Protein 4JNG (pdb70)

Nearest PDB structures (foldseek):
  4jng-assembly1_B  TM=1.005E+00  e=9.860E-37  Schmallenberg virus
  3zl9-assembly1_A  TM=9.408E-01  e=4.896E-31  Schmallenberg virus
  3zl9-assembly1_C  TM=9.437E-01  e=8.188E-31  Schmallenberg virus
  3zl9-assembly1_D  TM=9.439E-01  e=1.059E-30  Schmallenberg virus
  3zl9-assembly1_B  TM=9.379E-01  e=9.555E-31  Schmallenberg virus

InterPro domains:
  IPR001784 Bunyavirus nucleocapsid (N) protein [PF00952] (7-233)
  IPR001784 Bunyavirus nucleocapsid (N) protein [PIRSF003947] (3-233)
  IPR043011 Bunyavirus nucleocapsid (N) , C-terminal domain [G3DSA:1.10.472.180] (131-233)
  IPR043012 Bunyavirus nucleocapsid (N) , N-terminal domain [G3DSA:1.20.142.20] (1-130)

Sequence (887 aa):
QFIFEDVPQRNAATFNPEVGYVAFIGKYGQQLNFGVARVFFLNQKKAKMVLHKTAQPSVDLTFGGVKFTVVNNHFPQYVSNPVPDNAITLHRMSGYLARWIADTCKASVLKLAEASAQIVMPLAEVKGCTWADGYTMYLGFAPGAEMFLDAFDFYPLVIEMHRVLKDNMDVNFMKKVLRQRYGTMTAEEWMTQKITEIKAAFNSVGQLAWAKSGFSPAARTFLQQFNAATFNPEVGYVAFIGKYGQQLNFGVARVFFLNQKKAKMVLHKTAQPSVDLTFGGVKFTVVNNHFPQYVSNPVPDNAITLHRMSGYLARWIADTCKASVLKLAEASAQIVMPLAEVKGCTWADGYTMYLGFAPGAEMFLDAFDFYPLVIEMHRVLKDNMDVNFMKKVLRQRYGTMTAEEWMTQKITEIKAAFNSVGQLAWAKGFSPAARTFLQQFIFEDVPQRNAATFNPEVGYVAFIGKYGQQLNFGVARVFFLNQKKAKMVLHKTAQPSVDLTFGGVKFTVVNNHFPQYVSNPVPDNAITLHRMSGYLARWIADTCKASVLKLAEASAQIVMPLAEVKGCTWADGYTMYLGFAPGAEMFLDAFDFYPLVIEMHRVLKDNMDVNFMKKVLRQRYGTMTAEEWMTQKITEIKAAFNSVGQLAWAKGFSPAARTFLQQFSSQFIFEDVPQRNAATFNPEVGYVAFIGKYGQQLNFGVARVFFLNQKKAKMVLHKTAQPSVDLTFGGVKFTVVNNHFPQYVSNPVPDNAITLHRMSGYLARWIADTCKASVLKLAEASAQIVMPLAEVKGCTWADGYTMYLGFAPGAEMFLDAFDFYPLVIEMHRVLKDNMDVNFMKKVLRQRYGTMTAEEWMTQKITEIKAAFNSVGQLAWAKSAARTFLQQ

Structure (mmCIF, N/CA/C/O backbone):
data_4JNG
#
_entry.id   4JNG
#
_cell.length_a   76.350
_cell.length_b   85.960
_cell.length_c   77.330
_cell.angle_alpha   90.00
_cell.angle_beta   102.02
_cell.angle_gamma   90.00
#
_symmetry.space_group_name_H-M   'P 1 21 1'
#
loop_
_entity.id
_entity.type
_entity.pdbx_description
1 polymer 'RNA (42-MER)'
2 polymer 'Nucleocapsid protein'
3 water water
#
loop_
_atom_site.group_PDB
_atom_site.id
_atom_site.type_symbol
_atom_site.label_atom_id
_atom_site.label_alt_id
_atom_site.label_comp_id
_atom_site.label_asym_id
_atom_site.label_entity_id
_atom_site.label_seq_id
_atom_site.pdbx_PDB_ins_code
_atom_site.Cartn_x
_atom_site.Cartn_y
_atom_site.Cartn_z
_atom_site.occupancy
_atom_site.B_iso_or_equiv
_atom_site.auth_seq_id
_atom_site.auth_comp_id
_atom_site.auth_asym_id
_atom_site.auth_atom_id
_atom_site.pdbx_PDB_model_num
ATOM 841 N N . GLN B 2 4 ? -1.489 -34.745 14.975 1.00 9.41 4 GLN A N 1
ATOM 842 C CA . GLN B 2 4 ? -0.595 -35.947 14.933 1.00 7.82 4 GLN A CA 1
ATOM 843 C C . GLN B 2 4 ? 0.088 -36.188 16.281 1.00 6.45 4 GLN A C 1
ATOM 844 O O . GLN B 2 4 ? 0.355 -35.263 17.054 1.00 6.17 4 GLN A O 1
ATOM 850 N N . PHE B 2 5 ? 0.385 -37.457 16.516 1.00 5.80 5 PHE A N 1
ATOM 851 C CA . PHE B 2 5 ? 0.615 -37.994 17.857 1.00 5.45 5 PHE A CA 1
ATOM 852 C C . PHE B 2 5 ? 2.085 -38.247 18.153 1.00 5.23 5 PHE A C 1
ATOM 853 O O . PHE B 2 5 ? 2.422 -38.800 19.188 1.00 5.05 5 PHE A O 1
ATOM 861 N N . ILE B 2 6 ? 2.959 -37.841 17.235 1.00 5.12 6 ILE A N 1
ATOM 862 C CA . ILE B 2 6 ? 4.381 -38.100 17.365 1.00 5.14 6 ILE A CA 1
ATOM 863 C C . ILE B 2 6 ? 5.100 -36.784 17.599 1.00 4.99 6 ILE A C 1
ATOM 864 O O . ILE B 2 6 ? 4.931 -35.830 16.853 1.00 4.75 6 ILE A O 1
ATOM 869 N N . PHE B 2 7 ? 5.889 -36.730 18.665 1.00 5.04 7 PHE A N 1
ATOM 870 C CA . PHE B 2 7 ? 6.557 -35.494 19.031 1.00 5.21 7 PHE A CA 1
ATOM 871 C C . PHE B 2 7 ? 8.058 -35.719 19.104 1.00 5.98 7 PHE A C 1
ATOM 872 O O . PHE B 2 7 ? 8.522 -36.665 19.746 1.00 5.85 7 PHE A O 1
ATOM 880 N N . GLU B 2 8 ? 8.822 -34.869 18.423 1.00 7.55 8 GLU A N 1
ATOM 881 C CA . GLU B 2 8 ? 10.269 -35.045 18.412 1.00 10.19 8 GLU A CA 1
ATOM 882 C C . GLU B 2 8 ? 11.070 -33.797 18.732 1.00 11.58 8 GLU A C 1
ATOM 883 O O . GLU B 2 8 ? 10.566 -32.679 18.682 1.00 12.45 8 GLU A O 1
ATOM 889 N N . ASP B 2 9 ? 12.324 -34.045 19.104 1.00 14.42 9 ASP A N 1
ATOM 890 C CA . ASP B 2 9 ? 13.351 -33.027 19.273 1.00 20.23 9 ASP A CA 1
ATOM 891 C C . ASP B 2 9 ? 13.867 -32.747 17.857 1.00 21.53 9 ASP A C 1
ATOM 892 O O . ASP B 2 9 ? 13.852 -33.677 17.046 1.00 18.55 9 ASP A O 1
ATOM 897 N N . VAL B 2 10 ? 14.300 -31.544 17.465 1.00 25.90 10 VAL A N 1
ATOM 898 C CA . VAL B 2 10 ? 14.285 -30.213 18.141 1.00 29.76 10 VAL A CA 1
ATOM 899 C C . VAL B 2 10 ? 15.404 -29.897 19.152 1.00 30.75 10 VAL A C 1
ATOM 900 O O . VAL B 2 10 ? 15.145 -29.401 20.254 1.00 29.88 10 VAL A O 1
ATOM 904 N N . PRO B 2 11 ? 16.665 -30.148 18.745 1.00 33.52 11 PRO A N 1
ATOM 905 C CA . PRO B 2 11 ? 17.759 -29.583 19.507 1.00 34.18 11 PRO A CA 1
ATOM 906 C C . PRO B 2 11 ? 17.808 -28.111 19.173 1.00 35.84 11 PRO A C 1
ATOM 907 O O . PRO B 2 11 ? 17.577 -27.747 18.017 1.00 41.24 11 PRO A O 1
ATOM 911 N N . GLN B 2 12 ? 18.071 -27.261 20.154 1.00 36.62 12 GLN A N 1
ATOM 912 C CA . GLN B 2 12 ? 18.268 -25.857 19.837 1.00 37.34 12 GLN A CA 1
ATOM 913 C C . GLN B 2 12 ? 19.067 -25.113 20.890 1.00 36.88 12 GLN A C 1
ATOM 914 O O . GLN B 2 12 ? 18.980 -25.396 22.086 1.00 36.77 12 GLN A O 1
ATOM 920 N N . ARG B 2 13 ? 19.849 -24.161 20.391 1.00 34.20 13 ARG A N 1
ATOM 921 C CA . ARG B 2 13 ? 20.785 -23.373 21.160 1.00 35.19 13 ARG A CA 1
ATOM 922 C C . ARG B 2 13 ? 20.362 -21.905 21.163 1.00 32.70 13 ARG A C 1
ATOM 923 O O . ARG B 2 13 ? 19.243 -21.560 20.787 1.00 30.52 13 ARG A O 1
ATOM 931 N N . ASN B 2 14 ? 21.265 -21.057 21.634 1.00 37.46 14 ASN A N 1
ATOM 932 C CA . ASN B 2 14 ? 21.185 -19.624 21.422 1.00 41.09 14 ASN A CA 1
ATOM 933 C C . ASN B 2 14 ? 22.127 -19.308 20.268 1.00 38.03 14 ASN A C 1
ATOM 934 O O . ASN B 2 14 ? 22.905 -20.164 19.852 1.00 44.10 14 ASN A O 1
ATOM 939 N N . ALA B 2 15 ? 22.052 -18.086 19.758 1.00 34.40 15 ALA A N 1
ATOM 940 C CA . ALA B 2 15 ? 22.679 -17.707 18.485 1.00 29.10 15 ALA A CA 1
ATOM 941 C C . ALA B 2 15 ? 22.069 -18.409 17.263 1.00 25.19 15 ALA A C 1
ATOM 942 O O . ALA B 2 15 ? 22.089 -19.638 17.156 1.00 26.71 15 ALA A O 1
ATOM 944 N N . ALA B 2 16 ? 21.533 -17.613 16.343 1.00 18.95 16 ALA A N 1
ATOM 945 C CA . ALA B 2 16 ? 21.051 -18.121 15.070 1.00 17.01 16 ALA A CA 1
ATOM 946 C C . ALA B 2 16 ? 22.243 -18.351 14.151 1.00 15.37 16 ALA A C 1
ATOM 947 O O . ALA B 2 16 ? 23.165 -17.542 14.109 1.00 14.82 16 ALA A O 1
ATOM 949 N N . THR B 2 17 ? 22.231 -19.472 13.442 1.00 14.96 17 THR A N 1
ATOM 950 C CA . THR B 2 17 ? 23.206 -19.730 12.383 1.00 15.16 17 THR A CA 1
ATOM 951 C C . THR B 2 17 ? 22.758 -19.075 11.065 1.00 10.57 17 THR A C 1
ATOM 952 O O . THR B 2 17 ? 23.541 -18.945 10.116 1.00 12.06 17 THR A O 1
ATOM 956 N N . PHE B 2 18 ? 21.503 -18.642 11.014 1.00 7.30 18 PHE A N 1
ATOM 957 C CA . PHE B 2 18 ? 20.931 -18.087 9.791 1.00 5.32 18 PHE A CA 1
ATOM 958 C C . PHE B 2 18 ? 21.464 -16.681 9.504 1.00 5.15 18 PHE A C 1
ATOM 959 O O . PHE B 2 18 ? 21.255 -15.756 10.284 1.00 5.35 18 PHE A O 1
ATOM 967 N N . ASN B 2 19 ? 22.170 -16.543 8.379 1.00 5.05 19 ASN A N 1
ATOM 968 C CA . ASN B 2 19 ? 22.635 -15.260 7.890 1.00 4.97 19 ASN A CA 1
ATOM 969 C C . ASN B 2 19 ? 21.925 -14.988 6.561 1.00 4.99 19 ASN A C 1
ATOM 970 O O . ASN B 2 19 ? 22.255 -15.613 5.550 1.00 5.07 19 ASN A O 1
ATOM 975 N N . PRO B 2 20 ? 20.955 -14.052 6.561 1.00 4.94 20 PRO A N 1
ATOM 976 C CA . PRO B 2 20 ? 20.113 -13.768 5.401 1.00 4.92 20 PRO A CA 1
ATOM 977 C C . PRO B 2 20 ? 20.897 -13.441 4.124 1.00 5.00 20 PRO A C 1
ATOM 978 O O . PRO B 2 20 ? 20.434 -13.756 3.023 1.00 5.09 20 PRO A O 1
ATOM 982 N N . GLU B 2 21 ? 22.066 -12.822 4.283 1.00 5.03 21 GLU A N 1
ATOM 983 C CA . GLU B 2 21 ? 22.930 -12.476 3.153 1.00 5.13 21 GLU A CA 1
ATOM 984 C C . GLU B 2 21 ? 23.431 -13.731 2.447 1.00 5.13 21 GLU A C 1
ATOM 985 O O . GLU B 2 21 ? 23.461 -13.781 1.215 1.00 5.45 21 GLU A O 1
ATOM 991 N N . VAL B 2 22 ? 23.807 -14.749 3.217 1.00 4.94 22 VAL A N 1
ATOM 992 C CA . VAL B 2 22 ? 24.241 -16.023 2.646 1.00 4.95 22 VAL A CA 1
ATOM 993 C C . VAL B 2 22 ? 23.054 -16.808 2.092 1.00 5.00 22 VAL A C 1
ATOM 994 O O . VAL B 2 22 ? 23.171 -17.447 1.044 1.00 5.42 22 VAL A O 1
ATOM 998 N N . GLY B 2 23 ? 21.918 -16.755 2.781 1.00 4.88 23 GLY A N 1
ATOM 999 C CA . GLY B 2 23 ? 20.694 -17.373 2.280 1.00 4.89 23 GLY A CA 1
ATOM 1000 C C . GLY B 2 23 ? 20.269 -16.768 0.941 1.00 4.77 23 GLY A C 1
ATOM 1001 O O . GLY B 2 23 ? 19.872 -17.483 0.015 1.00 4.40 23 GLY A O 1
ATOM 1002 N N . TYR B 2 24 ? 20.353 -15.447 0.851 1.00 4.74 24 TYR A N 1
ATOM 1003 C CA . TYR B 2 24 ? 19.991 -14.723 -0.362 1.00 4.88 24 TYR A CA 1
ATOM 1004 C C . TYR B 2 24 ? 20.835 -15.168 -1.547 1.00 4.80 24 TYR A C 1
ATOM 1005 O O . TYR B 2 24 ? 20.314 -15.459 -2.622 1.00 4.62 24 TYR A O 1
ATOM 1014 N N . VAL B 2 25 ? 22.140 -15.233 -1.334 1.00 4.84 25 VAL A N 1
ATOM 1015 C CA . VAL B 2 25 ? 23.065 -15.597 -2.388 1.00 4.89 25 VAL A CA 1
ATOM 1016 C C . VAL B 2 25 ? 22.841 -17.044 -2.814 1.00 4.94 25 VAL A C 1
ATOM 1017 O O . VAL B 2 25 ? 22.918 -17.345 -4.000 1.00 4.91 25 VAL A O 1
ATOM 1021 N N . ALA B 2 26 ? 22.520 -17.925 -1.863 1.00 4.96 26 ALA A N 1
ATOM 1022 C CA . ALA B 2 26 ? 22.188 -19.318 -2.199 1.00 4.95 26 ALA A CA 1
ATOM 1023 C C . ALA B 2 26 ? 20.902 -19.414 -3.019 1.00 4.93 26 ALA A C 1
ATOM 1024 O O . ALA B 2 26 ? 20.769 -20.280 -3.884 1.00 5.21 26 ALA A O 1
ATOM 1026 N N . PHE B 2 27 ? 19.957 -18.527 -2.729 1.00 4.86 27 PHE A N 1
ATOM 1027 C CA . PHE B 2 27 ? 18.698 -18.461 -3.458 1.00 4.88 27 PHE A CA 1
ATOM 1028 C C . PHE B 2 27 ? 18.933 -17.975 -4.891 1.00 4.87 27 PHE A C 1
ATOM 1029 O O . PHE B 2 27 ? 18.327 -18.495 -5.838 1.00 4.69 27 PHE A O 1
ATOM 1037 N N . ILE B 2 28 ? 19.804 -16.983 -5.042 1.00 4.85 28 ILE A N 1
ATOM 1038 C CA . ILE B 2 28 ? 20.172 -16.494 -6.365 1.00 4.99 28 ILE A CA 1
ATOM 1039 C C . ILE B 2 28 ? 20.943 -17.577 -7.108 1.00 5.18 28 ILE A C 1
ATOM 1040 O O . ILE B 2 28 ? 20.736 -17.777 -8.290 1.00 5.63 28 ILE A O 1
ATOM 1045 N N . GLY B 2 29 ? 21.814 -18.282 -6.401 1.00 5.56 29 GLY A N 1
ATOM 1046 C CA . GLY B 2 29 ? 22.490 -19.453 -6.954 1.00 6.03 29 GLY A CA 1
ATOM 1047 C C . GLY B 2 29 ? 21.544 -20.493 -7.534 1.00 6.82 29 GLY A C 1
ATOM 1048 O O . GLY B 2 29 ? 21.770 -20.995 -8.641 1.00 7.78 29 GLY A O 1
ATOM 1049 N N . LYS B 2 30 ? 20.473 -20.807 -6.807 1.00 6.08 30 LYS A N 1
ATOM 1050 C CA . LYS B 2 30 ? 19.536 -21.843 -7.248 1.00 5.70 30 LYS A CA 1
ATOM 1051 C C . LYS B 2 30 ? 18.546 -21.377 -8.309 1.00 5.34 30 LYS A C 1
ATOM 1052 O O . LYS B 2 30 ? 18.251 -22.129 -9.226 1.00 5.53 30 LYS A O 1
ATOM 1058 N N . TYR B 2 31 ? 17.992 -20.174 -8.148 1.00 5.09 31 TYR A N 1
ATOM 1059 C CA . TYR B 2 31 ? 16.868 -19.719 -8.975 1.00 4.94 31 TYR A CA 1
ATOM 1060 C C . TYR B 2 31 ? 17.156 -18.494 -9.827 1.00 4.82 31 TYR A C 1
ATOM 1061 O O . TYR B 2 31 ? 16.323 -18.112 -10.646 1.00 4.43 31 TYR A O 1
ATOM 1070 N N . GLY B 2 32 ? 18.313 -17.873 -9.625 1.00 4.90 32 GLY A N 1
ATOM 1071 C CA . GLY B 2 32 ? 18.597 -16.556 -10.195 1.00 5.00 32 GLY A CA 1
ATOM 1072 C C . GLY B 2 32 ? 18.438 -16.460 -11.699 1.00 5.37 32 GLY A C 1
ATOM 1073 O O . GLY B 2 32 ? 17.919 -15.465 -12.202 1.00 5.52 32 GLY A O 1
ATOM 1074 N N . GLN B 2 33 ? 18.866 -17.493 -12.420 1.00 6.07 33 GLN A N 1
ATOM 1075 C CA . GLN B 2 33 ? 18.776 -17.480 -13.883 1.00 7.19 33 GLN A CA 1
ATOM 1076 C C . GLN B 2 33 ? 17.333 -17.567 -14.358 1.00 6.90 33 GLN A C 1
ATOM 1077 O O . GLN B 2 33 ? 17.056 -17.265 -15.512 1.00 8.52 33 GLN A O 1
ATOM 1083 N N . GLN B 2 34 ? 16.419 -17.974 -13.477 1.00 5.42 34 GLN A N 1
ATOM 1084 C CA . GLN B 2 34 ? 15.016 -18.125 -13.852 1.00 5.08 34 GLN A CA 1
ATOM 1085 C C . GLN B 2 34 ? 14.142 -16.929 -13.495 1.00 4.96 34 GLN A C 1
ATOM 1086 O O . GLN B 2 34 ? 12.967 -16.890 -13.865 1.00 4.71 34 GLN A O 1
ATOM 1092 N N . LEU B 2 35 ? 14.684 -15.959 -12.762 1.00 5.07 35 LEU A N 1
ATOM 1093 C CA . LEU B 2 35 ? 13.858 -14.857 -12.276 1.00 5.00 35 LEU A CA 1
ATOM 1094 C C . LEU B 2 35 ? 13.662 -13.767 -13.322 1.00 5.00 35 LEU A C 1
ATOM 1095 O O . LEU B 2 35 ? 14.564 -13.455 -14.092 1.00 5.11 35 LEU A O 1
ATOM 1100 N N . ASN B 2 36 ? 12.460 -13.209 -13.336 1.00 5.00 36 ASN A N 1
ATOM 1101 C CA . ASN B 2 36 ? 12.167 -11.982 -14.062 1.00 5.01 36 ASN A CA 1
ATOM 1102 C C . ASN B 2 36 ? 11.045 -11.275 -13.318 1.00 4.89 36 ASN A C 1
ATOM 1103 O O . ASN B 2 36 ? 10.466 -11.847 -12.404 1.00 4.64 36 ASN A O 1
ATOM 1108 N N . PHE B 2 37 ? 10.723 -10.054 -13.726 1.00 4.95 37 PHE A N 1
ATOM 1109 C CA . PHE B 2 37 ? 9.724 -9.253 -13.028 1.00 4.96 37 PHE A CA 1
ATOM 1110 C C . PHE B 2 37 ? 8.305 -9.813 -13.106 1.00 5.08 37 PHE A C 1
ATOM 1111 O O . PHE B 2 37 ? 7.480 -9.504 -12.251 1.00 5.61 37 PHE A O 1
ATOM 1119 N N . GLY B 2 38 ? 8.011 -10.615 -14.126 1.00 5.12 38 GLY A N 1
ATOM 1120 C CA . GLY B 2 38 ? 6.713 -11.294 -14.217 1.00 5.00 38 GLY A CA 1
ATOM 1121 C C . GLY B 2 38 ? 6.577 -12.343 -13.127 1.00 4.96 38 GLY A C 1
ATOM 1122 O O . GLY B 2 38 ? 5.507 -12.519 -12.536 1.00 4.79 38 GLY A O 1
ATOM 1123 N N . VAL B 2 39 ? 7.667 -13.055 -12.872 1.00 5.00 39 VAL A N 1
ATOM 1124 C CA . VAL B 2 39 ? 7.675 -14.084 -11.844 1.00 5.20 39 VAL A CA 1
ATOM 1125 C C . VAL B 2 39 ? 7.481 -13.439 -10.471 1.00 5.07 39 VAL A C 1
ATOM 1126 O O . VAL B 2 39 ? 6.698 -13.940 -9.658 1.00 5.58 39 VAL A O 1
ATOM 1130 N N . ALA B 2 40 ? 8.168 -12.326 -10.218 1.00 5.04 40 ALA A N 1
ATOM 1131 C CA . ALA B 2 40 ? 8.009 -11.620 -8.941 1.00 5.11 40 ALA A CA 1
ATOM 1132 C C . ALA B 2 40 ? 6.634 -10.962 -8.860 1.00 5.46 40 ALA A C 1
ATOM 1133 O O . ALA B 2 40 ? 6.049 -10.882 -7.784 1.00 5.83 40 ALA A O 1
ATOM 1135 N N . ARG B 2 41 ? 6.119 -10.500 -9.996 1.00 5.42 41 ARG A N 1
ATOM 1136 C CA . ARG B 2 41 ? 4.784 -9.908 -10.032 1.00 5.26 41 ARG A CA 1
ATOM 1137 C C . ARG B 2 41 ? 3.731 -10.893 -9.536 1.00 5.02 41 ARG A C 1
ATOM 1138 O O . ARG B 2 41 ? 2.814 -10.527 -8.806 1.00 5.05 41 ARG A O 1
ATOM 1146 N N . VAL B 2 42 ? 3.844 -12.132 -9.997 1.00 5.15 42 VAL A N 1
ATOM 1147 C CA . VAL B 2 42 ? 2.899 -13.171 -9.631 1.00 5.21 42 VAL A CA 1
ATOM 1148 C C . VAL B 2 42 ? 3.089 -13.553 -8.157 1.00 5.06 42 VAL A C 1
ATOM 1149 O O . VAL B 2 42 ? 2.113 -13.678 -7.418 1.00 4.88 42 VAL A O 1
ATOM 1153 N N . PHE B 2 43 ? 4.336 -13.721 -7.730 1.00 4.88 43 PHE A N 1
ATOM 1154 C CA . PHE B 2 43 ? 4.580 -14.032 -6.325 1.00 4.92 43 PHE A CA 1
ATOM 1155 C C . PHE B 2 43 ? 3.843 -13.068 -5.404 1.00 4.89 43 PHE A C 1
ATOM 1156 O O . PHE B 2 43 ? 3.054 -13.503 -4.565 1.00 4.80 43 PHE A O 1
ATOM 1164 N N . PHE B 2 44 ? 4.088 -11.769 -5.571 1.00 4.96 44 PHE A N 1
ATOM 1165 C CA . PHE B 2 44 ? 3.612 -10.782 -4.587 1.00 4.98 44 PHE A CA 1
ATOM 1166 C C . PHE B 2 44 ? 2.106 -10.539 -4.602 1.00 5.40 44 PHE A C 1
ATOM 1167 O O . PHE B 2 44 ? 1.559 -10.083 -3.606 1.00 5.85 44 PHE A O 1
ATOM 1175 N N . LEU B 2 45 ? 1.427 -10.836 -5.706 1.00 5.96 45 LEU A N 1
ATOM 1176 C CA . LEU B 2 45 ? -0.037 -10.772 -5.692 1.00 6.47 45 LEU A CA 1
ATOM 1177 C C . LEU B 2 45 ? -0.690 -12.051 -5.145 1.00 7.61 45 LEU A C 1
ATOM 1178 O O . LEU B 2 45 ? -1.830 -12.009 -4.683 1.00 8.14 45 LEU A O 1
ATOM 1183 N N . ASN B 2 46 ? 0.030 -13.174 -5.183 1.00 8.15 46 ASN A N 1
ATOM 1184 C CA . ASN B 2 46 ? -0.510 -14.462 -4.748 1.00 8.31 46 ASN A CA 1
ATOM 1185 C C . ASN B 2 46 ? 0.103 -14.972 -3.447 1.00 8.15 46 ASN A C 1
ATOM 1186 O O . ASN B 2 46 ? -0.004 -16.155 -3.120 1.00 8.98 46 ASN A O 1
ATOM 1191 N N . GLN B 2 47 ? 0.723 -14.069 -2.696 1.00 7.11 47 GLN A N 1
ATOM 1192 C CA . GLN B 2 47 ? 1.505 -14.455 -1.544 1.00 6.63 47 GLN A CA 1
ATOM 1193 C C . GLN B 2 47 ? 0.599 -14.794 -0.358 1.00 6.53 47 GLN A C 1
ATOM 1194 O O . GLN B 2 47 ? 0.859 -15.751 0.362 1.00 6.86 47 GLN A O 1
ATOM 1200 N N . LYS B 2 48 ? -0.449 -14.001 -0.161 1.00 6.93 48 LYS A N 1
ATOM 1201 C CA . LYS B 2 48 ? -1.471 -14.300 0.834 1.00 8.25 48 LYS A CA 1
ATOM 1202 C C . LYS B 2 48 ? -2.181 -15.615 0.519 1.00 9.05 48 LYS A C 1
ATOM 1203 O O . LYS B 2 48 ? -2.428 -16.430 1.419 1.00 10.74 48 LYS A O 1
ATOM 1209 N N . LYS B 2 49 ? -2.503 -15.820 -0.755 1.00 8.70 49 LYS A N 1
ATOM 1210 C CA . LYS B 2 49 ? -3.158 -17.043 -1.207 1.00 9.57 49 LYS A CA 1
ATOM 1211 C C . LYS B 2 49 ? -2.299 -18.293 -0.995 1.00 9.87 49 LYS A C 1
ATOM 1212 O O . LYS B 2 49 ? -2.808 -19.344 -0.607 1.00 10.46 49 LYS A O 1
ATOM 1218 N N . ALA B 2 50 ? -1.002 -18.188 -1.273 1.00 9.40 50 ALA A N 1
ATOM 1219 C CA . ALA B 2 50 ? -0.095 -19.331 -1.158 1.00 8.89 50 ALA A CA 1
ATOM 1220 C C . ALA B 2 50 ? 0.057 -19.739 0.310 1.00 9.03 50 ALA A C 1
ATOM 1221 O O . ALA B 2 50 ? 0.230 -20.908 0.644 1.00 7.44 50 ALA A O 1
ATOM 1223 N N . LYS B 2 51 ? -0.018 -18.734 1.164 1.00 9.58 51 LYS A N 1
ATOM 1224 C CA . LYS B 2 51 ? 0.109 -18.874 2.596 1.00 9.80 51 LYS A CA 1
ATOM 1225 C C . LYS B 2 51 ? -1.114 -19.611 3.158 1.00 11.65 51 LYS A C 1
ATOM 1226 O O . LYS B 2 51 ? -0.985 -20.476 4.018 1.00 12.23 51 LYS A O 1
ATOM 1232 N N . MET B 2 52 ? -2.293 -19.285 2.635 1.00 14.67 52 MET A N 1
ATOM 1233 C CA . MET B 2 52 ? -3.525 -20.005 2.967 1.00 17.55 52 MET A CA 1
ATOM 1234 C C . MET B 2 52 ? -3.467 -21.451 2.499 1.00 17.08 52 MET A C 1
ATOM 1235 O O . MET B 2 52 ? -3.905 -22.358 3.209 1.00 22.12 52 MET A O 1
ATOM 1240 N N . VAL B 2 53 ? -2.947 -21.661 1.295 1.00 14.14 53 VAL A N 1
ATOM 1241 C CA . VAL B 2 53 ? -2.736 -23.008 0.782 1.00 13.52 53 VAL A CA 1
ATOM 1242 C C . VAL B 2 53 ? -1.869 -23.761 1.795 1.00 14.58 53 VAL A C 1
ATOM 1243 O O . VAL B 2 53 ? -2.316 -24.749 2.399 1.00 16.21 53 VAL A O 1
ATOM 1247 N N . LEU B 2 54 ? -0.662 -23.251 2.028 1.00 12.05 54 LEU A N 1
ATOM 1248 C CA . LEU B 2 54 ? 0.295 -23.870 2.964 1.00 10.07 54 LEU A CA 1
ATOM 1249 C C . LEU B 2 54 ? -0.274 -24.088 4.376 1.00 8.82 54 LEU A C 1
ATOM 1250 O O . LEU B 2 54 ? 0.026 -25.090 5.023 1.00 7.73 54 LEU A O 1
ATOM 1255 N N . HIS B 2 55 ? -1.095 -23.149 4.838 1.00 8.91 55 HIS A N 1
ATOM 1256 C CA . HIS B 2 55 ? -1.723 -23.240 6.150 1.00 9.64 55 HIS A CA 1
ATOM 1257 C C . HIS B 2 55 ? -2.655 -24.448 6.276 1.00 10.65 55 HIS A C 1
ATOM 1258 O O . HIS B 2 55 ? -2.829 -24.985 7.374 1.00 12.12 55 HIS A O 1
ATOM 1265 N N . LYS B 2 56 ? -3.246 -24.869 5.159 1.00 11.10 56 LYS A N 1
ATOM 1266 C CA . LYS B 2 56 ? -4.145 -26.019 5.132 1.00 11.41 56 LYS A CA 1
ATOM 1267 C C . LYS B 2 56 ? -3.513 -27.274 4.506 1.00 10.39 56 LYS A C 1
ATOM 1268 O O . LYS B 2 56 ? -4.182 -28.307 4.366 1.00 10.50 56 LYS A O 1
ATOM 1274 N N . THR B 2 57 ? -2.227 -27.203 4.164 1.00 8.69 57 THR A N 1
ATOM 1275 C CA . THR B 2 57 ? -1.565 -28.305 3.469 1.00 8.22 57 THR A CA 1
ATOM 1276 C C . THR B 2 57 ? -0.613 -29.057 4.389 1.00 9.17 57 THR A C 1
ATOM 1277 O O . THR B 2 57 ? 0.262 -28.458 5.011 1.00 9.86 57 THR A O 1
ATOM 1281 N N . ALA B 2 58 ? -0.778 -30.378 4.442 1.00 10.85 58 ALA A N 1
ATOM 1282 C CA . ALA B 2 58 ? -0.080 -31.214 5.414 1.00 13.35 58 ALA A CA 1
ATOM 1283 C C . ALA B 2 58 ? 1.080 -31.984 4.796 1.00 14.62 58 ALA A C 1
ATOM 1284 O O . ALA B 2 58 ? 1.162 -33.206 4.920 1.00 13.71 58 ALA A O 1
ATOM 1286 N N . GLN B 2 59 ? 1.969 -31.264 4.119 1.00 14.93 59 GLN A N 1
ATOM 1287 C CA . GLN B 2 59 ? 3.317 -31.771 3.869 1.00 14.28 59 GLN A CA 1
ATOM 1288 C C . GLN B 2 59 ? 4.309 -30.717 4.322 1.00 9.48 59 GLN A C 1
ATOM 1289 O O . GLN B 2 59 ? 4.109 -29.530 4.075 1.00 10.11 59 GLN A O 1
ATOM 1295 N N . PRO B 2 60 ? 5.377 -31.147 5.009 1.00 6.28 60 PRO A N 1
ATOM 1296 C CA . PRO B 2 60 ? 6.334 -30.201 5.564 1.00 5.64 60 PRO A CA 1
ATOM 1297 C C . PRO B 2 60 ? 7.125 -29.421 4.512 1.00 5.95 60 PRO A C 1
ATOM 1298 O O . PRO B 2 60 ? 7.803 -28.462 4.873 1.00 5.18 60 PRO A O 1
ATOM 1302 N N . SER B 2 61 ? 7.060 -29.833 3.239 1.00 6.48 61 SER A N 1
ATOM 1303 C CA . SER B 2 61 ? 7.618 -29.027 2.157 1.00 6.66 61 SER A CA 1
ATOM 1304 C C . SER B 2 61 ? 6.813 -29.186 0.857 1.00 7.19 61 SER A C 1
ATOM 1305 O O . SER B 2 61 ? 6.268 -30.262 0.575 1.00 9.27 61 SER A O 1
ATOM 1308 N N . VAL B 2 62 ? 6.722 -28.101 0.093 1.00 6.08 62 VAL A N 1
ATOM 1309 C CA . VAL B 2 62 ? 5.812 -28.029 -1.042 1.00 6.27 62 VAL A CA 1
ATOM 1310 C C . VAL B 2 62 ? 6.447 -27.295 -2.214 1.00 6.37 62 VAL A C 1
ATOM 1311 O O . VAL B 2 62 ? 7.074 -26.245 -2.048 1.00 6.57 62 VAL A O 1
ATOM 1315 N N . ASP B 2 63 ? 6.246 -27.849 -3.399 1.00 6.35 63 ASP A N 1
ATOM 1316 C CA . ASP B 2 63 ? 6.683 -27.231 -4.644 1.00 5.96 63 ASP A CA 1
ATOM 1317 C C . ASP B 2 63 ? 5.640 -26.225 -5.127 1.00 5.42 63 ASP A C 1
ATOM 1318 O O . ASP B 2 63 ? 4.557 -26.610 -5.556 1.00 5.58 63 ASP A O 1
ATOM 1323 N N . LEU B 2 64 ? 5.955 -24.934 -5.046 1.00 5.13 64 LEU A N 1
ATOM 1324 C CA . LEU B 2 64 ? 5.038 -23.896 -5.516 1.00 5.10 64 LEU A CA 1
ATOM 1325 C C . LEU B 2 64 ? 5.553 -23.265 -6.794 1.00 5.37 64 LEU A C 1
ATOM 1326 O O . LEU B 2 64 ? 6.743 -22.997 -6.918 1.00 5.30 64 LEU A O 1
ATOM 1331 N N . THR B 2 65 ? 4.653 -23.027 -7.742 1.00 5.65 65 THR A N 1
ATOM 1332 C CA . THR B 2 65 ? 5.031 -22.458 -9.044 1.00 5.74 65 THR A CA 1
ATOM 1333 C C . THR B 2 65 ? 4.434 -21.070 -9.185 1.00 5.63 65 THR A C 1
ATOM 1334 O O . THR B 2 65 ? 3.216 -20.912 -9.113 1.00 5.69 65 THR A O 1
ATOM 1338 N N . PHE B 2 66 ? 5.298 -20.069 -9.360 1.00 5.41 66 PHE A N 1
ATOM 1339 C CA . PHE B 2 66 ? 4.877 -18.686 -9.600 1.00 5.33 66 PHE A CA 1
ATOM 1340 C C . PHE B 2 66 ? 5.359 -18.214 -10.977 1.00 6.04 66 PHE A C 1
ATOM 1341 O O . PHE B 2 66 ? 6.556 -18.164 -11.225 1.00 6.30 66 PHE A O 1
ATOM 1349 N N . GLY B 2 67 ? 4.425 -17.853 -11.852 1.00 7.14 67 GLY A N 1
ATOM 1350 C CA . GLY B 2 67 ? 4.746 -17.422 -13.222 1.00 8.13 67 GLY A CA 1
ATOM 1351 C C . GLY B 2 67 ? 5.686 -18.384 -13.923 1.00 9.05 67 GLY A C 1
ATOM 1352 O O . GLY B 2 67 ? 6.676 -17.974 -14.526 1.00 11.01 67 GLY A O 1
ATOM 1353 N N . GLY B 2 68 ? 5.396 -19.676 -13.806 1.00 10.00 68 GLY A N 1
ATOM 1354 C CA . GLY B 2 68 ? 6.149 -20.701 -14.521 1.00 10.10 68 GLY A CA 1
ATOM 1355 C C . GLY B 2 68 ? 7.404 -21.216 -13.844 1.00 8.86 68 GLY A C 1
ATOM 1356 O O . GLY B 2 68 ? 7.943 -22.237 -14.268 1.00 10.30 68 GLY A O 1
ATOM 1357 N N . VAL B 2 69 ? 7.879 -20.532 -12.800 1.00 6.67 69 VAL A N 1
ATOM 1358 C CA . VAL B 2 69 ? 9.090 -20.959 -12.096 1.00 5.48 69 VAL A CA 1
ATOM 1359 C C . VAL B 2 69 ? 8.701 -21.710 -10.817 1.00 5.19 69 VAL A C 1
ATOM 1360 O O . VAL B 2 69 ? 7.946 -21.178 -10.003 1.00 5.07 69 VAL A O 1
ATOM 1364 N N . LYS B 2 70 ? 9.238 -22.923 -10.653 1.00 5.10 70 LYS A N 1
ATOM 1365 C CA . LYS B 2 70 ? 8.920 -23.803 -9.518 1.00 5.08 70 LYS A CA 1
ATOM 1366 C C . LYS B 2 70 ? 9.916 -23.684 -8.363 1.00 5.18 70 LYS A C 1
ATOM 1367 O O . LYS B 2 70 ? 11.108 -23.897 -8.555 1.00 5.86 70 LYS A O 1
ATOM 1373 N N . PHE B 2 71 ? 9.401 -23.412 -7.166 1.00 5.15 71 PHE A N 1
ATOM 1374 C CA . PHE B 2 71 ? 10.209 -23.242 -5.956 1.00 4.98 71 PHE A CA 1
ATOM 1375 C C . PHE B 2 71 ? 9.875 -24.312 -4.925 1.00 4.90 71 PHE A C 1
ATOM 1376 O O . PHE B 2 71 ? 8.705 -24.599 -4.691 1.00 4.80 71 PHE A O 1
ATOM 1384 N N . THR B 2 72 ? 10.900 -24.884 -4.299 1.00 4.92 72 THR A N 1
ATOM 1385 C CA . THR B 2 72 ? 10.699 -25.784 -3.172 1.00 4.99 72 THR A CA 1
ATOM 1386 C C . THR B 2 72 ? 10.654 -24.952 -1.898 1.00 5.07 72 THR A C 1
ATOM 1387 O O . THR B 2 72 ? 11.632 -24.293 -1.540 1.00 5.57 72 THR A O 1
ATOM 1391 N N . VAL B 2 73 ? 9.507 -24.996 -1.228 1.00 4.97 73 VAL A N 1
ATOM 1392 C CA . VAL B 2 73 ? 9.224 -24.147 -0.079 1.00 4.91 73 VAL A CA 1
ATOM 1393 C C . VAL B 2 73 ? 9.051 -25.021 1.180 1.00 4.96 73 VAL A C 1
ATOM 1394 O O . VAL B 2 73 ? 8.364 -26.040 1.147 1.00 4.87 73 VAL A O 1
ATOM 1398 N N . VAL B 2 74 ? 9.683 -24.618 2.279 1.00 4.92 74 VAL A N 1
ATOM 1399 C CA . VAL B 2 74 ? 9.446 -25.231 3.590 1.00 4.91 74 VAL A CA 1
ATOM 1400 C C . VAL B 2 74 ? 8.143 -24.677 4.173 1.00 4.73 74 VAL A C 1
ATOM 1401 O O . VAL B 2 74 ? 7.965 -23.466 4.281 1.00 4.30 74 VAL A O 1
ATOM 1405 N N . ASN B 2 75 ? 7.235 -25.586 4.515 1.00 4.71 75 ASN A N 1
ATOM 1406 C CA . ASN B 2 75 ? 5.908 -25.237 4.988 1.00 4.89 75 ASN A CA 1
ATOM 1407 C C . ASN B 2 75 ? 5.842 -25.348 6.514 1.00 4.98 75 ASN A C 1
ATOM 1408 O O . ASN B 2 75 ? 5.661 -26.444 7.046 1.00 4.97 75 ASN A O 1
ATOM 1413 N N . ASN B 2 76 ? 6.015 -24.211 7.189 1.00 4.94 76 ASN A N 1
ATOM 1414 C CA . ASN B 2 76 ? 5.851 -24.095 8.647 1.00 5.01 76 ASN A CA 1
ATOM 1415 C C . ASN B 2 76 ? 4.557 -23.357 9.011 1.00 5.44 76 ASN A C 1
ATOM 1416 O O . ASN B 2 76 ? 4.368 -22.938 10.153 1.00 5.56 76 ASN A O 1
ATOM 1421 N N . HIS B 2 77 ? 3.655 -23.229 8.042 1.00 5.84 77 HIS A N 1
ATOM 1422 C CA . HIS B 2 77 ? 2.377 -22.551 8.256 1.00 6.05 77 HIS A CA 1
ATOM 1423 C C . HIS B 2 77 ? 1.305 -23.479 8.823 1.00 7.25 77 HIS A C 1
ATOM 1424 O O . HIS B 2 77 ? 0.508 -23.069 9.668 1.00 7.26 77 HIS A O 1
ATOM 1431 N N . PHE B 2 78 ? 1.264 -24.709 8.314 1.00 8.77 78 PHE A N 1
ATOM 1432 C CA . PHE B 2 78 ? 0.374 -25.731 8.845 1.00 10.63 78 PHE A CA 1
ATOM 1433 C C . PHE B 2 78 ? 0.670 -25.856 10.350 1.00 10.96 78 PHE A C 1
ATOM 1434 O O . PHE B 2 78 ? 1.826 -26.055 10.734 1.00 8.69 78 PHE A O 1
ATOM 1442 N N . PRO B 2 79 ? -0.363 -25.694 11.204 1.00 11.46 79 PRO A N 1
ATOM 1443 C CA . PRO B 2 79 ? -0.171 -25.571 12.663 1.00 10.45 79 PRO A CA 1
ATOM 1444 C C . PRO B 2 79 ? 0.868 -26.527 13.242 1.00 5.82 79 PRO A C 1
ATOM 1445 O O . PRO B 2 79 ? 1.779 -26.104 13.953 1.00 8.52 79 PRO A O 1
ATOM 1449 N N . GLN B 2 80 ? 0.738 -27.803 12.905 1.00 7.59 80 GLN A N 1
ATOM 1450 C CA . GLN B 2 80 ? 1.639 -28.852 13.391 1.00 8.56 80 GLN A CA 1
ATOM 1451 C C . GLN B 2 80 ? 3.122 -28.562 13.105 1.00 8.55 80 GLN A C 1
ATOM 1452 O O . GLN B 2 80 ? 3.994 -28.935 13.897 1.00 10.06 80 GLN A O 1
ATOM 1458 N N . TYR B 2 81 ? 3.395 -27.895 11.983 1.00 5.64 81 TYR A N 1
ATOM 1459 C CA . TYR B 2 81 ? 4.762 -27.666 11.523 1.00 5.25 81 TYR A CA 1
ATOM 1460 C C . TYR B 2 81 ? 5.390 -26.366 12.036 1.00 5.01 81 TYR A C 1
ATOM 1461 O O . TYR B 2 81 ? 6.576 -26.116 11.799 1.00 4.50 81 TYR A O 1
ATOM 1470 N N . VAL B 2 82 ? 4.624 -25.546 12.754 1.00 5.10 82 VAL A N 1
ATOM 1471 C CA . VAL B 2 82 ? 5.102 -24.216 13.158 1.00 5.27 82 VAL A CA 1
ATOM 1472 C C . VAL B 2 82 ? 6.462 -24.242 13.878 1.00 5.25 82 VAL A C 1
ATOM 1473 O O . VAL B 2 82 ? 7.208 -23.267 13.801 1.00 5.14 82 VAL A O 1
ATOM 1477 N N . SER B 2 83 ? 6.806 -25.340 14.556 1.00 5.35 83 SER A N 1
ATOM 1478 C CA . SER B 2 83 ? 8.122 -25.423 15.197 1.00 5.95 83 SER A CA 1
ATOM 1479 C C . SER B 2 83 ? 9.145 -26.351 14.508 1.00 5.83 83 SER A C 1
ATOM 1480 O O . SER B 2 83 ? 10.215 -26.595 15.058 1.00 6.67 83 SER A O 1
ATOM 1483 N N . ASN B 2 84 ? 8.847 -26.839 13.305 1.00 5.84 84 ASN A N 1
ATOM 1484 C CA . ASN B 2 84 ? 9.857 -27.570 12.510 1.00 5.23 84 ASN A CA 1
ATOM 1485 C C . ASN B 2 84 ? 11.087 -26.702 12.237 1.00 4.85 84 ASN A C 1
ATOM 1486 O O . ASN B 2 84 ? 10.945 -25.506 11.987 1.00 4.70 84 ASN A O 1
ATOM 1491 N N . PRO B 2 85 ? 12.299 -27.290 12.304 1.00 4.85 85 PRO A N 1
ATOM 1492 C CA . PRO B 2 85 ? 13.517 -26.547 11.959 1.00 4.95 85 PRO A CA 1
ATOM 1493 C C . PRO B 2 85 ? 13.617 -26.292 10.463 1.00 4.99 85 PRO A C 1
ATOM 1494 O O . PRO B 2 85 ? 13.276 -27.172 9.687 1.00 5.38 85 PRO A O 1
ATOM 1498 N N . VAL B 2 86 ? 14.086 -25.107 10.077 1.00 4.98 86 VAL A N 1
ATOM 1499 C CA . VAL B 2 86 ? 14.251 -24.730 8.665 1.00 4.96 86 VAL A CA 1
ATOM 1500 C C . VAL B 2 86 ? 15.747 -24.670 8.338 1.00 4.94 86 VAL A C 1
ATOM 1501 O O . VAL B 2 86 ? 16.495 -24.001 9.036 1.00 4.91 86 VAL A O 1
ATOM 1505 N N . PRO B 2 87 ? 16.202 -25.377 7.282 1.00 4.89 87 PRO A N 1
ATOM 1506 C CA . PRO B 2 87 ? 17.631 -25.259 6.972 1.00 4.85 87 PRO A CA 1
ATOM 1507 C C . PRO B 2 87 ? 18.020 -23.813 6.638 1.00 4.78 87 PRO A C 1
ATOM 1508 O O . PRO B 2 87 ? 17.162 -23.011 6.264 1.00 4.59 87 PRO A O 1
ATOM 1512 N N . ASP B 2 88 ? 19.295 -23.477 6.794 1.00 4.80 88 ASP A N 1
ATOM 1513 C CA . ASP B 2 88 ? 19.746 -22.099 6.615 1.00 4.93 88 ASP A CA 1
ATOM 1514 C C . ASP B 2 88 ? 19.657 -21.642 5.154 1.00 5.06 88 ASP A C 1
ATOM 1515 O O . ASP B 2 88 ? 19.487 -20.456 4.894 1.00 5.16 88 ASP A O 1
ATOM 1520 N N . ASN B 2 89 ? 19.757 -22.584 4.219 1.00 5.29 89 ASN A N 1
ATOM 1521 C CA . ASN B 2 89 ? 19.635 -22.290 2.792 1.00 5.50 89 ASN A CA 1
ATOM 1522 C C . ASN B 2 89 ? 18.281 -22.667 2.221 1.00 5.13 89 ASN A C 1
ATOM 1523 O O . ASN B 2 89 ? 18.118 -22.710 1.004 1.00 5.02 89 ASN A O 1
ATOM 1528 N N . ALA B 2 90 ? 17.307 -22.928 3.096 1.00 4.93 90 ALA A N 1
ATOM 1529 C CA . ALA B 2 90 ? 15.954 -23.220 2.648 1.00 4.90 90 ALA A CA 1
ATOM 1530 C C . ALA B 2 90 ? 15.138 -21.944 2.634 1.00 4.82 90 ALA A C 1
ATOM 1531 O O . ALA B 2 90 ? 15.449 -20.982 3.356 1.00 4.74 90 ALA A O 1
ATOM 1533 N N . ILE B 2 91 ? 14.083 -21.949 1.822 1.00 4.74 91 ILE A N 1
ATOM 1534 C CA . ILE B 2 91 ? 13.173 -20.820 1.732 1.00 4.85 91 ILE A CA 1
ATOM 1535 C C . ILE B 2 91 ? 11.804 -21.215 2.259 1.00 4.75 91 ILE A C 1
ATOM 1536 O O . ILE B 2 91 ? 11.250 -22.253 1.919 1.00 4.30 91 ILE A O 1
ATOM 1541 N N . THR B 2 92 ? 11.303 -20.374 3.148 1.00 4.83 92 THR A N 1
ATOM 1542 C CA . THR B 2 92 ? 9.904 -20.342 3.494 1.00 4.82 92 THR A CA 1
ATOM 1543 C C . THR B 2 92 ? 9.296 -19.283 2.605 1.00 4.68 92 THR A C 1
ATOM 1544 O O . THR B 2 92 ? 10.008 -18.584 1.891 1.00 4.51 92 THR A O 1
ATOM 1548 N N . LEU B 2 93 ? 7.983 -19.159 2.664 1.00 4.58 93 LEU A N 1
ATOM 1549 C CA . LEU B 2 93 ? 7.270 -18.117 1.963 1.00 4.83 93 LEU A CA 1
ATOM 1550 C C . LEU B 2 93 ? 7.784 -16.747 2.376 1.00 4.77 93 LEU A C 1
ATOM 1551 O O . LEU B 2 93 ? 7.982 -15.850 1.530 1.00 4.40 93 LEU A O 1
ATOM 1556 N N . HIS B 2 94 ? 8.027 -16.603 3.679 1.00 4.66 94 HIS A N 1
ATOM 1557 C CA . HIS B 2 94 ? 8.504 -15.365 4.233 1.00 4.81 94 HIS A CA 1
ATOM 1558 C C . HIS B 2 94 ? 9.901 -15.025 3.728 1.00 4.64 94 HIS A C 1
ATOM 1559 O O . HIS B 2 94 ? 10.156 -13.890 3.337 1.00 4.50 94 HIS A O 1
ATOM 1566 N N . ARG B 2 95 ? 10.800 -16.002 3.744 1.00 4.50 95 ARG A N 1
ATOM 1567 C CA . ARG B 2 95 ? 12.172 -15.768 3.307 1.00 4.82 95 ARG A CA 1
ATOM 1568 C C . ARG B 2 95 ? 12.211 -15.420 1.813 1.00 4.78 95 ARG A C 1
ATOM 1569 O O . ARG B 2 95 ? 12.894 -14.488 1.401 1.00 4.07 95 ARG A O 1
ATOM 1577 N N . MET B 2 96 ? 11.442 -16.179 1.040 1.00 4.85 96 MET A N 1
ATOM 1578 C CA . MET B 2 96 ? 11.355 -16.047 -0.413 1.00 4.87 96 MET A CA 1
ATOM 1579 C C . MET B 2 96 ? 10.932 -14.632 -0.802 1.00 4.75 96 MET A C 1
ATOM 1580 O O . MET B 2 96 ? 11.523 -14.011 -1.683 1.00 4.42 96 MET A O 1
ATOM 1585 N N . SER B 2 97 ? 9.921 -14.121 -0.101 1.00 4.72 97 SER A N 1
ATOM 1586 C CA . SER B 2 97 ? 9.442 -12.759 -0.273 1.00 4.82 97 SER A CA 1
ATOM 1587 C C . SER B 2 97 ? 10.533 -11.712 -0.055 1.00 4.71 97 SER A C 1
ATOM 1588 O O . SER B 2 97 ? 10.638 -10.754 -0.817 1.00 4.41 97 SER A O 1
ATOM 1591 N N . GLY B 2 98 ? 11.330 -11.887 0.997 1.00 4.77 98 GLY A N 1
ATOM 1592 C CA . GLY B 2 98 ? 12.446 -10.985 1.271 1.00 4.82 98 GLY A CA 1
ATOM 1593 C C . GLY B 2 98 ? 13.541 -11.090 0.215 1.00 4.72 98 GLY A C 1
ATOM 1594 O O . GLY B 2 98 ? 14.057 -10.075 -0.270 1.00 3.98 98 GLY A O 1
ATOM 1595 N N . TYR B 2 99 ? 13.894 -12.315 -0.154 1.00 4.68 99 TYR A N 1
ATOM 1596 C CA . TYR B 2 99 ? 14.909 -12.504 -1.187 1.00 4.82 99 TYR A CA 1
ATOM 1597 C C . TYR B 2 99 ? 14.477 -11.848 -2.505 1.00 4.69 99 TYR A C 1
ATOM 1598 O O . TYR B 2 99 ? 15.252 -11.101 -3.081 1.00 4.21 99 TYR A O 1
ATOM 1607 N N . LEU B 2 100 ? 13.235 -12.085 -2.929 1.00 4.69 100 LEU A N 1
ATOM 1608 C CA . LEU B 2 100 ? 12.720 -11.544 -4.204 1.00 4.87 100 LEU A CA 1
ATOM 1609 C C . LEU B 2 100 ? 12.666 -10.021 -4.204 1.00 4.87 100 LEU A C 1
ATOM 1610 O O . LEU B 2 100 ? 13.020 -9.388 -5.197 1.00 4.96 100 LEU A O 1
ATOM 1615 N N . ALA B 2 101 ? 12.224 -9.437 -3.096 1.00 4.92 101 ALA A N 1
ATOM 1616 C CA . ALA B 2 101 ? 12.261 -7.980 -2.921 1.00 4.89 101 ALA A CA 1
ATOM 1617 C C . ALA B 2 101 ? 13.687 -7.444 -3.056 1.00 4.78 101 ALA A C 1
ATOM 1618 O O . ALA B 2 101 ? 13.920 -6.446 -3.734 1.00 4.56 101 ALA A O 1
ATOM 1620 N N . ARG B 2 102 ? 14.627 -8.122 -2.411 1.00 4.66 102 ARG A N 1
ATOM 1621 C CA . ARG B 2 102 ? 16.030 -7.766 -2.476 1.00 4.87 102 ARG A CA 1
ATOM 1622 C C . ARG B 2 102 ? 16.581 -7.921 -3.898 1.00 4.85 102 ARG A C 1
ATOM 1623 O O . ARG B 2 102 ? 17.395 -7.115 -4.339 1.00 4.61 102 ARG A O 1
ATOM 1631 N N . TRP B 2 103 ? 16.150 -8.966 -4.597 1.00 4.88 103 TRP A N 1
ATOM 1632 C CA . TRP B 2 103 ? 16.563 -9.176 -5.981 1.00 4.87 103 TRP A CA 1
ATOM 1633 C C . TRP B 2 103 ? 16.083 -8.022 -6.865 1.00 4.86 103 TRP A C 1
ATOM 1634 O O . TRP B 2 103 ? 16.855 -7.501 -7.662 1.00 4.76 103 TRP A O 1
ATOM 1645 N N . ILE B 2 104 ? 14.827 -7.612 -6.690 1.00 4.88 104 ILE A N 1
ATOM 1646 C CA . ILE B 2 104 ? 14.263 -6.509 -7.467 1.00 4.91 104 ILE A CA 1
ATOM 1647 C C . ILE B 2 104 ? 15.070 -5.240 -7.228 1.00 4.96 104 ILE A C 1
ATOM 1648 O O . ILE B 2 104 ? 15.436 -4.538 -8.181 1.00 5.12 104 ILE A O 1
ATOM 1653 N N . ALA B 2 105 ? 15.342 -4.953 -5.956 1.00 4.93 105 ALA A N 1
ATOM 1654 C CA . ALA B 2 105 ? 16.090 -3.767 -5.578 1.00 4.93 105 ALA A CA 1
ATOM 1655 C C . ALA B 2 105 ? 17.512 -3.797 -6.135 1.00 5.03 105 ALA A C 1
ATOM 1656 O O . ALA B 2 105 ? 18.003 -2.776 -6.637 1.00 5.48 105 ALA A O 1
ATOM 1658 N N . ASP B 2 106 ? 18.163 -4.960 -6.078 1.00 4.97 106 ASP A N 1
ATOM 1659 C CA . ASP B 2 106 ? 19.492 -5.118 -6.679 1.00 5.27 106 ASP A CA 1
ATOM 1660 C C . ASP B 2 106 ? 19.482 -4.894 -8.195 1.00 5.41 106 ASP A C 1
ATOM 1661 O O . ASP B 2 106 ? 20.442 -4.364 -8.754 1.00 5.79 106 ASP A O 1
ATOM 1666 N N . THR B 2 107 ? 18.402 -5.300 -8.850 1.00 5.45 107 THR A N 1
ATOM 1667 C CA . THR B 2 107 ? 18.243 -5.074 -10.281 1.00 5.75 107 THR A CA 1
ATOM 1668 C C . THR B 2 107 ? 17.878 -3.615 -10.590 1.00 6.17 107 THR A C 1
ATOM 1669 O O . THR B 2 107 ? 18.237 -3.104 -11.641 1.00 6.85 107 THR A O 1
ATOM 1673 N N . CYS B 2 108 ? 17.175 -2.955 -9.670 1.00 6.19 108 CYS A N 1
ATOM 1674 C CA . CYS B 2 108 ? 16.675 -1.591 -9.888 1.00 6.67 108 CYS A CA 1
ATOM 1675 C C . CYS B 2 108 ? 17.709 -0.527 -9.558 1.00 7.76 108 CYS A C 1
ATOM 1676 O O . CYS B 2 108 ? 17.719 0.549 -10.164 1.00 8.60 108 CYS A O 1
ATOM 1679 N N . LYS B 2 109 ? 18.559 -0.829 -8.582 1.00 8.64 109 LYS A N 1
ATOM 1680 C CA . LYS B 2 109 ? 19.643 0.052 -8.186 1.00 10.51 109 LYS A CA 1
ATOM 1681 C C . LYS B 2 109 ? 20.597 0.318 -9.350 1.00 12.74 109 LYS A C 1
ATOM 1682 O O . LYS B 2 109 ? 21.149 1.406 -9.463 1.00 13.49 109 LYS A O 1
ATOM 1688 N N . ALA B 2 110 ? 20.787 -0.687 -10.201 1.00 17.16 110 ALA A N 1
ATOM 1689 C CA . ALA B 2 110 ? 21.779 -0.619 -11.266 1.00 24.12 110 ALA A CA 1
ATOM 1690 C C . ALA B 2 110 ? 21.370 0.312 -12.406 1.00 27.43 110 ALA A C 1
ATOM 1691 O O . ALA B 2 110 ? 22.179 1.122 -12.855 1.00 30.83 110 ALA A O 1
ATOM 1693 N N . SER B 2 111 ? 20.118 0.212 -12.855 1.00 28.48 111 SER A N 1
ATOM 1694 C CA . SER B 2 111 ? 19.713 0.850 -14.107 1.00 21.88 111 SER A CA 1
ATOM 1695 C C . SER B 2 111 ? 18.312 1.461 -14.114 1.00 13.82 111 SER A C 1
ATOM 1696 O O . SER B 2 111 ? 17.327 0.823 -13.723 1.00 14.81 111 SER A O 1
ATOM 1699 N N . VAL B 2 112 ? 18.246 2.697 -14.600 1.00 11.20 112 VAL A N 1
ATOM 1700 C CA . VAL B 2 112 ? 16.995 3.425 -14.784 1.00 11.26 112 VAL A CA 1
ATOM 1701 C C . VAL B 2 112 ? 15.982 2.606 -15.606 1.00 9.45 112 VAL A C 1
ATOM 1702 O O . VAL B 2 112 ? 14.786 2.618 -15.312 1.00 8.44 112 VAL A O 1
ATOM 1706 N N . LEU B 2 113 ? 16.469 1.884 -16.615 1.00 8.62 113 LEU A N 1
ATOM 1707 C CA . LEU B 2 113 ? 15.612 1.034 -17.447 1.00 8.80 113 LEU A CA 1
ATOM 1708 C C . LEU B 2 113 ? 14.940 -0.076 -16.627 1.00 7.98 113 LEU A C 1
ATOM 1709 O O . LEU B 2 113 ? 13.731 -0.268 -16.731 1.00 7.62 113 LEU A O 1
ATOM 1714 N N . LYS B 2 114 ? 15.711 -0.789 -15.805 1.00 6.74 114 LYS A N 1
ATOM 1715 C CA . LYS B 2 114 ? 15.148 -1.852 -14.955 1.00 6.18 114 LYS A CA 1
ATOM 1716 C C . LYS B 2 114 ? 14.144 -1.304 -13.944 1.00 5.85 114 LYS A C 1
ATOM 1717 O O . LYS B 2 114 ? 13.097 -1.912 -13.712 1.00 6.43 114 LYS A O 1
ATOM 1723 N N . LEU B 2 115 ? 14.459 -0.160 -13.341 1.00 5.36 115 LEU A N 1
ATOM 1724 C CA . LEU B 2 115 ? 13.518 0.501 -12.452 1.00 5.10 115 LEU A CA 1
ATOM 1725 C C . LEU B 2 115 ? 12.190 0.776 -13.161 1.00 5.34 115 LEU A C 1
ATOM 1726 O O . LEU B 2 115 ? 11.128 0.439 -12.640 1.00 5.03 115 LEU A O 1
ATOM 1731 N N . ALA B 2 116 ? 12.257 1.360 -14.361 1.00 5.70 116 ALA A N 1
ATOM 1732 C CA . ALA B 2 116 ? 11.056 1.708 -15.121 1.00 5.70 116 ALA A CA 1
ATOM 1733 C C . ALA B 2 116 ? 10.163 0.495 -15.400 1.00 6.03 116 ALA A C 1
ATOM 1734 O O . ALA B 2 116 ? 8.940 0.581 -15.263 1.00 5.71 116 ALA A O 1
ATOM 1736 N N . GLU B 2 117 ? 10.757 -0.635 -15.774 1.00 6.72 117 GLU A N 1
ATOM 1737 C CA . GLU B 2 117 ? 9.949 -1.844 -16.018 1.00 7.97 117 GLU A CA 1
ATOM 1738 C C . GLU B 2 117 ? 9.425 -2.478 -14.719 1.00 7.82 117 GLU A C 1
ATOM 1739 O O . GLU B 2 117 ? 8.258 -2.881 -14.658 1.00 7.59 117 GLU A O 1
ATOM 1745 N N . ALA B 2 118 ? 10.255 -2.552 -13.680 1.00 7.38 118 ALA A N 1
ATOM 1746 C CA . ALA B 2 118 ? 9.771 -3.056 -12.387 1.00 6.02 118 ALA A CA 1
ATOM 1747 C C . ALA B 2 118 ? 8.557 -2.246 -11.966 1.00 5.82 118 ALA A C 1
ATOM 1748 O O . ALA B 2 118 ? 7.538 -2.804 -11.586 1.00 5.84 118 ALA A O 1
ATOM 1750 N N . SER B 2 119 ? 8.661 -0.926 -12.094 1.00 6.16 119 SER A N 1
ATOM 1751 C CA . SER B 2 119 ? 7.588 -0.013 -11.691 1.00 6.57 119 SER A CA 1
ATOM 1752 C C . SER B 2 119 ? 6.281 -0.224 -12.462 1.00 7.68 119 SER A C 1
ATOM 1753 O O . SER B 2 119 ? 5.202 0.041 -11.930 1.00 9.29 119 SER A O 1
ATOM 1756 N N . ALA B 2 120 ? 6.374 -0.718 -13.696 1.00 7.95 120 ALA A N 1
ATOM 1757 C CA . ALA B 2 120 ? 5.190 -0.951 -14.522 1.00 9.08 120 ALA A CA 1
ATOM 1758 C C . ALA B 2 120 ? 4.587 -2.347 -14.358 1.00 8.95 120 ALA A C 1
ATOM 1759 O O . ALA B 2 120 ? 3.404 -2.533 -14.629 1.00 8.67 120 ALA A O 1
ATOM 1761 N N . GLN B 2 121 ? 5.381 -3.314 -13.896 1.00 8.67 121 GLN A N 1
ATOM 1762 C CA . GLN B 2 121 ? 4.917 -4.700 -13.742 1.00 8.23 121 GLN A CA 1
ATOM 1763 C C . GLN B 2 121 ? 4.587 -5.123 -12.304 1.00 7.56 121 GLN A C 1
ATOM 1764 O O . GLN B 2 121 ? 3.613 -5.842 -12.084 1.00 7.09 121 GLN A O 1
ATOM 1770 N N . ILE B 2 122 ? 5.391 -4.685 -11.338 1.00 6.71 122 ILE A N 1
ATOM 1771 C CA . ILE B 2 122 ? 5.320 -5.225 -9.965 1.00 5.75 122 ILE A CA 1
ATOM 1772 C C . ILE B 2 122 ? 4.469 -4.399 -8.999 1.00 5.89 122 ILE A C 1
ATOM 1773 O O . ILE B 2 122 ? 4.631 -3.179 -8.877 1.00 5.92 122 ILE A O 1
ATOM 1778 N N . VAL B 2 123 ? 3.585 -5.101 -8.290 1.00 6.03 123 VAL A N 1
ATOM 1779 C CA . VAL B 2 123 ? 2.638 -4.500 -7.373 1.00 6.17 123 VAL A CA 1
ATOM 1780 C C . VAL B 2 123 ? 2.901 -5.012 -5.957 1.00 6.29 123 VAL A C 1
ATOM 1781 O O . VAL B 2 123 ? 2.987 -6.211 -5.735 1.00 6.48 123 VAL A O 1
ATOM 1785 N N . MET B 2 124 ? 3.041 -4.096 -5.008 1.00 6.90 124 MET A N 1
ATOM 1786 C CA . MET B 2 124 ? 3.219 -4.453 -3.595 1.00 8.38 124 MET A CA 1
ATOM 1787 C C . MET B 2 124 ? 1.946 -4.055 -2.856 1.00 9.50 124 MET A C 1
ATOM 1788 O O . MET B 2 124 ? 1.825 -2.922 -2.387 1.00 10.81 124 MET A O 1
ATOM 1793 N N . PRO B 2 125 ? 0.977 -4.981 -2.769 1.00 10.35 125 PRO A N 1
ATOM 1794 C CA . PRO B 2 125 ? -0.214 -4.704 -1.981 1.00 12.01 125 PRO A CA 1
ATOM 1795 C C . PRO B 2 125 ? 0.104 -4.815 -0.502 1.00 13.12 125 PRO A C 1
ATOM 1796 O O . PRO B 2 125 ? 0.056 -5.898 0.064 1.00 17.12 125 PRO A O 1
ATOM 1800 N N . LEU B 2 126 ? 0.436 -3.683 0.098 1.00 11.98 126 LEU A N 1
ATOM 1801 C CA . LEU B 2 126 ? 0.907 -3.598 1.484 1.00 11.25 126 LEU A CA 1
ATOM 1802 C C . LEU B 2 126 ? 1.510 -2.210 1.616 1.00 10.65 126 LEU A C 1
ATOM 1803 O O . LEU B 2 126 ? 1.283 -1.504 2.599 1.00 12.84 126 LEU A O 1
ATOM 1808 N N . ALA B 2 127 ? 2.303 -1.853 0.609 1.00 7.94 127 ALA A N 1
ATOM 1809 C CA . ALA B 2 127 ? 2.795 -0.502 0.429 1.00 7.16 127 ALA A CA 1
ATOM 1810 C C . ALA B 2 127 ? 1.659 0.410 0.006 1.00 8.25 127 ALA A C 1
ATOM 1811 O O . ALA B 2 127 ? 1.512 1.507 0.543 1.00 8.69 127 ALA A O 1
ATOM 1813 N N . GLU B 2 128 ? 0.865 -0.054 -0.960 1.00 9.95 128 GLU A N 1
ATOM 1814 C CA . GLU B 2 128 ? -0.176 0.764 -1.576 1.00 11.83 128 GLU A CA 1
ATOM 1815 C C . GLU B 2 128 ? -1.184 1.274 -0.569 1.00 11.87 128 GLU A C 1
ATOM 1816 O O . GLU B 2 128 ? -1.452 2.477 -0.499 1.00 12.30 128 GLU A O 1
ATOM 1822 N N . VAL B 2 129 ? -1.720 0.360 0.231 1.00 11.40 129 VAL A N 1
ATOM 1823 C CA . VAL B 2 129 ? -2.814 0.701 1.134 1.00 11.44 129 VAL A CA 1
ATOM 1824 C C . VAL B 2 129 ? -2.372 1.726 2.189 1.00 12.14 129 VAL A C 1
ATOM 1825 O O . VAL B 2 129 ? -3.210 2.353 2.840 1.00 13.59 129 VAL A O 1
ATOM 1829 N N . LYS B 2 130 ? -1.059 1.917 2.320 1.00 12.78 130 LYS A N 1
ATOM 1830 C CA . LYS B 2 130 ? -0.492 3.007 3.116 1.00 15.40 130 LYS A CA 1
ATOM 1831 C C . LYS B 2 130 ? -0.128 4.253 2.287 1.00 15.92 130 LYS A C 1
ATOM 1832 O O . LYS B 2 130 ? 0.535 5.162 2.792 1.00 19.16 130 LYS A O 1
ATOM 1838 N N . GLY B 2 131 ? -0.571 4.298 1.032 1.00 16.63 131 GLY A N 1
ATOM 1839 C CA . GLY B 2 131 ? -0.286 5.413 0.125 1.00 18.14 131 GLY A CA 1
ATOM 1840 C C . GLY B 2 131 ? 1.140 5.511 -0.408 1.00 21.01 131 GLY A C 1
ATOM 1841 O O . GLY B 2 131 ? 1.650 6.619 -0.587 1.00 19.38 131 GLY A O 1
ATOM 1842 N N . CYS B 2 132 ? 1.784 4.377 -0.699 1.00 23.46 132 CYS A N 1
ATOM 1843 C CA . CYS B 2 132 ? 3.214 4.401 -1.058 1.00 22.01 132 CYS A CA 1
ATOM 1844 C C . CYS B 2 132 ? 3.494 4.667 -2.552 1.00 21.85 132 CYS A C 1
ATOM 1845 O O . CYS B 2 132 ? 3.904 5.767 -2.905 1.00 26.32 132 CYS A O 1
ATOM 1848 N N . THR B 2 133 ? 3.265 3.682 -3.417 1.00 18.33 133 THR A N 1
ATOM 1849 C CA . THR B 2 133 ? 3.642 3.748 -4.852 1.00 12.56 133 THR A CA 1
ATOM 1850 C C . THR B 2 133 ? 5.150 3.802 -5.132 1.00 9.70 133 THR A C 1
ATOM 1851 O O . THR B 2 133 ? 5.951 4.245 -4.306 1.00 10.19 133 THR A O 1
ATOM 1855 N N . TRP B 2 134 ? 5.515 3.363 -6.334 1.00 8.47 134 TRP A N 1
ATOM 1856 C CA . TRP B 2 134 ? 6.906 3.385 -6.796 1.00 7.67 134 TRP A CA 1
ATOM 1857 C C . TRP B 2 134 ? 7.477 4.798 -6.803 1.00 8.70 134 TRP A C 1
ATOM 1858 O O . TRP B 2 134 ? 8.695 4.976 -6.805 1.00 9.08 134 TRP A O 1
ATOM 1869 N N . ALA B 2 135 ? 6.585 5.788 -6.815 1.00 10.32 135 ALA A N 1
ATOM 1870 C CA . ALA B 2 135 ? 6.947 7.202 -6.754 1.00 12.97 135 ALA A CA 1
ATOM 1871 C C . ALA B 2 135 ? 7.822 7.547 -5.562 1.00 13.50 135 ALA A C 1
ATOM 1872 O O . ALA B 2 135 ? 8.719 8.381 -5.671 1.00 16.40 135 ALA A O 1
ATOM 1874 N N . ASP B 2 136 ? 7.566 6.899 -4.428 1.00 13.54 136 ASP A N 1
ATOM 1875 C CA . ASP B 2 136 ? 8.328 7.152 -3.203 1.00 12.80 136 ASP A CA 1
ATOM 1876 C C . ASP B 2 136 ? 9.712 6.501 -3.209 1.00 12.64 136 ASP A C 1
ATOM 1877 O O . ASP B 2 136 ? 10.431 6.566 -2.209 1.00 14.36 136 ASP A O 1
ATOM 1882 N N . GLY B 2 137 ? 10.092 5.884 -4.328 1.00 11.04 137 GLY A N 1
ATOM 1883 C CA . GLY B 2 137 ? 11.397 5.248 -4.445 1.00 10.38 137 GLY A CA 1
ATOM 1884 C C . GLY B 2 137 ? 11.318 3.760 -4.172 1.00 10.68 137 GLY A C 1
ATOM 1885 O O . GLY B 2 137 ? 10.489 3.299 -3.379 1.00 11.50 137 GLY A O 1
ATOM 1886 N N . TYR B 2 138 ? 12.191 3.009 -4.834 1.00 10.68 138 TYR A N 1
ATOM 1887 C CA . TYR B 2 138 ? 12.179 1.546 -4.757 1.00 9.27 138 TYR A CA 1
ATOM 1888 C C . TYR B 2 138 ? 12.427 1.003 -3.343 1.00 7.72 138 TYR A C 1
ATOM 1889 O O . TYR B 2 138 ? 11.846 -0.012 -2.976 1.00 7.28 138 TYR A O 1
ATOM 1898 N N . THR B 2 139 ? 13.253 1.683 -2.547 1.00 7.06 139 THR A N 1
ATOM 1899 C CA . THR B 2 139 ? 13.616 1.170 -1.222 1.00 7.25 139 THR A CA 1
ATOM 1900 C C . THR B 2 139 ? 12.446 1.231 -0.238 1.00 6.77 139 THR A C 1
ATOM 1901 O O . THR B 2 139 ? 12.273 0.325 0.565 1.00 6.87 139 THR A O 1
ATOM 1905 N N . MET B 2 140 ? 11.638 2.285 -0.312 1.00 7.11 140 MET A N 1
ATOM 1906 C CA . MET B 2 140 ? 10.482 2.413 0.579 1.00 7.38 140 MET A CA 1
ATOM 1907 C C . MET B 2 140 ? 9.366 1.459 0.172 1.00 6.70 140 MET A C 1
ATOM 1908 O O . MET B 2 140 ? 8.800 0.753 1.020 1.00 7.49 140 MET A O 1
ATOM 1913 N N . TYR B 2 141 ? 9.066 1.448 -1.126 1.00 5.65 141 TYR A N 1
ATOM 1914 C CA . TYR B 2 141 ? 7.994 0.640 -1.699 1.00 5.12 141 TYR A CA 1
ATOM 1915 C C . TYR B 2 141 ? 8.238 -0.856 -1.527 1.00 4.92 141 TYR A C 1
ATOM 1916 O O . TYR B 2 141 ? 7.336 -1.598 -1.156 1.00 4.71 141 TYR A O 1
ATOM 1925 N N . LEU B 2 142 ? 9.454 -1.298 -1.821 1.00 4.93 142 LEU A N 1
ATOM 1926 C CA . LEU B 2 142 ? 9.792 -2.706 -1.681 1.00 4.95 142 LEU A CA 1
ATOM 1927 C C . LEU B 2 142 ? 10.060 -3.048 -0.225 1.00 5.06 142 LEU A C 1
ATOM 1928 O O . LEU B 2 142 ? 9.922 -4.201 0.171 1.00 5.13 142 LEU A O 1
ATOM 1933 N N . GLY B 2 143 ? 10.433 -2.043 0.562 1.00 5.26 143 GLY A N 1
ATOM 1934 C CA . GLY B 2 143 ? 10.605 -2.202 2.010 1.00 5.50 143 GLY A CA 1
ATOM 1935 C C . GLY B 2 143 ? 9.365 -2.691 2.739 1.00 5.58 143 GLY A C 1
ATOM 1936 O O . GLY B 2 143 ? 9.461 -3.176 3.870 1.00 6.82 143 GLY A O 1
ATOM 1937 N N . PHE B 2 144 ? 8.206 -2.562 2.101 1.00 5.31 144 PHE A N 1
ATOM 1938 C CA . PHE B 2 144 ? 6.946 -3.072 2.643 1.00 5.11 144 PHE A CA 1
ATOM 1939 C C . PHE B 2 144 ? 6.791 -4.591 2.506 1.00 5.08 144 PHE A C 1
ATOM 1940 O O . PHE B 2 144 ? 5.892 -5.174 3.117 1.00 5.46 144 PHE A O 1
ATOM 1948 N N . ALA B 2 145 ? 7.639 -5.237 1.707 1.00 4.94 145 ALA A N 1
ATOM 1949 C CA . ALA B 2 145 ? 7.516 -6.679 1.496 1.00 4.91 145 ALA A CA 1
ATOM 1950 C C . ALA B 2 145 ? 7.774 -7.466 2.785 1.00 4.89 145 ALA A C 1
ATOM 1951 O O . ALA B 2 145 ? 8.656 -7.108 3.565 1.00 4.95 145 ALA A O 1
ATOM 1953 N N . PRO B 2 146 ? 7.010 -8.547 3.013 1.00 4.89 146 PRO A N 1
ATOM 1954 C CA . PRO B 2 146 ? 7.408 -9.420 4.123 1.00 4.89 146 PRO A CA 1
ATOM 1955 C C . PRO B 2 146 ? 8.799 -9.972 3.837 1.00 4.95 146 PRO A C 1
ATOM 1956 O O . PRO B 2 146 ? 9.118 -10.266 2.669 1.00 4.89 146 PRO A O 1
ATOM 1960 N N . GLY B 2 147 ? 9.629 -10.063 4.874 1.00 4.89 147 GLY A N 1
ATOM 1961 C CA . GLY B 2 147 ? 11.001 -10.529 4.734 1.00 4.83 147 GLY A CA 1
ATOM 1962 C C . GLY B 2 147 ? 12.022 -9.469 4.360 1.00 4.55 147 GLY A C 1
ATOM 1963 O O . GLY B 2 147 ? 13.214 -9.743 4.392 1.00 4.06 147 GLY A O 1
ATOM 1964 N N . ALA B 2 148 ? 11.578 -8.263 4.008 1.00 4.63 148 ALA A N 1
ATOM 1965 C CA . ALA B 2 148 ? 12.502 -7.163 3.720 1.00 4.87 148 ALA A CA 1
ATOM 1966 C C . ALA B 2 148 ? 13.299 -6.729 4.957 1.00 4.87 148 ALA A C 1
ATOM 1967 O O . ALA B 2 148 ? 14.395 -6.184 4.827 1.00 4.54 148 ALA A O 1
ATOM 1969 N N . GLU B 2 149 ? 12.751 -6.980 6.145 1.00 4.91 149 GLU A N 1
ATOM 1970 C CA . GLU B 2 149 ? 13.446 -6.663 7.409 1.00 5.03 149 GLU A CA 1
ATOM 1971 C C . GLU B 2 149 ? 14.763 -7.440 7.624 1.00 4.96 149 GLU A C 1
ATOM 1972 O O . GLU B 2 149 ? 15.592 -7.058 8.451 1.00 5.11 149 GLU A O 1
ATOM 1978 N N . MET B 2 150 ? 14.955 -8.522 6.873 1.00 4.81 150 MET A N 1
ATOM 1979 C CA . MET B 2 150 ? 16.239 -9.218 6.825 1.00 4.92 150 MET A CA 1
ATOM 1980 C C . MET B 2 150 ? 17.361 -8.395 6.157 1.00 4.94 150 MET A C 1
ATOM 1981 O O . MET B 2 150 ? 18.533 -8.772 6.245 1.00 5.07 150 MET A O 1
ATOM 1986 N N . PHE B 2 151 ? 17.012 -7.304 5.472 1.00 4.84 151 PHE A N 1
ATOM 1987 C CA . PHE B 2 151 ? 17.992 -6.492 4.755 1.00 5.02 151 PHE A CA 1
ATOM 1988 C C . PHE B 2 151 ? 17.798 -5.005 5.040 1.00 5.57 151 PHE A C 1
ATOM 1989 O O . PHE B 2 151 ? 17.516 -4.215 4.139 1.00 5.77 151 PHE A O 1
ATOM 1997 N N . LEU B 2 152 ? 17.956 -4.616 6.301 1.00 6.39 152 LEU A N 1
ATOM 1998 C CA . LEU B 2 152 ? 17.865 -3.201 6.675 1.00 7.63 152 LEU A CA 1
ATOM 1999 C C . LEU B 2 152 ? 18.844 -2.315 5.870 1.00 8.21 152 LEU A C 1
ATOM 2000 O O . LEU B 2 152 ? 18.500 -1.196 5.499 1.00 9.78 152 LEU A O 1
ATOM 2005 N N . ASP B 2 153 ? 20.035 -2.828 5.565 1.00 8.89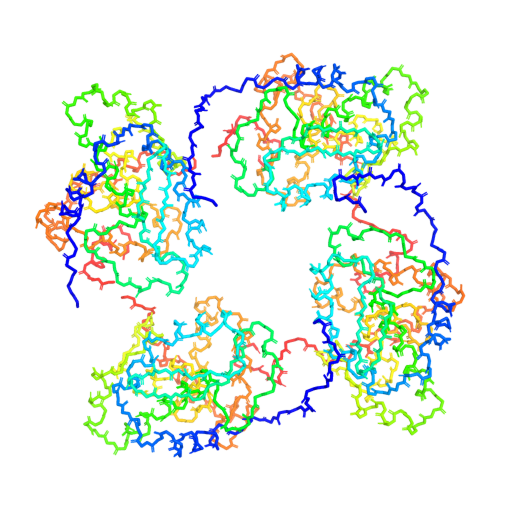 153 ASP A N 1
ATOM 2006 C CA . ASP B 2 153 ? 21.024 -2.088 4.767 1.00 11.23 153 ASP A CA 1
ATOM 2007 C C . ASP B 2 153 ? 20.526 -1.776 3.348 1.00 10.11 153 ASP A C 1
ATOM 2008 O O . ASP B 2 153 ? 20.628 -0.635 2.882 1.00 10.53 153 ASP A O 1
ATOM 2013 N N . ALA B 2 154 ? 19.994 -2.796 2.679 1.00 8.19 154 ALA A N 1
ATOM 2014 C CA . ALA B 2 154 ? 19.537 -2.686 1.299 1.00 6.61 154 ALA A CA 1
ATOM 2015 C C . ALA B 2 154 ? 18.273 -1.841 1.152 1.00 6.54 154 ALA A C 1
ATOM 2016 O O . ALA B 2 154 ? 18.064 -1.214 0.101 1.00 6.93 154 ALA A O 1
ATOM 2018 N N . PHE B 2 155 ? 17.428 -1.836 2.181 1.00 6.05 155 PHE A N 1
ATOM 2019 C CA . PHE B 2 155 ? 16.177 -1.081 2.141 1.00 6.07 155 PHE A CA 1
ATOM 2020 C C . PHE B 2 155 ? 16.221 0.165 3.025 1.00 6.51 155 PHE A C 1
ATOM 2021 O O . PHE B 2 155 ? 15.179 0.681 3.428 1.00 6.67 155 PHE A O 1
ATOM 2029 N N . ASP B 2 156 ? 17.433 0.641 3.312 1.00 7.99 156 ASP A N 1
ATOM 2030 C CA . ASP B 2 156 ? 17.636 1.914 4.000 1.00 9.63 156 ASP A CA 1
ATOM 2031 C C . ASP B 2 156 ? 16.699 2.055 5.196 1.00 9.77 156 ASP A C 1
ATOM 2032 O O . ASP B 2 156 ? 15.944 3.022 5.294 1.00 10.07 156 ASP A O 1
ATOM 2037 N N . PHE B 2 157 ? 16.734 1.048 6.069 1.00 10.23 157 PHE A N 1
ATOM 2038 C CA . PHE B 2 157 ? 15.987 1.025 7.337 1.00 10.98 157 PHE A CA 1
ATOM 2039 C C . PHE B 2 157 ? 14.457 1.076 7.240 1.00 11.23 157 PHE A C 1
ATOM 2040 O O . PHE B 2 157 ? 13.787 1.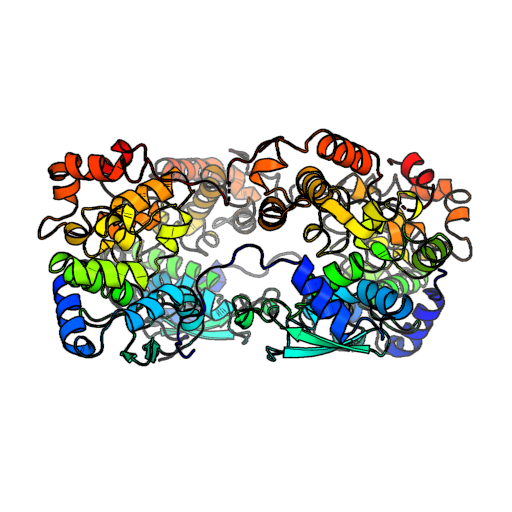091 8.267 1.00 12.30 157 PHE A O 1
ATOM 2048 N N . TYR B 2 158 ? 13.887 1.079 6.039 1.00 11.95 158 TYR A N 1
ATOM 2049 C CA . TYR B 2 158 ? 12.438 1.278 5.913 1.00 12.20 158 TYR A CA 1
ATOM 2050 C C . TYR B 2 158 ? 11.576 0.215 6.611 1.00 9.76 158 TYR A C 1
ATOM 2051 O O . TYR B 2 158 ? 10.587 0.563 7.249 1.00 10.61 158 TYR A O 1
ATOM 2060 N N . PRO B 2 159 ? 11.940 -1.077 6.492 1.00 5.97 159 PRO A N 1
ATOM 2061 C CA . PRO B 2 159 ? 11.114 -2.105 7.129 1.00 5.43 159 PRO A CA 1
ATOM 2062 C C . PRO B 2 159 ? 11.039 -1.957 8.655 1.00 5.99 159 PRO A C 1
ATOM 2063 O O . PRO B 2 159 ? 10.004 -2.241 9.243 1.00 5.81 159 PRO A O 1
ATOM 2067 N N . LEU B 2 160 ? 12.132 -1.510 9.267 1.00 7.04 160 LEU A N 1
ATOM 2068 C CA . LEU B 2 160 ? 12.174 -1.232 10.702 1.00 8.72 160 LEU A CA 1
ATOM 2069 C C . LEU B 2 160 ? 11.184 -0.155 11.113 1.00 10.17 160 LEU A C 1
ATOM 2070 O O . LEU B 2 160 ? 10.395 -0.358 12.034 1.00 11.09 160 LEU A O 1
ATOM 2075 N N . VAL B 2 161 ? 11.240 0.989 10.435 1.00 12.62 161 VAL A N 1
ATOM 2076 C CA . VAL B 2 161 ? 10.400 2.132 10.800 1.00 13.58 161 VAL A CA 1
ATOM 2077 C C . VAL B 2 161 ? 8.956 1.946 10.326 1.00 13.61 161 VAL A C 1
ATOM 2078 O O . VAL B 2 161 ? 8.028 2.410 10.986 1.00 14.66 161 VAL A O 1
ATOM 2082 N N . ILE B 2 162 ? 8.764 1.260 9.198 1.00 12.64 162 ILE A N 1
ATOM 2083 C CA . ILE B 2 162 ? 7.416 0.867 8.752 1.00 11.05 162 ILE A CA 1
ATOM 2084 C C . ILE B 2 162 ? 6.689 0.060 9.836 1.00 12.08 162 ILE A C 1
ATOM 2085 O O . ILE B 2 162 ? 5.469 0.160 9.986 1.00 11.93 162 ILE A O 1
ATOM 2090 N N . GLU B 2 163 ? 7.441 -0.751 10.573 1.00 12.97 163 GLU A N 1
ATOM 2091 C CA . GLU B 2 163 ? 6.862 -1.572 11.628 1.00 13.98 163 GLU A CA 1
ATOM 2092 C C . GLU B 2 163 ? 6.588 -0.738 12.876 1.00 12.98 163 GLU A C 1
ATOM 2093 O O . GLU B 2 163 ? 5.550 -0.905 13.518 1.00 13.24 163 GLU A O 1
ATOM 2099 N N . MET B 2 164 ? 7.515 0.160 13.211 1.00 13.87 164 MET A N 1
ATOM 2100 C CA . MET B 2 164 ? 7.299 1.105 14.304 1.00 15.93 164 MET A CA 1
ATOM 2101 C C . MET B 2 164 ? 5.988 1.845 14.073 1.00 14.47 164 MET A C 1
ATOM 2102 O O . MET B 2 164 ? 5.105 1.828 14.930 1.00 16.94 164 MET A O 1
ATOM 2107 N N . HIS B 2 165 ? 5.858 2.463 12.899 1.00 11.66 165 HIS A N 1
ATOM 2108 C CA . HIS B 2 165 ? 4.632 3.167 12.523 1.00 11.01 165 HIS A CA 1
ATOM 2109 C C . HIS B 2 165 ? 3.389 2.277 12.592 1.00 10.78 165 HIS A C 1
ATOM 2110 O O . HIS B 2 165 ? 2.302 2.766 12.892 1.00 11.16 165 HIS A O 1
ATOM 2117 N N . ARG B 2 166 ? 3.536 0.985 12.305 1.00 11.07 166 ARG A N 1
ATOM 2118 C CA . ARG B 2 166 ? 2.398 0.067 12.398 1.00 13.45 166 ARG A CA 1
ATOM 2119 C C . ARG B 2 166 ? 1.931 -0.119 13.846 1.00 16.80 166 ARG A C 1
ATOM 2120 O O . ARG B 2 166 ? 0.741 -0.278 14.089 1.00 20.27 166 ARG A O 1
ATOM 2128 N N . VAL B 2 167 ? 2.863 -0.100 14.796 1.00 19.93 167 VAL A N 1
ATOM 2129 C CA . VAL B 2 167 ? 2.516 -0.177 16.217 1.00 24.20 167 VAL A CA 1
ATOM 2130 C C . VAL B 2 167 ? 1.857 1.130 16.673 1.00 21.77 167 VAL A C 1
ATOM 2131 O O . VAL B 2 167 ? 0.916 1.121 17.472 1.00 20.69 167 VAL A O 1
ATOM 2135 N N . LEU B 2 168 ? 2.353 2.247 16.149 1.00 19.46 168 LEU A N 1
ATOM 2136 C CA . LEU B 2 168 ? 1.911 3.569 16.582 1.00 19.16 168 LEU A CA 1
ATOM 2137 C C . LEU B 2 168 ? 0.578 4.011 15.989 1.00 11.98 168 LEU A C 1
ATOM 2138 O O . LEU B 2 168 ? -0.286 4.498 16.714 1.00 20.58 168 LEU A O 1
ATOM 2143 N N . LYS B 2 169 ? 0.413 3.867 14.679 1.00 19.28 169 LYS A N 1
ATOM 2144 C CA . LYS B 2 169 ? -0.771 4.404 13.999 1.00 19.26 169 LYS A CA 1
ATOM 2145 C C . LYS B 2 169 ? -1.859 3.354 13.849 1.00 21.18 169 LYS A C 1
ATOM 2146 O O . LYS B 2 169 ? -3.028 3.620 14.127 1.00 19.91 169 LYS A O 1
ATOM 2152 N N . ASP B 2 170 ? -1.466 2.163 13.418 1.00 23.04 170 ASP A N 1
ATOM 2153 C CA . ASP B 2 170 ? -2.327 0.995 13.511 1.00 25.49 170 ASP A CA 1
ATOM 2154 C C . ASP B 2 170 ? -2.127 0.484 14.934 1.00 27.69 170 ASP A C 1
ATOM 2155 O O . ASP B 2 170 ? -1.255 0.978 15.657 1.00 26.50 170 ASP A O 1
ATOM 2160 N N . ASN B 2 171 ? -2.929 -0.486 15.352 1.00 33.93 171 ASN A N 1
ATOM 2161 C CA . ASN B 2 171 ? -2.748 -1.088 16.670 1.00 41.98 171 ASN A CA 1
ATOM 2162 C C . ASN B 2 171 ? -2.202 -2.501 16.524 1.00 41.77 171 ASN A C 1
ATOM 2163 O O . ASN B 2 171 ? -2.782 -3.473 17.017 1.00 43.81 171 ASN A O 1
ATOM 2168 N N . MET B 2 172 ? -1.074 -2.586 15.820 1.00 36.22 172 MET A N 1
ATOM 2169 C CA . MET B 2 172 ? -0.351 -3.832 15.623 1.00 26.80 172 MET A CA 1
ATOM 2170 C C . MET B 2 172 ? 0.161 -4.334 16.959 1.00 13.92 172 MET A C 1
ATOM 2171 O O . MET B 2 172 ? 0.874 -3.616 17.652 1.00 11.93 172 MET A O 1
ATOM 2176 N N . ASP B 2 173 ? -0.192 -5.570 17.300 1.00 19.59 173 ASP A N 1
ATOM 2177 C CA . ASP B 2 173 ? 0.402 -6.249 18.440 1.00 22.81 173 ASP A CA 1
ATOM 2178 C C . ASP B 2 173 ? 1.886 -5.886 18.479 1.00 26.21 173 ASP A C 1
ATOM 2179 O O . ASP B 2 173 ? 2.584 -6.007 17.474 1.00 25.59 173 ASP A O 1
ATOM 2184 N N . VAL B 2 174 ? 2.357 -5.431 19.636 1.00 30.62 174 VAL A N 1
ATOM 2185 C CA . VAL B 2 174 ? 3.714 -4.878 19.753 1.00 35.05 174 VAL A CA 1
ATOM 2186 C C . VAL B 2 174 ? 4.782 -5.936 19.456 1.00 32.81 174 VAL A C 1
ATOM 2187 O O . VAL B 2 174 ? 5.936 -5.601 19.183 1.00 30.90 174 VAL A O 1
ATOM 2191 N N . ASN B 2 175 ? 4.400 -7.210 19.516 1.00 32.32 175 ASN A N 1
ATOM 2192 C CA . ASN B 2 175 ? 5.208 -8.270 18.922 1.00 39.37 175 ASN A CA 1
ATOM 2193 C C . ASN B 2 175 ? 5.238 -8.028 17.409 1.00 36.18 175 ASN A C 1
ATOM 2194 O O . ASN B 2 175 ? 4.936 -6.922 16.967 1.00 40.47 175 ASN A O 1
ATOM 2199 N N . PHE B 2 176 ? 5.623 -9.015 16.607 1.00 33.94 176 PHE A N 1
ATOM 2200 C CA . PHE B 2 176 ? 5.872 -8.782 15.174 1.00 25.73 176 PHE A CA 1
ATOM 2201 C C . PHE B 2 176 ? 7.150 -7.953 14.972 1.00 19.85 176 PHE A C 1
ATOM 2202 O O . PHE B 2 176 ? 7.915 -8.198 14.023 1.00 19.04 176 PHE A O 1
ATOM 2210 N N . MET B 2 177 ? 7.372 -6.967 15.849 1.00 14.75 177 MET A N 1
ATOM 2211 C CA . MET B 2 177 ? 8.611 -6.194 15.862 1.00 13.30 177 MET A CA 1
ATOM 2212 C C . MET B 2 177 ? 9.758 -6.997 16.463 1.00 10.42 177 MET A C 1
ATOM 2213 O O . MET B 2 177 ? 10.924 -6.631 16.328 1.00 11.14 177 MET A O 1
ATOM 2218 N N . LYS B 2 178 ? 9.422 -8.092 17.130 1.00 9.42 178 LYS A N 1
ATOM 2219 C CA . LYS B 2 178 ? 10.409 -8.984 17.705 1.00 10.36 178 LYS A CA 1
ATOM 2220 C C . LYS B 2 178 ? 11.540 -9.288 16.728 1.00 10.16 178 LYS A C 1
ATOM 2221 O O . LYS B 2 178 ? 12.716 -9.135 17.074 1.00 11.40 178 LYS A O 1
ATOM 2227 N N . LYS B 2 179 ? 11.184 -9.704 15.510 1.00 8.51 179 LYS A N 1
ATOM 2228 C CA . LYS B 2 179 ? 12.187 -10.132 14.541 1.00 7.23 179 LYS A CA 1
ATOM 2229 C C . LYS B 2 179 ? 13.101 -9.001 14.106 1.00 7.71 179 LYS A C 1
ATOM 2230 O O . LYS B 2 179 ? 14.330 -9.135 14.144 1.00 7.63 179 LYS A O 1
ATOM 2236 N N . VAL B 2 180 ? 12.504 -7.897 13.677 1.00 8.13 180 VAL A N 1
ATOM 2237 C CA . VAL B 2 180 ? 13.270 -6.796 13.107 1.00 9.30 180 VAL A CA 1
ATOM 2238 C C . VAL B 2 180 ? 14.257 -6.222 14.118 1.00 10.44 180 VAL A C 1
ATOM 2239 O O . VAL B 2 180 ? 15.388 -5.877 13.769 1.00 9.99 180 VAL A O 1
ATOM 2243 N N . LEU B 2 181 ? 13.852 -6.173 15.383 1.00 11.45 181 LEU A N 1
ATOM 2244 C CA . LEU B 2 181 ? 14.689 -5.578 16.411 1.00 12.02 181 LEU A CA 1
ATOM 2245 C C . LEU B 2 181 ? 15.966 -6.368 16.687 1.00 11.59 181 LEU A C 1
ATOM 2246 O O . LEU B 2 181 ? 16.910 -5.814 17.258 1.00 12.50 181 LEU A O 1
ATOM 2251 N N . ARG B 2 182 ? 16.021 -7.634 16.263 1.00 10.68 182 ARG A N 1
ATOM 2252 C CA . ARG B 2 182 ? 17.273 -8.393 16.360 1.00 11.27 182 ARG A CA 1
ATOM 2253 C C . ARG B 2 182 ? 17.974 -8.674 15.028 1.00 11.82 182 ARG A C 1
ATOM 2254 O O . ARG B 2 182 ? 18.963 -9.405 14.992 1.00 11.54 182 ARG A O 1
ATOM 2262 N N . GLN B 2 183 ? 17.496 -8.063 13.947 1.00 12.18 183 GLN A N 1
ATOM 2263 C CA . GLN B 2 183 ? 18.224 -8.100 12.685 1.00 12.36 183 GLN A CA 1
ATOM 2264 C C . GLN B 2 183 ? 19.415 -7.166 12.779 1.00 14.82 183 GLN A C 1
ATOM 2265 O O . GLN B 2 183 ? 19.403 -6.220 13.573 1.00 17.22 183 GLN A O 1
ATOM 2271 N N . ARG B 2 184 ? 20.449 -7.438 11.988 1.00 16.77 184 ARG A N 1
ATOM 2272 C CA . ARG B 2 184 ? 21.607 -6.553 11.940 1.00 21.82 184 ARG A CA 1
ATOM 2273 C C . ARG B 2 184 ? 21.620 -5.683 10.686 1.00 26.35 184 ARG A C 1
ATOM 2274 O O . ARG B 2 184 ? 20.849 -5.901 9.746 1.00 28.27 184 ARG A O 1
ATOM 2282 N N . TYR B 2 185 ? 22.488 -4.677 10.707 1.00 29.91 185 TYR A N 1
ATOM 2283 C CA . TYR B 2 185 ? 22.583 -3.696 9.641 1.00 29.98 185 TYR A CA 1
ATOM 2284 C C . TYR B 2 185 ? 23.966 -3.780 9.014 1.00 32.81 185 TYR A C 1
ATOM 2285 O O . TYR B 2 185 ? 24.951 -3.362 9.619 1.00 35.82 185 TYR A O 1
ATOM 2294 N N . GLY B 2 186 ? 24.027 -4.353 7.813 1.00 39.22 186 GLY A N 1
ATOM 2295 C CA . GLY B 2 186 ? 25.258 -4.429 7.023 1.00 43.42 186 GLY A CA 1
ATOM 2296 C C . GLY B 2 186 ? 26.470 -4.880 7.813 1.00 46.00 186 GLY A C 1
ATOM 2297 O O . GLY B 2 186 ? 26.800 -6.066 7.845 1.00 47.58 186 GLY A O 1
ATOM 2298 N N . THR B 2 187 ? 27.129 -3.917 8.449 1.00 47.52 187 THR A N 1
ATOM 2299 C CA . THR B 2 187 ? 28.299 -4.199 9.282 1.00 43.76 187 THR A CA 1
ATOM 2300 C C . THR B 2 187 ? 27.916 -4.880 10.608 1.00 39.58 187 THR A C 1
ATOM 2301 O O . THR B 2 187 ? 28.180 -6.070 10.784 1.00 30.11 187 THR A O 1
ATOM 2305 N N . MET B 2 188 ? 27.268 -4.151 11.516 1.00 39.65 188 MET A N 1
ATOM 2306 C CA . MET B 2 188 ? 27.187 -4.591 12.917 1.00 41.01 188 MET A CA 1
ATOM 2307 C C . MET B 2 188 ? 25.795 -4.927 13.472 1.00 38.40 188 MET A C 1
ATOM 2308 O O . MET B 2 188 ? 24.775 -4.732 12.812 1.00 35.36 188 MET A O 1
ATOM 2313 N N . THR B 2 189 ? 25.798 -5.444 14.705 1.00 36.87 189 THR A N 1
ATOM 2314 C CA . THR B 2 189 ? 24.603 -5.951 15.394 1.00 32.93 189 THR A CA 1
ATOM 2315 C C . THR B 2 189 ? 23.598 -4.851 15.730 1.00 27.94 189 THR A C 1
ATOM 2316 O O . THR B 2 189 ? 23.849 -3.674 15.476 1.00 29.40 189 THR A O 1
ATOM 2320 N N . ALA B 2 190 ? 22.469 -5.249 16.318 1.00 23.85 190 ALA A N 1
ATOM 2321 C CA . ALA B 2 190 ? 21.372 -4.330 16.611 1.00 23.73 190 ALA A CA 1
ATOM 2322 C C . ALA B 2 190 ? 21.782 -3.239 17.588 1.00 29.12 190 ALA A C 1
ATOM 2323 O O . ALA B 2 190 ? 21.706 -2.056 17.261 1.00 29.61 190 ALA A O 1
ATOM 2325 N N . GLU B 2 191 ? 22.233 -3.638 18.776 1.00 34.40 191 GLU A N 1
ATOM 2326 C CA . GLU B 2 191 ? 22.724 -2.687 19.784 1.00 37.37 191 GLU A CA 1
ATOM 2327 C C . GLU B 2 191 ? 23.658 -1.640 19.173 1.00 39.02 191 GLU A C 1
ATOM 2328 O O . GLU B 2 191 ? 23.691 -0.494 19.621 1.00 43.98 191 GLU A O 1
ATOM 2334 N N . GLU B 2 192 ? 24.395 -2.040 18.139 1.00 38.84 192 GLU A N 1
ATOM 2335 C CA . GLU B 2 192 ? 25.340 -1.160 17.456 1.00 38.03 192 GLU A CA 1
ATOM 2336 C C . GLU B 2 192 ? 24.617 -0.142 16.568 1.00 37.08 192 GLU A C 1
ATOM 2337 O O . GLU B 2 192 ? 24.846 1.055 16.703 1.00 36.22 192 GLU A O 1
ATOM 2343 N N . TRP B 2 193 ? 23.748 -0.605 15.666 1.00 35.05 193 TRP A N 1
ATOM 2344 C CA . TRP B 2 193 ? 23.005 0.321 14.794 1.00 28.90 193 TRP A CA 1
ATOM 2345 C C . TRP B 2 193 ? 21.870 1.054 15.510 1.00 28.90 193 TRP A C 1
ATOM 2346 O O . TRP B 2 193 ? 21.432 2.116 15.057 1.00 29.39 193 TRP A O 1
ATOM 2357 N N . MET B 2 194 ? 21.398 0.488 16.616 1.00 30.28 194 MET A N 1
ATOM 2358 C CA . MET B 2 194 ? 20.323 1.096 17.402 1.00 34.80 194 MET A CA 1
ATOM 2359 C C . MET B 2 194 ? 20.633 2.531 17.844 1.00 36.00 194 MET A C 1
ATOM 2360 O O . MET B 2 194 ? 19.720 3.342 17.977 1.00 42.87 194 MET A O 1
ATOM 2365 N N . THR B 2 195 ? 21.910 2.845 18.062 1.00 33.46 195 THR A N 1
ATOM 2366 C CA . THR B 2 195 ? 22.308 4.210 18.438 1.00 37.69 195 THR A CA 1
ATOM 2367 C C . THR B 2 195 ? 23.429 4.823 17.580 1.00 39.72 195 THR A C 1
ATOM 2368 O O . THR B 2 195 ? 23.536 6.048 17.502 1.00 41.96 195 THR A O 1
ATOM 2372 N N . GLN B 2 196 ? 24.251 3.991 16.942 1.00 38.42 196 GLN A N 1
ATOM 2373 C CA . GLN B 2 196 ? 25.299 4.486 16.045 1.00 40.03 196 GLN A CA 1
ATOM 2374 C C . GLN B 2 196 ? 24.740 4.910 14.678 1.00 42.41 196 GLN A C 1
ATOM 2375 O O . GLN B 2 196 ? 25.377 5.691 13.969 1.00 42.49 196 GLN A O 1
ATOM 2381 N N . LYS B 2 197 ? 23.565 4.390 14.312 1.00 42.56 197 LYS A N 1
ATOM 2382 C CA . LYS B 2 197 ? 22.875 4.785 13.074 1.00 39.75 197 LYS A CA 1
ATOM 2383 C C . LYS B 2 197 ? 21.528 5.462 13.361 1.00 37.61 197 LYS A C 1
ATOM 2384 O O . LYS B 2 197 ? 20.666 5.534 12.485 1.00 39.16 197 LYS A O 1
ATOM 2390 N N . ILE B 2 198 ? 21.371 5.976 14.580 1.00 36.13 198 ILE A N 1
ATOM 2391 C CA . ILE B 2 198 ? 20.132 6.632 15.026 1.00 37.04 198 ILE A CA 1
ATOM 2392 C C . ILE B 2 198 ? 19.699 7.802 14.117 1.00 38.49 198 ILE A C 1
ATOM 2393 O O . ILE B 2 198 ? 18.503 8.038 13.937 1.00 38.17 198 ILE A O 1
ATOM 2398 N N . THR B 2 199 ? 20.671 8.517 13.548 1.00 36.66 199 THR A N 1
ATOM 2399 C CA . THR B 2 199 ? 20.403 9.668 12.673 1.00 35.11 199 THR A CA 1
ATOM 2400 C C . THR B 2 199 ? 19.753 9.231 11.357 1.00 35.32 199 THR A C 1
ATOM 2401 O O . THR B 2 199 ? 18.770 9.832 10.913 1.00 35.48 199 THR A O 1
ATOM 2405 N N . GLU B 2 200 ? 20.320 8.198 10.737 1.00 36.75 200 GLU A N 1
ATOM 2406 C CA . GLU B 2 200 ? 19.725 7.580 9.547 1.00 36.04 200 GLU A CA 1
ATOM 2407 C C . GLU B 2 200 ? 18.323 7.056 9.840 1.00 34.99 200 GLU A C 1
ATOM 2408 O O . GLU B 2 200 ? 17.408 7.238 9.038 1.00 32.88 200 GLU A O 1
ATOM 2414 N N . ILE B 2 201 ? 18.164 6.407 10.992 1.00 36.56 201 ILE A N 1
ATOM 2415 C CA . ILE B 2 201 ? 16.898 5.766 11.345 1.00 35.31 201 ILE A CA 1
ATOM 2416 C C . ILE B 2 201 ? 15.823 6.818 11.577 1.00 35.69 201 ILE A C 1
ATOM 2417 O O . ILE B 2 201 ? 14.714 6.698 11.053 1.00 31.12 201 ILE A O 1
ATOM 2422 N N . LYS B 2 202 ? 16.162 7.850 12.348 1.00 37.52 202 LYS A N 1
ATOM 2423 C CA . LYS B 2 202 ? 15.235 8.952 12.606 1.00 35.41 202 LYS A CA 1
ATOM 2424 C C . LYS B 2 202 ? 14.861 9.641 11.291 1.00 28.62 202 LYS A C 1
ATOM 2425 O O . LYS B 2 202 ? 13.710 10.035 11.096 1.00 25.69 202 LYS A O 1
ATOM 2431 N N . ALA B 2 203 ? 15.835 9.771 10.391 1.00 25.22 203 ALA A N 1
ATOM 2432 C CA . ALA B 2 203 ? 15.583 10.327 9.063 1.00 24.94 203 ALA A CA 1
ATOM 2433 C C . ALA B 2 203 ? 14.553 9.486 8.308 1.00 21.24 203 ALA A C 1
ATOM 2434 O O . ALA B 2 203 ? 13.527 10.004 7.883 1.00 21.37 203 ALA A O 1
ATOM 2436 N N . ALA B 2 204 ? 14.820 8.188 8.168 1.00 20.35 204 ALA A N 1
ATOM 2437 C CA . ALA B 2 204 ? 13.902 7.273 7.471 1.00 18.33 204 ALA A CA 1
ATOM 2438 C C . ALA B 2 204 ? 12.538 7.147 8.171 1.00 17.27 204 ALA A C 1
ATOM 2439 O O . ALA B 2 204 ? 11.504 7.011 7.506 1.00 16.51 204 ALA A O 1
ATOM 2441 N N . PHE B 2 205 ? 12.542 7.182 9.504 1.00 15.22 205 PHE A N 1
ATOM 2442 C CA . PHE B 2 205 ? 11.304 7.231 10.286 1.00 16.54 205 PHE A CA 1
ATOM 2443 C C . PHE B 2 205 ? 10.463 8.440 9.865 1.00 17.85 205 PHE A C 1
ATOM 2444 O O . PHE B 2 205 ? 9.242 8.336 9.705 1.00 17.97 205 PHE A O 1
ATOM 2452 N N . ASN B 2 206 ? 11.142 9.576 9.690 1.00 18.40 206 ASN A N 1
ATOM 2453 C CA . ASN B 2 206 ? 10.538 10.818 9.209 1.00 16.61 206 ASN A CA 1
ATOM 2454 C C . ASN B 2 206 ? 10.002 10.681 7.779 1.00 16.97 206 ASN A C 1
ATOM 2455 O O . ASN B 2 206 ? 8.885 11.116 7.486 1.00 16.38 206 ASN A O 1
ATOM 2460 N N . SER B 2 207 ? 10.795 10.069 6.900 1.00 16.86 207 SER A N 1
ATOM 2461 C CA . SER B 2 207 ? 10.382 9.831 5.506 1.00 16.35 207 SER A CA 1
ATOM 2462 C C . SER B 2 207 ? 9.059 9.070 5.422 1.00 14.56 207 SER A C 1
ATOM 2463 O O . SER B 2 207 ? 8.134 9.502 4.734 1.00 11.79 207 SER A O 1
ATOM 2466 N N . VAL B 2 208 ? 8.974 7.951 6.140 1.00 15.81 208 VAL A N 1
ATOM 2467 C CA . VAL B 2 208 ? 7.738 7.162 6.209 1.00 15.50 208 VAL A CA 1
ATOM 2468 C C . VAL B 2 208 ? 6.678 7.914 6.997 1.00 14.98 208 VAL A C 1
ATOM 2469 O O . VAL B 2 208 ? 5.486 7.762 6.740 1.00 16.12 208 VAL A O 1
ATOM 2473 N N . GLY B 2 209 ? 7.120 8.718 7.960 1.00 16.24 209 GLY A N 1
ATOM 2474 C CA . GLY B 2 209 ? 6.215 9.525 8.773 1.00 16.35 209 GLY A CA 1
ATOM 2475 C C . GLY B 2 209 ? 5.467 10.599 7.999 1.00 16.90 209 GLY A C 1
ATOM 2476 O O . GLY B 2 209 ? 4.450 11.113 8.474 1.00 19.08 209 GLY A O 1
ATOM 2477 N N . GLN B 2 210 ? 5.973 10.963 6.822 1.00 15.89 210 GLN A N 1
ATOM 2478 C CA . GLN B 2 210 ? 5.304 11.950 5.965 1.00 17.90 210 GLN A CA 1
ATOM 2479 C C . GLN B 2 210 ? 4.547 11.296 4.801 1.00 18.51 210 GLN A C 1
ATOM 2480 O O . GLN B 2 210 ? 4.070 11.981 3.894 1.00 17.82 210 GLN A O 1
ATOM 2486 N N . LEU B 2 211 ? 4.435 9.971 4.845 1.00 19.30 211 LEU A N 1
ATOM 2487 C CA . LEU B 2 211 ? 3.586 9.218 3.929 1.00 18.32 211 LEU A CA 1
ATOM 2488 C C . LEU B 2 211 ? 2.120 9.425 4.314 1.00 19.39 211 LEU A C 1
ATOM 2489 O O . LEU B 2 211 ? 1.821 9.888 5.421 1.00 19.38 211 LEU A O 1
ATOM 2494 N N . ALA B 2 212 ? 1.213 9.084 3.404 1.00 20.75 212 ALA A N 1
ATOM 2495 C CA . ALA B 2 212 ? -0.219 9.181 3.667 1.00 22.61 212 ALA A CA 1
ATOM 2496 C C . ALA B 2 212 ? -0.741 8.056 4.561 1.00 26.47 212 ALA A C 1
ATOM 2497 O O . ALA B 2 212 ? -0.420 6.892 4.365 1.00 32.68 212 ALA A O 1
ATOM 2499 N N . TRP B 2 213 ? -1.508 8.446 5.571 1.00 29.04 213 TRP A N 1
ATOM 2500 C CA . TRP B 2 213 ? -2.424 7.572 6.332 1.00 31.85 213 TRP A CA 1
ATOM 2501 C C . TRP B 2 213 ? -2.412 6.042 6.023 1.00 32.96 213 TRP A C 1
ATOM 2502 O O . TRP B 2 213 ? -1.946 5.293 6.881 1.00 34.78 213 TRP A O 1
ATOM 2513 N N . ALA B 2 214 ? -2.898 5.529 4.882 1.00 33.55 214 ALA A N 1
ATOM 2514 C CA . ALA B 2 214 ? -3.684 6.230 3.866 1.00 36.54 214 ALA A CA 1
ATOM 2515 C C . ALA B 2 214 ? -5.020 5.512 3.650 1.00 45.44 214 ALA A C 1
ATOM 2516 O O . ALA B 2 214 ? -5.243 4.876 2.617 1.00 50.12 214 ALA A O 1
ATOM 2518 N N . LYS B 2 215 ? -5.902 5.626 4.638 1.00 51.62 215 LYS A N 1
ATOM 2519 C CA . LYS B 2 215 ? -7.207 4.974 4.617 1.00 48.07 215 LYS A CA 1
ATOM 2520 C C . LYS B 2 215 ? -8.159 5.782 3.735 1.00 47.69 215 LYS A C 1
ATOM 2521 O O . LYS B 2 215 ? -8.569 6.882 4.116 1.00 43.23 215 LYS A O 1
ATOM 2527 N N . SER B 2 216 ? -8.505 5.242 2.563 1.00 44.60 216 SER A N 1
ATOM 2528 C CA . SER B 2 216 ? -9.171 6.045 1.528 1.00 40.03 216 SER A CA 1
ATOM 2529 C C . SER B 2 216 ? -9.663 5.284 0.291 1.00 38.11 216 SER A C 1
ATOM 2530 O O . SER B 2 216 ? -9.244 4.156 0.016 1.00 42.34 216 SER A O 1
ATOM 2533 N N . GLY B 2 217 ? -10.551 5.943 -0.453 1.00 30.48 217 GLY A N 1
ATOM 2534 C CA . GLY B 2 217 ? -11.003 5.469 -1.756 1.00 22.17 217 GLY A CA 1
ATOM 2535 C C . GLY B 2 217 ? -11.801 6.515 -2.524 1.00 15.15 217 GLY A C 1
ATOM 2536 O O . GLY B 2 217 ? -13.018 6.387 -2.659 1.00 16.04 217 GLY A O 1
ATOM 2537 N N . PHE B 2 218 ? -11.122 7.570 -2.987 1.00 12.16 218 PHE A N 1
ATOM 2538 C CA . PHE B 2 218 ? -11.626 8.438 -4.072 1.00 12.39 218 PHE A CA 1
ATOM 2539 C C . PHE B 2 218 ? -12.645 9.520 -3.664 1.00 12.06 218 PHE A C 1
ATOM 2540 O O . PHE B 2 218 ? -13.457 9.309 -2.769 1.00 12.61 218 PHE A O 1
ATOM 2548 N N . SER B 2 219 ? -12.591 10.672 -4.334 1.00 13.42 219 SER A N 1
ATOM 2549 C CA . SER B 2 219 ? -13.492 11.796 -4.037 1.00 15.33 219 SER A CA 1
ATOM 2550 C C . SER B 2 219 ? -14.563 11.961 -5.107 1.00 14.90 219 SER A C 1
ATOM 2551 O O . SER B 2 219 ? -14.237 12.079 -6.287 1.00 17.65 219 SER A O 1
ATOM 2554 N N . PRO B 2 220 ? -15.850 11.960 -4.716 1.00 12.91 220 PRO A N 1
ATOM 2555 C CA . PRO B 2 220 ? -16.483 11.724 -3.405 1.00 10.71 220 PRO A CA 1
ATOM 2556 C C . PRO B 2 220 ? -16.396 10.257 -2.980 1.00 10.70 220 PRO A C 1
ATOM 2557 O O . PRO B 2 220 ? -16.569 9.440 -3.872 1.00 11.64 220 PRO A O 1
ATOM 2561 N N . ALA B 2 221 ? -16.161 9.839 -1.714 1.00 9.20 221 ALA A N 1
ATOM 2562 C CA . ALA B 2 221 ? -15.796 10.562 -0.443 1.00 7.21 221 ALA A CA 1
ATOM 2563 C C . ALA B 2 221 ? -16.482 11.840 0.048 1.00 7.31 221 ALA A C 1
ATOM 2564 O O . ALA B 2 221 ? -16.974 11.867 1.178 1.00 7.32 221 ALA A O 1
ATOM 2566 N N . ALA B 2 222 ? -16.442 12.915 -0.732 1.00 7.22 222 ALA A N 1
ATOM 2567 C CA . ALA B 2 222 ? -17.290 14.085 -0.498 1.00 7.15 222 ALA A CA 1
ATOM 2568 C C . ALA B 2 222 ? -18.763 13.714 -0.271 1.00 7.25 222 ALA A C 1
ATOM 2569 O O . ALA B 2 222 ? -19.505 14.455 0.387 1.00 7.38 222 ALA A O 1
ATOM 2571 N N . ARG B 2 223 ? -19.169 12.553 -0.781 1.00 7.42 223 ARG A N 1
ATOM 2572 C CA . ARG B 2 223 ? -20.560 12.121 -0.743 1.00 7.62 223 ARG A CA 1
ATOM 2573 C C . ARG B 2 223 ? -20.901 11.562 0.636 1.00 6.18 223 ARG A C 1
ATOM 2574 O O . ARG B 2 223 ? -21.853 12.001 1.271 1.00 6.01 223 ARG A O 1
ATOM 2582 N N . THR B 2 224 ? -20.130 10.583 1.095 1.00 6.18 224 THR A N 1
ATOM 2583 C CA . THR B 2 224 ? -20.468 9.916 2.358 1.00 6.90 224 THR A CA 1
ATOM 2584 C C . THR B 2 224 ? -20.223 10.790 3.598 1.00 7.73 224 THR A C 1
ATOM 2585 O O . THR B 2 224 ? -20.893 10.609 4.614 1.00 8.53 224 THR A O 1
ATOM 2589 N N . PHE B 2 225 ? -19.293 11.744 3.503 1.00 8.62 225 PHE A N 1
ATOM 2590 C CA . PHE B 2 225 ? -19.081 12.752 4.562 1.00 9.62 225 PHE A CA 1
ATOM 2591 C C . PHE B 2 225 ? -20.366 13.531 4.810 1.00 10.18 225 PHE A C 1
ATOM 2592 O O . PHE B 2 225 ? -20.682 13.901 5.943 1.00 11.09 225 PHE A O 1
ATOM 2600 N N . LEU B 2 226 ? -21.086 13.783 3.720 1.00 10.46 226 LEU A N 1
ATOM 2601 C CA . LEU B 2 226 ? -22.371 14.482 3.722 1.00 11.69 226 LEU A CA 1
ATOM 2602 C C . LEU B 2 226 ? -23.434 13.762 4.561 1.00 11.44 226 LEU A C 1
ATOM 2603 O O . LEU B 2 226 ? -24.429 14.368 4.959 1.00 12.93 226 LEU A O 1
ATOM 2608 N N . GLN B 2 227 ? -23.216 12.473 4.819 1.00 11.21 227 GLN A N 1
ATOM 2609 C CA . GLN B 2 227 ? -24.158 11.631 5.544 1.00 11.69 227 GLN A CA 1
ATOM 2610 C C . GLN B 2 227 ? -23.598 11.233 6.922 1.00 14.49 227 GLN A C 1
ATOM 2611 O O . GLN B 2 227 ? -24.075 10.282 7.540 1.00 14.92 227 GLN A O 1
ATOM 2617 N N . GLN B 2 228 ? -22.588 11.969 7.389 1.00 16.98 228 GLN A N 1
ATOM 2618 C CA . GLN B 2 228 ? -21.878 11.682 8.642 1.00 21.30 228 GLN A CA 1
ATOM 2619 C C . GLN B 2 228 ? -20.901 10.497 8.516 1.00 20.77 228 GLN A C 1
ATOM 2620 O O . GLN B 2 228 ? -20.606 9.821 9.501 1.00 19.69 228 GLN A O 1
ATOM 2626 N N . PHE B 2 229 ? -20.410 10.258 7.296 1.00 19.43 229 PHE A N 1
ATOM 2627 C CA . PHE B 2 229 ? -19.246 9.399 7.050 1.00 17.62 229 PHE A CA 1
ATOM 2628 C C . PHE B 2 229 ? -19.556 7.924 7.276 1.00 18.22 229 PHE A C 1
ATOM 2629 O O . PHE B 2 229 ? -19.618 7.142 6.322 1.00 19.50 229 PHE A O 1
ATOM 2637 N N . ASN C 2 14 ? -17.542 -36.943 49.045 1.00 20.45 14 ASN B N 1
ATOM 2638 C CA . ASN C 2 14 ? -16.591 -37.835 48.305 1.00 21.93 14 ASN B CA 1
ATOM 2639 C C . ASN C 2 14 ? -15.215 -37.899 48.963 1.00 20.84 14 ASN B C 1
ATOM 2640 O O . ASN C 2 14 ? -14.833 -37.008 49.724 1.00 20.41 14 ASN B O 1
ATOM 2645 N N . ALA C 2 15 ? -14.490 -38.974 48.666 1.00 22.69 15 ALA B N 1
ATOM 2646 C CA . ALA C 2 15 ? -13.094 -39.132 49.067 1.00 24.42 15 ALA B CA 1
ATOM 2647 C C . ALA C 2 15 ? -12.315 -39.704 47.885 1.00 23.92 15 ALA B C 1
ATOM 2648 O O . ALA C 2 15 ? -12.765 -40.660 47.253 1.00 22.83 15 ALA B O 1
ATOM 2650 N N . ALA C 2 16 ? -11.153 -39.128 47.590 1.00 22.52 16 ALA B N 1
ATOM 2651 C CA . ALA C 2 16 ? -10.377 -39.534 46.418 1.00 20.89 16 ALA B CA 1
ATOM 2652 C C . ALA C 2 16 ? -9.557 -40.791 46.686 1.00 23.02 16 ALA B C 1
ATOM 2653 O O . ALA C 2 16 ? -8.813 -40.863 47.661 1.00 22.08 16 ALA B O 1
ATOM 2655 N N . THR C 2 17 ? -9.687 -41.765 45.788 1.00 27.88 17 THR B N 1
ATOM 2656 C CA . THR C 2 17 ? -8.979 -43.048 45.885 1.00 31.07 17 THR B CA 1
ATOM 2657 C C . THR C 2 17 ? -7.532 -42.966 45.379 1.00 30.12 17 THR B C 1
ATOM 2658 O O . THR C 2 17 ? -6.713 -43.839 45.667 1.00 50.59 17 THR B O 1
ATOM 2662 N N . PHE C 2 18 ? -7.230 -41.904 44.641 1.00 14.00 18 PHE B N 1
ATOM 2663 C CA . PHE C 2 18 ? -5.977 -41.776 43.911 1.00 6.74 18 PHE B CA 1
ATOM 2664 C C . PHE C 2 18 ? -4.815 -41.312 44.774 1.00 6.09 18 PHE B C 1
ATOM 2665 O O . PHE C 2 18 ? -4.843 -40.227 45.353 1.00 5.92 18 PHE B O 1
ATOM 2673 N N . ASN C 2 19 ? -3.788 -42.153 44.836 1.00 6.55 19 ASN B N 1
ATOM 2674 C CA . ASN C 2 19 ? -2.561 -41.862 45.563 1.00 6.78 19 ASN B CA 1
ATOM 2675 C C . ASN C 2 19 ? -1.457 -41.688 44.543 1.00 6.85 19 ASN B C 1
ATOM 2676 O O . ASN C 2 19 ? -1.032 -42.676 43.941 1.00 7.08 19 ASN B O 1
ATOM 2681 N N . PRO C 2 20 ? -0.978 -40.445 44.351 1.00 6.67 20 PRO B N 1
ATOM 2682 C CA . PRO C 2 20 ? 0.035 -40.175 43.314 1.00 6.85 20 PRO B CA 1
ATOM 2683 C C . PRO C 2 20 ? 1.306 -41.022 43.464 1.00 7.76 20 PRO B C 1
ATOM 2684 O O . PRO C 2 20 ? 1.975 -41.291 42.469 1.00 7.32 20 PRO B O 1
ATOM 2688 N N . GLU C 2 21 ? 1.615 -41.429 44.703 1.00 9.39 21 GLU B N 1
ATOM 2689 C CA . GLU C 2 21 ? 2.790 -42.258 45.007 1.00 11.47 21 GLU B CA 1
ATOM 2690 C C . GLU C 2 21 ? 2.651 -43.658 44.425 1.00 8.88 21 GLU B C 1
ATOM 2691 O O . GLU C 2 21 ? 3.636 -44.259 44.012 1.00 7.94 21 GLU B O 1
ATOM 2697 N N . VAL C 2 22 ? 1.429 -44.185 44.443 1.00 7.89 22 VAL B N 1
ATOM 2698 C CA . VAL C 2 22 ? 1.136 -45.509 43.900 1.00 7.72 22 VAL B CA 1
ATOM 2699 C C . VAL C 2 22 ? 1.061 -45.430 42.356 1.00 6.84 22 VAL B C 1
ATOM 2700 O O . VAL C 2 22 ? 1.533 -46.322 41.655 1.00 6.16 22 VAL B O 1
ATOM 2704 N N . GLY C 2 23 ? 0.485 -44.350 41.843 1.00 5.95 23 GLY B N 1
ATOM 2705 C CA . GLY C 2 23 ? 0.495 -44.080 40.408 1.00 5.22 23 GLY B CA 1
ATOM 2706 C C . GLY C 2 23 ? 1.915 -43.923 39.892 1.00 5.05 23 GLY B C 1
ATOM 2707 O O . GLY C 2 23 ? 2.278 -44.519 38.892 1.00 5.15 23 GLY B O 1
ATOM 2708 N N . TYR C 2 24 ? 2.731 -43.153 40.611 1.00 5.07 24 TYR B N 1
ATOM 2709 C CA . TYR C 2 24 ? 4.104 -42.891 40.197 1.00 5.19 24 TYR B CA 1
ATOM 2710 C C . TYR C 2 24 ? 4.934 -44.164 40.062 1.00 5.67 24 TYR B C 1
ATOM 2711 O O . TYR C 2 24 ? 5.629 -44.343 39.058 1.00 6.32 24 TYR B O 1
ATOM 2720 N N . VAL C 2 25 ? 4.884 -45.043 41.064 1.00 6.14 25 VAL B N 1
ATOM 2721 C CA . VAL C 2 25 ? 5.673 -46.283 40.986 1.00 6.64 25 VAL B CA 1
ATOM 2722 C C . VAL C 2 25 ? 5.217 -47.175 39.809 1.00 6.28 25 VAL B C 1
ATOM 2723 O O . VAL C 2 25 ? 6.033 -47.800 39.132 1.00 5.99 25 VAL B O 1
ATOM 2727 N N . ALA C 2 26 ? 3.912 -47.207 39.567 1.00 6.81 26 ALA B N 1
ATOM 2728 C CA . ALA C 2 26 ? 3.340 -48.002 38.495 1.00 7.85 26 ALA B CA 1
ATOM 2729 C C . ALA C 2 26 ? 3.744 -47.439 37.115 1.00 6.91 26 ALA B C 1
ATOM 2730 O O . ALA C 2 26 ? 4.057 -48.193 36.199 1.00 7.92 26 ALA B O 1
ATOM 2732 N N . PHE C 2 27 ? 3.761 -46.114 37.002 1.00 5.96 27 PHE B N 1
ATOM 2733 C CA . PHE C 2 27 ? 4.244 -45.419 35.814 1.00 5.40 27 PHE B CA 1
ATOM 2734 C C . PHE C 2 27 ? 5.691 -45.800 35.471 1.00 6.02 27 PHE B C 1
ATOM 2735 O O . PHE C 2 27 ? 6.013 -46.035 34.305 1.00 5.97 27 PHE B O 1
ATOM 2743 N N . ILE C 2 28 ? 6.544 -45.868 36.492 1.00 6.96 28 ILE B N 1
ATOM 2744 C CA . ILE C 2 28 ? 7.942 -46.258 36.312 1.00 7.98 28 ILE B CA 1
ATOM 2745 C C . ILE C 2 28 ? 8.055 -47.741 35.985 1.00 9.06 28 ILE B C 1
ATOM 2746 O O . ILE C 2 28 ? 8.919 -48.148 35.196 1.00 10.73 28 ILE B O 1
ATOM 2751 N N . GLY C 2 29 ? 7.190 -48.543 36.599 1.00 10.05 29 GLY B N 1
ATOM 2752 C CA . GLY C 2 29 ? 7.135 -49.972 36.320 1.00 11.58 29 GLY B CA 1
ATOM 2753 C C . GLY C 2 29 ? 6.880 -50.287 34.852 1.00 13.21 29 GLY B C 1
ATOM 2754 O O . GLY C 2 29 ? 7.375 -51.293 34.337 1.00 13.53 29 GLY B O 1
ATOM 2755 N N . LYS C 2 30 ? 6.113 -49.423 34.185 1.00 12.99 30 LYS B N 1
ATOM 2756 C CA . LYS C 2 30 ? 5.695 -49.638 32.806 1.00 13.09 30 LYS B CA 1
ATOM 2757 C C . LYS C 2 30 ? 6.656 -48.982 31.816 1.00 11.18 30 LYS B C 1
ATOM 2758 O O . LYS C 2 30 ? 7.031 -49.595 30.818 1.00 11.62 30 LYS B O 1
ATOM 2764 N N . TYR C 2 31 ? 7.056 -47.745 32.107 1.00 9.34 31 TYR B N 1
ATOM 2765 C CA . TYR C 2 31 ? 7.802 -46.924 31.151 1.00 7.83 31 TYR B CA 1
ATOM 2766 C C . TYR C 2 31 ? 9.258 -46.673 31.505 1.00 8.50 31 TYR B C 1
ATOM 2767 O O . TYR C 2 31 ? 10.038 -46.309 30.625 1.00 8.82 31 TYR B O 1
ATOM 2776 N N . GLY C 2 32 ? 9.619 -46.892 32.772 1.00 8.97 32 GLY B N 1
ATOM 2777 C CA . GLY C 2 32 ? 10.912 -46.478 33.315 1.00 8.78 32 GLY B CA 1
ATOM 2778 C C . GLY C 2 32 ? 12.121 -46.962 32.548 1.00 9.35 32 GLY B C 1
ATOM 2779 O O . GLY C 2 32 ? 13.099 -46.226 32.384 1.00 10.09 32 GLY B O 1
ATOM 2780 N N . GLN C 2 33 ? 12.063 -48.199 32.071 1.00 10.63 33 GLN B N 1
ATOM 2781 C CA . GLN C 2 33 ? 13.169 -48.765 31.295 1.00 11.83 33 GLN B CA 1
ATOM 2782 C C . GLN C 2 33 ? 13.436 -48.016 29.977 1.00 10.89 33 GLN B C 1
ATOM 2783 O O . GLN C 2 33 ? 14.508 -48.172 29.412 1.00 10.28 33 GLN B O 1
ATOM 2789 N N . GLN C 2 34 ? 12.473 -47.221 29.498 1.00 9.94 34 GLN B N 1
ATOM 2790 C CA . GLN C 2 34 ? 12.642 -46.419 28.266 1.00 8.38 34 GLN B CA 1
ATOM 2791 C C . GLN C 2 34 ? 12.920 -44.931 28.509 1.00 8.18 34 GLN B C 1
ATOM 2792 O O . GLN C 2 34 ? 13.120 -44.182 27.557 1.00 8.58 34 GLN B O 1
ATOM 2798 N N . LEU C 2 35 ? 12.915 -44.485 29.760 1.00 7.91 35 LEU B N 1
ATOM 2799 C CA . LEU C 2 35 ? 12.989 -43.048 30.036 1.00 7.18 35 LEU B CA 1
ATOM 2800 C C . LEU C 2 35 ? 14.414 -42.522 30.025 1.00 6.98 35 LEU B C 1
ATOM 2801 O O . LEU C 2 35 ? 15.349 -43.230 30.378 1.00 8.28 35 LEU B O 1
ATOM 2806 N N . ASN C 2 36 ? 14.551 -41.259 29.635 1.00 8.32 36 ASN B N 1
ATOM 2807 C CA . ASN C 2 36 ? 15.815 -40.525 29.707 1.00 9.92 36 ASN B CA 1
ATOM 2808 C C . ASN C 2 36 ? 15.523 -39.035 29.538 1.00 10.56 36 ASN B C 1
ATOM 2809 O O . ASN C 2 36 ? 14.386 -38.657 29.262 1.00 10.40 36 ASN B O 1
ATOM 2814 N N . PHE C 2 37 ? 16.544 -38.198 29.690 1.00 11.90 37 PHE B N 1
ATOM 2815 C CA . PHE C 2 37 ? 16.348 -36.742 29.738 1.00 13.55 37 PHE B CA 1
ATOM 2816 C C . PHE C 2 37 ? 15.993 -36.096 28.396 1.00 13.11 37 PHE B C 1
ATOM 2817 O O . PHE C 2 37 ? 15.533 -34.946 28.360 1.00 12.12 37 PHE B O 1
ATOM 2825 N N . GLY C 2 38 ? 16.204 -36.824 27.304 1.00 12.73 38 GLY B N 1
ATOM 2826 C CA . GLY C 2 38 ? 15.770 -36.372 25.988 1.00 12.94 38 GLY B CA 1
ATOM 2827 C C . GLY C 2 38 ? 14.275 -36.579 25.824 1.00 13.24 38 GLY B C 1
ATOM 2828 O O . GLY C 2 38 ? 13.581 -35.741 25.254 1.00 13.71 38 GLY B O 1
ATOM 2829 N N . VAL C 2 39 ? 13.779 -37.704 26.336 1.00 12.93 39 VAL B N 1
ATOM 2830 C CA . VAL C 2 39 ? 12.352 -38.023 26.266 1.00 11.13 39 VAL B CA 1
ATOM 2831 C C . VAL C 2 39 ? 11.567 -37.007 27.090 1.00 11.39 39 VAL B C 1
ATOM 2832 O O . VAL C 2 39 ? 10.507 -36.539 26.671 1.00 12.75 39 VAL B O 1
ATOM 2836 N N . ALA C 2 40 ? 12.106 -36.666 28.254 1.00 10.09 40 ALA B N 1
ATOM 2837 C CA . ALA C 2 40 ? 11.509 -35.655 29.107 1.00 8.04 40 ALA B CA 1
ATOM 2838 C C . ALA C 2 40 ? 11.627 -34.288 28.460 1.00 5.55 40 ALA B C 1
ATOM 2839 O O . ALA C 2 40 ? 10.673 -33.526 28.466 1.00 5.17 40 ALA B O 1
ATOM 2841 N N . ARG C 2 41 ? 12.799 -33.975 27.919 1.00 5.10 41 ARG B N 1
ATOM 2842 C CA . ARG C 2 41 ? 12.985 -32.707 27.203 1.00 5.49 41 ARG B CA 1
ATOM 2843 C C . ARG C 2 41 ? 11.863 -32.495 26.195 1.00 5.29 41 ARG B C 1
ATOM 2844 O O . ARG C 2 41 ? 11.287 -31.407 26.107 1.00 5.53 41 ARG B O 1
ATOM 2852 N N . VAL C 2 42 ? 11.552 -33.548 25.449 1.00 4.99 42 VAL B N 1
ATOM 2853 C CA . VAL C 2 42 ? 10.571 -33.458 24.373 1.00 4.93 42 VAL B CA 1
ATOM 2854 C C . VAL C 2 42 ? 9.164 -33.302 24.941 1.00 4.88 42 VAL B C 1
ATOM 2855 O O . VAL C 2 42 ? 8.409 -32.441 24.484 1.00 4.54 42 VAL B O 1
ATOM 2859 N N . PHE C 2 43 ? 8.823 -34.090 25.961 1.00 4.84 43 PHE B N 1
ATOM 2860 C CA . PHE C 2 43 ? 7.503 -33.973 26.566 1.00 4.90 43 PHE B CA 1
ATOM 2861 C C . PHE C 2 43 ? 7.198 -32.532 26.974 1.00 4.82 43 PHE B C 1
ATOM 2862 O O . PHE C 2 43 ? 6.120 -32.021 26.697 1.00 4.71 43 PHE B O 1
ATOM 2870 N N . PHE C 2 44 ? 8.146 -31.874 27.631 1.00 4.88 44 PHE B N 1
ATOM 2871 C CA . PHE C 2 44 ? 7.858 -30.578 28.261 1.00 4.95 44 PHE B CA 1
ATOM 2872 C C . PHE C 2 44 ? 7.843 -29.435 27.241 1.00 5.10 44 PHE B C 1
ATOM 2873 O O . PHE C 2 44 ? 7.178 -28.418 27.434 1.00 4.47 44 PHE B O 1
ATOM 2881 N N . LEU C 2 45 ? 8.543 -29.629 26.130 1.00 5.56 45 LEU B N 1
ATOM 2882 C CA . LEU C 2 45 ? 8.473 -28.695 25.005 1.00 6.15 45 LEU B CA 1
ATOM 2883 C C . LEU C 2 45 ? 7.139 -28.772 24.274 1.00 6.21 45 LEU B C 1
ATOM 2884 O O . LEU C 2 45 ? 6.655 -27.765 23.749 1.00 7.52 45 LEU B O 1
ATOM 2889 N N . ASN C 2 46 ? 6.554 -29.966 24.220 1.00 6.04 46 ASN B N 1
ATOM 2890 C CA . ASN C 2 46 ? 5.361 -30.210 23.417 1.00 5.75 46 ASN B CA 1
ATOM 2891 C C . ASN C 2 46 ? 4.094 -30.455 24.215 1.00 6.33 46 ASN B C 1
ATOM 2892 O O . ASN C 2 46 ? 3.059 -30.791 23.647 1.00 6.26 46 ASN B O 1
ATOM 2897 N N . GLN C 2 47 ? 4.168 -30.264 25.530 1.00 6.56 47 GLN B N 1
ATOM 2898 C CA . GLN C 2 47 ? 3.040 -30.540 26.406 1.00 6.23 47 GLN B CA 1
ATOM 2899 C C . GLN C 2 47 ? 1.799 -29.767 25.995 1.00 5.48 47 GLN B C 1
ATOM 2900 O O . GLN C 2 47 ? 0.703 -30.322 25.963 1.00 4.95 47 GLN B O 1
ATOM 2906 N N . LYS C 2 48 ? 1.979 -28.494 25.649 1.00 5.44 48 LYS B N 1
ATOM 2907 C CA . LYS C 2 48 ? 0.870 -27.660 25.187 1.00 5.51 48 LYS B CA 1
ATOM 2908 C C . LYS C 2 48 ? 0.271 -28.179 23.890 1.00 5.47 48 LYS B C 1
ATOM 2909 O O . LYS C 2 48 ? -0.949 -28.312 23.760 1.00 5.08 48 LYS B O 1
ATOM 2915 N N . LYS C 2 49 ? 1.146 -28.456 22.928 1.00 5.68 49 LYS B N 1
ATOM 2916 C CA . LYS C 2 49 ? 0.755 -28.987 21.636 1.00 5.25 49 LYS B CA 1
ATOM 2917 C C . LYS C 2 49 ? -0.085 -30.253 21.808 1.00 5.00 49 LYS B C 1
ATOM 2918 O O . LYS C 2 49 ? -1.171 -30.361 21.247 1.00 4.82 49 LYS B O 1
ATOM 2924 N N . ALA C 2 50 ? 0.406 -31.191 22.613 1.00 4.95 50 ALA B N 1
ATOM 2925 C CA . ALA C 2 50 ? -0.256 -32.494 22.765 1.00 4.91 50 ALA B CA 1
ATOM 2926 C C . ALA C 2 50 ? -1.635 -32.377 23.408 1.00 4.85 50 ALA B C 1
ATOM 2927 O O . ALA C 2 50 ? -2.539 -33.131 23.085 1.00 4.73 50 ALA B O 1
ATOM 2929 N N . LYS C 2 51 ? -1.786 -31.405 24.299 1.00 4.95 51 LYS B N 1
ATOM 2930 C CA . LYS C 2 51 ? -3.061 -31.089 24.938 1.00 4.98 51 LYS B CA 1
ATOM 2931 C C . LYS C 2 51 ? -4.100 -30.636 23.895 1.00 4.89 51 LYS B C 1
ATOM 2932 O O . LYS C 2 51 ? -5.263 -31.059 23.924 1.00 4.45 51 LYS B O 1
ATOM 2938 N N . MET C 2 52 ? -3.657 -29.797 22.962 1.00 4.94 52 MET B N 1
ATOM 2939 C CA . MET C 2 52 ? -4.505 -29.292 21.892 1.00 5.14 52 MET B CA 1
ATOM 2940 C C . MET C 2 52 ? -4.877 -30.416 20.915 1.00 4.96 52 MET B C 1
ATOM 2941 O O . MET C 2 52 ? -6.002 -30.465 20.408 1.00 4.73 52 MET B O 1
ATOM 2946 N N . VAL C 2 53 ? -3.929 -31.318 20.665 1.00 4.82 53 VAL B N 1
ATOM 2947 C CA . VAL C 2 53 ? -4.186 -32.513 19.867 1.00 4.90 53 VAL B CA 1
ATOM 2948 C C . VAL C 2 53 ? -5.277 -33.382 20.508 1.00 4.95 53 VAL B C 1
ATOM 2949 O O . VAL C 2 53 ? -6.233 -33.795 19.829 1.00 4.63 53 VAL B O 1
ATOM 2953 N N . LEU C 2 54 ? -5.126 -33.659 21.809 1.00 4.85 54 LEU B N 1
ATOM 2954 C CA . LEU C 2 54 ? -6.088 -34.489 22.538 1.00 4.89 54 LEU B CA 1
ATOM 2955 C C . LEU C 2 54 ? -7.467 -33.846 22.576 1.00 4.76 54 LEU B C 1
ATOM 2956 O O . LEU C 2 54 ? -8.490 -34.527 22.482 1.00 4.39 54 LEU B O 1
ATOM 2961 N N . HIS C 2 55 ? -7.489 -32.527 22.711 1.00 4.95 55 HIS B N 1
ATOM 2962 C CA . HIS C 2 55 ? -8.740 -31.790 22.782 1.00 5.42 55 HIS B CA 1
ATOM 2963 C C . HIS C 2 55 ? -9.585 -31.945 21.516 1.00 5.96 55 HIS B C 1
ATOM 2964 O O . HIS C 2 55 ? -10.807 -31.805 21.560 1.00 6.02 55 HIS B O 1
ATOM 2971 N N . LYS C 2 56 ? -8.929 -32.226 20.395 1.00 6.38 56 LYS B N 1
ATOM 2972 C CA . LYS C 2 56 ? -9.623 -32.383 19.120 1.00 7.74 56 LYS B CA 1
ATOM 2973 C C . LYS C 2 56 ? -9.932 -33.840 18.752 1.00 7.89 56 LYS B C 1
ATOM 2974 O O . LYS C 2 56 ? -10.724 -34.073 17.839 1.00 8.95 56 LYS B O 1
ATOM 2980 N N . THR C 2 57 ? -9.325 -34.816 19.430 1.00 7.26 57 THR B N 1
ATOM 2981 C CA . THR C 2 57 ? -9.478 -36.215 19.004 1.00 7.15 57 THR B CA 1
ATOM 2982 C C . THR C 2 57 ? -10.503 -36.999 19.829 1.00 7.53 57 THR B C 1
ATOM 2983 O O . THR C 2 57 ? -10.432 -37.048 21.059 1.00 7.70 57 THR B O 1
ATOM 2987 N N . ALA C 2 58 ? -11.444 -37.633 19.131 1.00 7.43 58 ALA B N 1
ATOM 2988 C CA . ALA C 2 58 ? -12.535 -38.355 19.780 1.00 7.50 58 ALA B CA 1
ATOM 2989 C C . ALA C 2 58 ? -12.215 -39.812 20.119 1.00 8.37 58 ALA B C 1
ATOM 2990 O O . ALA C 2 58 ? -13.098 -40.660 20.036 1.00 9.19 58 ALA B O 1
ATOM 2992 N N . GLN C 2 59 ? -10.974 -40.110 20.504 1.00 9.10 59 GLN B N 1
ATOM 2993 C CA . GLN C 2 59 ? -10.662 -41.407 21.117 1.00 9.02 59 GLN B CA 1
ATOM 2994 C C . GLN C 2 59 ? -10.537 -41.172 22.615 1.00 8.13 59 GLN B C 1
ATOM 2995 O O . GLN C 2 59 ? -9.878 -40.213 23.023 1.00 8.50 59 GLN B O 1
ATOM 3001 N N . PRO C 2 60 ? -11.153 -42.044 23.440 1.00 7.24 60 PRO B N 1
ATOM 3002 C CA . PRO C 2 60 ? -11.036 -41.911 24.890 1.00 7.11 60 PRO B CA 1
ATOM 3003 C C . PRO C 2 60 ? -9.634 -42.225 25.411 1.00 7.74 60 PRO B C 1
ATOM 3004 O O . PRO C 2 60 ? -9.296 -41.834 26.525 1.00 7.83 60 PRO B O 1
ATOM 3008 N N . SER C 2 61 ? -8.834 -42.922 24.605 1.00 8.79 61 SER B N 1
ATOM 3009 C CA . SER C 2 61 ? -7.443 -43.217 24.934 1.00 9.50 61 SER B CA 1
ATOM 3010 C C . SER C 2 61 ? -6.593 -43.073 23.673 1.00 9.02 61 SER B C 1
ATOM 3011 O O . SER C 2 61 ? -6.971 -43.572 22.614 1.00 9.30 61 SER B O 1
ATOM 3014 N N . VAL C 2 62 ? -5.454 -42.391 23.776 1.00 8.04 62 VAL B N 1
ATOM 3015 C CA . VAL C 2 62 ? -4.573 -42.246 22.622 1.00 6.93 62 VAL B CA 1
ATOM 3016 C C . VAL C 2 62 ? -3.132 -42.609 22.964 1.00 6.95 62 VAL B C 1
ATOM 3017 O O . VAL C 2 62 ? -2.664 -42.373 24.078 1.00 6.83 62 VAL B O 1
ATOM 3021 N N . ASP C 2 63 ? -2.440 -43.179 21.981 1.00 6.78 63 ASP B N 1
ATOM 3022 C CA . ASP C 2 63 ? -1.010 -43.424 22.084 1.00 6.30 63 ASP B CA 1
ATOM 3023 C C . ASP C 2 63 ? -0.278 -42.188 21.578 1.00 5.54 63 ASP B C 1
ATOM 3024 O O . ASP C 2 63 ? -0.451 -41.780 20.420 1.00 5.81 63 ASP B O 1
ATOM 3029 N N . LEU C 2 64 ? 0.523 -41.589 22.455 1.00 5.08 64 LEU B N 1
ATOM 3030 C CA . LEU C 2 64 ? 1.331 -40.423 22.129 1.00 4.95 64 LEU B CA 1
ATOM 3031 C C . LEU C 2 64 ? 2.801 -40.810 22.173 1.00 4.92 64 LEU B C 1
ATOM 3032 O O . LEU C 2 64 ? 3.241 -41.479 23.102 1.00 4.72 64 LEU B O 1
ATOM 3037 N N . THR C 2 65 ? 3.573 -40.391 21.171 1.00 4.85 65 THR B N 1
ATOM 3038 C CA . THR C 2 65 ? 4.997 -40.703 21.172 1.00 4.89 65 THR B CA 1
ATOM 3039 C C . THR C 2 65 ? 5.807 -39.434 21.426 1.00 4.94 65 THR B C 1
ATOM 3040 O O . THR C 2 65 ? 5.677 -38.474 20.682 1.00 5.24 65 THR B O 1
ATOM 3044 N N . PHE C 2 66 ? 6.598 -39.419 22.507 1.00 4.91 66 PHE B N 1
ATOM 3045 C CA . PHE C 2 66 ? 7.544 -38.324 22.781 1.00 4.94 66 PHE B CA 1
ATOM 3046 C C . PHE C 2 66 ? 8.964 -38.877 22.784 1.00 5.06 66 PHE B C 1
ATOM 3047 O O . PHE C 2 66 ? 9.245 -39.870 23.454 1.00 5.43 66 PHE B O 1
ATOM 3055 N N . GLY C 2 67 ? 9.865 -38.234 22.051 1.00 5.14 67 GLY B N 1
ATOM 3056 C CA . GLY C 2 67 ? 11.261 -38.684 21.971 1.00 5.60 67 GLY B CA 1
ATOM 3057 C C . GLY C 2 67 ? 11.448 -40.155 21.596 1.00 5.33 67 GLY B C 1
ATOM 3058 O O . GLY C 2 67 ? 12.397 -40.794 22.050 1.00 8.26 67 GLY B O 1
ATOM 3059 N N . GLY C 2 68 ? 10.540 -40.691 20.782 1.00 7.02 68 GLY B N 1
ATOM 3060 C CA . GLY C 2 68 ? 10.603 -42.094 20.326 1.00 7.71 68 GLY B CA 1
ATOM 3061 C C . GLY C 2 68 ? 9.913 -43.087 21.257 1.00 8.05 68 GLY B C 1
ATOM 3062 O O . GLY C 2 68 ? 9.791 -44.276 20.930 1.00 9.87 68 GLY B O 1
ATOM 3063 N N . VAL C 2 69 ? 9.444 -42.597 22.400 1.00 5.84 69 VAL B N 1
ATOM 3064 C CA . VAL C 2 69 ? 8.817 -43.437 23.433 1.00 5.17 69 VAL B CA 1
ATOM 3065 C C . VAL C 2 69 ? 7.299 -43.258 23.423 1.00 5.04 69 VAL B C 1
ATOM 3066 O O . VAL C 2 69 ? 6.798 -42.142 23.567 1.00 4.90 69 VAL B O 1
ATOM 3070 N N . LYS C 2 70 ? 6.582 -44.367 23.247 1.00 5.12 70 LYS B N 1
ATOM 3071 C CA . LYS C 2 70 ? 5.121 -44.362 23.147 1.00 5.57 70 LYS B CA 1
ATOM 3072 C C . LYS C 2 70 ? 4.432 -44.524 24.515 1.00 5.40 70 LYS B C 1
ATOM 3073 O O . LYS C 2 70 ? 4.716 -45.474 25.250 1.00 5.62 70 LYS B O 1
ATOM 3079 N N . PHE C 2 71 ? 3.545 -43.583 24.852 1.00 5.33 71 PHE B N 1
ATOM 3080 C CA . PHE C 2 71 ? 2.739 -43.640 26.078 1.00 5.10 71 PHE B CA 1
ATOM 3081 C C . PHE C 2 71 ? 1.258 -43.734 25.721 1.00 4.98 71 PHE B C 1
ATOM 3082 O O . PHE C 2 71 ? 0.783 -42.988 24.853 1.00 5.03 71 PHE B O 1
ATOM 3090 N N . THR C 2 72 ? 0.531 -44.627 26.394 1.00 4.91 72 THR B N 1
ATOM 3091 C CA . THR C 2 72 ? -0.916 -44.729 26.233 1.00 5.17 72 THR B CA 1
ATOM 3092 C C . THR C 2 72 ? -1.566 -43.797 27.241 1.00 5.48 72 THR B C 1
ATOM 3093 O O . THR C 2 72 ? -1.478 -44.020 28.445 1.00 5.59 72 THR B O 1
ATOM 3097 N N . VAL C 2 73 ? -2.231 -42.765 26.737 1.00 5.52 73 VAL B N 1
ATOM 3098 C CA . VAL C 2 73 ? -2.695 -41.667 27.561 1.00 5.60 73 VAL B CA 1
ATOM 3099 C C . VAL C 2 73 ? -4.211 -41.590 27.496 1.00 5.99 73 VAL B C 1
ATOM 3100 O O . VAL C 2 73 ? -4.795 -41.598 26.422 1.00 6.23 73 VAL B O 1
ATOM 3104 N N . VAL C 2 74 ? -4.847 -41.559 28.656 1.00 6.36 74 VAL B N 1
ATOM 3105 C CA . VAL C 2 74 ? -6.290 -41.359 28.742 1.00 6.33 74 VAL B CA 1
ATOM 3106 C C . VAL C 2 74 ? -6.597 -39.932 28.294 1.00 5.72 74 VAL B C 1
ATOM 3107 O O . VAL C 2 74 ? -5.925 -38.990 28.718 1.00 6.24 74 VAL B O 1
ATOM 3111 N N . ASN C 2 75 ? -7.586 -39.783 27.413 1.00 5.25 75 ASN B N 1
ATOM 3112 C CA . ASN C 2 75 ? -7.979 -38.478 26.892 1.00 5.10 75 ASN B CA 1
ATOM 3113 C C . ASN C 2 75 ? -9.287 -37.979 27.511 1.00 5.08 75 ASN B C 1
ATOM 3114 O O . ASN C 2 75 ? -10.375 -38.331 27.049 1.00 5.18 75 ASN B O 1
ATOM 3119 N N . ASN C 2 76 ? -9.159 -37.158 28.553 1.00 5.03 76 ASN B N 1
ATOM 3120 C CA . ASN C 2 76 ? -10.277 -36.417 29.121 1.00 5.11 76 ASN B CA 1
ATOM 3121 C C . ASN C 2 76 ? -10.254 -34.952 28.673 1.00 5.04 76 ASN B C 1
ATOM 3122 O O . ASN C 2 76 ? -10.944 -34.121 29.261 1.00 5.21 76 ASN B O 1
ATOM 3127 N N . HIS C 2 77 ? -9.470 -34.635 27.637 1.00 4.94 77 HIS B N 1
ATOM 3128 C CA . HIS C 2 77 ? -9.420 -33.271 27.076 1.00 5.01 77 HIS B CA 1
ATOM 3129 C C . HIS C 2 77 ? -10.500 -33.001 26.035 1.00 5.20 77 HIS B C 1
ATOM 3130 O O . HIS C 2 77 ? -10.994 -31.877 25.926 1.00 5.60 77 HIS B O 1
ATOM 3137 N N . PHE C 2 78 ? -10.830 -34.016 25.239 1.00 5.25 78 PHE B N 1
ATOM 3138 C CA . PHE C 2 78 ? -11.988 -33.951 24.355 1.00 5.44 78 PHE B CA 1
ATOM 3139 C C . PHE C 2 78 ? -13.226 -33.662 25.224 1.00 6.03 78 PHE B C 1
ATOM 3140 O O . PHE C 2 78 ? -13.499 -34.422 26.149 1.00 5.90 78 PHE B O 1
ATOM 3148 N N . PRO C 2 79 ? -13.961 -32.560 24.935 1.00 7.04 79 PRO B N 1
ATOM 3149 C CA . PRO C 2 79 ? -15.005 -32.038 25.836 1.00 7.73 79 PRO B CA 1
ATOM 3150 C C . PRO C 2 79 ? -15.976 -33.083 26.376 1.00 8.55 79 PRO B C 1
ATOM 3151 O O . PRO C 2 79 ? -16.300 -33.064 27.561 1.00 9.41 79 PRO B O 1
ATOM 3155 N N . GLN C 2 80 ? -16.423 -33.989 25.514 1.00 9.25 80 GLN B N 1
ATOM 3156 C CA . GLN C 2 80 ? -17.338 -35.060 25.916 1.00 10.85 80 GLN B CA 1
ATOM 3157 C C . GLN C 2 80 ? -16.784 -35.943 27.044 1.00 9.98 80 GLN B C 1
ATOM 3158 O O . GLN C 2 80 ? -17.553 -36.454 27.864 1.00 14.89 80 GLN B O 1
ATOM 3164 N N . TYR C 2 81 ? -15.462 -36.107 27.092 1.00 6.70 81 TYR B N 1
ATOM 3165 C CA . TYR C 2 81 ? -14.819 -37.046 28.018 1.00 6.33 81 TYR B CA 1
ATOM 3166 C C . TYR C 2 81 ? -14.343 -36.393 29.314 1.00 6.25 81 TYR B C 1
ATOM 3167 O O . TYR C 2 81 ? -13.687 -37.037 30.129 1.00 6.32 81 TYR B O 1
ATOM 3176 N N . VAL C 2 82 ? -14.702 -35.126 29.505 1.00 6.73 82 VAL B N 1
ATOM 3177 C CA . VAL C 2 82 ? -14.278 -34.335 30.658 1.00 7.61 82 VAL B CA 1
ATOM 3178 C C . VAL C 2 82 ? -14.503 -35.048 31.998 1.00 8.42 82 VAL B C 1
ATOM 3179 O O . VAL C 2 82 ? -13.672 -34.955 32.897 1.00 8.71 82 VAL B O 1
ATOM 3183 N N . SER C 2 83 ? -15.609 -35.771 32.125 1.00 9.69 83 SER B N 1
ATOM 3184 C CA . SER C 2 83 ? -15.909 -36.486 33.357 1.00 12.21 83 SER B CA 1
ATOM 3185 C C . SER C 2 83 ? -16.090 -37.985 33.125 1.00 14.10 83 SER B C 1
ATOM 3186 O O . SER C 2 83 ? -17.023 -38.599 33.648 1.00 16.75 83 SER B O 1
ATOM 3189 N N . ASN C 2 84 ? -15.194 -38.566 32.334 1.00 14.79 84 ASN B N 1
ATOM 3190 C CA . ASN C 2 84 ? -15.005 -40.013 32.330 1.00 16.27 84 ASN B CA 1
ATOM 3191 C C . ASN C 2 84 ? -14.058 -40.371 33.465 1.00 18.02 84 ASN B C 1
ATOM 3192 O O . ASN C 2 84 ? -13.065 -39.674 33.672 1.00 18.20 84 ASN B O 1
ATOM 3197 N N . PRO C 2 85 ? -14.355 -41.457 34.203 1.00 20.18 85 PRO B N 1
ATOM 3198 C CA . PRO C 2 85 ? -13.502 -41.847 35.326 1.00 19.26 85 PRO B CA 1
ATOM 3199 C C . PRO C 2 85 ? -12.138 -42.358 34.869 1.00 15.82 85 PRO B C 1
ATOM 3200 O O . PRO C 2 85 ? -12.058 -43.149 33.927 1.00 17.53 85 PRO B O 1
ATOM 3204 N N . VAL C 2 86 ? -11.082 -41.892 35.531 1.00 11.75 86 VAL B N 1
ATOM 3205 C CA . VAL C 2 86 ? -9.715 -42.274 35.200 1.00 8.41 86 VAL B CA 1
ATOM 3206 C C . VAL C 2 86 ? -9.232 -43.340 36.187 1.00 8.11 86 VAL B C 1
ATOM 3207 O O . VAL C 2 86 ? -9.218 -43.097 37.404 1.00 8.37 86 VAL B O 1
ATOM 3211 N N . PRO C 2 87 ? -8.840 -44.529 35.681 1.00 7.45 87 PRO B N 1
ATOM 3212 C CA . PRO C 2 87 ? -8.268 -45.521 36.602 1.00 7.41 87 PRO B CA 1
ATOM 3213 C C . PRO C 2 87 ? -7.091 -44.965 37.420 1.00 8.48 87 PRO B C 1
ATOM 3214 O O . PRO C 2 87 ? -6.408 -44.040 36.980 1.00 7.61 87 PRO B O 1
ATOM 3218 N N . ASP C 2 88 ? -6.857 -45.513 38.609 1.00 9.91 88 ASP B N 1
ATOM 3219 C CA . ASP C 2 88 ? -5.823 -44.956 39.480 1.00 11.65 88 ASP B CA 1
ATOM 3220 C C . ASP C 2 88 ? -4.395 -45.231 39.010 1.00 10.92 88 ASP B C 1
ATOM 3221 O O . ASP C 2 88 ? -3.487 -44.471 39.326 1.00 10.01 88 ASP B O 1
ATOM 3226 N N . ASN C 2 89 ? -4.203 -46.293 38.235 1.00 12.13 89 ASN B N 1
ATOM 3227 C CA . ASN C 2 89 ? -2.911 -46.560 37.596 1.00 12.84 89 ASN B CA 1
ATOM 3228 C C . ASN C 2 89 ? -2.827 -45.981 36.184 1.00 12.87 89 ASN B C 1
ATOM 3229 O O . ASN C 2 89 ? -1.848 -46.213 35.475 1.00 12.90 89 ASN B O 1
ATOM 3234 N N . ALA C 2 90 ? -3.844 -45.220 35.784 1.00 12.69 90 ALA B N 1
ATOM 3235 C CA . ALA C 2 90 ? -3.881 -44.625 34.455 1.00 10.99 90 ALA B CA 1
ATOM 3236 C C . ALA C 2 90 ? -3.093 -43.331 34.392 1.00 10.67 90 ALA B C 1
ATOM 3237 O O . ALA C 2 90 ? -2.749 -42.717 35.408 1.00 10.70 90 ALA B O 1
ATOM 3239 N N . ILE C 2 91 ? -2.843 -42.918 33.159 1.00 8.88 91 ILE B N 1
ATOM 3240 C CA . ILE C 2 91 ? -1.926 -41.855 32.850 1.00 7.72 91 ILE B CA 1
ATOM 3241 C C . ILE C 2 91 ? -2.687 -40.880 31.966 1.00 6.87 91 ILE B C 1
ATOM 3242 O O . ILE C 2 91 ? -3.144 -41.232 30.876 1.00 7.26 91 ILE B O 1
ATOM 3247 N N . THR C 2 92 ? -2.887 -39.677 32.485 1.00 5.71 92 THR B N 1
ATOM 3248 C CA . THR C 2 92 ? -3.329 -38.548 31.697 1.00 5.30 92 THR B CA 1
ATOM 3249 C C . THR C 2 92 ? -2.078 -37.718 31.417 1.00 5.01 92 THR B C 1
ATOM 3250 O O . THR C 2 92 ? -0.986 -38.015 31.924 1.00 4.96 92 THR B O 1
ATOM 3254 N N . LEU C 2 93 ? -2.233 -36.683 30.611 1.00 4.94 93 LEU B N 1
ATOM 3255 C CA . LEU C 2 93 ? -1.113 -35.818 30.260 1.00 4.96 93 LEU B CA 1
ATOM 3256 C C . LEU C 2 93 ? -0.618 -35.102 31.512 1.00 4.82 93 LEU B C 1
ATOM 3257 O O . LEU C 2 93 ? 0.584 -34.956 31.746 1.00 4.38 93 LEU B O 1
ATOM 3262 N N . HIS C 2 94 ? -1.573 -34.610 32.276 1.00 4.80 94 HIS B N 1
ATOM 3263 C CA . HIS C 2 94 ? -1.276 -33.943 33.534 1.00 4.95 94 HIS B CA 1
ATOM 3264 C C . HIS C 2 94 ? -0.504 -34.840 34.497 1.00 4.80 94 HIS B C 1
ATOM 3265 O O . HIS C 2 94 ? 0.482 -34.413 35.080 1.00 5.02 94 HIS B O 1
ATOM 3272 N N . ARG C 2 95 ? -0.934 -36.084 34.639 1.00 4.66 95 ARG B N 1
ATOM 3273 C CA . ARG C 2 95 ? -0.321 -37.002 35.602 1.00 4.87 95 ARG B CA 1
ATOM 3274 C C . ARG C 2 95 ? 1.098 -37.335 35.182 1.00 5.04 95 ARG B C 1
ATOM 3275 O O . ARG C 2 95 ? 2.023 -37.329 35.992 1.00 4.93 95 ARG B O 1
ATOM 3283 N N . MET C 2 96 ? 1.244 -37.603 33.886 1.00 5.14 96 MET B N 1
ATOM 3284 C CA . MET C 2 96 ? 2.512 -37.935 33.276 1.00 5.31 96 MET B CA 1
ATOM 3285 C C . MET C 2 96 ? 3.525 -36.792 33.400 1.00 4.99 96 MET B C 1
ATOM 3286 O O . MET C 2 96 ? 4.706 -37.024 33.629 1.00 5.10 96 MET B O 1
ATOM 3291 N N . SER C 2 97 ? 3.061 -35.561 33.249 1.00 4.70 97 SER B N 1
ATOM 3292 C CA . SER C 2 97 ? 3.891 -34.394 33.526 1.00 4.88 97 SER B CA 1
ATOM 3293 C C . SER C 2 97 ? 4.395 -34.398 34.991 1.00 4.92 97 SER B C 1
ATOM 3294 O O . SER C 2 97 ? 5.569 -34.103 35.262 1.00 4.66 97 SER B O 1
ATOM 3297 N N . GLY C 2 98 ? 3.508 -34.735 35.921 1.00 4.94 98 GLY B N 1
ATOM 3298 C CA . GLY C 2 98 ? 3.871 -34.790 37.346 1.00 4.98 98 GLY B CA 1
ATOM 3299 C C . GLY C 2 98 ? 4.901 -35.874 37.600 1.00 4.89 98 GLY B C 1
ATOM 3300 O O . GLY C 2 98 ? 5.944 -35.617 38.191 1.00 5.20 98 GLY B O 1
ATOM 3301 N N . TYR C 2 99 ? 4.607 -37.077 37.115 1.00 4.78 99 TYR B N 1
ATOM 3302 C CA . TYR C 2 99 ? 5.504 -38.224 37.239 1.00 4.94 99 TYR B CA 1
ATOM 3303 C C . TYR C 2 99 ? 6.888 -37.999 36.622 1.00 5.24 99 TYR B C 1
ATOM 3304 O O . TYR C 2 99 ? 7.896 -38.306 37.252 1.00 5.07 99 TYR B O 1
ATOM 3313 N N . LEU C 2 100 ? 6.943 -37.482 35.391 1.00 5.75 100 LEU B N 1
ATOM 3314 C CA . LEU C 2 100 ? 8.236 -37.176 34.750 1.00 6.41 100 LEU B CA 1
ATOM 3315 C C . LEU C 2 100 ? 9.019 -36.141 35.569 1.00 6.57 100 LEU B C 1
ATOM 3316 O O . LEU C 2 100 ? 10.233 -36.267 35.758 1.00 6.37 100 LEU B O 1
ATOM 3321 N N . ALA C 2 101 ? 8.328 -35.110 36.038 1.00 6.90 101 ALA B N 1
ATOM 3322 C CA . ALA C 2 101 ? 8.985 -34.095 36.850 1.00 8.18 101 ALA B CA 1
ATOM 3323 C C . ALA C 2 101 ? 9.556 -34.736 38.132 1.00 8.35 101 ALA B C 1
ATOM 3324 O O . ALA C 2 101 ? 10.719 -34.510 38.481 1.00 9.05 101 ALA B O 1
ATOM 3326 N N . ARG C 2 102 ? 8.745 -35.559 38.795 1.00 8.94 102 ARG B N 1
ATOM 3327 C CA . ARG C 2 102 ? 9.155 -36.289 40.017 1.00 8.55 102 ARG B CA 1
ATOM 3328 C C . ARG C 2 102 ? 10.386 -37.158 39.772 1.00 9.32 102 ARG B C 1
ATOM 3329 O O . ARG C 2 102 ? 11.281 -37.251 40.620 1.00 9.90 102 ARG B O 1
ATOM 3337 N N . TRP C 2 103 ? 10.395 -37.814 38.615 1.00 9.16 103 TRP B N 1
ATOM 3338 C CA . TRP C 2 103 ? 11.475 -38.702 38.214 1.00 9.47 103 TRP B CA 1
ATOM 3339 C C . TRP C 2 103 ? 12.770 -37.927 37.978 1.00 9.56 103 TRP B C 1
ATOM 3340 O O . TRP C 2 103 ? 13.835 -38.340 38.436 1.00 9.45 103 TRP B O 1
ATOM 3351 N N . ILE C 2 104 ? 12.679 -36.796 37.282 1.00 9.35 104 ILE B N 1
ATOM 3352 C CA . ILE C 2 104 ? 13.855 -35.951 37.073 1.00 9.48 104 ILE B CA 1
ATOM 3353 C C . ILE C 2 104 ? 14.433 -35.568 38.433 1.00 9.97 104 ILE B C 1
ATOM 3354 O O . ILE C 2 104 ? 15.619 -35.770 38.692 1.00 9.87 104 ILE B O 1
ATOM 3359 N N . ALA C 2 105 ? 13.576 -35.041 39.302 1.00 9.90 105 ALA B N 1
ATOM 3360 C CA . ALA C 2 105 ? 13.987 -34.613 40.639 1.00 9.47 105 ALA B CA 1
ATOM 3361 C C . ALA C 2 105 ? 14.700 -35.731 41.407 1.00 10.49 105 ALA B C 1
ATOM 3362 O O . ALA C 2 105 ? 15.811 -35.541 41.903 1.00 11.87 105 ALA B O 1
ATOM 3364 N N . ASP C 2 106 ? 14.078 -36.903 41.476 1.00 11.74 106 ASP B N 1
ATOM 3365 C CA . ASP C 2 106 ? 14.688 -38.050 42.160 1.00 14.09 106 ASP B CA 1
ATOM 3366 C C . ASP C 2 106 ? 16.033 -38.467 41.547 1.00 13.70 106 ASP B C 1
ATOM 3367 O O . ASP C 2 106 ? 16.935 -38.896 42.276 1.00 15.45 106 ASP B O 1
ATOM 3372 N N . THR C 2 107 ? 16.167 -38.351 40.225 1.00 12.54 107 THR B N 1
ATOM 3373 C CA . THR C 2 107 ? 17.444 -38.631 39.559 1.00 12.47 107 THR B CA 1
ATOM 3374 C C . THR C 2 107 ? 18.500 -37.592 39.936 1.00 13.98 107 THR B C 1
ATOM 3375 O O . THR C 2 107 ? 19.675 -37.925 40.063 1.00 13.83 107 THR B O 1
ATOM 3379 N N . CYS C 2 108 ? 18.078 -36.340 40.115 1.00 16.89 108 CYS B N 1
ATOM 3380 C CA . CYS C 2 108 ? 18.997 -35.248 40.456 1.00 19.42 108 CYS B CA 1
ATOM 3381 C C . CYS C 2 108 ? 19.492 -35.323 41.904 1.00 20.58 108 CYS B C 1
ATOM 3382 O O . CYS C 2 108 ? 20.633 -34.966 42.190 1.00 22.36 108 CYS B O 1
ATOM 3385 N N . LYS C 2 109 ? 18.631 -35.773 42.814 1.00 22.62 109 LYS B N 1
ATOM 3386 C CA . LYS C 2 109 ? 19.038 -36.028 44.202 1.00 23.39 109 LYS B CA 1
ATOM 3387 C C . LYS C 2 109 ? 20.195 -37.018 44.277 1.00 24.15 109 LYS B C 1
ATOM 3388 O O . LYS C 2 109 ? 21.129 -36.835 45.060 1.00 22.44 109 LYS B O 1
ATOM 3394 N N . ALA C 2 110 ? 20.118 -38.068 43.461 1.00 26.40 110 ALA B N 1
ATOM 3395 C CA . ALA C 2 110 ? 21.087 -39.165 43.496 1.00 28.43 110 ALA B CA 1
ATOM 3396 C C . ALA C 2 110 ? 22.525 -38.680 43.302 1.00 28.55 110 ALA B C 1
ATOM 3397 O O . ALA C 2 110 ? 23.432 -39.117 44.017 1.00 25.84 110 ALA B O 1
ATOM 3399 N N . SER C 2 111 ? 22.720 -37.774 42.345 1.00 28.98 111 SER B N 1
ATOM 3400 C CA . SER C 2 111 ? 24.037 -37.191 42.087 1.00 31.06 111 SER B CA 1
ATOM 3401 C C . SER C 2 111 ? 23.930 -35.796 41.468 1.00 30.60 111 SER B C 1
ATOM 3402 O O . SER C 2 111 ? 23.007 -35.515 40.699 1.00 25.76 111 SER B O 1
ATOM 3405 N N . VAL C 2 112 ? 24.877 -34.927 41.816 1.00 33.10 112 VAL B N 1
ATOM 3406 C CA . VAL C 2 112 ? 24.983 -33.589 41.208 1.00 37.09 112 VAL B CA 1
ATOM 3407 C C . VAL C 2 112 ? 25.411 -33.675 39.739 1.00 34.27 112 VAL B C 1
ATOM 3408 O O . VAL C 2 112 ? 25.274 -32.714 38.976 1.00 31.47 112 VAL B O 1
ATOM 3412 N N . LEU C 2 113 ? 25.948 -34.831 39.366 1.00 29.36 113 LEU B N 1
ATOM 3413 C CA . LEU C 2 113 ? 26.011 -35.248 37.977 1.00 25.17 113 LEU B CA 1
ATOM 3414 C C . LEU C 2 113 ? 24.702 -35.980 37.755 1.00 26.74 113 LEU B C 1
ATOM 3415 O O . LEU C 2 113 ? 24.122 -36.466 38.711 1.00 29.41 113 LEU B O 1
ATOM 3420 N N . LYS C 2 114 ? 24.239 -36.070 36.511 1.00 26.40 114 LYS B N 1
ATOM 3421 C CA . LYS C 2 114 ? 22.818 -36.338 36.228 1.00 24.98 114 LYS B CA 1
ATOM 3422 C C . LYS C 2 114 ? 22.059 -35.020 36.357 1.00 20.50 114 LYS B C 1
ATOM 3423 O O . LYS C 2 114 ? 21.318 -34.636 35.456 1.00 18.25 114 LYS B O 1
ATOM 3429 N N . LEU C 2 115 ? 22.235 -34.333 37.486 1.00 20.11 115 LEU B N 1
ATOM 3430 C CA . LEU C 2 115 ? 21.716 -32.972 37.632 1.00 19.33 115 LEU B CA 1
ATOM 3431 C C . LEU C 2 115 ? 22.342 -32.031 36.600 1.00 11.69 115 LEU B C 1
ATOM 3432 O O . LEU C 2 115 ? 21.643 -31.213 36.012 1.00 12.82 115 LEU B O 1
ATOM 3437 N N . ALA C 2 116 ? 23.652 -32.145 36.389 1.00 15.41 116 ALA B N 1
ATOM 3438 C CA . ALA C 2 116 ? 24.331 -31.382 35.334 1.00 15.56 116 ALA B CA 1
ATOM 3439 C C . ALA C 2 116 ? 23.675 -31.684 33.993 1.00 15.39 116 ALA B C 1
ATOM 3440 O O . ALA C 2 116 ? 23.354 -30.776 33.230 1.00 18.19 116 ALA B O 1
ATOM 3442 N N . GLU C 2 117 ? 23.449 -32.972 33.745 1.00 16.15 117 GLU B N 1
ATOM 3443 C CA . GLU C 2 117 ? 22.839 -33.461 32.506 1.00 16.92 117 GLU B CA 1
ATOM 3444 C C . GLU C 2 117 ? 21.426 -32.919 32.328 1.00 17.26 117 GLU B C 1
ATOM 3445 O O . GLU C 2 117 ? 21.079 -32.404 31.262 1.00 16.85 117 GLU B O 1
ATOM 3451 N N . ALA C 2 118 ? 20.617 -33.041 33.379 1.00 16.86 118 ALA B N 1
ATOM 3452 C CA . ALA C 2 118 ? 19.258 -32.521 33.372 1.00 17.51 118 ALA B CA 1
ATOM 3453 C C . ALA C 2 118 ? 19.268 -31.043 33.001 1.00 18.17 118 ALA B C 1
ATOM 3454 O O . ALA C 2 118 ? 18.523 -30.612 32.116 1.00 17.39 118 ALA B O 1
ATOM 3456 N N . SER C 2 119 ? 20.139 -30.284 33.664 1.00 19.21 119 SER B N 1
ATOM 3457 C CA . SER C 2 119 ? 20.212 -28.828 33.488 1.00 21.13 119 SER B CA 1
ATOM 3458 C C . SER C 2 119 ? 20.465 -28.369 32.049 1.00 22.87 119 SER B C 1
ATOM 3459 O O . SER C 2 119 ? 20.021 -27.288 31.652 1.00 24.52 119 SER B O 1
ATOM 3462 N N . ALA C 2 120 ? 21.179 -29.179 31.274 1.00 24.09 120 ALA B N 1
ATOM 3463 C CA . ALA C 2 120 ? 21.508 -28.817 29.899 1.00 23.73 120 ALA B CA 1
ATOM 3464 C C . ALA C 2 120 ? 20.409 -29.191 28.901 1.00 20.30 120 ALA B C 1
ATOM 3465 O O . ALA C 2 120 ? 20.257 -28.520 27.882 1.00 20.76 120 ALA B O 1
ATOM 3467 N N . GLN C 2 121 ? 19.645 -30.244 29.201 1.00 15.05 121 GLN B N 1
ATOM 3468 C CA . GLN C 2 121 ? 18.684 -30.803 28.248 1.00 11.99 121 GLN B CA 1
ATOM 3469 C C . GLN C 2 121 ? 17.233 -30.427 28.520 1.00 10.98 121 GLN B C 1
ATOM 3470 O O . GLN C 2 121 ? 16.497 -30.161 27.580 1.00 10.24 121 GLN B O 1
ATOM 3476 N N . ILE C 2 122 ? 16.801 -30.411 29.784 1.00 10.25 122 ILE B N 1
ATOM 3477 C CA . ILE C 2 122 ? 15.385 -30.141 30.064 1.00 7.82 122 ILE B CA 1
ATOM 3478 C C . ILE C 2 122 ? 15.076 -28.644 30.147 1.00 7.31 122 ILE B C 1
ATOM 3479 O O . ILE C 2 122 ? 15.798 -27.873 30.779 1.00 7.31 122 ILE B O 1
ATOM 3484 N N . VAL C 2 123 ? 13.985 -28.252 29.490 1.00 6.86 123 VAL B N 1
ATOM 3485 C CA . VAL C 2 123 ? 13.494 -26.886 29.550 1.00 6.83 123 VAL B CA 1
ATOM 3486 C C . VAL C 2 123 ? 12.053 -26.873 30.057 1.00 6.66 123 VAL B C 1
ATOM 3487 O O . VAL C 2 123 ? 11.210 -27.652 29.615 1.00 6.58 123 VAL B O 1
ATOM 3491 N N . MET C 2 124 ? 11.796 -25.986 31.012 1.00 6.66 124 MET B N 1
ATOM 3492 C CA . MET C 2 124 ? 10.479 -25.797 31.581 1.00 6.57 124 MET B CA 1
ATOM 3493 C C . MET C 2 124 ? 10.015 -24.414 31.133 1.00 6.61 124 MET B C 1
ATOM 3494 O O . MET C 2 124 ? 10.414 -23.410 31.708 1.00 7.22 124 MET B O 1
ATOM 3499 N N . PRO C 2 125 ? 9.213 -24.349 30.057 1.00 7.95 125 PRO B N 1
ATOM 3500 C CA . PRO C 2 125 ? 8.830 -23.030 29.529 1.00 8.73 125 PRO B CA 1
ATOM 3501 C C . PRO C 2 125 ? 7.955 -22.211 30.473 1.00 9.43 125 PRO B C 1
ATOM 3502 O O . PRO C 2 125 ? 8.025 -20.979 30.461 1.00 11.57 125 PRO B O 1
ATOM 3506 N N . LEU C 2 126 ? 7.129 -22.882 31.267 1.00 9.20 126 LEU B N 1
ATOM 3507 C CA . LEU C 2 126 ? 6.352 -22.193 32.295 1.00 9.54 126 LEU B CA 1
ATOM 3508 C C . LEU C 2 126 ? 7.270 -21.550 33.341 1.00 9.43 126 LEU B C 1
ATOM 3509 O O . LEU C 2 126 ? 6.980 -20.463 33.822 1.00 11.15 126 LEU B O 1
ATOM 3514 N N . ALA C 2 127 ? 8.382 -22.211 33.664 1.00 9.47 127 ALA B N 1
ATOM 3515 C CA . ALA C 2 127 ? 9.372 -21.676 34.607 1.00 9.40 127 ALA B CA 1
ATOM 3516 C C . ALA C 2 127 ? 10.098 -20.492 33.996 1.00 11.08 127 ALA B C 1
ATOM 3517 O O . ALA C 2 127 ? 10.180 -19.425 34.604 1.00 13.24 127 ALA B O 1
ATOM 3519 N N . GLU C 2 128 ? 10.639 -20.690 32.798 1.00 11.99 128 GLU B N 1
ATOM 3520 C CA . GLU C 2 128 ? 11.076 -19.566 31.982 1.00 14.70 128 GLU B CA 1
ATOM 3521 C C . GLU C 2 128 ? 9.839 -18.678 31.864 1.00 17.12 128 GLU B C 1
ATOM 3522 O O . GLU C 2 128 ? 8.760 -19.077 32.282 1.00 18.87 128 GLU B O 1
ATOM 3528 N N . VAL C 2 129 ? 9.975 -17.476 31.322 1.00 18.22 129 VAL B N 1
ATOM 3529 C CA . VAL C 2 129 ? 8.843 -16.540 31.216 1.00 19.39 129 VAL B CA 1
ATOM 3530 C C . VAL C 2 129 ? 8.677 -15.814 32.534 1.00 20.87 129 VAL B C 1
ATOM 3531 O O . VAL C 2 129 ? 8.478 -14.609 32.548 1.00 21.01 129 VAL B O 1
ATOM 3535 N N . LYS C 2 130 ? 8.710 -16.570 33.629 1.00 22.53 130 LYS B N 1
ATOM 3536 C CA . LYS C 2 130 ? 9.123 -16.040 34.913 1.00 23.94 130 LYS B CA 1
ATOM 3537 C C . LYS C 2 130 ? 10.634 -16.226 34.894 1.00 25.92 130 LYS B C 1
ATOM 3538 O O . LYS C 2 130 ? 11.137 -17.061 34.152 1.00 28.12 130 LYS B O 1
ATOM 3544 N N . GLY C 2 131 ? 11.371 -15.473 35.699 1.00 30.88 131 GLY B N 1
ATOM 3545 C CA . GLY C 2 131 ? 12.835 -15.542 35.649 1.00 28.97 131 GLY B CA 1
ATOM 3546 C C . GLY C 2 131 ? 13.474 -16.805 36.216 1.00 26.08 131 GLY B C 1
ATOM 3547 O O . GLY C 2 131 ? 14.676 -16.819 36.479 1.00 27.57 131 GLY B O 1
ATOM 3548 N N . CYS C 2 132 ? 12.695 -17.871 36.394 1.00 21.68 132 CYS B N 1
ATOM 3549 C CA . CYS C 2 132 ? 13.208 -19.097 37.014 1.00 20.49 132 CYS B CA 1
ATOM 3550 C C . CYS C 2 132 ? 14.093 -19.859 36.034 1.00 21.60 132 CYS B C 1
ATOM 3551 O O . CYS C 2 132 ? 13.817 -19.905 34.834 1.00 22.52 132 CYS B O 1
ATOM 3554 N N . THR C 2 133 ? 15.167 -20.436 36.561 1.00 20.06 133 THR B N 1
ATOM 3555 C CA . THR C 2 133 ? 16.120 -21.200 35.768 1.00 19.95 133 THR B CA 1
ATOM 3556 C C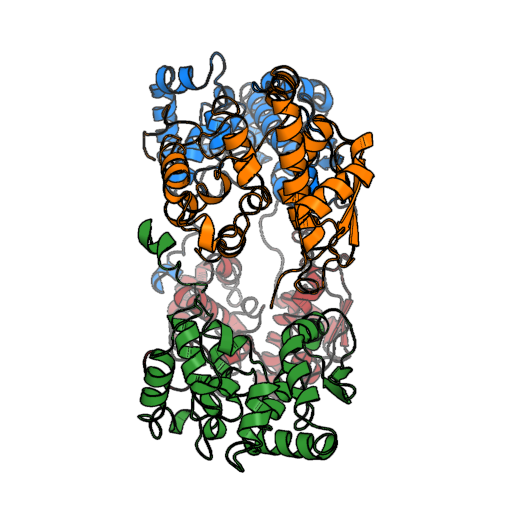 . THR C 2 133 ? 16.679 -22.334 36.618 1.00 19.45 133 THR B C 1
ATOM 3557 O O . THR C 2 133 ? 16.407 -22.412 37.825 1.00 20.47 133 THR B O 1
ATOM 3561 N N . TRP C 2 134 ? 17.465 -23.210 36.000 1.00 18.34 134 TRP B N 1
ATOM 3562 C CA . TRP C 2 134 ? 18.077 -24.318 36.738 1.00 20.26 134 TRP B CA 1
ATOM 3563 C C . TRP C 2 134 ? 18.963 -23.815 37.877 1.00 21.97 134 TRP B C 1
ATOM 3564 O O . TRP C 2 134 ? 19.073 -24.463 38.920 1.00 21.03 134 TRP B O 1
ATOM 3575 N N . ALA C 2 135 ? 19.576 -22.652 37.665 1.00 24.08 135 ALA B N 1
ATOM 3576 C CA . ALA C 2 135 ? 20.431 -22.012 38.661 1.00 24.76 135 ALA B CA 1
ATOM 3577 C C . ALA C 2 135 ? 19.704 -21.676 39.971 1.00 24.99 135 ALA B C 1
ATOM 3578 O O . ALA C 2 135 ? 20.343 -21.583 41.022 1.00 26.33 135 ALA B O 1
ATOM 3580 N N . ASP C 2 136 ? 18.380 -21.509 39.914 1.00 23.03 136 ASP B N 1
ATOM 3581 C CA . ASP C 2 136 ? 17.570 -21.279 41.123 1.00 20.58 136 ASP B CA 1
ATOM 3582 C C . ASP C 2 136 ? 17.214 -22.573 41.864 1.00 20.44 136 ASP B C 1
ATOM 3583 O O . ASP C 2 136 ? 16.425 -22.553 42.812 1.00 20.35 136 ASP B O 1
ATOM 3588 N N . GLY C 2 137 ? 17.788 -23.695 41.437 1.00 19.27 137 GLY B N 1
ATOM 3589 C CA . GLY C 2 137 ? 17.628 -24.957 42.153 1.00 16.43 137 GLY B CA 1
ATOM 3590 C C . GLY C 2 137 ? 16.523 -25.805 41.560 1.00 15.08 137 GLY B C 1
ATOM 3591 O O . GLY C 2 137 ? 15.415 -25.323 41.331 1.00 14.96 137 GLY B O 1
ATOM 3592 N N . TYR C 2 138 ? 16.837 -27.079 41.343 1.00 15.52 138 TYR B N 1
ATOM 3593 C CA . TYR C 2 138 ? 15.981 -28.013 40.604 1.00 16.26 138 TYR B CA 1
ATOM 3594 C C . TYR C 2 138 ? 14.566 -28.178 41.163 1.00 14.48 138 TYR B C 1
ATOM 3595 O O . TYR C 2 138 ? 13.643 -28.477 40.410 1.00 12.67 138 TYR B O 1
ATOM 3604 N N . THR C 2 139 ? 14.397 -28.001 42.474 1.00 14.56 139 THR B N 1
ATOM 3605 C CA . THR C 2 139 ? 13.076 -28.127 43.092 1.00 13.98 139 THR B CA 1
ATOM 3606 C C . THR C 2 139 ? 12.152 -26.976 42.683 1.00 13.42 139 THR B C 1
ATOM 3607 O O . THR C 2 139 ? 10.953 -27.183 42.463 1.00 15.26 139 THR B O 1
ATOM 3611 N N . MET C 2 140 ? 12.711 -25.774 42.559 1.00 11.36 140 MET B N 1
ATOM 3612 C CA . MET C 2 140 ? 11.919 -24.607 42.182 1.00 11.90 140 MET B CA 1
ATOM 3613 C C . MET C 2 140 ? 11.633 -24.571 40.685 1.00 11.46 140 MET B C 1
ATOM 3614 O O . MET C 2 140 ? 10.545 -24.175 40.263 1.00 9.69 140 MET B O 1
ATOM 3619 N N . TYR C 2 141 ? 12.630 -24.955 39.896 1.00 11.04 141 TYR B N 1
ATOM 3620 C CA . TYR C 2 141 ? 12.494 -25.003 38.450 1.00 10.86 141 TYR B CA 1
ATOM 3621 C C . TYR C 2 141 ? 11.455 -26.037 38.030 1.00 11.63 141 TYR B C 1
ATOM 3622 O O . TYR C 2 141 ? 10.574 -25.736 37.227 1.00 14.05 141 TYR B O 1
ATOM 3631 N N . LEU C 2 142 ? 11.555 -27.247 38.580 1.00 11.51 142 LEU B N 1
ATOM 3632 C CA . LEU C 2 142 ? 10.670 -28.346 38.184 1.00 11.39 142 LEU B CA 1
ATOM 3633 C C . LEU C 2 142 ? 9.280 -28.252 38.815 1.00 11.39 142 LEU B C 1
ATOM 3634 O O . LEU C 2 142 ? 8.314 -28.804 38.272 1.00 10.87 142 LEU B O 1
ATOM 3639 N N . GLY C 2 143 ? 9.182 -27.560 39.954 1.00 10.79 143 GLY B N 1
ATOM 3640 C CA . GLY C 2 143 ? 7.897 -27.227 40.566 1.00 10.05 143 GLY B CA 1
ATOM 3641 C C . GLY C 2 143 ? 6.909 -26.473 39.684 1.00 9.99 143 GLY B C 1
ATOM 3642 O O . GLY C 2 143 ? 5.710 -26.448 39.977 1.00 10.12 143 GLY B O 1
ATOM 3643 N N . PHE C 2 144 ? 7.406 -25.849 38.614 1.00 9.24 144 PHE B N 1
ATOM 3644 C CA . PHE C 2 144 ? 6.553 -25.181 37.628 1.00 9.46 144 PHE B CA 1
ATOM 3645 C C . PHE C 2 144 ? 5.859 -26.153 36.666 1.00 9.63 144 PHE B C 1
ATOM 3646 O O . PHE C 2 144 ? 4.958 -25.755 35.941 1.00 11.27 144 PHE B O 1
ATOM 3654 N N . ALA C 2 145 ? 6.290 -27.412 36.636 1.00 9.29 145 ALA B N 1
ATOM 3655 C CA . ALA C 2 145 ? 5.688 -28.409 35.749 1.00 8.22 145 ALA B CA 1
ATOM 3656 C C . ALA C 2 145 ? 4.268 -28.747 36.206 1.00 7.40 145 ALA B C 1
ATOM 3657 O O . ALA C 2 145 ? 4.046 -28.985 37.401 1.00 6.96 145 ALA B O 1
ATOM 3659 N N . PRO C 2 146 ? 3.310 -28.804 35.257 1.00 5.60 146 PRO B N 1
ATOM 3660 C CA . PRO C 2 146 ? 1.965 -29.265 35.609 1.00 5.05 146 PRO B CA 1
ATOM 3661 C C . PRO C 2 146 ? 2.043 -30.638 36.267 1.00 4.95 146 PRO B C 1
ATOM 3662 O O . PRO C 2 146 ? 2.793 -31.486 35.801 1.00 4.48 146 PRO B O 1
ATOM 3666 N N . GLY C 2 147 ? 1.328 -30.838 37.373 1.00 5.01 147 GLY B N 1
ATOM 3667 C CA . GLY C 2 147 ? 1.340 -32.134 38.068 1.00 4.92 147 GLY B CA 1
ATOM 3668 C C . GLY C 2 147 ? 2.313 -32.242 39.224 1.00 4.97 147 GLY B C 1
ATOM 3669 O O . GLY C 2 147 ? 2.175 -33.131 40.079 1.00 4.98 147 GLY B O 1
ATOM 3670 N N . ALA C 2 148 ? 3.290 -31.346 39.282 1.00 5.07 148 ALA B N 1
ATOM 3671 C CA . ALA C 2 148 ? 4.236 -31.331 40.396 1.00 5.45 148 ALA B CA 1
ATOM 3672 C C . ALA C 2 148 ? 3.512 -31.154 41.742 1.00 5.76 148 ALA B C 1
ATOM 3673 O O . ALA C 2 148 ? 3.957 -31.689 42.762 1.00 6.42 148 ALA B O 1
ATOM 3675 N N . GLU C 2 149 ? 2.385 -30.437 41.735 1.00 6.14 149 GLU B N 1
ATOM 3676 C CA . GLU C 2 149 ? 1.582 -30.245 42.963 1.00 6.52 149 GLU B CA 1
ATOM 3677 C C . GLU C 2 149 ? 1.170 -31.571 43.632 1.00 6.83 149 GLU B C 1
ATOM 3678 O O . GLU C 2 149 ? 0.847 -31.601 44.828 1.00 7.12 149 GLU B O 1
ATOM 3684 N N . MET C 2 150 ? 1.202 -32.660 42.862 1.00 6.68 150 MET B N 1
ATOM 3685 C CA . MET C 2 150 ? 0.993 -34.009 43.387 1.00 6.78 150 MET B CA 1
ATOM 3686 C C . MET C 2 150 ? 2.073 -34.479 44.360 1.00 5.85 150 MET B C 1
ATOM 3687 O O . MET C 2 150 ? 1.880 -35.488 45.014 1.00 5.29 150 MET B O 1
ATOM 3692 N N . PHE C 2 151 ? 3.215 -33.786 44.391 1.00 5.50 151 PHE B N 1
ATOM 3693 C CA . PHE C 2 151 ? 4.371 -34.167 45.199 1.00 5.38 151 PHE B CA 1
ATOM 3694 C C . PHE C 2 151 ? 4.980 -32.944 45.892 1.00 5.62 151 PHE B C 1
ATOM 3695 O O . PHE C 2 151 ? 6.169 -32.659 45.751 1.00 5.78 151 PHE B O 1
ATOM 3703 N N . LEU C 2 152 ? 4.173 -32.242 46.676 1.00 6.28 152 LEU B N 1
ATOM 3704 C CA . LEU C 2 152 ? 4.652 -31.075 47.429 1.00 6.45 152 LEU B CA 1
ATOM 3705 C C . LEU C 2 152 ? 5.907 -31.389 48.263 1.00 7.47 152 LEU B C 1
ATOM 3706 O O . LEU C 2 152 ? 6.784 -30.539 48.416 1.00 7.58 152 LEU B O 1
ATOM 3711 N N . ASP C 2 153 ? 5.995 -32.621 48.758 1.00 9.14 153 ASP B N 1
ATOM 3712 C CA . ASP C 2 153 ? 7.151 -33.088 49.517 1.00 12.24 153 ASP B CA 1
ATOM 3713 C C . ASP C 2 153 ? 8.424 -33.037 48.674 1.00 13.05 153 ASP B C 1
ATOM 3714 O O . ASP C 2 153 ? 9.423 -32.435 49.068 1.00 11.43 153 ASP B O 1
ATOM 3719 N N . ALA C 2 154 ? 8.369 -33.642 47.491 1.00 13.52 154 ALA B N 1
ATOM 3720 C CA . ALA C 2 154 ? 9.509 -33.663 46.583 1.00 11.94 154 ALA B CA 1
ATOM 3721 C C . ALA C 2 154 ? 9.949 -32.269 46.124 1.00 11.26 154 ALA B C 1
ATOM 3722 O O . ALA C 2 154 ? 11.130 -32.053 45.851 1.00 11.49 154 ALA B O 1
ATOM 3724 N N . PHE C 2 155 ? 9.013 -31.326 46.037 1.00 10.68 155 PHE B N 1
ATOM 3725 C CA . PHE C 2 155 ? 9.304 -30.033 45.402 1.00 11.06 155 PHE B CA 1
ATOM 3726 C C . PHE C 2 155 ? 9.343 -28.858 46.362 1.00 13.39 155 PHE B C 1
ATOM 3727 O O . PHE C 2 155 ? 9.260 -27.703 45.931 1.00 13.43 155 PHE B O 1
ATOM 3735 N N . ASP C 2 156 ? 9.471 -29.160 47.653 1.00 15.55 156 ASP B N 1
ATOM 3736 C CA . ASP C 2 156 ? 9.635 -28.149 48.699 1.00 17.08 156 ASP B CA 1
ATOM 3737 C C . ASP C 2 156 ? 8.522 -27.097 48.681 1.00 14.53 156 ASP B C 1
ATOM 3738 O O . ASP C 2 156 ? 8.776 -25.916 48.891 1.00 12.15 156 ASP B O 1
ATOM 3743 N N . PHE C 2 157 ? 7.293 -27.545 48.426 1.00 15.16 157 PHE B N 1
ATOM 3744 C CA . PHE C 2 157 ? 6.100 -26.680 48.357 1.00 14.63 157 PHE B CA 1
ATOM 3745 C C . PHE C 2 157 ? 6.051 -25.675 47.190 1.00 13.23 157 PHE B C 1
ATOM 3746 O O . PHE C 2 157 ? 5.083 -24.925 47.074 1.00 11.20 157 PHE B O 1
ATOM 3754 N N . TYR C 2 158 ? 7.061 -25.649 46.326 1.00 13.11 158 TYR B N 1
ATOM 3755 C CA . TYR C 2 158 ? 7.093 -24.637 45.253 1.00 13.12 158 TYR B CA 1
ATOM 3756 C C . TYR C 2 158 ? 5.812 -24.579 44.401 1.00 9.76 158 TYR B C 1
ATOM 3757 O O . TYR C 2 158 ? 5.271 -23.494 44.223 1.00 9.64 158 TYR B O 1
ATOM 3766 N N . PRO C 2 159 ? 5.297 -25.734 43.922 1.00 7.77 159 PRO B N 1
ATOM 3767 C CA . PRO C 2 159 ? 4.086 -25.706 43.069 1.00 7.54 159 PRO B CA 1
ATOM 3768 C C . PRO C 2 159 ? 2.899 -24.988 43.712 1.00 6.86 159 PRO B C 1
ATOM 3769 O O . PRO C 2 159 ? 2.117 -24.331 43.022 1.00 10.67 159 PRO B O 1
ATOM 3773 N N . LEU C 2 160 ? 2.759 -25.150 45.021 1.00 9.55 160 LEU B N 1
ATOM 3774 C CA . LEU C 2 160 ? 1.754 -24.423 45.792 1.00 10.16 160 LEU B CA 1
ATOM 3775 C C . LEU C 2 160 ? 1.996 -22.919 45.737 1.00 9.56 160 LEU B C 1
ATOM 3776 O O . LEU C 2 160 ? 1.093 -22.139 45.442 1.00 8.59 160 LEU B O 1
ATOM 3781 N N . VAL C 2 161 ? 3.232 -22.530 46.012 1.00 9.92 161 VAL B N 1
ATOM 3782 C CA . VAL C 2 161 ? 3.584 -21.133 46.196 1.00 12.58 161 VAL B CA 1
ATOM 3783 C C . VAL C 2 161 ? 3.603 -20.352 44.877 1.00 14.50 161 VAL B C 1
ATOM 3784 O O . VAL C 2 161 ? 3.064 -19.244 44.803 1.00 15.07 161 VAL B O 1
ATOM 3788 N N . ILE C 2 162 ? 4.234 -20.907 43.845 1.00 15.42 162 ILE B N 1
ATOM 3789 C CA . ILE C 2 162 ? 3.932 -20.443 42.499 1.00 16.04 162 ILE B CA 1
ATOM 3790 C C . ILE C 2 162 ? 2.490 -20.873 42.321 1.00 14.96 162 ILE B C 1
ATOM 3791 O O . ILE C 2 162 ? 2.133 -21.985 42.684 1.00 14.58 162 ILE B O 1
ATOM 3796 N N . GLU C 2 163 ? 1.648 -19.973 41.842 1.00 13.30 163 GLU B N 1
ATOM 3797 C CA . GLU C 2 163 ? 0.206 -20.212 41.788 1.00 14.44 163 GLU B CA 1
ATOM 3798 C C . GLU C 2 163 ? -0.492 -19.239 42.706 1.00 15.62 163 GLU B C 1
ATOM 3799 O O . GLU C 2 163 ? -1.462 -18.612 42.295 1.00 13.13 163 GLU B O 1
ATOM 3805 N N . MET C 2 164 ? -0.019 -19.153 43.957 1.00 16.80 164 MET B N 1
ATOM 3806 C CA . MET C 2 164 ? -0.371 -18.039 44.847 1.00 16.02 164 MET B CA 1
ATOM 3807 C C . MET C 2 164 ? 0.115 -16.761 44.182 1.00 15.57 164 MET B C 1
ATOM 3808 O O . MET C 2 164 ? -0.593 -15.758 44.145 1.00 14.21 164 MET B O 1
ATOM 3813 N N . HIS C 2 165 ? 1.349 -16.819 43.686 1.00 16.53 165 HIS B N 1
ATOM 3814 C CA . HIS C 2 165 ? 1.968 -15.718 42.966 1.00 18.94 165 HIS B CA 1
ATOM 3815 C C . HIS C 2 165 ? 1.298 -15.499 41.618 1.00 19.14 165 HIS B C 1
ATOM 3816 O O . HIS C 2 165 ? 1.265 -14.381 41.125 1.00 17.90 165 HIS B O 1
ATOM 3823 N N . ARG C 2 166 ? 0.774 -16.570 41.027 1.00 20.05 166 ARG B N 1
ATOM 3824 C CA . ARG C 2 166 ? 0.005 -16.464 39.793 1.00 19.35 166 ARG B CA 1
ATOM 3825 C C . ARG C 2 166 ? -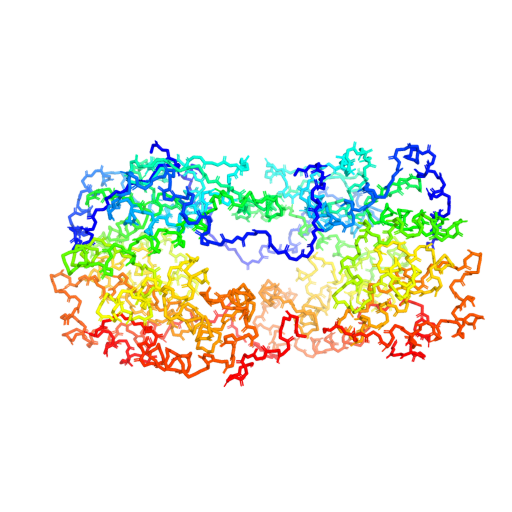1.421 -15.962 40.038 1.00 19.92 166 ARG B C 1
ATOM 3826 O O . ARG C 2 166 ? -2.011 -15.327 39.166 1.00 20.99 166 ARG B O 1
ATOM 3834 N N . VAL C 2 167 ? -1.978 -16.221 41.217 1.00 19.42 167 VAL B N 1
ATOM 3835 C CA . VAL C 2 167 ? -3.290 -15.659 41.544 1.00 18.98 167 VAL B CA 1
ATOM 3836 C C . VAL C 2 167 ? -3.223 -14.129 41.622 1.00 19.12 167 VAL B C 1
ATOM 3837 O O . VAL C 2 167 ? -4.122 -13.447 41.111 1.00 16.19 167 VAL B O 1
ATOM 3841 N N . LEU C 2 168 ? -2.157 -13.584 42.211 1.00 20.78 168 LEU B N 1
ATOM 3842 C CA . LEU C 2 168 ? -2.057 -12.126 42.356 1.00 25.93 168 LEU B CA 1
ATOM 3843 C C . LEU C 2 168 ? -1.162 -11.419 41.333 1.00 29.63 168 LEU B C 1
ATOM 3844 O O . LEU C 2 168 ? -1.524 -10.343 40.856 1.00 34.97 168 LEU B O 1
ATOM 3849 N N . LYS C 2 169 ? -0.012 -11.996 40.995 1.00 28.48 169 LYS B N 1
ATOM 3850 C CA . LYS C 2 169 ? 0.708 -11.562 39.797 1.00 31.22 169 LYS B CA 1
ATOM 3851 C C . LYS C 2 169 ? 0.197 -12.417 38.653 1.00 33.13 169 LYS B C 1
ATOM 3852 O O . LYS C 2 169 ? 0.270 -13.634 38.724 1.00 34.92 169 LYS B O 1
ATOM 3858 N N . ASP C 2 170 ? -0.296 -11.780 37.593 1.00 30.82 170 ASP B N 1
ATOM 3859 C CA . ASP C 2 170 ? -1.208 -12.425 36.639 1.00 26.21 170 ASP B CA 1
ATOM 3860 C C . ASP C 2 170 ? -2.521 -12.585 37.395 1.00 27.78 170 ASP B C 1
ATOM 3861 O O . ASP C 2 170 ? -2.522 -12.689 38.619 1.00 31.37 170 ASP B O 1
ATOM 3866 N N . ASN C 2 171 ? -3.644 -12.592 36.692 1.00 28.97 171 ASN B N 1
ATOM 3867 C CA . ASN C 2 171 ? -4.936 -12.615 37.380 1.00 30.00 171 ASN B CA 1
ATOM 3868 C C . ASN C 2 171 ? -5.589 -13.991 37.321 1.00 27.64 171 ASN B C 1
ATOM 3869 O O . ASN C 2 171 ? -6.766 -14.121 36.972 1.00 28.09 171 ASN B O 1
ATOM 3874 N N . MET C 2 172 ? -4.824 -15.018 37.681 1.00 20.93 172 MET B N 1
ATOM 3875 C CA . MET C 2 172 ? -5.315 -16.389 37.604 1.00 16.44 172 MET B CA 1
ATOM 3876 C C . MET C 2 172 ? -6.581 -16.507 38.428 1.00 15.67 172 MET B C 1
ATOM 3877 O O . MET C 2 172 ? -6.670 -15.959 39.534 1.00 16.95 172 MET B O 1
ATOM 3882 N N . ASP C 2 173 ? -7.556 -17.229 37.890 1.00 15.92 173 ASP B N 1
ATOM 3883 C CA . ASP C 2 173 ? -8.936 -17.196 38.388 1.00 18.92 173 ASP B CA 1
ATOM 3884 C C . ASP C 2 173 ? -9.156 -17.497 39.880 1.00 21.17 173 ASP B C 1
ATOM 3885 O O . ASP C 2 173 ? -10.297 -17.468 40.333 1.00 24.46 173 ASP B O 1
ATOM 3890 N N . VAL C 2 174 ? -8.097 -17.750 40.653 1.00 22.76 174 VAL B N 1
ATOM 3891 C CA . VAL C 2 174 ? -8.243 -18.494 41.906 1.00 21.90 174 VAL B CA 1
ATOM 3892 C C . VAL C 2 174 ? -8.881 -19.803 41.397 1.00 23.96 174 VAL B C 1
ATOM 3893 O O . VAL C 2 174 ? -8.818 -20.068 40.176 1.00 28.11 174 VAL B O 1
ATOM 3897 N N . ASN C 2 175 ? -9.426 -20.647 42.265 1.00 21.50 175 ASN B N 1
ATOM 3898 C CA . ASN C 2 175 ? -10.214 -21.821 41.825 1.00 23.22 175 ASN B CA 1
ATOM 3899 C C . ASN C 2 175 ? -9.463 -22.909 41.023 1.00 22.97 175 ASN B C 1
ATOM 3900 O O . ASN C 2 175 ? -9.766 -24.094 41.168 1.00 24.28 175 ASN B O 1
ATOM 3905 N N . PHE C 2 176 ? -8.520 -22.517 40.166 1.00 20.17 176 PHE B N 1
ATOM 3906 C CA . PHE C 2 176 ? -7.496 -23.449 39.679 1.00 17.62 176 PHE B CA 1
ATOM 3907 C C . PHE C 2 176 ? -6.662 -23.957 40.867 1.00 17.10 176 PHE B C 1
ATOM 3908 O O . PHE C 2 176 ? -6.047 -25.021 40.812 1.00 12.85 176 PHE B O 1
ATOM 3916 N N . MET C 2 177 ? -6.661 -23.178 41.947 1.00 16.06 177 MET B N 1
ATOM 3917 C CA . MET C 2 177 ? -5.926 -23.503 43.167 1.00 14.63 177 MET B CA 1
ATOM 3918 C C . MET C 2 177 ? -6.571 -24.641 43.954 1.00 12.89 177 MET B C 1
ATOM 3919 O O . MET C 2 177 ? -6.058 -25.061 45.000 1.00 13.14 177 MET B O 1
ATOM 3924 N N . LYS C 2 178 ? -7.699 -25.139 43.461 1.00 10.43 178 LYS B N 1
ATOM 3925 C CA . LYS C 2 178 ? -8.441 -26.184 44.139 1.00 9.59 178 LYS B CA 1
ATOM 3926 C C . LYS C 2 178 ? -7.624 -27.459 44.361 1.00 10.00 178 LYS B C 1
ATOM 3927 O O . LYS C 2 178 ? -7.591 -27.987 45.483 1.00 10.24 178 LYS B O 1
ATOM 3933 N N . LYS C 2 179 ? -6.957 -27.948 43.316 1.00 8.43 179 LYS B N 1
ATOM 3934 C CA . LYS C 2 179 ? -6.241 -29.229 43.409 1.00 7.64 179 LYS B CA 1
ATOM 3935 C C . LYS C 2 179 ? -5.122 -29.201 44.451 1.00 6.62 179 LYS B C 1
ATOM 3936 O O . LYS C 2 179 ? -5.032 -30.101 45.297 1.00 6.70 179 LYS B O 1
ATOM 3942 N N . VAL C 2 180 ? -4.284 -28.168 44.401 1.00 6.05 180 VAL B N 1
ATOM 3943 C CA . VAL C 2 180 ? -3.118 -28.089 45.278 1.00 6.66 180 VAL B CA 1
ATOM 3944 C C . VAL C 2 180 ? -3.478 -27.931 46.775 1.00 7.70 180 VAL B C 1
ATOM 3945 O O . VAL C 2 180 ? -2.757 -28.427 47.639 1.00 6.97 180 VAL B O 1
ATOM 3949 N N . LEU C 2 181 ? -4.591 -27.260 47.062 1.00 9.20 181 LEU B N 1
ATOM 3950 C CA . LEU C 2 181 ? -5.034 -27.062 48.451 1.00 11.02 181 LEU B CA 1
ATOM 3951 C C . LEU C 2 181 ? -5.628 -28.312 49.081 1.00 12.69 181 LEU B C 1
ATOM 3952 O O . LEU C 2 181 ? -5.963 -28.302 50.262 1.00 13.23 181 LEU B O 1
ATOM 3957 N N . ARG C 2 182 ? -5.767 -29.384 48.306 1.00 13.58 182 ARG B N 1
ATOM 3958 C CA . ARG C 2 182 ? -6.206 -30.659 48.866 1.00 13.67 182 ARG B CA 1
ATOM 3959 C C . ARG C 2 182 ? -5.177 -31.777 48.684 1.00 11.64 182 ARG B C 1
ATOM 3960 O O . ARG C 2 182 ? -5.416 -32.915 49.095 1.00 11.37 182 ARG B O 1
ATOM 3968 N N . GLN C 2 183 ? -4.012 -31.443 48.135 1.00 9.74 183 GLN B N 1
ATOM 3969 C CA . GLN C 2 183 ? -2.913 -32.396 48.052 1.00 8.90 183 GLN B CA 1
ATOM 3970 C C . GLN C 2 183 ? -2.278 -32.644 49.422 1.00 10.52 183 GLN B C 1
ATOM 3971 O O . GLN C 2 183 ? -2.406 -31.834 50.349 1.00 11.41 183 GLN B O 1
ATOM 3977 N N . ARG C 2 184 ? -1.607 -33.786 49.525 1.00 10.97 184 ARG B N 1
ATOM 3978 C CA . ARG C 2 184 ? -0.907 -34.205 50.727 1.00 10.64 184 ARG B CA 1
ATOM 3979 C C . ARG C 2 184 ? 0.504 -33.641 50.744 1.00 11.68 184 ARG B C 1
ATOM 3980 O O . ARG C 2 184 ? 1.005 -33.124 49.738 1.00 12.69 184 ARG B O 1
ATOM 3988 N N . TYR C 2 185 ? 1.141 -33.748 51.902 1.00 12.80 185 TYR B N 1
ATOM 3989 C CA . TYR C 2 185 ? 2.559 -33.451 52.040 1.00 14.00 185 TYR B CA 1
ATOM 3990 C C . TYR C 2 185 ? 3.184 -34.627 52.780 1.00 14.18 185 TYR B C 1
ATOM 3991 O O . TYR C 2 185 ? 3.206 -34.673 54.032 1.00 14.37 185 TYR B O 1
ATOM 4000 N N . GLY C 2 186 ? 3.672 -35.585 51.997 1.00 12.74 186 GLY B N 1
ATOM 4001 C CA . GLY C 2 186 ? 4.038 -36.895 52.508 1.00 13.79 186 GLY B CA 1
ATOM 4002 C C . GLY C 2 186 ? 2.785 -37.629 52.953 1.00 16.72 186 GLY B C 1
ATOM 4003 O O . GLY C 2 186 ? 1.911 -37.922 52.139 1.00 18.37 186 GLY B O 1
ATOM 4004 N N . THR C 2 187 ? 2.692 -37.913 54.251 1.00 19.60 187 THR B N 1
ATOM 4005 C CA . THR C 2 187 ? 1.487 -38.515 54.832 1.00 24.20 187 THR B CA 1
ATOM 4006 C C . THR C 2 187 ? 0.621 -37.471 55.559 1.00 25.17 187 THR B C 1
ATOM 4007 O O . THR C 2 187 ? -0.512 -37.754 55.946 1.00 30.84 187 THR B O 1
ATOM 4011 N N . MET C 2 188 ? 1.162 -36.267 55.725 1.00 23.01 188 MET B N 1
ATOM 4012 C CA . MET C 2 188 ? 0.461 -35.144 56.343 1.00 22.37 188 MET B CA 1
ATOM 4013 C C . MET C 2 188 ? -0.601 -34.614 55.375 1.00 21.52 188 MET B C 1
ATOM 4014 O O . MET C 2 188 ? -0.275 -34.275 54.235 1.00 20.80 188 MET B O 1
ATOM 4019 N N . THR C 2 189 ? -1.860 -34.548 55.817 1.00 19.35 189 THR B N 1
ATOM 4020 C CA . THR C 2 189 ? -2.955 -34.031 54.971 1.00 14.47 189 THR B CA 1
ATOM 4021 C C . THR C 2 189 ? -2.944 -32.507 54.933 1.00 9.49 189 THR B C 1
ATOM 4022 O O . THR C 2 189 ? -2.283 -31.865 55.754 1.00 10.53 189 THR B O 1
ATOM 4026 N N . ALA C 2 190 ? -3.684 -31.934 53.981 1.00 14.64 190 ALA B N 1
ATOM 4027 C CA . ALA C 2 190 ? -3.729 -30.480 53.797 1.00 16.13 190 ALA B CA 1
ATOM 4028 C C . ALA C 2 190 ? -4.072 -29.761 55.104 1.00 14.90 190 ALA B C 1
ATOM 4029 O O . ALA C 2 190 ? -3.260 -28.990 55.622 1.00 12.51 190 ALA B O 1
ATOM 4031 N N . GLU C 2 191 ? -5.258 -30.027 55.643 1.00 15.24 191 GLU B N 1
ATOM 4032 C CA . GLU C 2 191 ? -5.629 -29.512 56.973 1.00 15.18 191 GLU B CA 1
ATOM 4033 C C . GLU C 2 191 ? -4.401 -29.386 57.869 1.00 13.16 191 GLU B C 1
ATOM 4034 O O . GLU C 2 191 ? -4.164 -28.346 58.470 1.00 11.62 191 GLU B O 1
ATOM 4040 N N . GLU C 2 192 ? -3.609 -30.452 57.911 1.00 12.98 192 GLU B N 1
ATOM 4041 C CA . GLU C 2 192 ? -2.461 -30.542 58.799 1.00 13.77 192 GLU B CA 1
ATOM 4042 C C . GLU C 2 192 ? -1.257 -29.720 58.340 1.00 13.01 192 GLU B C 1
ATOM 4043 O O . GLU C 2 192 ? -0.700 -28.975 59.142 1.00 14.51 192 GLU B O 1
ATOM 4049 N N . TRP C 2 193 ? -0.844 -29.832 57.075 1.00 11.72 193 TRP B N 1
ATOM 4050 C CA . TRP C 2 193 ? 0.343 -29.076 56.639 1.00 11.35 193 TRP B CA 1
ATOM 4051 C C . TRP C 2 193 ? 0.089 -27.579 56.507 1.00 11.44 193 TRP B C 1
ATOM 4052 O O . TRP C 2 193 ? 1.004 -26.780 56.689 1.00 10.70 193 TRP B O 1
ATOM 4063 N N . MET C 2 194 ? -1.148 -27.186 56.234 1.00 13.00 194 MET B N 1
ATOM 4064 C CA . MET C 2 194 ? -1.448 -25.763 56.109 1.00 18.37 194 MET B CA 1
ATOM 4065 C C . MET C 2 194 ? -1.680 -25.175 57.507 1.00 20.34 194 MET B C 1
ATOM 4066 O O . MET C 2 194 ? -2.591 -24.386 57.745 1.00 20.25 194 MET B O 1
ATOM 4071 N N . THR C 2 195 ? -0.772 -25.562 58.402 1.00 22.19 195 THR B N 1
ATOM 4072 C CA . THR C 2 195 ? -0.843 -25.318 59.839 1.00 24.01 195 THR B CA 1
ATOM 4073 C C . THR C 2 195 ? 0.534 -25.676 60.387 1.00 20.67 195 THR B C 1
ATOM 4074 O O . THR C 2 195 ? 1.268 -24.822 60.873 1.00 24.62 195 THR B O 1
ATOM 4078 N N . GLN C 2 196 ? 0.880 -26.955 60.262 1.00 21.95 196 GLN B N 1
ATOM 4079 C CA . GLN C 2 196 ? 2.085 -27.511 60.865 1.00 23.54 196 GLN B CA 1
ATOM 4080 C C . GLN C 2 196 ? 3.328 -27.152 60.053 1.00 24.41 196 GLN B C 1
ATOM 4081 O O . GLN C 2 196 ? 4.421 -27.070 60.606 1.00 18.71 196 GLN B O 1
ATOM 4087 N N . LYS C 2 197 ? 3.152 -26.950 58.745 1.00 26.84 197 LYS B N 1
ATOM 4088 C CA . LYS C 2 197 ? 4.236 -26.527 57.848 1.00 28.74 197 LYS B CA 1
ATOM 4089 C C . LYS C 2 197 ? 4.017 -25.100 57.308 1.00 29.34 197 LYS B C 1
ATOM 4090 O O . LYS C 2 197 ? 4.653 -24.690 56.336 1.00 31.14 197 LYS B O 1
ATOM 4096 N N . ILE C 2 198 ? 3.126 -24.352 57.959 1.00 29.16 198 ILE B N 1
ATOM 4097 C CA . ILE C 2 198 ? 2.855 -22.932 57.664 1.00 27.01 198 ILE B CA 1
ATOM 4098 C C . ILE C 2 198 ? 4.117 -22.076 57.464 1.00 23.88 198 ILE B C 1
ATOM 4099 O O . ILE C 2 198 ? 4.082 -21.074 56.756 1.00 23.41 198 ILE B O 1
ATOM 4104 N N . THR C 2 199 ? 5.220 -22.470 58.095 1.00 24.59 199 THR B N 1
ATOM 4105 C CA . THR C 2 199 ? 6.455 -21.690 58.086 1.00 26.10 199 THR B CA 1
ATOM 4106 C C . THR C 2 199 ? 7.235 -21.891 56.795 1.00 26.16 199 THR B C 1
ATOM 4107 O O . THR C 2 199 ? 7.525 -20.933 56.079 1.00 25.04 199 THR B O 1
ATOM 4111 N N . GLU C 2 200 ? 7.571 -23.148 56.517 1.00 28.30 200 GLU B N 1
ATOM 4112 C CA . GLU C 2 200 ? 8.351 -23.528 55.324 1.00 28.73 200 GLU B CA 1
ATOM 4113 C C . GLU C 2 200 ? 7.654 -23.143 54.017 1.00 25.06 200 GLU B C 1
ATOM 4114 O O . GLU C 2 200 ? 8.313 -22.910 53.000 1.00 25.42 200 GLU B O 1
ATOM 4120 N N . ILE C 2 201 ? 6.326 -23.096 54.054 1.00 22.36 201 ILE B N 1
ATOM 4121 C CA . ILE C 2 201 ? 5.528 -22.644 52.926 1.00 22.26 201 ILE B CA 1
ATOM 4122 C C . ILE C 2 201 ? 5.719 -21.149 52.706 1.00 24.97 201 ILE B C 1
ATOM 4123 O O . ILE C 2 201 ? 6.046 -20.715 51.596 1.00 25.04 201 ILE B O 1
ATOM 4128 N N . LYS C 2 202 ? 5.508 -20.364 53.760 1.00 26.01 202 LYS B N 1
ATOM 4129 C CA . LYS C 2 202 ? 5.743 -18.926 53.693 1.00 28.49 202 LYS B CA 1
ATOM 4130 C C . LYS C 2 202 ? 7.165 -18.639 53.211 1.00 24.83 202 LYS B C 1
ATOM 4131 O O . LYS C 2 202 ? 7.371 -17.747 52.387 1.00 24.89 202 LYS B O 1
ATOM 4137 N N . ALA C 2 203 ? 8.135 -19.413 53.701 1.00 20.52 203 ALA B N 1
ATOM 4138 C CA . ALA C 2 203 ? 9.525 -19.290 53.247 1.00 22.98 203 ALA B CA 1
ATOM 4139 C C . ALA C 2 203 ? 9.655 -19.496 51.735 1.00 25.23 203 ALA B C 1
ATOM 4140 O O . ALA C 2 203 ? 10.317 -18.714 51.053 1.00 29.35 203 ALA B O 1
ATOM 4142 N N . ALA C 2 204 ? 9.028 -20.550 51.219 1.00 26.22 204 ALA B N 1
ATOM 4143 C CA . ALA C 2 204 ? 9.010 -20.799 49.770 1.00 25.91 204 ALA B CA 1
ATOM 4144 C C . ALA C 2 204 ? 8.378 -19.628 49.010 1.00 24.97 204 ALA B C 1
ATOM 4145 O O . ALA C 2 204 ? 8.836 -19.275 47.924 1.00 24.67 204 ALA B O 1
ATOM 4147 N N . PHE C 2 205 ? 7.337 -19.033 49.594 1.00 26.07 205 PHE B N 1
ATOM 4148 C CA . PHE C 2 205 ? 6.646 -17.866 49.026 1.00 28.04 205 PHE B CA 1
ATOM 4149 C C . PHE C 2 205 ? 7.604 -16.721 48.708 1.00 30.33 205 PHE B C 1
ATOM 4150 O O . PHE C 2 205 ? 7.695 -16.280 47.561 1.00 29.05 205 PHE B O 1
ATOM 4158 N N . ASN C 2 206 ? 8.307 -16.234 49.727 1.00 34.72 206 ASN B N 1
ATOM 4159 C CA . ASN C 2 206 ? 9.281 -15.158 49.535 1.00 41.44 206 ASN B CA 1
ATOM 4160 C C . ASN C 2 206 ? 10.654 -15.767 49.272 1.00 43.87 206 ASN B C 1
ATOM 4161 O O . ASN C 2 206 ? 11.437 -16.027 50.187 1.00 41.11 206 ASN B O 1
ATOM 4166 N N . SER C 2 207 ? 10.922 -15.950 47.984 1.00 41.64 207 SER B N 1
ATOM 4167 C CA . SER C 2 207 ? 11.982 -16.807 47.455 1.00 40.94 207 SER B CA 1
ATOM 4168 C C . SER C 2 207 ? 11.671 -16.959 45.964 1.00 39.44 207 SER B C 1
ATOM 4169 O O . SER C 2 207 ? 12.531 -16.726 45.117 1.00 37.44 207 SER B O 1
ATOM 4172 N N . VAL C 2 208 ? 10.428 -17.342 45.661 1.00 41.35 208 VAL B N 1
ATOM 4173 C CA . VAL C 2 208 ? 9.863 -17.155 44.320 1.00 41.65 208 VAL B CA 1
ATOM 4174 C C . VAL C 2 208 ? 9.521 -15.676 44.125 1.00 42.47 208 VAL B C 1
ATOM 4175 O O . VAL C 2 208 ? 9.572 -15.160 43.006 1.00 40.45 208 VAL B O 1
ATOM 4179 N N . GLY C 2 209 ? 9.179 -14.999 45.221 1.00 40.41 209 GLY B N 1
ATOM 4180 C CA . GLY C 2 209 ? 9.021 -13.547 45.221 1.00 37.90 209 GLY B CA 1
ATOM 4181 C C . GLY C 2 209 ? 10.235 -12.790 44.700 1.00 30.92 209 GLY B C 1
ATOM 4182 O O . GLY C 2 209 ? 10.125 -11.624 44.324 1.00 31.29 209 GLY B O 1
ATOM 4183 N N . GLN C 2 210 ? 11.387 -13.460 44.656 1.00 26.99 210 GLN B N 1
ATOM 4184 C CA . GLN C 2 210 ? 12.647 -12.837 44.254 1.00 29.23 210 GLN B CA 1
ATOM 4185 C C . GLN C 2 210 ? 12.933 -12.970 42.756 1.00 27.54 210 GLN B C 1
ATOM 4186 O O . GLN C 2 210 ? 13.888 -12.367 42.262 1.00 30.84 210 GLN B O 1
ATOM 4192 N N . LEU C 2 211 ? 12.135 -13.764 42.038 1.00 24.15 211 LEU B N 1
ATOM 4193 C CA . LEU C 2 211 ? 12.297 -13.907 40.584 1.00 23.18 211 LEU B CA 1
ATOM 4194 C C . LEU C 2 211 ? 11.941 -12.609 39.884 1.00 25.17 211 LEU B C 1
ATOM 4195 O O . LEU C 2 211 ? 11.385 -11.702 40.498 1.00 27.04 211 LEU B O 1
ATOM 4200 N N . ALA C 2 212 ? 12.241 -12.524 38.591 1.00 26.35 212 ALA B N 1
ATOM 4201 C CA . ALA C 2 212 ? 11.540 -11.572 37.749 1.00 27.40 212 ALA B CA 1
ATOM 4202 C C . ALA C 2 212 ? 10.075 -11.892 38.004 1.00 32.75 212 ALA B C 1
ATOM 4203 O O . ALA C 2 212 ? 9.571 -12.936 37.574 1.00 32.34 212 ALA B O 1
ATOM 4205 N N . TRP C 2 213 ? 9.411 -10.992 38.724 1.00 38.99 213 TRP B N 1
ATOM 4206 C CA . TRP C 2 213 ? 8.086 -11.244 39.299 1.00 44.00 213 TRP B CA 1
ATOM 4207 C C . TRP C 2 213 ? 7.162 -11.835 38.225 1.00 44.00 213 TRP B C 1
ATOM 4208 O O . TRP C 2 213 ? 6.256 -12.620 38.524 1.00 40.19 213 TRP B O 1
ATOM 4219 N N . ALA C 2 214 ? 7.412 -11.441 36.976 1.00 42.73 214 ALA B N 1
ATOM 4220 C CA . ALA C 2 214 ? 6.884 -12.130 35.810 1.00 40.58 214 ALA B CA 1
ATOM 4221 C C . ALA C 2 214 ? 7.719 -11.774 34.586 1.00 47.61 214 ALA B C 1
ATOM 4222 O O . ALA C 2 214 ? 8.576 -12.549 34.160 1.00 50.92 214 ALA B O 1
ATOM 4224 N N . LYS C 2 215 ? 7.491 -10.576 34.058 1.00 52.94 215 LYS B N 1
ATOM 4225 C CA . LYS C 2 215 ? 8.002 -10.183 32.754 1.00 56.19 215 LYS B CA 1
ATOM 4226 C C . LYS C 2 215 ? 9.429 -9.660 32.843 1.00 62.73 215 LYS B C 1
ATOM 4227 O O . LYS C 2 215 ? 10.374 -10.436 32.982 1.00 71.12 215 LYS B O 1
ATOM 4233 N N . GLY C 2 217 ? 9.903 -7.133 29.847 1.00 43.47 217 GLY B N 1
ATOM 4234 C CA . GLY C 2 217 ? 9.822 -6.654 28.467 1.00 45.02 217 GLY B CA 1
ATOM 4235 C C . GLY C 2 217 ? 10.827 -7.372 27.590 1.00 40.13 217 GLY B C 1
ATOM 4236 O O . GLY C 2 217 ? 11.911 -6.855 27.326 1.00 39.44 217 GLY B O 1
ATOM 4237 N N . PHE C 2 218 ? 10.454 -8.560 27.123 1.00 38.37 218 PHE B N 1
ATOM 4238 C CA . PHE C 2 218 ? 11.432 -9.509 26.589 1.00 37.93 218 PHE B CA 1
ATOM 4239 C C . PHE C 2 218 ? 11.945 -9.180 25.188 1.00 36.29 218 PHE B C 1
ATOM 4240 O O . PHE C 2 218 ? 11.387 -9.621 24.186 1.00 37.03 218 PHE B O 1
ATOM 4248 N N . SER C 2 219 ? 13.015 -8.388 25.165 1.00 35.00 219 SER B N 1
ATOM 4249 C CA . SER C 2 219 ? 13.861 -8.141 23.989 1.00 40.04 219 SER B CA 1
ATOM 4250 C C . SER C 2 219 ? 14.671 -6.863 24.237 1.00 48.02 219 SER B C 1
ATOM 4251 O O . SER C 2 219 ? 15.904 -6.900 24.192 1.00 47.90 219 SER B O 1
ATOM 4254 N N . PRO C 2 220 ? 13.987 -5.733 24.519 1.00 56.24 220 PRO B N 1
ATOM 4255 C CA . PRO C 2 220 ? 14.692 -4.547 24.985 1.00 61.94 220 PRO B CA 1
ATOM 4256 C C . PRO C 2 220 ? 14.830 -4.614 26.537 1.00 64.75 220 PRO B C 1
ATOM 4257 O O . PRO C 2 220 ? 15.008 -5.726 27.039 1.00 66.28 220 PRO B O 1
ATOM 4261 N N . ALA C 2 221 ? 14.778 -3.524 27.318 1.00 68.09 221 ALA B N 1
ATOM 4262 C CA . ALA C 2 221 ? 14.557 -2.137 26.891 1.00 65.99 221 ALA B CA 1
ATOM 4263 C C . ALA C 2 221 ? 15.792 -1.480 26.260 1.00 65.61 221 ALA B C 1
ATOM 4264 O O . ALA C 2 221 ? 16.010 -0.274 26.408 1.00 68.88 221 ALA B O 1
ATOM 4266 N N . ALA C 2 222 ? 16.595 -2.278 25.561 1.00 63.80 222 ALA B N 1
ATOM 4267 C CA . ALA C 2 222 ? 17.689 -1.787 24.734 1.00 55.24 222 ALA B CA 1
ATOM 4268 C C . ALA C 2 222 ? 17.145 -1.035 23.518 1.00 53.51 222 ALA B C 1
ATOM 4269 O O . ALA C 2 222 ? 17.204 -1.527 22.388 1.00 50.03 222 ALA B O 1
ATOM 4271 N N . ARG C 2 223 ? 16.617 0.161 23.773 1.00 50.00 223 ARG B N 1
ATOM 4272 C CA . ARG C 2 223 ? 16.084 1.049 22.737 1.00 39.33 223 ARG B CA 1
ATOM 4273 C C . ARG C 2 223 ? 14.803 0.532 22.050 1.00 31.13 223 ARG B C 1
ATOM 4274 O O . ARG C 2 223 ? 14.471 -0.655 22.115 1.00 27.21 223 ARG B O 1
ATOM 4282 N N . THR C 2 224 ? 14.118 1.464 21.384 1.00 24.43 224 THR B N 1
ATOM 4283 C CA . THR C 2 224 ? 12.733 1.343 20.908 1.00 22.58 224 THR B CA 1
ATOM 4284 C C . THR C 2 224 ? 12.103 2.706 21.129 1.00 24.23 224 THR B C 1
ATOM 4285 O O . THR C 2 224 ? 11.256 3.164 20.362 1.00 24.53 224 THR B O 1
ATOM 4289 N N . PHE C 2 225 ? 12.584 3.370 22.173 1.00 27.74 225 PHE B N 1
ATOM 4290 C CA . PHE C 2 225 ? 11.749 4.219 22.995 1.00 29.99 225 PHE B CA 1
ATOM 4291 C C . PHE C 2 225 ? 11.759 5.676 22.550 1.00 29.83 225 PHE B C 1
ATOM 4292 O O . PHE C 2 225 ? 11.583 6.602 23.338 1.00 29.94 225 PHE B O 1
ATOM 4300 N N . LEU C 2 226 ? 11.962 5.838 21.249 1.00 30.64 226 LEU B N 1
ATOM 4301 C CA . LEU C 2 226 ? 11.461 6.972 20.494 1.00 30.24 226 LEU B CA 1
ATOM 4302 C C . LEU C 2 226 ? 9.954 7.120 20.747 1.00 32.56 226 LEU B C 1
ATOM 4303 O O . LEU C 2 226 ? 9.432 8.235 20.747 1.00 30.26 226 LEU B O 1
ATOM 4308 N N . GLN C 2 227 ? 9.264 5.993 20.950 1.00 35.79 227 GLN B N 1
ATOM 4309 C CA . GLN C 2 227 ? 7.844 5.989 21.330 1.00 36.34 227 GLN B CA 1
ATOM 4310 C C . GLN C 2 227 ? 7.522 4.975 22.444 1.00 36.42 227 GLN B C 1
ATOM 4311 O O . GLN C 2 227 ? 7.711 5.288 23.624 1.00 39.59 227 GLN B O 1
ATOM 4317 N N . GLN C 2 228 ? 7.040 3.778 22.089 1.00 30.22 228 GLN B N 1
ATOM 4318 C CA . GLN C 2 228 ? 6.649 2.772 23.098 1.00 28.65 228 GLN B CA 1
ATOM 4319 C C . GLN C 2 228 ? 7.855 2.041 23.658 1.00 27.05 228 GLN B C 1
ATOM 4320 O O . GLN C 2 228 ? 8.955 2.570 23.642 1.00 23.56 228 GLN B O 1
ATOM 4326 N N . PHE D 2 5 ? -26.482 -28.797 0.496 1.00 35.00 5 PHE C N 1
ATOM 4327 C CA . PHE D 2 5 ? -26.011 -29.302 -0.835 1.00 33.40 5 PHE C CA 1
ATOM 4328 C C . PHE D 2 5 ? -27.111 -29.225 -1.903 1.00 29.92 5 PHE C C 1
ATOM 4329 O O . PHE D 2 5 ? -26.909 -28.632 -2.962 1.00 31.27 5 PHE C O 1
ATOM 4337 N N . ILE D 2 6 ? -28.270 -29.811 -1.607 1.00 27.97 6 ILE C N 1
ATOM 4338 C CA . ILE D 2 6 ? -29.446 -29.748 -2.477 1.00 23.32 6 ILE C CA 1
ATOM 4339 C C . ILE D 2 6 ? -30.382 -28.702 -1.883 1.00 23.73 6 ILE C C 1
ATOM 4340 O O . ILE D 2 6 ? -30.451 -28.567 -0.663 1.00 22.54 6 ILE C O 1
ATOM 4345 N N . PHE D 2 7 ? -31.081 -27.952 -2.735 1.00 24.02 7 PHE C N 1
ATOM 4346 C CA . PHE D 2 7 ? -32.056 -26.975 -2.250 1.00 21.12 7 PHE C CA 1
ATOM 4347 C C . PHE D 2 7 ? -33.384 -27.020 -3.006 1.00 21.25 7 PHE C C 1
ATOM 4348 O O . PHE D 2 7 ? -33.392 -27.187 -4.226 1.00 23.44 7 PHE C O 1
ATOM 4356 N N . GLU D 2 8 ? -34.514 -26.942 -2.304 1.00 19.38 8 GLU C N 1
ATOM 4357 C CA . GLU D 2 8 ? -34.661 -27.370 -0.908 1.00 18.74 8 GLU C CA 1
ATOM 4358 C C . GLU D 2 8 ? -36.150 -27.388 -0.586 1.00 21.68 8 GLU C C 1
ATOM 4359 O O . GLU D 2 8 ? -36.757 -28.455 -0.539 1.00 23.79 8 GLU C O 1
ATOM 4365 N N . ASP D 2 9 ? -36.716 -26.192 -0.417 1.00 24.12 9 ASP C N 1
ATOM 4366 C CA . ASP D 2 9 ? -38.104 -25.950 -0.008 1.00 26.00 9 ASP C CA 1
ATOM 4367 C C . ASP D 2 9 ? -38.130 -25.100 1.246 1.00 24.27 9 ASP C C 1
ATOM 4368 O O . ASP D 2 9 ? -37.111 -24.900 1.910 1.00 25.93 9 ASP C O 1
ATOM 4373 N N . VAL D 2 10 ? -39.327 -24.633 1.566 1.00 21.85 10 VAL C N 1
ATOM 4374 C CA . VAL D 2 10 ? -39.560 -23.681 2.646 1.00 20.67 10 VAL C CA 1
ATOM 4375 C C . VAL D 2 10 ? -39.544 -24.470 3.964 1.00 21.03 10 VAL C C 1
ATOM 4376 O O . VAL D 2 10 ? -39.283 -25.675 3.948 1.00 24.71 10 VAL C O 1
ATOM 4380 N N . PRO D 2 11 ? -39.743 -23.797 5.110 1.00 20.32 11 PRO C N 1
ATOM 4381 C CA . PRO D 2 11 ? -40.072 -24.565 6.309 1.00 20.30 11 PRO C CA 1
ATOM 4382 C C . PRO D 2 11 ? -41.396 -24.204 6.997 1.00 21.34 11 PRO C C 1
ATOM 4383 O O . PRO D 2 11 ? -42.099 -25.091 7.479 1.00 20.94 11 PRO C O 1
ATOM 4387 N N . GLN D 2 12 ? -41.732 -22.920 7.031 1.00 22.73 12 GLN C N 1
ATOM 4388 C CA . GLN D 2 12 ? -42.672 -22.391 8.010 1.00 25.16 12 GLN C CA 1
ATOM 4389 C C . GLN D 2 12 ? -43.890 -21.751 7.296 1.00 26.50 12 GLN C C 1
ATOM 4390 O O . GLN D 2 12 ? -44.330 -22.333 6.302 1.00 27.76 12 GLN C O 1
ATOM 4396 N N . ARG D 2 13 ? -44.455 -20.605 7.709 1.00 31.15 13 ARG C N 1
ATOM 4397 C CA . ARG D 2 13 ? -43.879 -19.604 8.619 1.00 38.76 13 ARG C CA 1
ATOM 4398 C C . ARG D 2 13 ? -44.546 -19.465 9.995 1.00 44.53 13 ARG C C 1
ATOM 4399 O O . ARG D 2 13 ? -45.723 -19.779 10.165 1.00 44.80 13 ARG C O 1
ATOM 4407 N N . ASN D 2 14 ? -43.738 -19.008 10.958 1.00 51.77 14 ASN C N 1
ATOM 4408 C CA . ASN D 2 14 ? -44.174 -18.343 12.208 1.00 50.97 14 ASN C CA 1
ATOM 4409 C C . ASN D 2 14 ? -44.531 -19.241 13.399 1.00 48.18 14 ASN C C 1
ATOM 4410 O O . ASN D 2 14 ? -44.811 -20.431 13.235 1.00 45.51 14 ASN C O 1
ATOM 4415 N N . ALA D 2 15 ? -44.514 -18.638 14.592 1.00 45.45 15 ALA C N 1
ATOM 4416 C CA . ALA D 2 15 ? -44.593 -19.357 15.870 1.00 33.66 15 ALA C CA 1
ATOM 4417 C C . ALA D 2 15 ? -45.819 -18.927 16.706 1.00 31.76 15 ALA C C 1
ATOM 4418 O O . ALA D 2 15 ? -46.954 -19.143 16.278 1.00 33.21 15 ALA C O 1
ATOM 4420 N N . ALA D 2 16 ? -45.581 -18.327 17.878 1.00 30.18 16 ALA C N 1
ATOM 4421 C CA . ALA D 2 16 ? -46.619 -17.892 18.833 1.00 28.62 16 ALA C CA 1
ATOM 4422 C C . ALA D 2 16 ? -45.976 -17.865 20.214 1.00 28.87 16 ALA C C 1
ATOM 4423 O O . ALA D 2 16 ? -45.649 -16.806 20.750 1.00 29.69 16 ALA C O 1
ATOM 4425 N N . THR D 2 17 ? -45.803 -19.068 20.755 1.00 32.61 17 THR C N 1
ATOM 4426 C CA . THR D 2 17 ? -45.121 -19.355 22.030 1.00 34.38 17 THR C CA 1
ATOM 4427 C C . THR D 2 17 ? -45.204 -20.880 22.295 1.00 34.41 17 THR C C 1
ATOM 4428 O O . THR D 2 17 ? -45.049 -21.333 23.426 1.00 31.68 17 THR C O 1
ATOM 4432 N N . PHE D 2 18 ? -45.403 -21.641 21.210 1.00 37.97 18 PHE C N 1
ATOM 4433 C CA . PHE D 2 18 ? -45.816 -23.070 21.165 1.00 34.17 18 PHE C CA 1
ATOM 4434 C C . PHE D 2 18 ? -46.645 -23.663 22.326 1.00 32.13 18 PHE C C 1
ATOM 4435 O O . PHE D 2 18 ? -46.887 -24.872 22.355 1.00 32.37 18 PHE C O 1
ATOM 4443 N N . ASN D 2 19 ? -47.160 -22.804 23.203 1.00 28.51 19 ASN C N 1
ATOM 4444 C CA . ASN D 2 19 ? -47.672 -23.195 24.527 1.00 26.15 19 ASN C CA 1
ATOM 4445 C C . ASN D 2 19 ? -46.977 -24.386 25.200 1.00 19.91 19 ASN C C 1
ATOM 4446 O O . ASN D 2 19 ? -47.283 -25.550 24.914 1.00 15.93 19 ASN C O 1
ATOM 4451 N N . PRO D 2 20 ? -46.034 -24.084 26.109 1.00 18.62 20 PRO C N 1
ATOM 4452 C CA . PRO D 2 20 ? -45.318 -25.091 26.886 1.00 18.22 20 PRO C CA 1
ATOM 4453 C C . PRO D 2 20 ? -46.215 -25.904 27.804 1.00 18.83 20 PRO C C 1
ATOM 4454 O O . PRO D 2 20 ? -45.901 -27.049 28.125 1.00 19.16 20 PRO C O 1
ATOM 4458 N N . GLU D 2 21 ? -47.309 -25.289 28.234 1.00 21.86 21 GLU C N 1
ATOM 4459 C CA . GLU D 2 21 ? -48.296 -25.936 29.087 1.00 24.74 21 GLU C CA 1
ATOM 4460 C C . GLU D 2 21 ? -48.882 -27.156 28.379 1.00 24.47 21 GLU C C 1
ATOM 4461 O O . GLU D 2 21 ? -49.017 -28.230 28.972 1.00 24.45 21 GLU C O 1
ATOM 4467 N N . VAL D 2 22 ? -49.216 -26.967 27.104 1.00 24.71 22 VAL C N 1
ATOM 4468 C CA . VAL D 2 22 ? -49.737 -28.030 26.247 1.00 24.24 22 VAL C CA 1
ATOM 4469 C C . VAL D 2 22 ? -48.660 -29.073 25.952 1.00 22.28 22 VAL C C 1
ATOM 4470 O O . VAL D 2 22 ? -48.921 -30.275 26.001 1.00 21.48 22 VAL C O 1
ATOM 4474 N N . GLY D 2 23 ? -47.452 -28.612 25.642 1.00 20.78 23 GLY C N 1
ATOM 4475 C CA . GLY D 2 23 ? -46.331 -29.515 25.418 1.00 20.57 23 GLY C CA 1
ATOM 4476 C C . GLY D 2 23 ? -46.010 -30.340 26.652 1.00 20.05 23 GLY C C 1
ATOM 4477 O O . GLY D 2 23 ? -45.816 -31.558 26.564 1.00 17.99 23 GLY C O 1
ATOM 4478 N N . TYR D 2 24 ? -45.968 -29.676 27.806 1.00 17.91 24 TYR C N 1
ATOM 4479 C CA . TYR D 2 24 ? -45.682 -30.343 29.071 1.00 18.52 24 TYR C CA 1
ATOM 4480 C C . TYR D 2 24 ? -46.647 -31.492 29.308 1.00 18.25 24 TYR C C 1
ATOM 4481 O O . TYR D 2 24 ? -46.234 -32.598 29.656 1.00 18.10 24 TYR C O 1
ATOM 4490 N N . VAL D 2 25 ? -47.932 -31.215 29.115 1.00 19.35 25 VAL C N 1
ATOM 4491 C CA . VAL D 2 25 ? -48.978 -32.185 29.402 1.00 23.37 25 VAL C CA 1
ATOM 4492 C C . VAL D 2 25 ? -48.944 -33.359 28.412 1.00 24.71 25 VAL C C 1
ATOM 4493 O O . VAL D 2 25 ? -49.183 -34.504 28.800 1.00 29.56 25 VAL C O 1
ATOM 4497 N N . ALA D 2 26 ? -48.640 -33.078 27.145 1.00 22.78 26 ALA C N 1
ATOM 4498 C CA . ALA D 2 26 ? -48.437 -34.139 26.161 1.00 23.53 26 ALA C CA 1
ATOM 4499 C C . ALA D 2 26 ? -47.262 -35.012 26.587 1.00 25.09 26 ALA C C 1
ATOM 4500 O O . ALA D 2 26 ? -47.363 -36.236 26.569 1.00 27.32 26 ALA C O 1
ATOM 4502 N N . PHE D 2 27 ? -46.161 -34.374 26.988 1.00 26.80 27 PHE C N 1
ATOM 4503 C CA . PHE D 2 27 ? -44.988 -35.085 27.504 1.00 30.32 27 PHE C CA 1
ATOM 4504 C C . PHE D 2 27 ? -45.322 -35.908 28.751 1.00 31.21 27 PHE C C 1
ATOM 4505 O O . PHE D 2 27 ? -44.853 -37.036 28.901 1.00 33.50 27 PHE C O 1
ATOM 4513 N N . ILE D 2 28 ? -46.123 -35.331 29.643 1.00 30.25 28 ILE C N 1
ATOM 4514 C CA . ILE D 2 28 ? -46.562 -36.020 30.861 1.00 30.68 28 ILE C CA 1
ATOM 4515 C C . ILE D 2 28 ? -47.517 -37.175 30.529 1.00 32.58 28 ILE C C 1
ATOM 4516 O O . ILE D 2 28 ? -47.625 -38.133 31.292 1.00 34.26 28 ILE C O 1
ATOM 4521 N N . GLY D 2 29 ? -48.196 -37.094 29.388 1.00 34.35 29 GLY C N 1
ATOM 4522 C CA . GLY D 2 29 ? -49.012 -38.204 28.903 1.00 37.22 29 GLY C CA 1
ATOM 4523 C C . GLY D 2 29 ? -48.198 -39.403 28.432 1.00 40.50 29 GLY C C 1
ATOM 4524 O O . GLY D 2 29 ? -48.527 -40.546 28.753 1.00 43.37 29 GLY C O 1
ATOM 4525 N N . LYS D 2 30 ? -47.122 -39.140 27.692 1.00 43.16 30 LYS C N 1
ATOM 4526 C CA . LYS D 2 30 ? -46.364 -40.200 27.011 1.00 45.18 30 LYS C CA 1
ATOM 4527 C C . LYS D 2 30 ? -45.471 -40.950 27.999 1.00 43.37 30 LYS C C 1
ATOM 4528 O O . LYS D 2 30 ? -45.482 -42.182 28.058 1.00 41.12 30 LYS C O 1
ATOM 4534 N N . TYR D 2 31 ? -44.693 -40.184 28.761 1.00 45.17 31 TYR C N 1
ATOM 4535 C CA . TYR D 2 31 ? -43.685 -40.727 29.670 1.00 45.51 31 TYR C CA 1
ATOM 4536 C C . TYR D 2 31 ? -44.084 -40.601 31.138 1.00 45.70 31 TYR C C 1
ATOM 4537 O O . TYR D 2 31 ? -43.562 -41.333 31.979 1.00 44.78 31 TYR C O 1
ATOM 4546 N N . GLY D 2 32 ? -44.994 -39.675 31.445 1.00 45.70 32 GLY C N 1
ATOM 4547 C CA . GLY D 2 32 ? -45.454 -39.463 32.817 1.00 48.20 32 GLY C CA 1
ATOM 4548 C C . GLY D 2 32 ? -46.192 -40.674 33.357 1.00 48.61 32 GLY C C 1
ATOM 4549 O O . GLY D 2 32 ? -47.422 -40.733 33.343 1.00 50.41 32 GLY C O 1
ATOM 4550 N N . GLN D 2 33 ? -45.400 -41.621 33.849 1.00 45.56 33 GLN C N 1
ATOM 4551 C CA . GLN D 2 33 ? -45.834 -42.940 34.333 1.00 43.26 33 GLN C CA 1
ATOM 4552 C C . GLN D 2 33 ? -44.581 -43.796 34.552 1.00 40.75 33 GLN C C 1
ATOM 4553 O O . GLN D 2 33 ? -44.529 -44.618 35.468 1.00 39.19 33 GLN C O 1
ATOM 4559 N N . GLN D 2 34 ? -43.582 -43.590 33.690 1.00 38.83 34 GLN C N 1
ATOM 4560 C CA . GLN D 2 34 ? -42.266 -44.210 33.807 1.00 36.81 34 GLN C CA 1
ATOM 4561 C C . GLN D 2 34 ? -41.309 -43.308 34.600 1.00 35.49 34 GLN C C 1
ATOM 4562 O O . GLN D 2 34 ? -40.232 -43.749 35.008 1.00 33.32 34 GLN C O 1
ATOM 4568 N N . LEU D 2 35 ? -41.711 -42.053 34.817 1.00 35.53 35 LEU C N 1
ATOM 4569 C CA . LEU D 2 35 ? -40.865 -41.054 35.479 1.00 34.58 35 LEU C CA 1
ATOM 4570 C C . LEU D 2 35 ? -40.739 -41.276 36.983 1.00 33.94 35 LEU C C 1
ATOM 4571 O O . LEU D 2 35 ? -41.728 -41.521 37.672 1.00 35.18 35 LEU C O 1
ATOM 4576 N N . ASN D 2 36 ? -39.510 -41.168 37.479 1.00 33.58 36 ASN C N 1
ATOM 4577 C CA . ASN D 2 36 ? -39.224 -41.180 38.914 1.00 31.94 36 ASN C CA 1
ATOM 4578 C C . ASN D 2 36 ? -37.973 -40.343 39.182 1.00 32.50 36 ASN C C 1
ATOM 4579 O O . ASN D 2 36 ? -37.285 -39.943 38.241 1.00 34.73 36 ASN C O 1
ATOM 4584 N N . PHE D 2 37 ? -37.676 -40.084 40.453 1.00 31.56 37 PHE C N 1
ATOM 4585 C CA . PHE D 2 37 ? -36.569 -39.185 40.811 1.00 29.97 37 PHE C CA 1
ATOM 4586 C C . PHE D 2 37 ? -35.182 -39.716 40.437 1.00 30.93 37 PHE C C 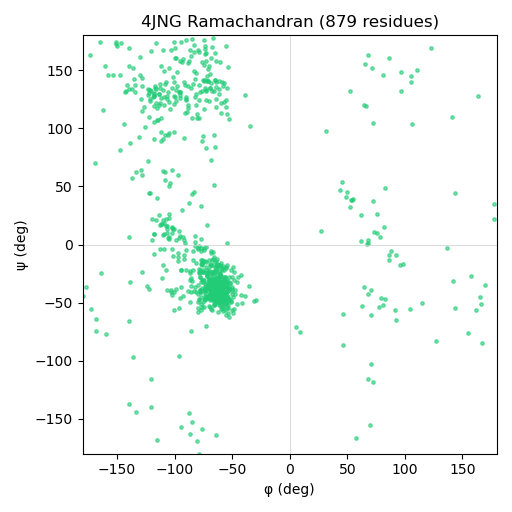1
ATOM 4587 O O . PHE D 2 37 ? -34.254 -38.929 40.250 1.00 35.26 37 PHE C O 1
ATOM 4595 N N . GLY D 2 38 ? -35.041 -41.033 40.324 1.00 26.86 38 GLY C N 1
ATOM 4596 C CA . GLY D 2 38 ? -33.791 -41.630 39.865 1.00 23.94 38 GLY C CA 1
ATOM 4597 C C . GLY D 2 38 ? -33.527 -41.325 38.403 1.00 26.14 38 GLY C C 1
ATOM 4598 O O . GLY D 2 38 ? -32.395 -41.035 38.021 1.00 27.62 38 GLY C O 1
ATOM 4599 N N . VAL D 2 39 ? -34.577 -41.390 37.586 1.00 29.14 39 VAL C N 1
ATOM 4600 C CA . VAL D 2 39 ? -34.473 -41.063 36.160 1.00 32.60 39 VAL C CA 1
ATOM 4601 C C . VAL D 2 39 ? -34.169 -39.574 35.987 1.00 33.91 39 VAL C C 1
ATOM 4602 O O . VAL D 2 39 ? -33.306 -39.200 35.191 1.00 32.85 39 VAL C O 1
ATOM 4606 N N . ALA D 2 40 ? -34.884 -38.738 36.737 1.00 35.42 40 ALA C N 1
ATOM 4607 C CA . ALA D 2 40 ? -34.659 -37.292 36.728 1.00 38.54 40 ALA C CA 1
ATOM 4608 C C . ALA D 2 40 ? -33.272 -36.929 37.258 1.00 39.70 40 ALA C C 1
ATOM 4609 O O . ALA D 2 40 ? -32.596 -36.072 36.688 1.00 38.58 40 ALA C O 1
ATOM 4611 N N . ARG D 2 41 ? -32.856 -37.577 38.345 1.00 40.80 41 ARG C N 1
ATOM 4612 C CA . ARG D 2 41 ? -31.508 -37.390 38.885 1.00 39.34 41 ARG C CA 1
ATOM 4613 C C . ARG D 2 41 ? -30.459 -37.574 37.798 1.00 36.69 41 ARG C C 1
ATOM 4614 O O . ARG D 2 41 ? -29.563 -36.743 37.642 1.00 36.90 41 ARG C O 1
ATOM 4622 N N . VAL D 2 42 ? -30.586 -38.670 37.053 1.00 33.00 42 VAL C N 1
ATOM 4623 C CA . VAL D 2 42 ? -29.615 -39.036 36.021 1.00 28.36 42 VAL C CA 1
ATOM 4624 C C . VAL D 2 42 ? -29.635 -38.061 34.848 1.00 27.53 42 VAL C C 1
ATOM 4625 O O . VAL D 2 42 ? -28.585 -37.756 34.282 1.00 29.74 42 VAL C O 1
ATOM 4629 N N . PHE D 2 43 ? -30.815 -37.573 34.478 1.00 25.08 43 PHE C N 1
ATOM 4630 C CA . PHE D 2 43 ? -30.916 -36.623 33.370 1.00 22.78 43 PHE C CA 1
ATOM 4631 C C . PHE D 2 43 ? -30.080 -35.368 33.631 1.00 25.29 43 PHE C C 1
ATOM 4632 O O . PHE D 2 43 ? -29.297 -34.948 32.778 1.00 26.65 43 PHE C O 1
ATOM 4640 N N . PHE D 2 44 ? -30.243 -34.786 34.816 1.00 27.45 44 PHE C N 1
ATOM 4641 C CA . PHE D 2 44 ? -29.592 -33.517 35.159 1.00 29.38 44 PHE C CA 1
ATOM 4642 C C . PHE D 2 44 ? -28.100 -33.667 35.503 1.00 32.57 44 PHE C C 1
ATOM 4643 O O . PHE D 2 44 ? -27.417 -32.674 35.766 1.00 31.79 44 PHE C O 1
ATOM 4651 N N . LEU D 2 45 ? -27.609 -34.906 35.506 1.00 33.93 45 LEU C N 1
ATOM 4652 C CA . LEU D 2 45 ? -26.173 -35.194 35.582 1.00 31.87 45 LEU C CA 1
ATOM 4653 C C . LEU D 2 45 ? -25.542 -35.234 34.190 1.00 30.82 45 LEU C C 1
ATOM 4654 O O . LEU D 2 45 ? -24.419 -34.763 33.999 1.00 29.20 45 LEU C O 1
ATOM 4659 N N . ASN D 2 46 ? -26.261 -35.812 33.229 1.00 29.20 46 ASN C N 1
ATOM 4660 C CA . ASN D 2 46 ? -25.729 -36.036 31.883 1.00 28.11 46 ASN C CA 1
ATOM 4661 C C . ASN D 2 46 ? -26.361 -35.159 30.806 1.00 26.84 46 ASN C C 1
ATOM 4662 O O . ASN D 2 46 ? -26.296 -35.488 29.618 1.00 27.05 46 ASN C O 1
ATOM 4667 N N . GLN D 2 47 ? -26.958 -34.041 31.210 1.00 24.46 47 GLN C N 1
ATOM 4668 C CA . GLN D 2 47 ? -27.581 -33.129 30.258 1.00 23.83 47 GLN C CA 1
ATOM 4669 C C . GLN D 2 47 ? -26.547 -32.522 29.312 1.00 22.18 47 GLN C C 1
ATOM 4670 O O . GLN D 2 47 ? -26.742 -32.518 28.094 1.00 21.08 47 GLN C O 1
ATOM 4676 N N . LYS D 2 48 ? -25.459 -32.004 29.878 1.00 21.03 48 LYS C N 1
ATOM 4677 C CA . LYS D 2 48 ? -24.383 -31.424 29.076 1.00 19.72 48 LYS C CA 1
ATOM 4678 C C . LYS D 2 48 ? -23.817 -32.465 28.123 1.00 20.57 48 LYS C C 1
ATOM 4679 O O . LYS D 2 48 ? -23.770 -32.245 26.917 1.00 22.06 48 LYS C O 1
ATOM 4685 N N . LYS D 2 49 ? -23.403 -33.602 28.676 1.00 21.53 49 LYS C N 1
ATOM 4686 C CA . LYS D 2 49 ? -22.833 -34.687 27.880 1.00 24.12 49 LYS C CA 1
ATOM 4687 C C . LYS D 2 49 ? -23.758 -35.053 26.723 1.00 26.74 49 LYS C C 1
ATOM 4688 O O . LYS D 2 49 ? -23.317 -35.157 25.579 1.00 29.20 49 LYS C O 1
ATOM 4694 N N . ALA D 2 50 ? -25.042 -35.225 27.030 1.00 27.57 50 ALA C N 1
ATOM 4695 C CA . ALA D 2 50 ? -26.031 -35.624 26.034 1.00 26.09 50 ALA C CA 1
ATOM 4696 C C . ALA D 2 50 ? -26.055 -34.689 24.825 1.00 25.16 50 ALA C C 1
ATOM 4697 O O . ALA D 2 50 ? -26.098 -35.163 23.693 1.00 29.87 50 ALA C O 1
ATOM 4699 N N . LYS D 2 51 ? -26.017 -33.376 25.052 1.00 20.97 51 LYS C N 1
ATOM 4700 C CA . LYS D 2 51 ? -25.998 -32.420 23.930 1.00 18.17 51 LYS C CA 1
ATOM 4701 C C . LYS D 2 51 ? -24.635 -32.315 23.246 1.00 19.98 51 LYS C C 1
ATOM 4702 O O . LYS D 2 51 ? -24.543 -31.798 22.136 1.00 19.76 51 LYS C O 1
ATOM 4708 N N . MET D 2 52 ? -23.577 -32.786 23.898 1.00 22.54 52 MET C N 1
ATOM 4709 C CA . MET D 2 52 ? -22.281 -32.904 23.227 1.00 25.50 52 MET C CA 1
ATOM 4710 C C . MET D 2 52 ? -22.339 -34.089 22.267 1.00 27.58 52 MET C C 1
ATOM 4711 O O . MET D 2 52 ? -21.816 -34.020 21.157 1.00 28.07 52 MET C O 1
ATOM 4716 N N . VAL D 2 53 ? -22.990 -35.168 22.704 1.00 31.61 53 VAL C N 1
ATOM 4717 C CA . VAL D 2 53 ? -23.236 -36.339 21.857 1.00 34.52 53 VAL C CA 1
ATOM 4718 C C . VAL D 2 53 ? -24.212 -35.967 20.746 1.00 36.78 53 VAL C C 1
ATOM 4719 O O . VAL D 2 53 ? -23.913 -36.149 19.563 1.00 36.53 53 VAL C O 1
ATOM 4723 N N . LEU D 2 54 ? -25.380 -35.460 21.139 1.00 38.51 54 LEU C N 1
ATOM 4724 C CA . LEU D 2 54 ? -26.317 -34.851 20.193 1.00 41.69 54 LEU C CA 1
ATOM 4725 C C . LEU D 2 54 ? -25.660 -33.596 19.640 1.00 35.45 54 LEU C C 1
ATOM 4726 O O . LEU D 2 54 ? -25.753 -32.530 20.236 1.00 35.30 54 LEU C O 1
ATOM 4731 N N . HIS D 2 55 ? -25.008 -33.747 18.492 1.00 30.49 55 HIS C N 1
ATOM 4732 C CA . HIS D 2 55 ? -24.122 -32.730 17.909 1.00 26.80 55 HIS C CA 1
ATOM 4733 C C . HIS D 2 55 ? -23.135 -33.386 16.951 1.00 26.53 55 HIS C C 1
ATOM 4734 O O . HIS D 2 55 ? -22.636 -32.731 16.038 1.00 29.58 55 HIS C O 1
ATOM 4741 N N . LYS D 2 56 ? -22.837 -34.664 17.193 1.00 26.57 56 LYS C N 1
ATOM 4742 C CA . LYS D 2 56 ? -21.919 -35.444 16.359 1.00 27.44 56 LYS C CA 1
ATOM 4743 C C . LYS D 2 56 ? -22.643 -36.246 15.278 1.00 30.15 56 LYS C C 1
ATOM 4744 O O . LYS D 2 56 ? -22.135 -36.390 14.163 1.00 29.17 56 LYS C O 1
ATOM 4750 N N . THR D 2 57 ? -23.823 -36.768 15.613 1.00 33.82 57 THR C N 1
ATOM 4751 C CA . THR D 2 57 ? -24.527 -37.720 14.752 1.00 36.67 57 THR C CA 1
ATOM 4752 C C . THR D 2 57 ? -25.606 -37.063 13.889 1.00 37.73 57 THR C C 1
ATOM 4753 O O . THR D 2 57 ? -26.230 -36.077 14.291 1.00 39.92 57 THR C O 1
ATOM 4757 N N . ALA D 2 58 ? -25.816 -37.638 12.706 1.00 38.49 58 ALA C N 1
ATOM 4758 C CA . ALA D 2 58 ? -26.753 -37.108 11.719 1.00 38.10 58 ALA C CA 1
ATOM 4759 C C . ALA D 2 58 ? -28.065 -37.894 11.711 1.00 36.32 58 ALA C C 1
ATOM 4760 O O . ALA D 2 58 ? -28.408 -38.552 10.723 1.00 34.94 58 ALA C O 1
ATOM 4762 N N . GLN D 2 59 ? -28.783 -37.834 12.829 1.00 33.31 59 GLN C N 1
ATOM 4763 C CA . GLN D 2 59 ? -30.160 -38.317 12.892 1.00 32.92 59 GLN C CA 1
ATOM 4764 C C . GLN D 2 59 ? -31.033 -37.199 13.445 1.00 35.91 59 GLN C C 1
ATOM 4765 O O . GLN D 2 59 ? -30.829 -36.770 14.579 1.00 38.21 59 GLN C O 1
ATOM 4771 N N . PRO D 2 60 ? -32.011 -36.719 12.654 1.00 39.94 60 PRO C N 1
ATOM 4772 C CA . PRO D 2 60 ? -32.893 -35.656 13.151 1.00 42.32 60 PRO C CA 1
ATOM 4773 C C . PRO D 2 60 ? -33.791 -36.092 14.314 1.00 42.72 60 PRO C C 1
ATOM 4774 O O . PRO D 2 60 ? -34.436 -35.247 14.940 1.00 45.64 60 PRO C O 1
ATOM 4778 N N . SER D 2 61 ? -33.833 -37.396 14.581 1.00 41.92 61 SER C N 1
ATOM 4779 C CA . SER D 2 61 ? -34.584 -37.957 15.696 1.00 41.24 61 SER C CA 1
ATOM 4780 C C . SER D 2 61 ? -33.792 -39.120 16.289 1.00 42.61 61 SER C C 1
ATOM 4781 O O . SER D 2 61 ? -33.328 -39.995 15.556 1.00 45.51 61 SER C O 1
ATOM 4784 N N . VAL D 2 62 ? -33.634 -39.120 17.610 1.00 43.49 62 VAL C N 1
ATOM 4785 C CA . VAL D 2 62 ? -32.801 -40.103 18.305 1.00 44.99 62 VAL C CA 1
ATOM 4786 C C . VAL D 2 62 ? -33.524 -40.607 19.552 1.00 48.23 62 VAL C C 1
ATOM 4787 O O . VAL D 2 62 ? -34.354 -39.900 20.124 1.00 50.13 62 VAL C O 1
ATOM 4791 N N . ASP D 2 63 ? -33.217 -41.839 19.954 1.00 48.24 63 ASP C N 1
ATOM 4792 C CA . ASP D 2 63 ? -33.741 -42.405 21.189 1.00 48.83 63 ASP C CA 1
ATOM 4793 C C . ASP D 2 63 ? -32.630 -42.394 22.239 1.00 46.76 63 ASP C C 1
ATOM 4794 O O . ASP D 2 63 ? -31.600 -43.044 22.059 1.00 45.42 63 ASP C O 1
ATOM 4799 N N . LEU D 2 64 ? -32.833 -41.640 23.320 1.00 44.75 64 LEU C N 1
ATOM 4800 C CA . LEU D 2 64 ? -31.858 -41.556 24.413 1.00 41.06 64 LEU C CA 1
ATOM 4801 C C . LEU D 2 64 ? -32.373 -42.254 25.664 1.00 42.03 64 LEU C C 1
ATOM 4802 O O . LEU D 2 64 ? -33.577 -42.277 25.916 1.00 43.21 64 LEU C O 1
ATOM 4807 N N . THR D 2 65 ? -31.448 -42.793 26.457 1.00 40.77 65 THR C N 1
ATOM 4808 C CA . THR D 2 65 ? -31.797 -43.540 27.660 1.00 39.94 65 THR C CA 1
ATOM 4809 C C . THR D 2 65 ? -31.301 -42.842 28.928 1.00 40.85 65 THR C C 1
ATOM 4810 O O . THR D 2 65 ? -30.096 -42.673 29.115 1.00 43.74 65 THR C O 1
ATOM 4814 N N . PHE D 2 66 ? -32.239 -42.438 29.785 1.00 38.18 66 PHE C N 1
ATOM 4815 C CA . PHE D 2 66 ? -31.925 -41.910 31.119 1.00 34.12 66 PHE C CA 1
ATOM 4816 C C . PHE D 2 66 ? -32.617 -42.755 32.186 1.00 35.84 66 PHE C C 1
ATOM 4817 O O . PHE D 2 66 ? -33.835 -42.934 32.142 1.00 35.46 66 PHE C O 1
ATOM 4825 N N . GLY D 2 67 ? -31.841 -43.262 33.143 1.00 36.65 67 GLY C N 1
ATOM 4826 C CA . GLY D 2 67 ? -32.368 -44.121 34.202 1.00 37.79 67 GLY C CA 1
ATOM 4827 C C . GLY D 2 67 ? -33.166 -45.305 33.681 1.00 40.15 67 GLY C C 1
ATOM 4828 O O . GLY D 2 67 ? -34.188 -45.672 34.260 1.00 39.73 67 GLY C O 1
ATOM 4829 N N . GLY D 2 68 ? -32.705 -45.894 32.578 1.00 43.20 68 GLY C N 1
ATOM 4830 C CA . GLY D 2 68 ? -33.376 -47.041 31.966 1.00 47.83 68 GLY C CA 1
ATOM 4831 C C . GLY D 2 68 ? -34.643 -46.713 31.190 1.00 52.43 68 GLY C C 1
ATOM 4832 O O . GLY D 2 68 ? -35.377 -47.622 30.799 1.00 57.50 68 GLY C O 1
ATOM 4833 N N . VAL D 2 69 ? -34.901 -45.424 30.963 1.00 50.67 69 VAL C N 1
ATOM 4834 C CA . VAL D 2 69 ? -36.088 -44.966 30.234 1.00 45.86 69 VAL C CA 1
ATOM 4835 C C . VAL D 2 69 ? -35.665 -44.352 28.902 1.00 46.97 69 VAL C C 1
ATOM 4836 O O . VAL D 2 69 ? -34.702 -43.587 28.850 1.00 49.24 69 VAL C O 1
ATOM 4840 N N . LYS D 2 70 ? -36.407 -44.665 27.840 1.00 44.03 70 LYS C N 1
ATOM 4841 C CA . LYS D 2 70 ? -36.038 -44.263 26.481 1.00 43.04 70 LYS C CA 1
ATOM 4842 C C . LYS D 2 70 ? -36.938 -43.116 26.005 1.00 35.28 70 LYS C C 1
ATOM 4843 O O . LYS D 2 70 ? -38.163 -43.198 26.123 1.00 33.79 70 LYS C O 1
ATOM 4849 N N . PHE D 2 71 ? -36.330 -42.059 25.462 1.00 29.78 71 PHE C N 1
ATOM 4850 C CA . PHE D 2 71 ? -37.058 -40.843 25.078 1.00 27.53 71 PHE C CA 1
ATOM 4851 C C . PHE D 2 71 ? -36.881 -40.478 23.610 1.00 24.55 71 PHE C C 1
ATOM 4852 O O . PHE D 2 71 ? -35.766 -40.461 23.100 1.00 23.36 71 PHE C O 1
ATOM 4860 N N . THR D 2 72 ? -37.988 -40.151 22.950 1.00 25.59 72 THR C N 1
ATOM 4861 C CA . THR D 2 72 ? -37.960 -39.677 21.569 1.00 27.69 72 THR C CA 1
ATOM 4862 C C . THR D 2 72 ? -37.600 -38.195 21.568 1.00 29.10 72 THR C C 1
ATOM 4863 O O . THR D 2 72 ? -38.386 -37.372 22.033 1.00 29.43 72 THR C O 1
ATOM 4867 N N . VAL D 2 73 ? -36.420 -37.859 21.050 1.00 30.66 73 VAL C N 1
ATOM 4868 C CA . VAL D 2 73 ? -35.942 -36.475 21.062 1.00 31.55 73 VAL C CA 1
ATOM 4869 C C . VAL D 2 73 ? -35.629 -35.955 19.658 1.00 28.10 73 VAL C C 1
ATOM 4870 O O . VAL D 2 73 ? -34.941 -36.615 18.882 1.00 27.68 73 VAL C O 1
ATOM 4874 N N . VAL D 2 74 ? -36.155 -34.775 19.335 1.00 27.01 74 VAL C N 1
ATOM 4875 C CA . VAL D 2 74 ? -35.784 -34.083 18.103 1.00 28.92 74 VAL C CA 1
ATOM 4876 C C . VAL D 2 74 ? -34.362 -33.544 18.273 1.00 31.51 74 VAL C C 1
ATOM 4877 O O . VAL D 2 74 ? -34.035 -32.950 19.304 1.00 31.83 74 VAL C O 1
ATOM 4881 N N . ASN D 2 75 ? -33.517 -33.780 17.272 1.00 33.69 75 ASN C N 1
ATOM 4882 C CA . ASN D 2 75 ? -32.109 -33.391 17.330 1.00 32.90 75 ASN C CA 1
ATOM 4883 C C . ASN D 2 75 ? -31.838 -32.175 16.457 1.00 31.86 75 ASN C C 1
ATOM 4884 O O . ASN D 2 75 ? -31.584 -32.309 15.258 1.00 33.73 75 ASN C O 1
ATOM 4889 N N . ASN D 2 76 ? -31.890 -30.991 17.062 1.00 27.46 76 ASN C N 1
ATOM 4890 C CA . ASN D 2 76 ? -31.504 -29.759 16.373 1.00 24.49 76 ASN C CA 1
ATOM 4891 C C . ASN D 2 76 ? -30.107 -29.289 16.775 1.00 21.75 76 ASN C C 1
ATOM 4892 O O . ASN D 2 76 ? -29.717 -28.167 16.470 1.00 22.02 76 ASN C O 1
ATOM 4897 N N . HIS D 2 77 ? -29.351 -30.158 17.439 1.00 22.53 77 HIS C N 1
ATOM 4898 C CA . HIS D 2 77 ? -27.997 -29.831 17.884 1.00 24.34 77 HIS C CA 1
ATOM 4899 C C . HIS D 2 77 ? -26.964 -29.986 16.767 1.00 26.96 77 HIS C C 1
ATOM 4900 O O . HIS D 2 77 ? -26.055 -29.166 16.639 1.00 24.72 77 HIS C O 1
ATOM 4907 N N . PHE D 2 78 ? -27.100 -31.044 15.970 1.00 29.44 78 PHE C N 1
ATOM 4908 C CA . PHE D 2 78 ? -26.269 -31.237 14.781 1.00 30.68 78 PHE C CA 1
ATOM 4909 C C . PHE D 2 78 ? -26.404 -29.997 13.889 1.00 25.87 78 PHE C C 1
ATOM 4910 O O . PHE D 2 78 ? -27.507 -29.682 13.445 1.00 24.62 78 PHE C O 1
ATOM 4918 N N . PRO D 2 79 ? -25.288 -29.279 13.642 1.00 24.32 79 PRO C N 1
ATOM 4919 C CA . PRO D 2 79 ? -25.310 -27.966 12.981 1.00 27.94 79 PRO C CA 1
ATOM 4920 C C . PRO D 2 79 ? -26.316 -27.822 11.831 1.00 33.32 79 PRO C C 1
ATOM 4921 O O . PRO D 2 79 ? -27.012 -26.809 11.751 1.00 37.61 79 PRO C O 1
ATOM 4925 N N . GLN D 2 80 ? -26.382 -28.825 10.957 1.00 36.49 80 GLN C N 1
ATOM 4926 C CA . GLN D 2 80 ? -27.319 -28.819 9.827 1.00 38.82 80 GLN C CA 1
ATOM 4927 C C . GLN D 2 80 ? -28.783 -28.709 10.259 1.00 38.08 80 GLN C C 1
ATOM 4928 O O . GLN D 2 80 ? -29.575 -28.032 9.604 1.00 39.22 80 GLN C O 1
ATOM 4934 N N . TYR D 2 81 ? -29.130 -29.373 11.360 1.00 37.15 81 TYR C N 1
ATOM 4935 C CA . TYR D 2 81 ? -30.521 -29.452 11.818 1.00 37.23 81 TYR C CA 1
ATOM 4936 C C . TYR D 2 81 ? -30.972 -28.252 12.659 1.00 37.57 81 TYR C C 1
ATOM 4937 O O . TYR D 2 81 ? -32.149 -28.154 13.009 1.00 32.50 81 TYR C O 1
ATOM 4946 N N . VAL D 2 82 ? -30.046 -27.345 12.965 1.00 37.67 82 VAL C N 1
ATOM 4947 C CA . VAL D 2 82 ? -30.319 -26.186 13.823 1.00 36.92 82 VAL C CA 1
ATOM 4948 C C . VAL D 2 82 ? -31.664 -25.502 13.535 1.00 40.78 82 VAL C C 1
ATOM 4949 O O . VAL D 2 82 ? -32.393 -25.167 14.467 1.00 38.13 82 VAL C O 1
ATOM 4953 N N . SER D 2 83 ? -32.001 -25.319 12.259 1.00 44.76 83 SER C N 1
ATOM 4954 C CA . SER D 2 83 ? -33.231 -24.608 11.887 1.00 48.02 83 SER C CA 1
ATOM 4955 C C . SER D 2 83 ? -34.359 -25.527 11.399 1.00 43.34 83 SER C C 1
ATOM 4956 O O . SER D 2 83 ? -35.258 -25.073 10.684 1.00 44.29 83 SER C O 1
ATOM 4959 N N . ASN D 2 84 ? -34.323 -26.803 11.788 1.00 37.93 84 ASN C N 1
ATOM 4960 C CA . ASN D 2 84 ? -35.405 -27.734 11.451 1.00 38.95 84 ASN C CA 1
ATOM 4961 C C . ASN D 2 84 ? -36.686 -27.393 12.214 1.00 44.45 84 ASN C C 1
ATOM 4962 O O . ASN D 2 84 ? -36.621 -26.926 13.353 1.00 50.02 84 ASN C O 1
ATOM 4967 N N . PRO D 2 85 ? -37.857 -27.621 11.589 1.00 48.40 85 PRO C N 1
ATOM 4968 C CA . PRO D 2 85 ? -39.119 -27.350 12.275 1.00 47.05 85 PRO C CA 1
ATOM 4969 C C . PRO D 2 85 ? -39.382 -28.346 13.400 1.00 41.79 85 PRO C C 1
ATOM 4970 O O . PRO D 2 85 ? -39.394 -29.554 13.167 1.00 38.44 85 PRO C O 1
ATOM 4974 N N . VAL D 2 86 ? -39.582 -27.833 14.609 1.00 37.88 86 VAL C N 1
ATOM 4975 C CA . VAL D 2 86 ? -39.893 -28.676 15.757 1.00 32.08 86 VAL C CA 1
ATOM 4976 C C . VAL D 2 86 ? -41.408 -28.626 15.948 1.00 28.12 86 VAL C C 1
ATOM 4977 O O . VAL D 2 86 ? -41.997 -27.547 15.886 1.00 28.06 86 VAL C O 1
ATOM 4981 N N . PRO D 2 87 ? -42.054 -29.791 16.127 1.00 26.33 87 PRO C N 1
ATOM 4982 C CA . PRO D 2 87 ? -43.490 -29.741 16.403 1.00 27.02 87 PRO C CA 1
ATOM 4983 C C . PRO D 2 87 ? -43.829 -29.193 17.789 1.00 27.52 87 PRO C C 1
ATOM 4984 O O . PRO D 2 87 ? -43.015 -29.286 18.711 1.00 25.96 87 PRO C O 1
ATOM 4988 N N . ASP D 2 88 ? -45.021 -28.615 17.919 1.00 27.94 88 ASP C N 1
ATOM 4989 C CA . ASP D 2 88 ? -45.665 -28.512 19.218 1.00 28.99 88 ASP C CA 1
ATOM 4990 C C . ASP D 2 88 ? -45.789 -29.958 19.707 1.00 33.21 88 ASP C C 1
ATOM 4991 O O . ASP D 2 88 ? -46.128 -30.850 18.925 1.00 39.37 88 ASP C O 1
ATOM 4996 N N . ASN D 2 89 ? -45.480 -30.193 20.978 1.00 34.69 89 ASN C N 1
ATOM 4997 C CA . ASN D 2 89 ? -45.627 -31.520 21.603 1.00 37.01 89 ASN C CA 1
ATOM 4998 C C . ASN D 2 89 ? -44.587 -32.570 21.180 1.00 34.57 89 ASN C C 1
ATOM 4999 O O . ASN D 2 89 ? -44.741 -33.754 21.485 1.00 31.38 89 ASN C O 1
ATOM 5004 N N . ALA D 2 90 ? -43.543 -32.140 20.475 1.00 34.85 90 ALA C N 1
ATOM 5005 C CA . ALA D 2 90 ? -42.326 -32.933 20.340 1.00 38.06 90 ALA C CA 1
ATOM 5006 C C . ALA D 2 90 ? -41.268 -32.302 21.234 1.00 33.84 90 ALA C C 1
ATOM 5007 O O . ALA D 2 90 ? -41.292 -31.088 21.475 1.00 23.75 90 ALA C O 1
ATOM 5009 N N . ILE D 2 91 ? -40.338 -33.124 21.716 1.00 36.39 91 ILE C N 1
ATOM 5010 C CA . ILE D 2 91 ? -39.368 -32.684 22.723 1.00 38.08 91 ILE C CA 1
ATOM 5011 C C . ILE D 2 91 ? -37.938 -32.642 22.199 1.00 34.66 91 ILE C C 1
ATOM 5012 O O . ILE D 2 91 ? -37.403 -33.646 21.729 1.00 39.06 91 ILE C O 1
ATOM 5017 N N . THR D 2 92 ? -37.335 -31.460 22.271 1.00 30.17 92 THR C N 1
ATOM 5018 C CA . THR D 2 92 ? -35.889 -31.324 22.156 1.00 26.84 92 THR C CA 1
ATOM 5019 C C . THR D 2 92 ? -35.315 -31.557 23.547 1.00 26.03 92 THR C C 1
ATOM 5020 O O . THR D 2 92 ? -36.064 -31.749 24.505 1.00 28.04 92 THR C O 1
ATOM 5024 N N . LEU D 2 93 ? -33.993 -31.548 23.653 1.00 24.15 93 LEU C N 1
ATOM 5025 C CA . LEU D 2 93 ? -33.321 -31.790 24.931 1.00 22.79 93 LEU C CA 1
ATOM 5026 C C . LEU D 2 93 ? -33.621 -30.664 25.932 1.00 19.02 93 LEU C C 1
ATOM 5027 O O . LEU D 2 93 ? -33.811 -30.915 27.123 1.00 17.44 93 LEU C O 1
ATOM 5032 N N . HIS D 2 94 ? -33.669 -29.431 25.433 1.00 17.67 94 HIS C N 1
ATOM 5033 C CA . HIS D 2 94 ? -34.016 -28.261 26.246 1.00 17.25 94 HIS C CA 1
ATOM 5034 C C . HIS D 2 94 ? -35.439 -28.330 26.798 1.00 18.43 94 HIS C C 1
ATOM 5035 O O . HIS D 2 94 ? -35.675 -28.052 27.980 1.00 20.27 94 HIS C O 1
ATOM 5042 N N . ARG D 2 95 ? -36.381 -28.693 25.934 1.00 17.32 95 ARG C N 1
ATOM 5043 C CA . ARG D 2 95 ? -37.791 -28.796 26.300 1.00 17.36 95 ARG C CA 1
ATOM 5044 C C . ARG D 2 95 ? -38.027 -29.898 27.324 1.00 17.68 95 ARG C C 1
ATOM 5045 O O . ARG D 2 95 ? -38.820 -29.738 28.247 1.00 19.24 95 ARG C O 1
ATOM 5053 N N . MET D 2 96 ? -37.339 -31.017 27.132 1.00 18.27 96 MET C N 1
ATOM 5054 C CA . MET D 2 96 ? -37.432 -32.170 28.021 1.00 19.85 96 MET C CA 1
ATOM 5055 C C . MET D 2 96 ? -36.967 -31.817 29.434 1.00 19.48 96 MET C C 1
ATOM 5056 O O . MET D 2 96 ? -37.599 -32.199 30.419 1.00 21.92 96 MET C O 1
ATOM 5061 N N . SER D 2 97 ? -35.862 -31.084 29.521 1.00 18.08 97 SER C N 1
ATOM 5062 C CA . SER D 2 97 ? -35.346 -30.586 30.799 1.00 16.71 97 SER C CA 1
ATOM 5063 C C . SER D 2 97 ? -36.338 -29.673 31.506 1.00 16.68 97 SER C C 1
ATOM 5064 O O . SER D 2 97 ? -36.547 -29.789 32.713 1.00 15.42 97 SER C O 1
ATOM 5067 N N . GLY D 2 98 ? -36.919 -28.749 30.748 1.00 15.96 98 GLY C N 1
ATOM 5068 C CA . GLY D 2 98 ? -37.928 -27.840 31.266 1.00 15.25 98 GLY C CA 1
ATOM 5069 C C . GLY D 2 98 ? -39.124 -28.596 31.805 1.00 16.91 98 GLY C C 1
ATOM 5070 O O . GLY D 2 98 ? -39.600 -28.305 32.899 1.00 16.45 98 GLY C O 1
ATOM 5071 N N . TYR D 2 99 ? -39.598 -29.582 31.042 1.00 19.03 99 TYR C N 1
ATOM 5072 C CA . TYR D 2 99 ? -40.732 -30.404 31.478 1.00 19.68 99 TYR C CA 1
ATOM 5073 C C . TYR D 2 99 ? -40.408 -31.217 32.731 1.00 17.45 99 TYR C C 1
ATOM 5074 O O . TYR D 2 99 ? -41.251 -31.349 33.615 1.00 19.39 99 TYR C O 1
ATOM 5083 N N . LEU D 2 100 ? -39.195 -31.758 32.804 1.00 14.00 100 LEU C N 1
ATOM 5084 C CA . LEU D 2 100 ? -38.766 -32.530 33.974 1.00 12.45 100 LEU C CA 1
ATOM 5085 C C . LEU D 2 100 ? -38.523 -31.650 35.201 1.00 13.99 100 LEU C C 1
ATOM 5086 O O . LEU D 2 100 ? -38.621 -32.129 36.331 1.00 15.41 100 LEU C O 1
ATOM 5091 N N . ALA D 2 101 ? -38.179 -30.381 34.979 1.00 13.58 101 ALA C N 1
ATOM 5092 C CA . ALA D 2 101 ? -38.037 -29.412 36.070 1.00 12.72 101 ALA C CA 1
ATOM 5093 C C . ALA D 2 101 ? -39.409 -29.038 36.617 1.00 14.34 101 ALA C C 1
ATOM 5094 O O . ALA D 2 101 ? -39.613 -28.983 37.833 1.00 14.91 101 ALA C O 1
ATOM 5096 N N . ARG D 2 102 ? -40.338 -28.770 35.702 1.00 16.06 102 ARG C N 1
ATOM 5097 C CA . ARG D 2 102 ? -41.743 -28.519 36.036 1.00 18.33 102 ARG C CA 1
ATOM 5098 C C . ARG D 2 102 ? -42.344 -29.714 36.774 1.00 19.51 102 ARG C C 1
ATOM 5099 O O . ARG D 2 102 ? -43.076 -29.548 37.750 1.00 18.74 102 ARG C O 1
ATOM 5107 N N . TRP D 2 103 ? -42.055 -30.914 36.275 1.00 21.87 103 TRP C N 1
ATOM 5108 C CA . TRP D 2 103 ? -42.280 -32.137 37.036 1.00 25.53 103 TRP C CA 1
ATOM 5109 C C . TRP D 2 103 ? -41.221 -32.135 38.121 1.00 27.72 103 TRP C C 1
ATOM 5110 O O . TRP D 2 103 ? -40.112 -31.683 37.876 1.00 28.63 103 TRP C O 1
ATOM 5121 N N . ILE D 2 104 ? -41.547 -32.648 39.303 1.00 29.49 104 ILE C N 1
ATOM 5122 C CA . ILE D 2 104 ? -40.719 -32.478 40.511 1.00 28.80 104 ILE C CA 1
ATOM 5123 C C . ILE D 2 104 ? -41.199 -31.232 41.242 1.00 23.32 104 ILE C C 1
ATOM 5124 O O . ILE D 2 104 ? -41.558 -31.303 42.411 1.00 24.96 104 ILE C O 1
ATOM 5129 N N . ALA D 2 105 ? -41.212 -30.095 40.551 1.00 21.03 105 ALA C N 1
ATOM 5130 C CA . ALA D 2 105 ? -41.725 -28.856 41.133 1.00 19.07 105 ALA C CA 1
ATOM 5131 C C . ALA D 2 105 ? -43.199 -28.989 41.493 1.00 22.09 105 ALA C C 1
ATOM 5132 O O . ALA D 2 105 ? -43.625 -28.483 42.530 1.00 23.80 105 ALA C O 1
ATOM 5134 N N . ASP D 2 106 ? -43.973 -29.663 40.641 1.00 24.97 106 ASP C N 1
ATOM 5135 C CA . ASP D 2 106 ? -45.392 -29.902 40.933 1.00 29.50 106 ASP C CA 1
ATOM 5136 C C . ASP D 2 106 ? -45.599 -31.060 41.923 1.00 27.30 106 ASP C C 1
ATOM 5137 O O . ASP D 2 106 ? -46.642 -31.139 42.568 1.00 31.75 106 ASP C O 1
ATOM 5142 N N . THR D 2 107 ? -44.606 -31.944 42.043 1.00 24.93 107 THR C N 1
ATOM 5143 C CA . THR D 2 107 ? -44.634 -33.036 43.023 1.00 25.03 107 THR C CA 1
ATOM 5144 C C . THR D 2 107 ? -44.256 -32.506 44.414 1.00 26.86 107 THR C C 1
ATOM 5145 O O . THR D 2 107 ? -44.921 -32.813 45.406 1.00 25.42 107 THR C O 1
ATOM 5149 N N . CYS D 2 108 ? -43.180 -31.718 44.479 1.00 28.59 108 CYS C N 1
ATOM 5150 C CA . CYS D 2 108 ? -42.904 -30.871 45.641 1.00 30.51 108 CYS C CA 1
ATOM 5151 C C . CYS D 2 108 ? -43.979 -29.795 45.638 1.00 33.33 108 CYS C C 1
ATOM 5152 O O . CYS D 2 108 ? -44.607 -29.566 44.605 1.00 33.77 108 CYS C O 1
ATOM 5155 N N . LYS D 2 109 ? -44.210 -29.145 46.777 1.00 36.66 109 LYS C N 1
ATOM 5156 C CA . LYS D 2 109 ? -45.343 -28.215 46.927 1.00 41.58 109 LYS C CA 1
ATOM 5157 C C . LYS D 2 109 ? -46.641 -28.987 47.173 1.00 41.75 109 LYS C C 1
ATOM 5158 O O . LYS D 2 109 ? -47.415 -28.633 48.066 1.00 44.15 109 LYS C O 1
ATOM 5164 N N . ALA D 2 110 ? -46.873 -30.031 46.379 1.00 38.49 110 ALA C N 1
ATOM 5165 C CA . ALA D 2 110 ? -48.001 -30.932 46.589 1.00 40.38 110 ALA C CA 1
ATOM 5166 C C . ALA D 2 110 ? -47.845 -31.724 47.884 1.00 41.16 110 ALA C C 1
ATOM 5167 O O . ALA D 2 110 ? -48.841 -32.086 48.508 1.00 45.28 110 ALA C O 1
ATOM 5169 N N . SER D 2 111 ? -46.602 -31.999 48.280 1.00 40.13 111 SER C N 1
ATOM 5170 C CA . SER D 2 111 ? -46.342 -32.664 49.557 1.00 39.86 111 SER C CA 1
ATOM 5171 C C . SER D 2 111 ? -44.909 -32.486 50.060 1.00 37.91 111 SER C C 1
ATOM 5172 O O . SER D 2 111 ? -43.977 -32.279 49.277 1.00 37.15 111 SER C O 1
ATOM 5175 N N . VAL D 2 112 ? -44.761 -32.569 51.383 1.00 34.34 112 VAL C N 1
ATOM 5176 C CA . VAL D 2 112 ? -43.469 -32.819 52.023 1.00 34.97 112 VAL C CA 1
ATOM 5177 C C . VAL D 2 112 ? -43.202 -34.309 51.766 1.00 37.52 112 VAL C C 1
ATOM 5178 O O . VAL D 2 112 ? -44.046 -34.983 51.173 1.00 39.69 112 VAL C O 1
ATOM 5182 N N . LEU D 2 113 ? -42.039 -34.819 52.170 1.00 39.03 113 LEU C N 1
ATOM 5183 C CA . LEU D 2 113 ? -41.624 -36.210 51.907 1.00 37.32 113 LEU C CA 1
ATOM 5184 C C . LEU D 2 113 ? -41.157 -36.359 50.464 1.00 38.80 113 LEU C C 1
ATOM 5185 O O . LEU D 2 113 ? -40.053 -36.841 50.219 1.00 43.30 113 LEU C O 1
ATOM 5190 N N . LYS D 2 114 ? -41.997 -35.958 49.513 1.00 35.60 114 LYS C N 1
ATOM 5191 C CA . LYS D 2 114 ? -41.571 -35.832 48.121 1.00 31.28 114 LYS C CA 1
ATOM 5192 C C . LYS D 2 114 ? -40.510 -34.736 47.977 1.00 31.58 114 LYS C C 1
ATOM 5193 O O . LYS D 2 114 ? -39.609 -34.847 47.141 1.00 31.87 114 LYS C O 1
ATOM 5199 N N . LEU D 2 115 ? -40.620 -33.684 48.788 1.00 29.99 115 LEU C N 1
ATOM 5200 C CA . LEU D 2 115 ? -39.600 -32.631 48.819 1.00 28.85 115 LEU C CA 1
ATOM 5201 C C . LEU D 2 115 ? -38.290 -33.201 49.366 1.00 31.05 115 LEU C C 1
ATOM 5202 O O . LEU D 2 115 ? -37.210 -32.889 48.862 1.00 34.81 115 LEU C O 1
ATOM 5207 N N . ALA D 2 116 ? -38.397 -34.036 50.397 1.00 31.97 116 ALA C N 1
ATOM 5208 C CA . ALA D 2 116 ? -37.231 -34.689 50.992 1.00 33.25 116 ALA C CA 1
ATOM 5209 C C . ALA D 2 116 ? -36.532 -35.601 49.983 1.00 36.00 116 ALA C C 1
ATOM 5210 O O . ALA D 2 116 ? -35.313 -35.535 49.820 1.00 36.17 116 ALA C O 1
ATOM 5212 N N . GLU D 2 117 ? -37.315 -36.436 49.301 1.00 35.89 117 GLU C N 1
ATOM 5213 C CA . GLU D 2 117 ? -36.784 -37.398 48.331 1.00 36.27 117 GLU C CA 1
ATOM 5214 C C . GLU D 2 117 ? -36.131 -36.701 47.142 1.00 36.13 117 GLU C C 1
ATOM 5215 O O . GLU D 2 117 ? -35.078 -37.131 46.665 1.00 32.54 117 GLU C O 1
ATOM 5221 N N . ALA D 2 118 ? -36.772 -35.636 46.662 1.00 34.21 118 ALA C N 1
ATOM 5222 C CA . ALA D 2 118 ? -36.241 -34.835 45.558 1.00 32.62 118 ALA C CA 1
ATOM 5223 C C . ALA D 2 118 ? -34.912 -34.176 45.931 1.00 30.86 118 ALA C C 1
ATOM 5224 O O . ALA D 2 118 ? -34.002 -34.081 45.104 1.00 30.47 118 ALA C O 1
ATOM 5226 N N . SER D 2 119 ? -34.805 -33.724 47.177 1.00 28.76 119 SER C N 1
ATOM 5227 C CA . SER D 2 119 ? -33.569 -33.122 47.675 1.00 28.22 119 SER C CA 1
ATOM 5228 C C . SER D 2 119 ? -32.407 -34.118 47.699 1.00 28.17 119 SER C C 1
ATOM 5229 O O . SER D 2 119 ? -31.256 -33.740 47.461 1.00 26.38 119 SER C O 1
ATOM 5232 N N . ALA D 2 120 ? -32.719 -35.384 47.970 1.00 27.23 120 ALA C N 1
ATOM 5233 C CA . ALA D 2 120 ? -31.703 -36.423 48.141 1.00 26.91 120 ALA C CA 1
ATOM 5234 C C . ALA D 2 120 ? -31.267 -37.080 46.828 1.00 26.22 120 ALA C C 1
ATOM 5235 O O . ALA D 2 120 ? -30.175 -37.646 46.762 1.00 27.91 120 ALA C O 1
ATOM 5237 N N . GLN D 2 121 ? -32.112 -37.015 45.799 1.00 24.82 121 GLN C N 1
ATOM 5238 C CA . GLN D 2 121 ? -31.784 -37.577 44.481 1.00 23.24 121 GLN C CA 1
ATOM 5239 C C . GLN D 2 121 ? -31.359 -36.518 43.460 1.00 22.90 121 GLN C C 1
ATOM 5240 O O . GLN D 2 121 ? -30.396 -36.718 42.728 1.00 22.72 121 GLN C O 1
ATOM 5246 N N . ILE D 2 122 ? -32.065 -35.393 43.411 1.00 22.61 122 ILE C N 1
ATOM 5247 C CA . ILE D 2 122 ? -31.869 -34.432 42.319 1.00 22.31 122 ILE C CA 1
ATOM 5248 C C . ILE D 2 122 ? -30.670 -33.514 42.557 1.00 23.42 122 ILE C C 1
ATOM 5249 O O . ILE D 2 122 ? -30.569 -32.873 43.603 1.00 26.67 122 ILE C O 1
ATOM 5254 N N . VAL D 2 123 ? -29.776 -33.450 41.571 1.00 23.05 123 VAL C N 1
ATOM 5255 C CA . VAL D 2 123 ? -28.628 -32.542 41.601 1.00 20.46 123 VAL C CA 1
ATOM 5256 C C . VAL D 2 123 ? -28.668 -31.604 40.396 1.00 17.55 123 VAL C C 1
ATOM 5257 O O . VAL D 2 123 ? -28.697 -32.049 39.241 1.00 17.03 123 VAL C O 1
ATOM 5261 N N . MET D 2 124 ? -28.652 -30.304 40.682 1.00 15.71 124 MET C N 1
ATOM 5262 C CA . MET D 2 124 ? -28.662 -29.276 39.654 1.00 15.27 124 MET C CA 1
ATOM 5263 C C . MET D 2 124 ? -27.308 -28.560 39.673 1.00 14.98 124 MET C C 1
ATOM 5264 O O . MET D 2 124 ? -27.136 -27.566 40.388 1.00 13.74 124 MET C O 1
ATOM 5269 N N . PRO D 2 125 ? -26.331 -29.070 38.894 1.00 15.55 125 PRO C N 1
ATOM 5270 C CA . PRO D 2 125 ? -24.994 -28.470 38.923 1.00 15.52 125 PRO C CA 1
ATOM 5271 C C . PRO D 2 125 ? -24.943 -26.997 38.500 1.00 16.54 125 PRO C C 1
ATOM 5272 O O . PRO D 2 125 ? -24.040 -26.287 38.924 1.00 18.38 125 PRO C O 1
ATOM 5276 N N . LEU D 2 126 ? -25.899 -26.541 37.689 1.00 18.53 126 LEU C N 1
ATOM 5277 C CA . LEU D 2 126 ? -25.999 -25.113 37.354 1.00 20.33 126 LEU C CA 1
ATOM 5278 C C . LEU D 2 126 ? -26.321 -24.275 38.588 1.00 21.01 126 LEU C C 1
ATOM 5279 O O . LEU D 2 126 ? -25.815 -23.159 38.736 1.00 18.51 126 LEU C O 1
ATOM 5284 N N . ALA D 2 127 ? -27.177 -24.809 39.457 1.00 21.48 127 ALA C N 1
ATOM 5285 C CA . ALA D 2 127 ? -27.530 -24.145 40.707 1.00 19.90 127 ALA C CA 1
ATOM 5286 C C . ALA D 2 127 ? -26.379 -24.217 41.699 1.00 20.74 127 ALA C C 1
ATOM 5287 O O . ALA D 2 127 ? -26.029 -23.217 42.325 1.00 21.24 127 ALA C O 1
ATOM 5289 N N . GLU D 2 128 ? -25.793 -25.403 41.835 1.00 22.28 128 GLU C N 1
ATOM 5290 C CA . GLU D 2 128 ? -24.742 -25.639 42.828 1.00 24.44 128 GLU C CA 1
ATOM 5291 C C . GLU D 2 128 ? -23.534 -24.731 42.612 1.00 26.66 128 GLU C C 1
ATOM 5292 O O . GLU D 2 128 ? -22.946 -24.228 43.571 1.00 27.25 128 GLU C O 1
ATOM 5298 N N . VAL D 2 129 ? -23.191 -24.508 41.346 1.00 28.55 129 VAL C N 1
ATOM 5299 C CA . VAL D 2 129 ? -22.073 -23.639 40.970 1.00 29.51 129 VAL C CA 1
ATOM 5300 C C . VAL D 2 129 ? -22.279 -22.180 41.405 1.00 29.21 129 VAL C C 1
ATOM 5301 O O . VAL D 2 129 ? -21.317 -21.420 41.473 1.00 33.94 129 VAL C O 1
ATOM 5305 N N . LYS D 2 130 ? -23.520 -21.795 41.702 1.00 27.75 130 LYS C N 1
ATOM 5306 C CA . LYS D 2 130 ? -23.814 -20.466 42.249 1.00 28.24 130 LYS C CA 1
ATOM 5307 C C . LYS D 2 130 ? -24.027 -20.498 43.759 1.00 27.35 130 LYS C C 1
ATOM 5308 O O . LYS D 2 130 ? -24.526 -19.526 44.338 1.00 28.32 130 LYS C O 1
ATOM 5314 N N . GLY D 2 131 ? -23.659 -21.609 44.396 1.00 25.85 131 GLY C N 1
ATOM 5315 C CA . GLY D 2 131 ? -23.930 -21.809 45.816 1.00 24.45 131 GLY C CA 1
ATOM 5316 C C . GLY D 2 131 ? -25.412 -21.819 46.147 1.00 23.04 131 GLY C C 1
ATOM 5317 O O . GLY D 2 131 ? -25.798 -21.496 47.270 1.00 26.48 131 GLY C O 1
ATOM 5318 N N . CYS D 2 132 ? -26.244 -22.164 45.163 1.00 19.93 132 CYS C N 1
ATOM 5319 C CA . CYS D 2 132 ? -27.667 -22.366 45.387 1.00 16.49 132 CYS C CA 1
ATOM 5320 C C . CYS D 2 132 ? -27.859 -23.840 45.698 1.00 16.06 132 CYS C C 1
ATOM 5321 O O . CYS D 2 132 ? -27.225 -24.706 45.085 1.00 15.90 132 CYS C O 1
ATOM 5324 N N . THR D 2 133 ? -28.729 -24.112 46.660 1.00 15.85 133 THR C N 1
ATOM 5325 C CA . THR D 2 133 ? -28.923 -25.455 47.191 1.00 16.12 133 THR C CA 1
ATOM 5326 C C . THR D 2 133 ? -30.422 -25.649 47.407 1.00 16.09 133 THR C C 1
ATOM 5327 O O . THR D 2 133 ? -31.188 -24.690 47.305 1.00 15.38 133 THR C O 1
ATOM 5331 N N . TRP D 2 134 ? -30.844 -26.881 47.683 1.00 18.49 134 TRP C N 1
ATOM 5332 C CA . TRP D 2 134 ? -32.256 -27.157 47.995 1.00 19.79 134 TRP C CA 1
ATOM 5333 C C . TRP D 2 134 ? -32.772 -26.331 49.179 1.00 17.85 134 TRP C C 1
ATOM 5334 O O . TRP D 2 134 ? -33.967 -26.045 49.263 1.00 18.65 134 TRP C O 1
ATOM 5345 N N . ALA D 2 135 ? -31.871 -25.957 50.085 1.00 17.69 135 ALA C N 1
ATOM 5346 C CA . ALA D 2 135 ? -32.214 -25.133 51.255 1.00 16.63 135 ALA C CA 1
ATOM 5347 C C . ALA D 2 135 ? -32.705 -23.724 50.902 1.00 16.72 135 ALA C C 1
ATOM 5348 O O . ALA D 2 135 ? -33.407 -23.098 51.695 1.00 21.67 135 ALA C O 1
ATOM 5350 N N . ASP D 2 136 ? -32.337 -23.222 49.726 1.00 17.38 136 ASP C N 1
ATOM 5351 C CA . ASP D 2 136 ? -32.866 -21.941 49.240 1.00 16.48 136 ASP C CA 1
ATOM 5352 C C . ASP D 2 136 ? -34.274 -22.061 48.643 1.00 16.97 136 ASP C C 1
ATOM 5353 O O . ASP D 2 136 ? -34.856 -21.056 48.242 1.00 19.81 136 ASP C O 1
ATOM 5358 N N . GLY D 2 137 ? -34.814 -23.277 48.577 1.00 17.40 137 GLY C N 1
ATOM 5359 C CA . GLY D 2 137 ? -36.173 -23.496 48.090 1.00 18.12 137 GLY C CA 1
ATOM 5360 C C . GLY D 2 137 ? -36.200 -24.090 46.691 1.00 18.93 137 GLY C C 1
ATOM 5361 O O . GLY D 2 137 ? -35.359 -23.770 45.842 1.00 19.36 137 GLY C O 1
ATOM 5362 N N . TYR D 2 138 ? -37.185 -24.953 46.461 1.00 17.45 138 TYR C N 1
ATOM 5363 C CA . TYR D 2 138 ? -37.291 -25.739 45.231 1.00 17.58 138 TYR C CA 1
ATOM 5364 C C . TYR D 2 138 ? -37.519 -24.912 43.954 1.00 17.17 138 TYR C C 1
ATOM 5365 O O . TYR D 2 138 ? -37.119 -25.333 42.867 1.00 16.72 138 TYR C O 1
ATOM 5374 N N . THR D 2 139 ? -38.152 -23.746 44.078 1.00 16.59 139 THR C N 1
ATOM 5375 C CA . THR D 2 139 ? -38.417 -22.905 42.905 1.00 15.78 139 THR C CA 1
ATOM 5376 C C . THR D 2 139 ? -37.146 -22.218 42.402 1.00 15.43 139 THR C C 1
ATOM 5377 O O . THR D 2 139 ? -36.948 -22.088 41.188 1.00 15.10 139 THR C O 1
ATOM 5381 N N . MET D 2 140 ? -36.290 -21.788 43.330 1.00 14.49 140 MET C N 1
ATOM 5382 C CA . MET D 2 140 ? -35.007 -21.183 42.969 1.00 15.21 140 MET C CA 1
ATOM 5383 C C . MET D 2 140 ? -34.012 -22.226 42.459 1.00 15.07 140 MET C C 1
ATOM 5384 O O . MET D 2 140 ? -33.333 -21.999 41.455 1.00 17.76 140 MET C O 1
ATOM 5389 N N . TYR D 2 141 ? -33.930 -23.358 43.158 1.00 13.80 141 TYR C N 1
ATOM 5390 C CA . TYR D 2 141 ? -32.976 -24.423 42.836 1.00 13.09 141 TYR C CA 1
ATOM 5391 C C . TYR D 2 141 ? -33.263 -25.046 41.470 1.00 13.02 141 TYR C C 1
ATOM 5392 O O . TYR D 2 141 ? -32.357 -25.204 40.644 1.00 13.18 141 TYR C O 1
ATOM 5401 N N . LEU D 2 142 ? -34.523 -25.402 41.238 1.00 13.55 142 LEU C N 1
ATOM 5402 C CA . LEU D 2 142 ? -34.932 -25.984 39.958 1.00 14.17 142 LEU C CA 1
ATOM 5403 C C . LEU D 2 142 ? -35.003 -24.935 38.845 1.00 12.97 142 LEU C C 1
ATOM 5404 O O . LEU D 2 142 ? -34.876 -25.277 37.670 1.00 14.01 142 LEU C O 1
ATOM 5409 N N . GLY D 2 143 ? -35.182 -23.665 39.210 1.00 12.00 143 GLY C N 1
ATOM 5410 C CA . GLY D 2 143 ? -35.163 -22.558 38.239 1.00 11.16 143 GLY C CA 1
ATOM 5411 C C . GLY D 2 143 ? -33.882 -22.453 37.419 1.00 10.88 143 GLY C C 1
ATOM 5412 O O . GLY D 2 143 ? -33.877 -21.864 36.328 1.00 10.84 143 GLY C O 1
ATOM 5413 N N . PHE D 2 144 ? -32.800 -23.029 37.944 1.00 10.47 144 PHE C N 1
ATOM 5414 C CA . PHE D 2 144 ? -31.519 -23.103 37.239 1.00 10.89 144 PHE C CA 1
ATOM 5415 C C . PHE D 2 144 ? -31.509 -24.121 36.103 1.00 11.19 144 PHE C C 1
ATOM 5416 O O . PHE D 2 144 ? -30.583 -24.130 35.297 1.00 12.77 144 PHE C O 1
ATOM 5424 N N . ALA D 2 145 ? -32.509 -24.998 36.058 1.00 11.31 145 ALA C N 1
ATOM 5425 C CA . ALA D 2 145 ? -32.603 -25.991 34.996 1.00 11.72 145 ALA C CA 1
ATOM 5426 C C . ALA D 2 145 ? -32.912 -25.300 33.672 1.00 12.49 145 ALA C C 1
ATOM 5427 O O . ALA D 2 145 ? -33.715 -24.364 33.639 1.00 12.09 145 ALA C O 1
ATOM 5429 N N . PRO D 2 146 ? -32.260 -25.737 32.576 1.00 13.15 146 PRO C N 1
ATOM 5430 C CA . PRO D 2 146 ? -32.647 -25.206 31.274 1.00 12.62 146 PRO C CA 1
ATOM 5431 C C . PRO D 2 146 ? -34.080 -25.616 30.956 1.00 11.57 146 PRO C C 1
ATOM 5432 O O . PRO D 2 146 ? -34.483 -26.739 31.257 1.00 11.30 146 PRO C O 1
ATOM 5436 N N . GLY D 2 147 ? -34.846 -24.702 30.379 1.00 11.89 147 GLY C N 1
ATOM 5437 C CA . GLY D 2 147 ? -36.255 -24.949 30.100 1.00 13.12 147 GLY C CA 1
ATOM 5438 C C . GLY D 2 147 ? -37.181 -24.500 31.218 1.00 15.26 147 GLY C C 1
ATOM 5439 O O . GLY D 2 147 ? -38.396 -24.520 31.049 1.00 13.26 147 GLY C O 1
ATOM 5440 N N . ALA D 2 148 ? -36.628 -24.113 32.371 1.00 16.38 148 ALA C N 1
ATOM 5441 C CA . ALA D 2 148 ? -37.449 -23.565 33.451 1.00 16.74 148 ALA C CA 1
ATOM 5442 C C . ALA D 2 148 ? -38.092 -22.244 33.025 1.00 16.93 148 ALA C C 1
ATOM 5443 O O . ALA D 2 148 ? -39.253 -22.002 33.340 1.00 15.68 148 ALA C O 1
ATOM 5445 N N . GLU D 2 149 ? -37.347 -21.404 32.298 1.00 19.46 149 GLU C N 1
ATOM 5446 C CA . GLU D 2 149 ? -37.890 -20.124 31.776 1.00 22.35 149 GLU C CA 1
ATOM 5447 C C . GLU D 2 149 ? -39.208 -20.295 31.019 1.00 21.45 149 GLU C C 1
ATOM 5448 O O . GLU D 2 149 ? -39.976 -19.349 30.868 1.00 21.23 149 GLU C O 1
ATOM 5454 N N . MET D 2 150 ? -39.442 -21.514 30.554 1.00 21.84 150 MET C N 1
ATOM 5455 C CA . MET D 2 150 ? -40.697 -21.928 29.950 1.00 23.11 150 MET C CA 1
ATOM 5456 C C . MET D 2 150 ? -41.908 -21.798 30.895 1.00 23.00 150 MET C C 1
ATOM 5457 O O . MET D 2 150 ? -43.035 -21.617 30.433 1.00 23.48 150 MET C O 1
ATOM 5462 N N . PHE D 2 151 ? -41.670 -21.880 32.207 1.00 21.93 151 PHE C N 1
ATOM 5463 C CA . PHE D 2 151 ? -42.740 -21.854 33.218 1.00 20.68 151 PHE C CA 1
ATOM 5464 C C . PHE D 2 151 ? -42.471 -20.809 34.302 1.00 20.71 151 PHE C C 1
ATOM 5465 O O . PHE D 2 151 ? -42.370 -21.133 35.485 1.00 20.21 151 PHE C O 1
ATOM 5473 N N . LEU D 2 152 ? -42.370 -19.554 33.875 1.00 21.27 152 LEU C N 1
ATOM 5474 C CA . LEU D 2 152 ? -42.041 -18.428 34.753 1.00 22.80 152 LEU C CA 1
ATOM 5475 C C . LEU D 2 152 ? -42.894 -18.339 36.029 1.00 24.71 152 LEU C C 1
ATOM 5476 O O . LEU D 2 152 ? -42.381 -17.971 37.084 1.00 26.84 152 LEU C O 1
ATOM 5481 N N . ASP D 2 153 ? -44.179 -18.677 35.932 1.00 27.52 153 ASP C N 1
ATOM 5482 C CA . ASP D 2 153 ? -45.084 -18.633 37.090 1.00 29.95 153 ASP C CA 1
ATOM 5483 C C . ASP D 2 153 ? -44.792 -19.761 38.073 1.00 28.06 153 ASP C C 1
ATOM 5484 O O . ASP D 2 153 ? -44.845 -19.560 39.289 1.00 29.69 153 ASP C O 1
ATOM 5489 N N . ALA D 2 154 ? -44.493 -20.943 37.541 1.00 25.31 154 ALA C N 1
ATOM 5490 C CA . ALA D 2 154 ? -44.155 -22.104 38.364 1.00 23.34 154 ALA C CA 1
ATOM 5491 C C . ALA D 2 154 ? -42.834 -21.916 39.120 1.00 20.11 154 ALA C C 1
ATOM 5492 O O . ALA D 2 154 ? -42.651 -22.473 40.207 1.00 20.06 154 ALA C O 1
ATOM 5494 N N . PHE D 2 155 ? -41.924 -21.133 38.539 1.00 16.48 155 PHE C N 1
ATOM 5495 C CA . PHE D 2 155 ? -40.596 -20.902 39.118 1.00 15.13 155 PHE C CA 1
ATOM 5496 C C . PHE D 2 155 ? -40.384 -19.452 39.578 1.00 14.69 155 PHE C C 1
ATOM 5497 O O . PHE D 2 155 ? -39.249 -18.962 39.628 1.00 11.60 155 PHE C O 1
ATOM 5505 N N . ASP D 2 156 ? -41.491 -18.777 39.894 1.00 16.49 156 ASP C N 1
ATOM 5506 C CA . ASP D 2 156 ? -41.485 -17.461 40.544 1.00 19.04 156 ASP C CA 1
ATOM 5507 C C . ASP D 2 156 ? -40.454 -16.487 39.965 1.00 18.88 156 ASP C C 1
ATOM 5508 O O . ASP D 2 156 ? -39.713 -15.838 40.708 1.00 18.05 156 ASP C O 1
ATOM 5513 N N . PHE D 2 157 ? -40.411 -16.396 38.635 1.00 18.11 157 PHE C N 1
ATOM 5514 C CA . PHE D 2 157 ? -39.519 -15.463 37.923 1.00 17.39 157 PHE C CA 1
ATOM 5515 C C . PHE D 2 157 ? -38.018 -15.765 38.031 1.00 13.93 157 PHE C C 1
ATOM 5516 O O . PHE D 2 157 ? -37.207 -15.021 37.477 1.00 12.70 157 PHE C O 1
ATOM 5524 N N . TYR D 2 158 ? -37.636 -16.834 38.727 1.00 12.79 158 TYR C N 1
ATOM 5525 C CA . TYR D 2 158 ? -36.217 -17.078 38.993 1.00 12.16 158 TYR C CA 1
ATOM 5526 C C . TYR D 2 158 ? -35.366 -17.285 37.734 1.00 10.56 158 TYR C C 1
ATOM 5527 O O . TYR D 2 158 ? -34.269 -16.731 37.655 1.00 11.24 158 TYR C O 1
ATOM 5536 N N . PRO D 2 159 ? -35.865 -18.060 36.745 1.00 9.41 159 PRO C N 1
ATOM 5537 C CA . PRO D 2 159 ? -35.096 -18.222 35.495 1.00 10.39 159 PRO C CA 1
ATOM 5538 C C . PRO D 2 159 ? -34.789 -16.901 34.776 1.00 11.01 159 PRO C C 1
ATOM 5539 O O . PRO D 2 159 ? -33.720 -16.758 34.182 1.00 11.23 159 PRO C O 1
ATOM 5543 N N . LEU D 2 160 ? -35.715 -15.949 34.838 1.00 11.84 160 LEU C N 1
ATOM 5544 C CA . LEU D 2 160 ? -35.493 -14.623 34.257 1.00 13.73 160 LEU C CA 1
ATOM 5545 C C . LEU D 2 160 ? -34.385 -13.874 34.987 1.00 14.49 160 LEU C C 1
ATOM 5546 O O . LEU D 2 160 ? -33.432 -13.378 34.390 1.00 14.57 160 LEU C O 1
ATOM 5551 N N . VAL D 2 161 ? -34.523 -13.798 36.298 1.00 15.13 161 VAL C N 1
ATOM 5552 C CA . VAL D 2 161 ? -33.595 -13.045 37.112 1.00 14.81 161 VAL C CA 1
ATOM 5553 C C . VAL D 2 161 ? -32.210 -13.717 37.175 1.00 14.87 161 VAL C C 1
ATOM 5554 O O . VAL D 2 161 ? -31.185 -13.034 37.218 1.00 14.82 161 VAL C O 1
ATOM 5558 N N . ILE D 2 162 ? -32.188 -15.049 37.169 1.00 14.26 162 ILE C N 1
ATOM 5559 C CA . ILE D 2 162 ? -30.937 -15.811 37.113 1.00 13.66 162 ILE C CA 1
ATOM 5560 C C . ILE D 2 162 ? -30.125 -15.436 35.868 1.00 15.01 162 ILE C C 1
ATOM 5561 O O . ILE D 2 162 ? -28.896 -15.352 35.917 1.00 11.65 162 ILE C O 1
ATOM 5566 N N . GLU D 2 163 ? -30.824 -15.205 34.759 1.00 16.09 163 GLU C N 1
ATOM 5567 C CA . GLU D 2 163 ? -30.182 -14.774 33.518 1.00 17.01 163 GLU C CA 1
ATOM 5568 C C . GLU D 2 163 ? -29.620 -13.356 33.651 1.00 16.07 163 GLU C C 1
ATOM 5569 O O . GLU D 2 163 ? -28.514 -13.070 33.184 1.00 14.67 163 GLU C O 1
ATOM 5575 N N . MET D 2 164 ? -30.374 -12.482 34.311 1.00 17.46 164 MET C N 1
ATOM 5576 C CA . MET D 2 164 ? -29.931 -11.107 34.548 1.00 17.98 164 MET C CA 1
ATOM 5577 C C . MET D 2 164 ? -28.610 -11.092 35.317 1.00 17.27 164 MET C C 1
ATOM 5578 O O . MET D 2 164 ? -27.711 -10.311 34.998 1.00 14.96 164 MET C O 1
ATOM 5583 N N . HIS D 2 165 ? -28.490 -11.962 36.319 1.00 18.12 165 HIS C N 1
ATOM 5584 C CA . HIS D 2 165 ? -27.253 -12.066 37.096 1.00 18.65 165 HIS C CA 1
ATOM 5585 C C . HIS D 2 165 ? -26.127 -12.719 36.305 1.00 17.62 165 HIS C C 1
ATOM 5586 O O . HIS D 2 165 ? -24.953 -12.508 36.608 1.00 16.49 165 HIS C O 1
ATOM 5593 N N . ARG D 2 166 ? -26.482 -13.522 35.305 1.00 17.49 166 ARG C N 1
ATOM 5594 C CA . ARG D 2 166 ? -25.482 -14.096 34.409 1.00 18.21 166 ARG C CA 1
ATOM 5595 C C . ARG D 2 166 ? -24.938 -13.049 33.446 1.00 18.03 166 ARG C C 1
ATOM 5596 O O . ARG D 2 166 ? -23.768 -13.107 33.081 1.00 19.78 166 ARG C O 1
ATOM 5604 N N . VAL D 2 167 ? -25.777 -12.101 33.035 1.00 17.77 167 VAL C N 1
ATOM 5605 C CA . VAL D 2 167 ? -25.311 -10.991 32.205 1.00 17.85 167 VAL C CA 1
ATOM 5606 C C . VAL D 2 167 ? -24.410 -10.068 33.032 1.00 21.06 167 VAL C C 1
ATOM 5607 O O . VAL D 2 167 ? -23.371 -9.619 32.555 1.00 25.52 167 VAL C O 1
ATOM 5611 N N . LEU D 2 168 ? -24.801 -9.810 34.275 1.00 25.70 168 LEU C N 1
ATOM 5612 C CA . LEU D 2 168 ? -24.136 -8.793 35.104 1.00 27.93 168 LEU C CA 1
ATOM 5613 C C . LEU D 2 168 ? -22.915 -9.269 35.896 1.00 28.88 168 LEU C C 1
ATOM 5614 O O . LEU D 2 168 ? -22.002 -8.478 36.140 1.00 29.91 168 LEU C O 1
ATOM 5619 N N . LYS D 2 169 ? -22.894 -10.540 36.292 1.00 28.17 169 LYS C N 1
ATOM 5620 C CA . LYS D 2 169 ? -21.781 -11.083 37.081 1.00 28.74 169 LYS C CA 1
ATOM 5621 C C . LYS D 2 169 ? -20.828 -11.878 36.203 1.00 28.37 169 LYS C C 1
ATOM 5622 O O . LYS D 2 169 ? -19.630 -11.595 36.156 1.00 26.61 169 LYS C O 1
ATOM 5628 N N . ASP D 2 170 ? -21.367 -12.883 35.520 1.00 29.79 170 ASP C N 1
ATOM 5629 C CA . ASP D 2 170 ? -20.627 -13.595 34.489 1.00 31.66 170 ASP C CA 1
ATOM 5630 C C . ASP D 2 170 ? -20.822 -12.797 33.211 1.00 33.75 170 ASP C C 1
ATOM 5631 O O . ASP D 2 170 ? -21.730 -11.972 33.124 1.00 37.86 170 ASP C O 1
ATOM 5636 N N . ASN D 2 171 ? -19.978 -13.026 32.220 1.00 37.06 171 ASN C N 1
ATOM 5637 C CA . ASN D 2 171 ? -20.003 -12.196 31.022 1.00 41.82 171 ASN C CA 1
ATOM 5638 C C . ASN D 2 171 ? -20.822 -12.853 29.905 1.00 42.02 171 ASN C C 1
ATOM 5639 O O . ASN D 2 171 ? -20.308 -13.119 28.817 1.00 44.71 171 ASN C O 1
ATOM 5644 N N . MET D 2 172 ? -22.104 -13.102 30.192 1.00 38.27 172 MET C N 1
ATOM 5645 C CA . MET D 2 172 ? -23.007 -13.779 29.253 1.00 36.60 172 MET C CA 1
ATOM 5646 C C . MET D 2 172 ? -23.439 -12.824 28.142 1.00 38.55 172 MET C C 1
ATOM 5647 O O . MET D 2 172 ? -23.414 -11.604 28.317 1.00 36.62 172 MET C O 1
ATOM 5652 N N . ASP D 2 173 ? -23.850 -13.392 27.009 1.00 37.44 173 ASP C N 1
ATOM 5653 C CA . ASP D 2 173 ? -24.025 -12.639 25.763 1.00 36.49 173 ASP C CA 1
ATOM 5654 C C . ASP D 2 173 ? -25.360 -11.884 25.615 1.00 33.18 173 ASP C C 1
ATOM 5655 O O . ASP D 2 173 ? -25.605 -11.281 24.567 1.00 38.24 173 ASP C O 1
ATOM 5660 N N . VAL D 2 174 ? -26.223 -11.926 26.628 1.00 25.63 174 VAL C N 1
ATOM 5661 C CA . VAL D 2 174 ? -27.473 -11.136 26.650 1.00 22.85 174 VAL C CA 1
ATOM 5662 C C . VAL D 2 174 ? -28.498 -11.588 25.610 1.00 23.41 174 VAL C C 1
ATOM 5663 O O . VAL D 2 174 ? -29.693 -11.655 25.903 1.00 20.53 174 VAL C O 1
ATOM 5667 N N . ASN D 2 175 ? -28.035 -11.878 24.396 1.00 26.41 175 ASN C N 1
ATOM 5668 C CA . ASN D 2 175 ? -28.863 -12.512 23.376 1.00 27.90 175 ASN C CA 1
ATOM 5669 C C . ASN D 2 175 ? -29.401 -13.875 23.836 1.00 25.21 175 ASN C C 1
ATOM 5670 O O . ASN D 2 175 ? -30.412 -14.348 23.324 1.00 24.99 175 ASN C O 1
ATOM 5675 N N . PHE D 2 176 ? -28.732 -14.497 24.810 1.00 27.37 176 PHE C N 1
ATOM 5676 C CA . PHE D 2 176 ? -29.270 -15.688 25.487 1.00 26.96 176 PHE C CA 1
ATOM 5677 C C . PHE D 2 176 ? -30.557 -15.398 26.255 1.00 23.65 176 PHE C C 1
ATOM 5678 O O . PHE D 2 176 ? -31.328 -16.312 26.554 1.00 23.60 176 PHE C O 1
ATOM 5686 N N . MET D 2 177 ? -30.783 -14.129 26.577 1.00 20.95 177 MET C N 1
ATOM 5687 C CA . MET D 2 177 ? -31.968 -13.733 27.311 1.00 22.45 177 MET C CA 1
ATOM 5688 C C . MET D 2 177 ? -33.138 -13.346 26.411 1.00 23.38 177 MET C C 1
ATOM 5689 O O . MET D 2 177 ? -34.185 -12.927 26.906 1.00 23.29 177 MET C O 1
ATOM 5694 N N . LYS D 2 178 ? -32.966 -13.487 25.097 1.00 24.02 178 LYS C N 1
ATOM 5695 C CA . LYS D 2 178 ? -34.017 -13.138 24.145 1.00 23.80 178 LYS C CA 1
ATOM 5696 C C . LYS D 2 178 ? -35.262 -14.005 24.321 1.00 19.44 178 LYS C C 1
ATOM 5697 O O . LYS D 2 178 ? -36.377 -13.504 24.258 1.00 18.67 178 LYS C O 1
ATOM 5703 N N . LYS D 2 179 ? -35.064 -15.299 24.544 1.00 18.30 179 LYS C N 1
ATOM 5704 C CA . LYS D 2 179 ? -36.185 -16.227 24.728 1.00 18.46 179 LYS C CA 1
ATOM 5705 C C . LYS D 2 179 ? -36.976 -15.933 25.998 1.00 20.63 179 LYS C C 1
ATOM 5706 O O . LYS D 2 179 ? -38.204 -15.848 25.947 1.00 22.04 179 LYS C O 1
ATOM 5712 N N . VAL D 2 180 ? -36.290 -15.746 27.123 1.00 22.62 180 VAL C N 1
ATOM 5713 C CA . VAL D 2 180 ? -36.992 -15.532 28.395 1.00 22.42 180 VAL C CA 1
ATOM 5714 C C . VAL D 2 180 ? -37.799 -14.234 28.334 1.00 19.73 180 VAL C C 1
ATOM 5715 O O . VAL D 2 180 ? -38.918 -14.157 28.853 1.00 16.07 180 VAL C O 1
ATOM 5719 N N . LEU D 2 181 ? -37.231 -13.233 27.664 1.00 19.64 181 LEU C N 1
ATOM 5720 C CA . LEU D 2 181 ? -37.900 -11.944 27.452 1.00 20.40 181 LEU C CA 1
ATOM 5721 C C . LEU D 2 181 ? -39.141 -12.016 26.542 1.00 21.92 181 LEU C C 1
ATOM 5722 O O . LEU D 2 181 ? -39.840 -11.013 26.374 1.00 24.65 181 LEU C O 1
ATOM 5727 N N . ARG D 2 182 ? -39.410 -13.180 25.949 1.00 22.82 182 ARG C N 1
ATOM 5728 C CA . ARG D 2 182 ? -40.635 -13.383 25.172 1.00 25.54 182 ARG C CA 1
ATOM 5729 C C . ARG D 2 182 ? -41.537 -14.472 25.764 1.00 24.65 182 ARG C C 1
ATOM 5730 O O . ARG D 2 182 ? -42.514 -14.877 25.130 1.00 25.82 182 ARG C O 1
ATOM 5738 N N . GLN D 2 183 ? -41.215 -14.947 26.965 1.00 23.72 183 GLN C N 1
ATOM 5739 C CA . GLN D 2 183 ? -42.026 -15.969 27.628 1.00 23.09 183 GLN C CA 1
ATOM 5740 C C . GLN D 2 183 ? -43.252 -15.365 28.291 1.00 23.37 183 GLN C C 1
ATOM 5741 O O . GLN D 2 183 ? -43.358 -14.147 28.435 1.00 21.04 183 GLN C O 1
ATOM 5747 N N . ARG D 2 184 ? -44.176 -16.235 28.688 1.00 26.26 184 ARG C N 1
ATOM 5748 C CA . ARG D 2 184 ? -45.373 -15.828 29.412 1.00 33.97 184 ARG C CA 1
ATOM 5749 C C . ARG D 2 184 ? -45.153 -15.918 30.914 1.00 33.00 184 ARG C C 1
ATOM 5750 O O . ARG D 2 184 ? -44.260 -16.630 31.378 1.00 27.62 184 ARG C O 1
ATOM 5758 N N . TYR D 2 185 ? -45.981 -15.190 31.659 1.00 31.14 185 TYR C N 1
ATOM 5759 C CA . TYR D 2 185 ? -46.115 -15.381 33.093 1.00 27.50 185 TYR C CA 1
ATOM 5760 C C . TYR D 2 185 ? -47.591 -15.614 33.397 1.00 27.68 185 TYR C C 1
ATOM 5761 O O . TYR D 2 185 ? -48.382 -14.668 33.434 1.00 31.29 185 TYR C O 1
ATOM 5770 N N . GLY D 2 186 ? -47.958 -16.877 33.594 1.00 26.47 186 GLY C N 1
ATOM 5771 C CA . GLY D 2 186 ? -49.336 -17.239 33.902 1.00 27.06 186 GLY C CA 1
ATOM 5772 C C . GLY D 2 186 ? -50.228 -17.042 32.693 1.00 28.60 186 GLY C C 1
ATOM 5773 O O . GLY D 2 186 ? -50.228 -17.864 31.779 1.00 31.13 186 GLY C O 1
ATOM 5774 N N . THR D 2 187 ? -50.992 -15.954 32.693 1.00 29.88 187 THR C N 1
ATOM 5775 C CA . THR D 2 187 ? -51.821 -15.585 31.548 1.00 34.15 187 THR C CA 1
ATOM 5776 C C . THR D 2 187 ? -51.333 -14.303 30.870 1.00 37.48 187 THR C C 1
ATOM 5777 O O . THR D 2 187 ? -51.882 -13.897 29.843 1.00 35.84 187 THR C O 1
ATOM 5781 N N . MET D 2 188 ? -50.301 -13.680 31.438 1.00 39.95 188 MET C N 1
ATOM 5782 C CA . MET D 2 188 ? -49.841 -12.363 31.000 1.00 41.04 188 MET C CA 1
ATOM 5783 C C . MET D 2 188 ? -48.655 -12.465 30.041 1.00 39.15 188 MET C C 1
ATOM 5784 O O . MET D 2 188 ? -47.726 -13.241 30.272 1.00 41.16 188 MET C O 1
ATOM 5789 N N . THR D 2 189 ? -48.700 -11.676 28.967 1.00 37.97 189 THR C N 1
ATOM 5790 C CA . THR D 2 189 ? -47.622 -11.637 27.971 1.00 37.04 189 THR C CA 1
ATOM 5791 C C . THR D 2 189 ? -46.404 -10.893 28.521 1.00 35.32 189 THR C C 1
ATOM 5792 O O . THR D 2 189 ? -46.479 -10.263 29.577 1.00 34.82 189 THR C O 1
ATOM 5796 N N . ALA D 2 190 ? -45.290 -10.954 27.793 1.00 34.81 190 ALA C N 1
ATOM 5797 C CA . ALA D 2 190 ? -44.023 -10.368 28.253 1.00 35.70 190 ALA C CA 1
ATOM 5798 C C . ALA D 2 190 ? -44.066 -8.847 28.376 1.00 40.25 190 ALA C C 1
ATOM 5799 O O . ALA D 2 190 ? -43.446 -8.271 29.278 1.00 35.08 190 ALA C O 1
ATOM 5801 N N . GLU D 2 191 ? -44.796 -8.203 27.468 1.00 48.46 191 GLU C N 1
ATOM 5802 C CA . GLU D 2 191 ? -45.005 -6.757 27.535 1.00 55.88 191 GLU C CA 1
ATOM 5803 C C . GLU D 2 191 ? -45.803 -6.363 28.783 1.00 47.58 191 GLU C C 1
ATOM 5804 O O . GLU D 2 191 ? -45.636 -5.260 29.308 1.00 52.38 191 GLU C O 1
ATOM 5810 N N . GLU D 2 192 ? -46.654 -7.273 29.258 1.00 36.50 192 GLU C N 1
ATOM 5811 C CA . GLU D 2 192 ? -47.477 -7.034 30.446 1.00 35.96 192 GLU C CA 1
ATOM 5812 C C . GLU D 2 192 ? -46.667 -7.165 31.743 1.00 37.09 192 GLU C C 1
ATOM 5813 O O . GLU D 2 192 ? -46.619 -6.225 32.541 1.00 36.10 192 GLU C O 1
ATOM 5819 N N . TRP D 2 193 ? -46.034 -8.324 31.949 1.00 37.50 193 TRP C N 1
ATOM 5820 C CA . TRP D 2 193 ? -45.420 -8.642 33.254 1.00 37.74 193 TRP C CA 1
ATOM 5821 C C . TRP D 2 193 ? -44.134 -7.879 33.589 1.00 42.64 193 TRP C C 1
ATOM 5822 O O . TRP D 2 193 ? -43.767 -7.786 34.763 1.00 40.43 193 TRP C O 1
ATOM 5833 N N . MET D 2 194 ? -43.466 -7.322 32.576 1.00 45.10 194 MET C N 1
ATOM 5834 C CA . MET D 2 194 ? -42.330 -6.401 32.789 1.00 43.06 194 MET C CA 1
ATOM 5835 C C . MET D 2 194 ? -42.888 -4.976 33.007 1.00 44.77 194 MET C C 1
ATOM 5836 O O . MET D 2 194 ? -42.389 -3.987 32.470 1.00 42.86 194 MET C O 1
ATOM 5841 N N . THR D 2 195 ? -43.947 -4.910 33.816 1.00 46.97 195 THR C N 1
ATOM 5842 C CA . THR D 2 195 ? -44.591 -3.666 34.260 1.00 46.53 195 THR C CA 1
ATOM 5843 C C . THR D 2 195 ? -45.635 -4.028 35.318 1.00 45.34 195 THR C C 1
ATOM 5844 O O . THR D 2 195 ? -45.609 -3.518 36.439 1.00 48.18 195 THR C O 1
ATOM 5848 N N . GLN D 2 196 ? -46.549 -4.918 34.935 1.00 43.93 196 GLN C N 1
ATOM 5849 C CA . GLN D 2 196 ? -47.669 -5.326 35.775 1.00 44.93 196 GLN C CA 1
ATOM 5850 C C . GLN D 2 196 ? -47.252 -6.277 36.900 1.00 50.87 196 GLN C C 1
ATOM 5851 O O . GLN D 2 196 ? -47.864 -6.273 37.970 1.00 56.97 196 GLN C O 1
ATOM 5857 N N . LYS D 2 197 ? -46.213 -7.079 36.659 1.00 50.24 197 LYS C N 1
ATOM 5858 C CA . LYS D 2 197 ? -45.716 -8.035 37.652 1.00 51.25 197 LYS C CA 1
ATOM 5859 C C . LYS D 2 197 ? -44.249 -7.791 38.018 1.00 59.05 197 LYS C C 1
ATOM 5860 O O . LYS D 2 197 ? -43.460 -8.733 38.110 1.00 62.68 197 LYS C O 1
ATOM 5866 N N . ILE D 2 198 ? -43.888 -6.524 38.224 1.00 62.12 198 ILE C N 1
ATOM 5867 C CA . ILE D 2 198 ? -42.630 -6.183 38.897 1.00 62.37 198 ILE C CA 1
ATOM 5868 C C . ILE D 2 198 ? -42.899 -6.326 40.408 1.00 65.33 198 ILE C C 1
ATOM 5869 O O . ILE D 2 198 ? -43.940 -6.864 40.789 1.00 63.49 198 ILE C O 1
ATOM 5874 N N . THR D 2 199 ? -41.987 -5.853 41.260 1.00 67.40 199 THR C N 1
ATOM 5875 C CA . THR D 2 199 ? -41.975 -6.181 42.694 1.00 66.33 199 THR C CA 1
ATOM 5876 C C . THR D 2 199 ? -41.562 -7.638 42.902 1.00 46.14 199 THR C C 1
ATOM 5877 O O . THR D 2 199 ? -40.560 -7.907 43.565 1.00 42.56 199 THR C O 1
ATOM 5881 N N . GLU D 2 200 ? -42.342 -8.568 42.347 1.00 35.83 200 GLU C N 1
ATOM 5882 C CA . GLU D 2 200 ? -41.975 -9.993 42.341 1.00 32.55 200 GLU C CA 1
ATOM 5883 C C . GLU D 2 200 ? -40.592 -10.168 41.718 1.00 32.95 200 GLU C C 1
ATOM 5884 O O . GLU D 2 200 ? -39.747 -10.890 42.251 1.00 30.65 200 GLU C O 1
ATOM 5890 N N . ILE D 2 201 ? -40.381 -9.504 40.581 1.00 35.73 201 ILE C N 1
ATOM 5891 C CA . ILE D 2 201 ? -39.134 -9.608 39.818 1.00 38.35 201 ILE C CA 1
ATOM 5892 C C . ILE D 2 201 ? -37.976 -8.954 40.576 1.00 33.97 201 ILE C C 1
ATOM 5893 O O . ILE D 2 201 ? -36.868 -9.494 40.607 1.00 32.62 201 ILE C O 1
ATOM 5898 N N . LYS D 2 202 ? -38.237 -7.790 41.171 1.00 30.63 202 LYS C N 1
ATOM 5899 C CA . LYS D 2 202 ? -37.280 -7.138 42.073 1.00 28.84 202 LYS C CA 1
ATOM 5900 C C . LYS D 2 202 ? -36.954 -8.040 43.267 1.00 23.15 202 LYS C C 1
ATOM 5901 O O . LYS D 2 202 ? -35.802 -8.128 43.690 1.00 22.29 202 LYS C O 1
ATOM 5907 N N . ALA D 2 203 ? -37.979 -8.696 43.808 1.00 18.47 203 ALA C N 1
ATOM 5908 C CA . ALA D 2 203 ? -37.816 -9.608 44.945 1.00 16.15 203 ALA C CA 1
ATOM 5909 C C . ALA D 2 203 ? -36.986 -10.823 44.557 1.00 15.86 203 ALA C C 1
ATOM 5910 O O . ALA D 2 203 ? -36.045 -11.186 45.254 1.00 13.37 203 ALA C O 1
ATOM 5912 N N . ALA D 2 204 ? -37.334 -11.437 43.428 1.00 17.03 204 ALA C N 1
ATOM 5913 C CA . ALA D 2 204 ? -36.571 -12.564 42.896 1.00 17.74 204 ALA C CA 1
ATOM 5914 C C . ALA D 2 204 ? -35.119 -12.159 42.637 1.00 17.43 204 ALA C C 1
ATOM 5915 O O . ALA D 2 204 ? -34.197 -12.871 43.037 1.00 16.08 204 ALA C O 1
ATOM 5917 N N . PHE D 2 205 ? -34.933 -11.007 41.984 1.00 18.96 205 PHE C N 1
ATOM 5918 C CA . PHE D 2 205 ? -33.601 -10.429 41.730 1.00 20.48 205 PHE C CA 1
ATOM 5919 C C . PHE D 2 205 ? -32.746 -10.380 43.001 1.00 21.16 205 PHE C C 1
ATOM 5920 O O . PHE D 2 205 ? -31.675 -10.984 43.063 1.00 17.28 205 PHE C O 1
ATOM 5928 N N . ASN D 2 206 ? -33.244 -9.688 44.020 1.00 24.42 206 ASN C N 1
ATOM 5929 C CA . ASN D 2 206 ? -32.531 -9.551 45.303 1.00 25.60 206 ASN C CA 1
ATOM 5930 C C . ASN D 2 206 ? -32.372 -10.889 46.031 1.00 21.95 206 ASN C C 1
ATOM 5931 O O . ASN D 2 206 ? -31.342 -11.146 46.665 1.00 22.25 206 ASN C O 1
ATOM 5936 N N . SER D 2 207 ? -33.397 -11.735 45.930 1.00 20.11 207 SER C N 1
ATOM 5937 C CA . SER D 2 207 ? -33.380 -13.058 46.551 1.00 20.51 207 SER C CA 1
ATOM 5938 C C . SER D 2 207 ? -32.245 -13.936 46.008 1.00 20.44 207 SER C C 1
ATOM 5939 O O . SER D 2 207 ? -31.491 -14.515 46.790 1.00 19.43 207 SER C O 1
ATOM 5942 N N . VAL D 2 208 ? -32.108 -14.027 44.684 1.00 20.25 208 VAL C N 1
ATOM 5943 C CA . VAL D 2 208 ? -30.965 -14.751 44.100 1.00 19.32 208 VAL C CA 1
ATOM 5944 C C . VAL D 2 208 ? -29.681 -13.928 44.205 1.00 17.22 208 VAL C C 1
ATOM 5945 O O . VAL D 2 208 ? -28.585 -14.475 44.166 1.00 18.32 208 VAL C O 1
ATOM 5949 N N . GLY D 2 209 ? -29.817 -12.611 44.310 1.00 17.17 209 GLY C N 1
ATOM 5950 C CA . GLY D 2 209 ? -28.671 -11.744 44.564 1.00 20.34 209 GLY C CA 1
ATOM 5951 C C . GLY D 2 209 ? -28.013 -12.052 45.899 1.00 23.82 209 GLY C C 1
ATOM 5952 O O . GLY D 2 209 ? -26.793 -11.964 46.036 1.00 28.27 209 GLY C O 1
ATOM 5953 N N . GLN D 2 210 ? -28.828 -12.436 46.878 1.00 25.35 210 GLN C N 1
ATOM 5954 C CA . GLN D 2 210 ? -28.349 -12.747 48.226 1.00 28.94 210 GLN C CA 1
ATOM 5955 C C . GLN D 2 210 ? -27.522 -14.047 48.273 1.00 27.83 210 GLN C C 1
ATOM 5956 O O . GLN D 2 210 ? -26.828 -14.303 49.254 1.00 29.73 210 GLN C O 1
ATOM 5962 N N . LEU D 2 211 ? -27.574 -14.845 47.206 1.00 25.85 211 LEU C N 1
ATOM 5963 C CA . LEU D 2 211 ? -26.754 -16.054 47.101 1.00 23.96 211 LEU C CA 1
ATOM 5964 C C . LEU D 2 211 ? -25.259 -15.756 47.049 1.00 26.59 211 LEU C C 1
ATOM 5965 O O . LEU D 2 211 ? -24.842 -14.624 46.804 1.00 31.31 211 LEU C O 1
ATOM 5970 N N . ALA D 2 212 ? -24.460 -16.797 47.263 1.00 26.67 212 ALA C N 1
ATOM 5971 C CA . ALA D 2 212 ? -23.035 -16.763 46.964 1.00 29.25 212 ALA C CA 1
ATOM 5972 C C . ALA D 2 212 ? -22.881 -16.907 45.445 1.00 32.83 212 ALA C C 1
ATOM 5973 O O . ALA D 2 212 ? -23.824 -16.627 44.706 1.00 34.74 212 ALA C O 1
ATOM 5975 N N . TRP D 2 213 ? -21.709 -17.325 44.973 1.00 36.89 213 TRP C N 1
ATOM 5976 C CA . TRP D 2 213 ? -21.512 -17.558 43.535 1.00 40.00 213 TRP C CA 1
ATOM 5977 C C . TRP D 2 213 ? -20.672 -18.807 43.211 1.00 44.67 213 TRP C C 1
ATOM 5978 O O . TRP D 2 213 ? -20.349 -19.031 42.047 1.00 49.36 213 TRP C O 1
ATOM 5989 N N . ALA D 2 214 ? -20.333 -19.602 44.232 1.00 45.91 214 ALA C N 1
ATOM 5990 C CA . ALA D 2 214 ? -19.680 -20.919 44.083 1.00 47.66 214 ALA C CA 1
ATOM 5991 C C . ALA D 2 214 ? -19.157 -21.400 45.442 1.00 54.12 214 ALA C C 1
ATOM 5992 O O . ALA D 2 214 ? -19.840 -22.151 46.142 1.00 55.51 214 ALA C O 1
ATOM 5994 N N . LYS D 2 215 ? -17.949 -20.959 45.803 1.00 62.10 215 LYS C N 1
ATOM 5995 C CA . LYS D 2 215 ? -17.337 -21.239 47.110 1.00 70.67 215 LYS C CA 1
ATOM 5996 C C . LYS D 2 215 ? -17.308 -22.724 47.476 1.00 68.83 215 LYS C C 1
ATOM 5997 O O . LYS D 2 215 ? -17.174 -23.586 46.594 1.00 68.09 215 LYS C O 1
ATOM 6003 N N . GLY D 2 217 ? -13.835 -23.362 48.646 1.00 40.98 217 GLY C N 1
ATOM 6004 C CA . GLY D 2 217 ? -13.695 -24.772 48.991 1.00 44.53 217 GLY C CA 1
ATOM 6005 C C . GLY D 2 217 ? -13.877 -25.002 50.480 1.00 50.79 217 GLY C C 1
ATOM 6006 O O . GLY D 2 217 ? -15.004 -25.120 50.962 1.00 53.28 217 GLY C O 1
ATOM 6007 N N . PHE D 2 218 ? -12.762 -25.062 51.206 1.00 59.56 218 PHE C N 1
ATOM 6008 C CA . PHE D 2 218 ? -12.775 -25.231 52.661 1.00 65.43 218 PHE C CA 1
ATOM 6009 C C . PHE D 2 218 ? -12.698 -23.837 53.309 1.00 59.33 218 PHE C C 1
ATOM 6010 O O . PHE D 2 218 ? -13.063 -22.836 52.689 1.00 54.33 218 PHE C O 1
ATOM 6018 N N . SER D 2 219 ? -12.239 -23.784 54.556 1.00 55.36 219 SER C N 1
ATOM 6019 C CA . SER D 2 219 ? -11.952 -22.537 55.259 1.00 47.67 219 SER C CA 1
ATOM 6020 C C . SER D 2 219 ? -10.780 -22.793 56.207 1.00 47.94 219 SER C C 1
ATOM 6021 O O . SER D 2 219 ? -10.993 -23.010 57.400 1.00 50.51 219 SER C O 1
ATOM 6024 N N . PRO D 2 220 ? -9.530 -22.763 55.693 1.00 44.86 220 PRO C N 1
ATOM 6025 C CA . PRO D 2 220 ? -8.936 -22.296 54.418 1.00 44.84 220 PRO C CA 1
ATOM 6026 C C . PRO D 2 220 ? -9.777 -22.454 53.142 1.00 42.46 220 PRO C C 1
ATOM 6027 O O . PRO D 2 220 ? -9.813 -23.563 52.613 1.00 43.08 220 PRO C O 1
ATOM 6031 N N . ALA D 2 221 ? -10.432 -21.414 52.599 1.00 35.44 221 ALA C N 1
ATOM 6032 C CA . ALA D 2 221 ? -10.357 -19.960 52.933 1.00 29.80 221 ALA C CA 1
ATOM 6033 C C . ALA D 2 221 ? -9.287 -19.422 53.893 1.00 28.54 221 ALA C C 1
ATOM 6034 O O . ALA D 2 221 ? -8.329 -18.785 53.453 1.00 19.87 221 ALA C O 1
ATOM 6036 N N . ALA D 2 222 ? -9.476 -19.656 55.193 1.00 28.35 222 ALA C N 1
ATOM 6037 C CA . ALA D 2 222 ? -8.572 -19.175 56.248 1.00 26.26 222 ALA C CA 1
ATOM 6038 C C . ALA D 2 222 ? -7.094 -18.998 55.862 1.00 24.68 222 ALA C C 1
ATOM 6039 O O . ALA D 2 222 ? -6.512 -17.956 56.159 1.00 22.38 222 ALA C O 1
ATOM 6041 N N . ARG D 2 223 ? -6.481 -19.986 55.214 1.00 28.19 223 ARG C N 1
ATOM 6042 C CA . ARG D 2 223 ? -5.054 -19.886 54.897 1.00 29.69 223 ARG C CA 1
ATOM 6043 C C . ARG D 2 223 ? -4.783 -19.072 53.639 1.00 26.89 223 ARG C C 1
ATOM 6044 O O . ARG D 2 223 ? -3.785 -18.352 53.574 1.00 25.78 223 ARG C O 1
ATOM 6052 N N . THR D 2 224 ? -5.651 -19.191 52.639 1.00 28.96 224 THR C N 1
ATOM 6053 C CA . THR D 2 224 ? -5.560 -18.318 51.472 1.00 31.57 224 THR C CA 1
ATOM 6054 C C . THR D 2 224 ? -5.786 -16.871 51.920 1.00 35.25 224 THR C C 1
ATOM 6055 O O . THR D 2 224 ? -5.080 -15.964 51.476 1.00 36.71 224 THR C O 1
ATOM 6059 N N . PHE D 2 225 ? -6.759 -16.672 52.813 1.00 39.01 225 PHE C N 1
ATOM 6060 C CA . PHE D 2 225 ? -6.978 -15.375 53.476 1.00 42.26 225 PHE C CA 1
ATOM 6061 C C . PHE D 2 225 ? -5.766 -14.931 54.296 1.00 37.66 225 PHE C C 1
ATOM 6062 O O . PHE D 2 225 ? -5.510 -13.734 54.442 1.00 32.91 225 PHE C O 1
ATOM 6070 N N . LEU D 2 226 ? -5.032 -15.901 54.837 1.00 33.60 226 LEU C N 1
ATOM 6071 C CA . LEU D 2 226 ? -3.813 -15.625 55.603 1.00 28.24 226 LEU C CA 1
ATOM 6072 C C . LEU D 2 226 ? -2.645 -15.222 54.691 1.00 26.16 226 LEU C C 1
ATOM 6073 O O . LEU D 2 226 ? -1.556 -14.910 55.172 1.00 20.42 226 LEU C O 1
ATOM 6078 N N . GLN D 2 227 ? -2.883 -15.240 53.381 1.00 26.19 227 GLN C N 1
ATOM 6079 C CA . GLN D 2 227 ? -1.882 -14.879 52.384 1.00 24.59 227 GLN C CA 1
ATOM 6080 C C . GLN D 2 227 ? -2.378 -13.747 51.466 1.00 21.64 227 GLN C C 1
ATOM 6081 O O . GLN D 2 227 ? -1.588 -12.891 51.058 1.00 20.56 227 GLN C O 1
ATOM 6087 N N . GLN D 2 228 ? -3.677 -13.739 51.148 1.00 21.48 228 GLN C N 1
ATOM 6088 C CA . GLN D 2 228 ? -4.209 -12.874 50.081 1.00 21.09 228 GLN C CA 1
ATOM 6089 C C . GLN D 2 228 ? -5.732 -12.906 49.857 1.00 21.55 228 GLN C C 1
ATOM 6090 O O . GLN D 2 228 ? -6.310 -11.884 49.504 1.00 20.68 228 GLN C O 1
ATOM 6096 N N . PHE D 2 229 ? -6.355 -14.075 50.003 1.00 25.21 229 PHE C N 1
ATOM 6097 C CA . PHE D 2 229 ? -7.826 -14.217 49.989 1.00 31.25 229 PHE C CA 1
ATOM 6098 C C . PHE D 2 229 ? -8.223 -15.687 50.120 1.00 32.90 229 PHE C C 1
ATOM 6099 O O . PHE D 2 229 ? -9.396 -16.019 50.300 1.00 33.95 229 PHE C O 1
ATOM 6107 N N . SER E 2 2 ? -6.709 -25.552 -11.872 1.00 26.64 2 SER D N 1
ATOM 6108 C CA . SER E 2 2 ? -6.140 -26.896 -12.200 1.00 27.25 2 SER D CA 1
ATOM 6109 C C . SER E 2 2 ? -4.794 -27.138 -11.504 1.00 23.97 2 SER D C 1
ATOM 6110 O O . SER E 2 2 ? -3.838 -27.609 -12.126 1.00 24.81 2 SER D O 1
ATOM 6113 N N . SER E 2 3 ? -4.753 -26.787 -10.217 1.00 17.42 3 SER D N 1
ATOM 6114 C CA . SER E 2 3 ? -3.666 -27.090 -9.270 1.00 11.34 3 SER D CA 1
ATOM 6115 C C . SER E 2 3 ? -3.444 -25.890 -8.352 1.00 8.38 3 SER D C 1
ATOM 6116 O O . SER E 2 3 ? -2.958 -24.839 -8.779 1.00 8.02 3 SER D O 1
ATOM 6119 N N . GLN E 2 4 ? -3.816 -26.073 -7.089 1.00 6.60 4 GLN D N 1
ATOM 6120 C CA . GLN E 2 4 ? -3.695 -25.058 -6.041 1.00 5.95 4 GLN D CA 1
ATOM 6121 C C . GLN E 2 4 ? -2.253 -24.639 -5.734 1.00 5.60 4 GLN D C 1
ATOM 6122 O O . GLN E 2 4 ? -2.036 -23.650 -5.036 1.00 5.82 4 GLN D O 1
ATOM 6128 N N . PHE E 2 5 ? -1.287 -25.405 -6.240 1.00 5.81 5 PHE D N 1
ATOM 6129 C CA . PHE E 2 5 ? 0.134 -25.143 -6.026 1.00 6.22 5 PHE D CA 1
ATOM 6130 C C . PHE E 2 5 ? 0.782 -24.420 -7.214 1.00 7.13 5 PHE D C 1
ATOM 6131 O O . PHE E 2 5 ? 1.997 -24.215 -7.227 1.00 6.71 5 PHE D O 1
ATOM 6139 N N . ILE E 2 6 ? -0.022 -24.057 -8.213 1.00 7.60 6 ILE D N 1
ATOM 6140 C CA . ILE E 2 6 ? 0.473 -23.338 -9.386 1.00 7.31 6 ILE D CA 1
ATOM 6141 C C . ILE E 2 6 ? -0.220 -21.989 -9.478 1.00 6.73 6 ILE D C 1
ATOM 6142 O O . ILE E 2 6 ? -1.446 -21.910 -9.452 1.00 6.49 6 ILE D O 1
ATOM 6147 N N . PHE E 2 7 ? 0.580 -20.932 -9.581 1.00 6.36 7 PHE D N 1
ATOM 6148 C CA . PHE E 2 7 ? 0.067 -19.570 -9.639 1.00 6.61 7 PHE D CA 1
ATOM 6149 C C . PHE E 2 7 ? 0.507 -18.888 -10.940 1.00 7.45 7 PHE D C 1
ATOM 6150 O O . PHE E 2 7 ? 1.678 -18.947 -11.322 1.00 6.89 7 PHE D O 1
ATOM 6158 N N . GLU E 2 8 ? -0.452 -18.259 -11.613 1.00 9.05 8 GLU D N 1
ATOM 6159 C CA . GLU E 2 8 ? -0.203 -17.475 -12.830 1.00 11.34 8 GLU D CA 1
ATOM 6160 C C . GLU E 2 8 ? -1.079 -16.206 -12.769 1.00 12.37 8 GLU D C 1
ATOM 6161 O O . GLU E 2 8 ? -2.106 -16.237 -12.101 1.00 12.33 8 GLU D O 1
ATOM 6167 N N . ASP E 2 9 ? -0.724 -15.079 -13.405 1.00 14.35 9 ASP D N 1
ATOM 6168 C CA . ASP E 2 9 ? 0.407 -14.880 -14.339 1.00 15.97 9 ASP D CA 1
ATOM 6169 C C . ASP E 2 9 ? 0.548 -13.430 -14.888 1.00 17.87 9 ASP D C 1
ATOM 6170 O O . ASP E 2 9 ? 1.684 -12.961 -14.929 1.00 17.99 9 ASP D O 1
ATOM 6175 N N . VAL E 2 10 ? -0.482 -12.680 -15.336 1.00 20.25 10 VAL D N 1
ATOM 6176 C CA . VAL E 2 10 ? -1.966 -12.897 -15.375 1.00 20.10 10 VAL D CA 1
ATOM 6177 C C . VAL E 2 10 ? -2.651 -12.016 -14.309 1.00 21.51 10 VAL D C 1
ATOM 6178 O O . VAL E 2 10 ? -2.580 -12.332 -13.121 1.00 22.55 10 VAL D O 1
ATOM 6182 N N . PRO E 2 11 ? -3.291 -10.892 -14.728 1.00 23.20 11 PRO D N 1
ATOM 6183 C CA . PRO E 2 11 ? -3.186 -10.114 -15.977 1.00 22.58 11 PRO D CA 1
ATOM 6184 C C . PRO E 2 11 ? -3.206 -8.553 -15.894 1.00 22.93 11 PRO D C 1
ATOM 6185 O O . PRO E 2 11 ? -2.582 -7.902 -16.734 1.00 25.72 11 PRO D O 1
ATOM 6189 N N . GLN E 2 12 ? -3.929 -7.983 -14.921 1.00 21.39 12 GLN D N 1
ATOM 6190 C CA . GLN E 2 12 ? -4.152 -6.509 -14.741 1.00 20.41 12 GLN D CA 1
ATOM 6191 C C . GLN E 2 12 ? -5.096 -5.883 -15.792 1.00 21.75 12 GLN D C 1
ATOM 6192 O O . GLN E 2 12 ? -4.648 -5.693 -16.919 1.00 27.85 12 GLN D O 1
ATOM 6198 N N . ARG E 2 13 ? -6.370 -5.543 -15.522 1.00 20.66 13 ARG D N 1
ATOM 6199 C CA . ARG E 2 13 ? -7.162 -5.603 -14.260 1.00 22.03 13 ARG D CA 1
ATOM 6200 C C . ARG E 2 13 ? -8.012 -4.319 -14.047 1.00 20.35 13 ARG D C 1
ATOM 6201 O O . ARG E 2 13 ? -8.764 -4.224 -13.068 1.00 21.23 13 ARG D O 1
ATOM 6209 N N . ASN E 2 14 ? -7.886 -3.342 -14.947 1.00 18.18 14 ASN D N 1
ATOM 6210 C CA . ASN E 2 14 ? -8.648 -2.092 -14.872 1.00 17.02 14 ASN D CA 1
ATOM 6211 C C . ASN E 2 14 ? -9.895 -2.215 -15.736 1.00 17.88 14 ASN D C 1
ATOM 6212 O O . ASN E 2 14 ? -9.928 -3.032 -16.659 1.00 22.21 14 ASN D O 1
ATOM 6217 N N . ALA E 2 15 ? -10.905 -1.402 -15.442 1.00 17.84 15 ALA D N 1
ATOM 6218 C CA . ALA E 2 15 ? -12.163 -1.384 -16.197 1.00 19.07 15 ALA D CA 1
ATOM 6219 C C . ALA E 2 15 ? -12.984 -2.682 -16.107 1.00 18.28 15 ALA D C 1
ATOM 6220 O O . ALA E 2 15 ? -12.532 -3.769 -16.495 1.00 15.96 15 ALA D O 1
ATOM 6222 N N . ALA E 2 16 ? -14.205 -2.546 -15.603 1.00 16.98 16 ALA D N 1
ATOM 6223 C CA . ALA E 2 16 ? -15.152 -3.645 -15.579 1.00 16.40 16 ALA D CA 1
ATOM 6224 C C . ALA E 2 16 ? -15.935 -3.633 -16.882 1.00 19.95 16 ALA D C 1
ATOM 6225 O O . ALA E 2 16 ? -16.354 -2.574 -17.350 1.00 21.27 16 ALA D O 1
ATOM 6227 N N . THR E 2 17 ? -16.123 -4.811 -17.464 1.00 22.71 17 THR D N 1
ATOM 6228 C CA . THR E 2 17 ? -16.914 -4.964 -18.689 1.00 24.46 17 THR D CA 1
ATOM 6229 C C . THR E 2 17 ? -18.370 -5.341 -18.375 1.00 22.43 17 THR D C 1
ATOM 6230 O O . THR E 2 17 ? -19.275 -5.112 -19.185 1.00 23.01 17 THR D O 1
ATOM 6234 N N . PHE E 2 18 ? -18.577 -5.907 -17.189 1.00 16.04 18 PHE D N 1
ATOM 6235 C CA . PHE E 2 18 ? -19.873 -6.425 -16.753 1.00 14.45 18 PHE D CA 1
ATOM 6236 C C . PHE E 2 18 ? -20.959 -5.345 -16.720 1.00 13.21 18 PHE D C 1
ATOM 6237 O O . PHE E 2 18 ? -20.806 -4.315 -16.064 1.00 12.71 18 PHE D O 1
ATOM 6245 N N . ASN E 2 19 ? -22.035 -5.579 -17.470 1.00 13.68 19 ASN D N 1
ATOM 6246 C CA . ASN E 2 19 ? -23.223 -4.737 -17.429 1.00 15.13 19 ASN D CA 1
ATOM 6247 C C . ASN E 2 19 ? -24.385 -5.562 -16.880 1.00 15.03 19 ASN D C 1
ATOM 6248 O O . ASN E 2 19 ? -24.898 -6.439 -17.576 1.00 15.02 19 ASN D O 1
ATOM 6253 N N . PRO E 2 20 ? -24.799 -5.289 -15.625 1.00 13.82 20 PRO D N 1
ATOM 6254 C CA . PRO E 2 20 ? -25.906 -6.006 -14.980 1.00 13.54 20 PRO D CA 1
ATOM 6255 C C . PRO E 2 20 ? -27.152 -6.135 -15.856 1.00 14.17 20 PRO D C 1
ATOM 6256 O O . PRO E 2 20 ? -27.797 -7.181 -15.854 1.00 13.90 20 PRO D O 1
ATOM 6260 N N . GLU E 2 21 ? -27.471 -5.079 -16.600 1.00 15.28 21 GLU D N 1
ATOM 6261 C CA . GLU E 2 21 ? -28.661 -5.060 -17.452 1.00 17.34 21 GLU D CA 1
ATOM 6262 C C . GLU E 2 21 ? -28.589 -6.105 -18.560 1.00 18.43 21 GLU D C 1
ATOM 6263 O O . GLU E 2 21 ? -29.609 -6.671 -18.941 1.00 19.13 21 GLU D O 1
ATOM 6269 N N . VAL E 2 22 ? -27.389 -6.341 -19.086 1.00 20.60 22 VAL D N 1
ATOM 6270 C CA . VAL E 2 22 ? -27.172 -7.382 -20.091 1.00 21.36 22 VAL D CA 1
ATOM 6271 C C . VAL E 2 22 ? -27.214 -8.757 -19.426 1.00 19.52 22 VAL D C 1
ATOM 6272 O O . VAL E 2 22 ? -27.882 -9.670 -19.911 1.00 19.77 22 VAL D O 1
ATOM 6276 N N . GLY E 2 23 ? -26.500 -8.889 -18.310 1.00 18.35 23 GLY D N 1
ATOM 6277 C CA . GLY E 2 23 ? -26.467 -10.133 -17.541 1.00 17.25 23 GLY D CA 1
ATOM 6278 C C . GLY E 2 23 ? -27.828 -10.570 -17.020 1.00 17.23 23 GLY D C 1
ATOM 6279 O O . GLY E 2 23 ? -28.096 -11.767 -16.913 1.00 15.78 23 GLY D O 1
ATOM 6280 N N . TYR E 2 24 ? -28.685 -9.601 -16.696 1.00 18.44 24 TYR D N 1
ATOM 6281 C CA . TYR E 2 24 ? -30.037 -9.898 -16.222 1.00 19.19 24 TYR D CA 1
ATOM 6282 C C . TYR E 2 24 ? -30.886 -10.510 -17.332 1.00 21.97 24 TYR D C 1
ATOM 6283 O O . TYR E 2 24 ? -31.581 -11.499 -17.105 1.00 22.60 24 TYR D O 1
ATOM 6292 N N . VAL E 2 25 ? -30.817 -9.927 -18.529 1.00 24.83 25 VAL D N 1
ATOM 6293 C CA . VAL E 2 25 ? -31.642 -10.377 -19.655 1.00 26.83 25 VAL D CA 1
ATOM 6294 C C . VAL E 2 25 ? -31.206 -11.760 -20.136 1.00 26.21 25 VAL D C 1
ATOM 6295 O O . VAL E 2 25 ? -32.042 -12.574 -20.528 1.00 27.73 25 VAL D O 1
ATOM 6299 N N . ALA E 2 26 ? -29.902 -12.020 -20.104 1.00 25.89 26 ALA D N 1
ATOM 6300 C CA . ALA E 2 26 ? -29.378 -13.350 -20.402 1.00 26.44 26 ALA D CA 1
ATOM 6301 C C . ALA E 2 26 ? -29.857 -14.372 -19.361 1.00 26.37 26 ALA D C 1
ATOM 6302 O O . ALA E 2 26 ? -30.193 -15.508 -19.702 1.00 21.88 26 ALA D O 1
ATOM 6304 N N . PHE E 2 27 ? -29.892 -13.955 -18.098 1.00 25.15 27 PHE D N 1
ATOM 6305 C CA . PHE E 2 27 ? -30.379 -14.796 -16.997 1.00 20.62 27 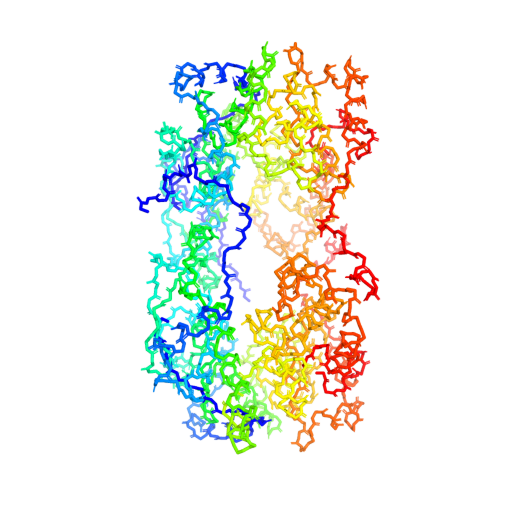PHE D CA 1
ATOM 6306 C C . PHE E 2 27 ? -31.869 -15.113 -17.150 1.00 20.48 27 PHE D C 1
ATOM 6307 O O . PHE E 2 27 ? -32.305 -16.229 -16.864 1.00 22.52 27 PHE D O 1
ATOM 6315 N N . ILE E 2 28 ? -32.641 -14.125 -17.595 1.00 20.99 28 ILE D N 1
ATOM 6316 C CA . ILE E 2 28 ? -34.058 -14.313 -17.910 1.00 21.82 28 ILE D CA 1
ATOM 6317 C C . ILE E 2 28 ? -34.214 -15.155 -19.180 1.00 25.94 28 ILE D C 1
ATOM 6318 O O . ILE E 2 28 ? -35.123 -15.981 -19.280 1.00 27.03 28 ILE D O 1
ATOM 6323 N N . GLY E 2 29 ? -33.325 -14.943 -20.146 1.00 29.15 29 GLY D N 1
ATOM 6324 C CA . GLY E 2 29 ? -33.300 -15.747 -21.363 1.00 29.24 29 GLY D CA 1
ATOM 6325 C C . GLY E 2 29 ? -33.120 -17.227 -21.079 1.00 30.65 29 GLY D C 1
ATOM 6326 O O . GLY E 2 29 ? -33.823 -18.059 -21.651 1.00 36.54 29 GLY D O 1
ATOM 6327 N N . LYS E 2 30 ? -32.188 -17.555 -20.185 1.00 31.14 30 LYS D N 1
ATOM 6328 C CA . LYS E 2 30 ? -31.871 -18.949 -19.871 1.00 30.21 30 LYS D CA 1
ATOM 6329 C C . LYS E 2 30 ? -32.879 -19.588 -18.913 1.00 33.24 30 LYS D C 1
ATOM 6330 O O . LYS E 2 30 ? -33.374 -20.687 -19.177 1.00 30.82 30 LYS D O 1
ATOM 6336 N N . TYR E 2 31 ? -33.181 -18.901 -17.810 1.00 33.75 31 TYR D N 1
ATOM 6337 C CA . TYR E 2 31 ? -33.969 -19.485 -16.717 1.00 32.78 31 TYR D CA 1
ATOM 6338 C C . TYR E 2 31 ? -35.387 -18.920 -16.570 1.00 33.56 31 TYR D C 1
ATOM 6339 O O . TYR E 2 31 ? -36.150 -19.387 -15.722 1.00 33.63 31 TYR D O 1
ATOM 6348 N N . GLY E 2 32 ? -35.737 -17.922 -17.380 1.00 34.41 32 GLY D N 1
ATOM 6349 C CA . GLY E 2 32 ? -37.005 -17.202 -17.228 1.00 37.05 32 GLY D CA 1
ATOM 6350 C C . GLY E 2 32 ? -38.267 -18.041 -17.117 1.00 39.18 32 GLY D C 1
ATOM 6351 O O . GLY E 2 32 ? -39.154 -17.727 -16.322 1.00 37.93 32 GLY D O 1
ATOM 6352 N N . GLN E 2 33 ? -38.353 -19.109 -17.906 1.00 41.58 33 GLN D N 1
ATOM 6353 C CA . GLN E 2 33 ? -39.595 -19.884 -18.007 1.00 43.89 33 GLN D CA 1
ATOM 6354 C C . GLN E 2 33 ? -39.866 -20.799 -16.816 1.00 37.26 33 GLN D C 1
ATOM 6355 O O . GLN E 2 33 ? -40.994 -21.255 -16.638 1.00 36.63 33 GLN D O 1
ATOM 6361 N N . GLN E 2 34 ? -38.846 -21.054 -16.003 1.00 34.73 34 GLN D N 1
ATOM 6362 C CA . GLN E 2 34 ? -38.985 -21.914 -14.822 1.00 34.26 34 GLN D CA 1
ATOM 6363 C C . GLN E 2 34 ? -38.947 -21.111 -13.513 1.00 30.51 34 GLN D C 1
ATOM 6364 O O . GLN E 2 34 ? -38.777 -21.676 -12.431 1.00 30.41 34 GLN D O 1
ATOM 6370 N N . LEU E 2 35 ? -39.137 -19.797 -13.624 1.00 23.54 35 LEU D N 1
ATOM 6371 C CA . LEU E 2 35 ? -39.138 -18.892 -12.473 1.00 17.04 35 LEU D CA 1
ATOM 6372 C C . LEU E 2 35 ? -40.555 -18.632 -11.979 1.00 16.71 35 LEU D C 1
ATOM 6373 O O . LEU E 2 35 ? -41.447 -18.310 -12.762 1.00 17.59 35 LEU D O 1
ATOM 6378 N N . ASN E 2 36 ? -40.749 -18.771 -10.673 1.00 17.02 36 ASN D N 1
ATOM 6379 C CA . ASN E 2 36 ? -41.981 -18.348 -10.013 1.00 17.09 36 ASN D CA 1
ATOM 6380 C C . ASN E 2 36 ? -41.666 -17.949 -8.573 1.00 17.54 36 ASN D C 1
ATOM 6381 O O . ASN E 2 36 ? -40.536 -18.115 -8.118 1.00 17.69 36 ASN D O 1
ATOM 6386 N N . PHE E 2 37 ? -42.657 -17.428 -7.858 1.00 17.46 37 PHE D N 1
ATOM 6387 C CA . PHE E 2 37 ? -42.426 -16.910 -6.508 1.00 17.40 37 PHE D CA 1
ATOM 6388 C C . PHE E 2 37 ? -42.024 -17.977 -5.486 1.00 19.57 37 PHE D C 1
ATOM 6389 O O . PHE E 2 37 ? -41.394 -17.658 -4.475 1.00 20.11 37 PHE D O 1
ATOM 6397 N N . GLY E 2 38 ? -42.376 -19.233 -5.749 1.00 19.72 38 GLY D N 1
ATOM 6398 C CA . GLY E 2 38 ? -41.928 -20.349 -4.919 1.00 18.24 38 GLY D CA 1
ATOM 6399 C C . GLY E 2 38 ? -40.433 -20.574 -5.043 1.00 17.26 38 GLY D C 1
ATOM 6400 O O . GLY E 2 38 ? -39.752 -20.814 -4.052 1.00 15.91 38 GLY D O 1
ATOM 6401 N N . VAL E 2 39 ? -39.923 -20.480 -6.267 1.00 18.49 39 VAL D N 1
ATOM 6402 C CA . VAL E 2 39 ? -38.489 -20.644 -6.529 1.00 18.36 39 VAL D CA 1
ATOM 6403 C C . VAL E 2 39 ? -37.704 -19.521 -5.851 1.00 12.58 39 VAL D C 1
ATOM 6404 O O . VAL E 2 39 ? -36.686 -19.766 -5.202 1.00 11.76 39 VAL D O 1
ATOM 6408 N N . ALA E 2 40 ? -38.191 -18.294 -6.011 1.00 7.85 40 ALA D N 1
ATOM 6409 C CA . ALA E 2 40 ? -37.603 -17.128 -5.357 1.00 7.09 40 ALA D CA 1
ATOM 6410 C C . ALA E 2 40 ? -37.702 -17.237 -3.845 1.00 7.46 40 ALA D C 1
ATOM 6411 O O . ALA E 2 40 ? -36.735 -16.957 -3.140 1.00 7.65 40 ALA D O 1
ATOM 6413 N N . ARG E 2 41 ? -38.870 -17.635 -3.346 1.00 8.08 41 ARG D N 1
ATOM 6414 C CA . ARG E 2 41 ? -39.033 -17.864 -1.914 1.00 9.68 41 ARG D CA 1
ATOM 6415 C C . ARG E 2 41 ? -37.886 -18.726 -1.412 1.00 11.12 41 ARG D C 1
ATOM 6416 O O . ARG E 2 41 ? -37.151 -18.332 -0.503 1.00 12.03 41 ARG D O 1
ATOM 6424 N N . VAL E 2 42 ? -37.727 -19.888 -2.040 1.00 12.46 42 VAL D N 1
ATOM 6425 C CA . VAL E 2 42 ? -36.752 -20.883 -1.603 1.00 14.27 42 VAL D CA 1
ATOM 6426 C C . VAL E 2 42 ? -35.328 -20.332 -1.637 1.00 15.82 42 VAL D C 1
ATOM 6427 O O . VAL E 2 42 ? -34.548 -20.577 -0.714 1.00 16.90 42 VAL D O 1
ATOM 6431 N N . PHE E 2 43 ? -34.991 -19.587 -2.686 1.00 16.43 43 PHE D N 1
ATOM 6432 C CA . PHE E 2 43 ? -33.651 -19.024 -2.791 1.00 16.89 43 PHE D CA 1
ATOM 6433 C C . PHE E 2 43 ? -33.343 -18.144 -1.587 1.00 14.18 43 PHE D C 1
ATOM 6434 O O . PHE E 2 43 ? -32.374 -18.382 -0.869 1.00 15.03 43 PHE D O 1
ATOM 6442 N N . PHE E 2 44 ? -34.176 -17.135 -1.360 1.00 11.30 44 PHE D N 1
ATOM 6443 C CA . PHE E 2 44 ? -33.856 -16.117 -0.364 1.00 9.02 44 PHE D CA 1
ATOM 6444 C C . PHE E 2 44 ? -33.866 -16.635 1.070 1.00 10.30 44 PHE D C 1
ATOM 6445 O O . PHE E 2 44 ? -33.170 -16.089 1.920 1.00 11.85 44 PHE D O 1
ATOM 6453 N N . LEU E 2 45 ? -34.621 -17.697 1.336 1.00 12.85 45 LEU D N 1
ATOM 6454 C CA . LEU E 2 45 ? -34.592 -18.324 2.659 1.00 14.99 45 LEU D CA 1
ATOM 6455 C C . LEU E 2 45 ? -33.321 -19.149 2.870 1.00 16.73 45 LEU D C 1
ATOM 6456 O O . LEU E 2 45 ? -32.833 -19.248 3.997 1.00 18.85 45 LEU D O 1
ATOM 6461 N N . ASN E 2 46 ? -32.791 -19.738 1.798 1.00 18.44 46 ASN D N 1
ATOM 6462 C CA . ASN E 2 46 ? -31.622 -20.623 1.899 1.00 20.40 46 ASN D CA 1
ATOM 6463 C C . ASN E 2 46 ? -30.320 -20.010 1.395 1.00 21.51 46 ASN D C 1
ATOM 6464 O O . ASN E 2 46 ? -29.293 -20.689 1.329 1.00 21.71 46 ASN D O 1
ATOM 6469 N N .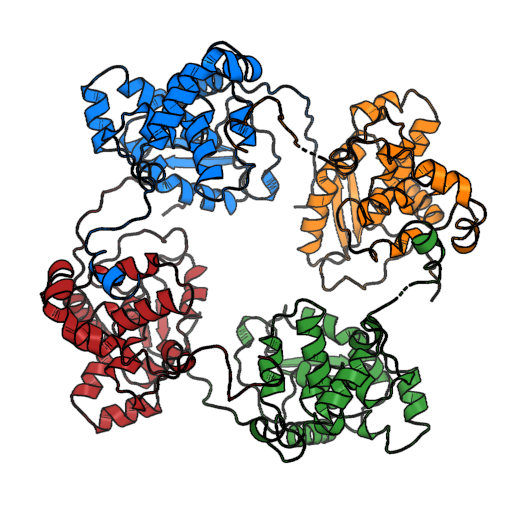 GLN E 2 47 ? -30.370 -18.734 1.031 1.00 20.80 47 GLN D N 1
ATOM 6470 C CA . GLN E 2 47 ? -29.161 -17.964 0.816 1.00 20.69 47 GLN D CA 1
ATOM 6471 C C . GLN E 2 47 ? -28.590 -17.697 2.201 1.00 20.75 47 GLN D C 1
ATOM 6472 O O . GLN E 2 47 ? -29.344 -17.436 3.135 1.00 24.10 47 GLN D O 1
ATOM 6478 N N . LYS E 2 48 ? -27.266 -17.760 2.310 1.00 20.01 48 LYS D N 1
ATOM 6479 C CA . LYS E 2 48 ? -26.525 -17.763 3.580 1.00 20.88 48 LYS D CA 1
ATOM 6480 C C . LYS E 2 48 ? -26.056 -19.179 3.812 1.00 22.81 48 LYS D C 1
ATOM 6481 O O . LYS E 2 48 ? -24.868 -19.412 3.991 1.00 21.65 48 LYS D O 1
ATOM 6487 N N . LYS E 2 49 ? -26.997 -20.119 3.808 1.00 25.22 49 LYS D N 1
ATOM 6488 C CA . LYS E 2 49 ? -26.662 -21.538 3.828 1.00 27.70 49 LYS D CA 1
ATOM 6489 C C . LYS E 2 49 ? -25.926 -21.888 2.539 1.00 26.13 49 LYS D C 1
ATOM 6490 O O . LYS E 2 49 ? -24.893 -22.556 2.569 1.00 29.05 49 LYS D O 1
ATOM 6496 N N . ALA E 2 50 ? -26.457 -21.418 1.412 1.00 23.27 50 ALA D N 1
ATOM 6497 C CA . ALA E 2 50 ? -25.823 -21.621 0.110 1.00 25.12 50 ALA D CA 1
ATOM 6498 C C . ALA E 2 50 ? -24.428 -20.989 0.053 1.00 27.53 50 ALA D C 1
ATOM 6499 O O . ALA E 2 50 ? -23.533 -21.501 -0.619 1.00 28.28 50 ALA D O 1
ATOM 6501 N N . LYS E 2 51 ? -24.265 -19.872 0.757 1.00 28.51 51 LYS D N 1
ATOM 6502 C CA . LYS E 2 51 ? -22.982 -19.184 0.874 1.00 30.23 51 LYS D CA 1
ATOM 6503 C C . LYS E 2 51 ? -22.001 -19.982 1.742 1.00 32.89 51 LYS D C 1
ATOM 6504 O O . LYS E 2 51 ? -20.799 -19.989 1.477 1.00 33.25 51 LYS D O 1
ATOM 6510 N N . MET E 2 52 ? -22.524 -20.651 2.770 1.00 35.30 52 MET D N 1
ATOM 6511 C CA . MET E 2 52 ? -21.711 -21.487 3.661 1.00 36.34 52 MET D CA 1
ATOM 6512 C C . MET E 2 52 ? -21.288 -22.786 2.980 1.00 36.05 52 MET D C 1
ATOM 6513 O O . MET E 2 52 ? -20.186 -23.280 3.213 1.00 36.63 52 MET D O 1
ATOM 6518 N N . VAL E 2 53 ? -22.176 -23.346 2.162 1.00 34.51 53 VAL D N 1
ATOM 6519 C CA . VAL E 2 53 ? -21.919 -24.625 1.501 1.00 32.95 53 VAL D CA 1
ATOM 6520 C C . VAL E 2 53 ? -20.949 -24.442 0.340 1.00 34.77 53 VAL D C 1
ATOM 6521 O O . VAL E 2 53 ? -19.926 -25.124 0.268 1.00 36.50 53 VAL D O 1
ATOM 6525 N N . LEU E 2 54 ? -21.276 -23.525 -0.567 1.00 35.02 54 LEU D N 1
ATOM 6526 C CA . LEU E 2 54 ? -20.387 -23.183 -1.683 1.00 35.19 54 LEU D CA 1
ATOM 6527 C C . LEU E 2 54 ? -18.985 -22.803 -1.203 1.00 33.71 54 LEU D C 1
ATOM 6528 O O . LEU E 2 54 ? -17.994 -23.018 -1.908 1.00 31.41 54 LEU D O 1
ATOM 6533 N N . HIS E 2 55 ? -18.924 -22.223 -0.006 1.00 31.35 55 HIS D N 1
ATOM 6534 C CA . HIS E 2 55 ? -17.671 -21.851 0.644 1.00 30.18 55 HIS D CA 1
ATOM 6535 C C . HIS E 2 55 ? -16.688 -23.018 0.756 1.00 28.17 55 HIS D C 1
ATOM 6536 O O . HIS E 2 55 ? -15.490 -22.829 0.557 1.00 27.20 55 HIS D O 1
ATOM 6543 N N . LYS E 2 56 ? -17.192 -24.216 1.059 1.00 28.95 56 LYS D N 1
ATOM 6544 C CA . LYS E 2 56 ? -16.325 -25.368 1.348 1.00 28.35 56 LYS D CA 1
ATOM 6545 C C . LYS E 2 56 ? -16.086 -26.318 0.174 1.00 29.43 56 LYS D C 1
ATOM 6546 O O . LYS E 2 56 ? -15.234 -27.202 0.277 1.00 27.49 56 LYS D O 1
ATOM 6552 N N . THR E 2 57 ? -16.829 -26.165 -0.921 1.00 30.93 57 THR D N 1
ATOM 6553 C CA . THR E 2 57 ? -16.761 -27.135 -2.020 1.00 30.56 57 THR D CA 1
ATOM 6554 C C . THR E 2 57 ? -15.886 -26.651 -3.180 1.00 33.82 57 THR D C 1
ATOM 6555 O O . THR E 2 57 ? -15.916 -25.476 -3.555 1.00 34.66 57 THR D O 1
ATOM 6559 N N . ALA E 2 58 ? -15.114 -27.582 -3.737 1.00 35.99 58 ALA D N 1
ATOM 6560 C CA . ALA E 2 58 ? -14.032 -27.261 -4.661 1.00 37.23 58 ALA D CA 1
ATOM 6561 C C . ALA E 2 58 ? -14.341 -27.652 -6.108 1.00 41.78 58 ALA D C 1
ATOM 6562 O O . ALA E 2 58 ? -13.672 -28.512 -6.685 1.00 42.58 58 ALA D O 1
ATOM 6564 N N . GLN E 2 59 ? -15.373 -27.038 -6.680 1.00 45.09 59 GLN D N 1
ATOM 6565 C CA . GLN E 2 59 ? -15.541 -27.020 -8.138 1.00 48.63 59 GLN D CA 1
ATOM 6566 C C . GLN E 2 59 ? -15.901 -25.598 -8.580 1.00 52.51 59 GLN D C 1
ATOM 6567 O O . GLN E 2 59 ? -16.788 -24.977 -7.992 1.00 51.53 59 GLN D O 1
ATOM 6573 N N . PRO E 2 60 ? -15.204 -25.074 -9.611 1.00 56.14 60 PRO D N 1
ATOM 6574 C CA . PRO E 2 60 ? -15.381 -23.673 -10.024 1.00 52.79 60 PRO D CA 1
ATOM 6575 C C . PRO E 2 60 ? -16.793 -23.304 -10.484 1.00 44.18 60 PRO D C 1
ATOM 6576 O O . PRO E 2 60 ? -17.119 -22.118 -10.550 1.00 42.86 60 PRO D O 1
ATOM 6580 N N . SER E 2 61 ? -17.610 -24.302 -10.814 1.00 39.94 61 SER D N 1
ATOM 6581 C CA . SER E 2 61 ? -19.022 -24.069 -11.095 1.00 38.55 61 SER D CA 1
ATOM 6582 C C . SER E 2 61 ? -19.891 -25.162 -10.473 1.00 38.33 61 SER D C 1
ATOM 6583 O O . SER E 2 61 ? -20.207 -26.160 -11.125 1.00 37.42 61 SER D O 1
ATOM 6586 N N . VAL E 2 62 ? -20.270 -24.956 -9.210 1.00 35.18 62 VAL D N 1
ATOM 6587 C CA . VAL E 2 62 ? -21.116 -25.902 -8.476 1.00 29.55 62 VAL D CA 1
ATOM 6588 C C . VAL E 2 62 ? -22.553 -25.717 -8.930 1.00 30.44 62 VAL D C 1
ATOM 6589 O O . VAL E 2 62 ? -23.053 -24.594 -8.957 1.00 29.12 62 VAL D O 1
ATOM 6593 N N . ASP E 2 63 ? -23.225 -26.816 -9.257 1.00 33.52 63 ASP D N 1
ATOM 6594 C CA . ASP E 2 63 ? -24.588 -26.744 -9.770 1.00 39.09 63 ASP D CA 1
ATOM 6595 C C . ASP E 2 63 ? -25.583 -26.832 -8.615 1.00 39.54 63 ASP D C 1
ATOM 6596 O O . ASP E 2 63 ? -25.684 -27.865 -7.952 1.00 37.87 63 ASP D O 1
ATOM 6601 N N . LEU E 2 64 ? -26.305 -25.737 -8.378 1.00 40.73 64 LEU D N 1
ATOM 6602 C CA . LEU E 2 64 ? -27.280 -25.664 -7.292 1.00 38.35 64 LEU D CA 1
ATOM 6603 C C . LEU E 2 64 ? -28.707 -25.695 -7.821 1.00 33.92 64 LEU D C 1
ATOM 6604 O O . LEU E 2 64 ? -29.022 -25.085 -8.845 1.00 29.28 64 LEU D O 1
ATOM 6609 N N . THR E 2 65 ? -29.558 -26.422 -7.106 1.00 34.34 65 THR D N 1
ATOM 6610 C CA . THR E 2 65 ? -30.978 -26.491 -7.405 1.00 32.32 65 THR D CA 1
ATOM 6611 C C . THR E 2 65 ? -31.729 -25.758 -6.308 1.00 28.66 65 THR D C 1
ATOM 6612 O O . THR E 2 65 ? -31.444 -25.964 -5.138 1.00 27.77 65 THR D O 1
ATOM 6616 N N . PHE E 2 66 ? -32.664 -24.892 -6.690 1.00 25.40 66 PHE D N 1
ATOM 6617 C CA . PHE E 2 66 ? -33.499 -24.154 -5.739 1.00 21.44 66 PHE D CA 1
ATOM 6618 C C . PHE E 2 66 ? -34.962 -24.312 -6.127 1.00 20.96 66 PHE D C 1
ATOM 6619 O O . PHE E 2 66 ? -35.335 -24.009 -7.261 1.00 20.58 66 PHE D O 1
ATOM 6627 N N . GLY E 2 67 ? -35.784 -24.780 -5.189 1.00 22.31 67 GLY D N 1
ATOM 6628 C CA . GLY E 2 67 ? -37.213 -24.968 -5.435 1.00 24.57 67 GLY D CA 1
ATOM 6629 C C . GLY E 2 67 ? -37.491 -25.826 -6.656 1.00 29.04 67 GLY D C 1
ATOM 6630 O O . GLY E 2 67 ? -38.419 -25.548 -7.417 1.00 29.73 67 GLY D O 1
ATOM 6631 N N . GLY E 2 68 ? -36.672 -26.859 -6.848 1.00 33.45 68 GLY D N 1
ATOM 6632 C CA . GLY E 2 68 ? -36.810 -27.770 -7.984 1.00 39.63 68 GLY D CA 1
ATOM 6633 C C . GLY E 2 68 ? -36.270 -27.247 -9.307 1.00 43.27 68 GLY D C 1
ATOM 6634 O O . GLY E 2 68 ? -36.445 -27.892 -10.344 1.00 46.50 68 GLY D O 1
ATOM 6635 N N . VAL E 2 69 ? -35.616 -26.085 -9.275 1.00 41.30 69 VAL D N 1
ATOM 6636 C CA . VAL E 2 69 ? -35.047 -25.471 -10.473 1.00 40.25 69 VAL D CA 1
ATOM 6637 C C . VAL E 2 69 ? -33.525 -25.469 -10.365 1.00 37.28 69 VAL D C 1
ATOM 6638 O O . VAL E 2 69 ? -32.969 -25.028 -9.363 1.00 34.34 69 VAL D O 1
ATOM 6642 N N . LYS E 2 70 ? -32.867 -25.960 -11.413 1.00 36.63 70 LYS D N 1
ATOM 6643 C CA . LYS E 2 70 ? -31.421 -26.161 -11.427 1.00 35.76 70 LYS D CA 1
ATOM 6644 C C . LYS E 2 70 ? -30.715 -24.968 -12.064 1.00 31.40 70 LYS D C 1
ATOM 6645 O O . LYS E 2 70 ? -31.072 -24.554 -13.166 1.00 32.47 70 LYS D O 1
ATOM 6651 N N . PHE E 2 71 ? -29.711 -24.428 -11.374 1.00 28.38 71 PHE D N 1
ATOM 6652 C CA . PHE E 2 71 ? -28.971 -23.259 -11.857 1.00 26.33 71 PHE D CA 1
ATOM 6653 C C . PHE E 2 71 ? -27.484 -23.554 -12.006 1.00 26.84 71 PHE D C 1
ATOM 6654 O O . PHE E 2 71 ? -26.863 -24.120 -11.104 1.00 25.71 71 PHE D O 1
ATOM 6662 N N . THR E 2 72 ? -26.921 -23.160 -13.148 1.00 30.84 72 THR D N 1
ATOM 6663 C CA . THR E 2 72 ? -25.481 -23.244 -13.373 1.00 34.58 72 THR D CA 1
ATOM 6664 C C . THR E 2 72 ? -24.826 -22.043 -12.701 1.00 34.79 72 THR D C 1
ATOM 6665 O O . THR E 2 72 ? -24.962 -20.909 -13.162 1.00 30.69 72 THR D O 1
ATOM 6669 N N . VAL E 2 73 ? -24.118 -22.314 -11.607 1.00 37.20 73 VAL D N 1
ATOM 6670 C CA . VAL E 2 73 ? -23.617 -21.282 -10.708 1.00 38.59 73 VAL D CA 1
ATOM 6671 C C . VAL E 2 73 ? -22.093 -21.269 -10.688 1.00 41.06 73 VAL D C 1
ATOM 6672 O O . VAL E 2 73 ? -21.471 -22.277 -10.357 1.00 41.65 73 VAL D O 1
ATOM 6676 N N . VAL E 2 74 ? -21.503 -20.125 -11.029 1.00 39.37 74 VAL D N 1
ATOM 6677 C CA . VAL E 2 74 ? -20.068 -19.911 -10.850 1.00 34.93 74 VAL D CA 1
ATOM 6678 C C . VAL E 2 74 ? -19.793 -19.774 -9.357 1.00 30.32 74 VAL D C 1
ATOM 6679 O O . VAL E 2 74 ? -20.579 -19.166 -8.637 1.00 31.40 74 VAL D O 1
ATOM 6683 N N . ASN E 2 75 ? -18.689 -20.346 -8.890 1.00 25.73 75 ASN D N 1
ATOM 6684 C CA . ASN E 2 75 ? -18.334 -20.236 -7.483 1.00 22.61 75 ASN D CA 1
ATOM 6685 C C . ASN E 2 75 ? -16.963 -19.620 -7.237 1.00 22.62 75 ASN D C 1
ATOM 6686 O O . ASN E 2 75 ? -15.935 -20.241 -7.519 1.00 25.68 75 ASN D O 1
ATOM 6691 N N . ASN E 2 76 ? -16.960 -18.398 -6.706 1.00 20.00 76 ASN D N 1
ATOM 6692 C CA . ASN E 2 76 ? -15.744 -17.757 -6.208 1.00 15.23 76 ASN D CA 1
ATOM 6693 C C . ASN E 2 76 ? -15.710 -17.712 -4.668 1.00 7.89 76 ASN D C 1
ATOM 6694 O O . ASN E 2 76 ? -14.898 -16.994 -4.091 1.00 11.96 76 ASN D O 1
ATOM 6699 N N . HIS E 2 77 ? -16.582 -18.463 -3.998 1.00 12.41 77 HIS D N 1
ATOM 6700 C CA . HIS E 2 77 ? -16.604 -18.467 -2.526 1.00 16.21 77 HIS D CA 1
ATOM 6701 C C . HIS E 2 77 ? -15.522 -19.349 -1.921 1.00 19.48 77 HIS D C 1
ATOM 6702 O O . HIS E 2 77 ? -15.008 -19.042 -0.844 1.00 23.47 77 HIS D O 1
ATOM 6709 N N . PHE E 2 78 ? -15.213 -20.462 -2.585 1.00 22.85 78 PHE D N 1
ATOM 6710 C CA . PHE E 2 78 ? -14.090 -21.311 -2.191 1.00 26.84 78 PHE D CA 1
ATOM 6711 C C . PHE E 2 78 ? -12.833 -20.438 -2.124 1.00 27.46 78 PHE D C 1
ATOM 6712 O O . PHE E 2 78 ? -12.375 -19.958 -3.164 1.00 25.77 78 PHE D O 1
ATOM 6720 N N . PRO E 2 79 ? -12.274 -20.224 -0.908 1.00 28.70 79 PRO D N 1
ATOM 6721 C CA . PRO E 2 79 ? -11.268 -19.173 -0.678 1.00 30.24 79 PRO D CA 1
ATOM 6722 C C . PRO E 2 79 ? -9.934 -19.397 -1.403 1.00 33.41 79 PRO D C 1
ATOM 6723 O O . PRO E 2 79 ? -8.871 -19.312 -0.800 1.00 35.39 79 PRO D O 1
ATOM 6727 N N . GLN E 2 80 ? -10.022 -19.655 -2.701 1.00 34.39 80 GLN D N 1
ATOM 6728 C CA . GLN E 2 80 ? -8.872 -19.886 -3.572 1.00 35.16 80 GLN D CA 1
ATOM 6729 C C . GLN E 2 80 ? -9.311 -19.747 -5.040 1.00 37.86 80 GLN D C 1
ATOM 6730 O O . GLN E 2 80 ? -8.495 -19.459 -5.917 1.00 42.29 80 GLN D O 1
ATOM 6736 N N . TYR E 2 81 ? -10.605 -19.957 -5.291 1.00 38.76 81 TYR D N 1
ATOM 6737 C CA . TYR E 2 81 ? -11.285 -19.350 -6.431 1.00 37.92 81 TYR D CA 1
ATOM 6738 C C . TYR E 2 81 ? -11.658 -17.894 -6.112 1.00 33.32 81 TYR D C 1
ATOM 6739 O O . TYR E 2 81 ? -12.170 -17.188 -6.979 1.00 34.79 81 TYR D O 1
ATOM 6748 N N . VAL E 2 82 ? -11.396 -17.452 -4.877 1.00 29.53 82 VAL D N 1
ATOM 6749 C CA . VAL E 2 82 ? -11.777 -16.114 -4.390 1.00 25.99 82 VAL D CA 1
ATOM 6750 C C . VAL E 2 82 ? -11.384 -14.964 -5.335 1.00 26.68 82 VAL D C 1
ATOM 6751 O O . VAL E 2 82 ? -11.934 -13.868 -5.234 1.00 26.59 82 VAL D O 1
ATOM 6755 N N . SER E 2 83 ? -10.432 -15.218 -6.235 1.00 26.92 83 SER D N 1
ATOM 6756 C CA . SER E 2 83 ? -10.271 -14.430 -7.463 1.00 26.01 83 SER D CA 1
ATOM 6757 C C . SER E 2 83 ? -10.222 -15.413 -8.632 1.00 27.71 83 SER D C 1
ATOM 6758 O O . SER E 2 83 ? -9.631 -16.484 -8.489 1.00 30.34 83 SER D O 1
ATOM 6761 N N . ASN E 2 84 ? -10.813 -15.047 -9.777 1.00 27.47 84 ASN D N 1
ATOM 6762 C CA . ASN E 2 84 ? -11.040 -15.984 -10.902 1.00 26.23 84 ASN D CA 1
ATOM 6763 C C . ASN E 2 84 ? -12.084 -15.414 -11.880 1.00 27.00 84 ASN D C 1
ATOM 6764 O O . ASN E 2 84 ? -13.178 -15.052 -11.455 1.00 22.31 84 ASN D O 1
ATOM 6769 N N . PRO E 2 85 ? -11.764 -15.352 -13.192 1.00 30.97 85 PRO D N 1
ATOM 6770 C CA . PRO E 2 85 ? -12.604 -14.605 -14.146 1.00 32.27 85 PRO D CA 1
ATOM 6771 C C . PRO E 2 85 ? -14.033 -15.131 -14.341 1.00 29.84 85 PRO D C 1
ATOM 6772 O O . PRO E 2 85 ? -14.221 -16.258 -14.806 1.00 29.71 85 PRO D O 1
ATOM 6776 N N . VAL E 2 86 ? -15.018 -14.294 -14.008 1.00 25.83 86 VAL D N 1
ATOM 6777 C CA . VAL E 2 86 ? -16.438 -14.605 -14.184 1.00 22.48 86 VAL D CA 1
ATOM 6778 C C . VAL E 2 86 ? -16.927 -13.948 -15.484 1.00 24.61 86 VAL D C 1
ATOM 6779 O O . VAL E 2 86 ? -16.781 -12.735 -15.649 1.00 26.71 86 VAL D O 1
ATOM 6783 N N . PRO E 2 87 ? -17.493 -14.736 -16.422 1.00 26.97 87 PRO D N 1
ATOM 6784 C CA . PRO E 2 87 ? -18.004 -14.104 -17.655 1.00 27.76 87 PRO D CA 1
ATOM 6785 C C . PRO E 2 87 ? -19.172 -13.129 -17.413 1.00 24.45 87 PRO D C 1
ATOM 6786 O O . PRO E 2 87 ? -19.856 -13.229 -16.395 1.00 24.46 87 PRO D O 1
ATOM 6790 N N . ASP E 2 88 ? -19.385 -12.208 -18.353 1.00 22.07 88 ASP D N 1
ATOM 6791 C CA . ASP E 2 88 ? -20.415 -11.158 -18.232 1.00 21.34 88 ASP D CA 1
ATOM 6792 C C . ASP E 2 88 ? -21.844 -11.694 -18.157 1.00 20.90 88 ASP D C 1
ATOM 6793 O O . ASP E 2 88 ? -22.717 -11.052 -17.575 1.00 18.48 88 ASP D O 1
ATOM 6798 N N . ASN E 2 89 ? -22.089 -12.841 -18.781 1.00 23.83 89 ASN D N 1
ATOM 6799 C CA . ASN E 2 89 ? -23.202 -13.695 -18.367 1.00 26.99 89 ASN D CA 1
ATOM 6800 C C . ASN E 2 89 ? -22.575 -14.777 -17.502 1.00 28.22 89 ASN D C 1
ATOM 6801 O O . ASN E 2 89 ? -21.379 -14.993 -17.584 1.00 31.88 89 ASN D O 1
ATOM 6806 N N . ALA E 2 90 ? -23.375 -15.448 -16.682 1.00 28.01 90 ALA D N 1
ATOM 6807 C CA . ALA E 2 90 ? -22.882 -16.274 -15.569 1.00 27.42 90 ALA D CA 1
ATOM 6808 C C . ALA E 2 90 ? -23.246 -15.588 -14.267 1.00 26.56 90 ALA D C 1
ATOM 6809 O O . ALA E 2 90 ? -23.305 -14.355 -14.190 1.00 23.24 90 ALA D O 1
ATOM 6811 N N . ILE E 2 91 ? -23.450 -16.410 -13.244 1.00 24.14 91 ILE D N 1
ATOM 6812 C CA . ILE E 2 91 ? -23.994 -15.983 -11.964 1.00 20.80 91 ILE D CA 1
ATOM 6813 C C . ILE E 2 91 ? -23.174 -16.623 -10.851 1.00 18.79 91 ILE D C 1
ATOM 6814 O O . ILE E 2 91 ? -22.743 -17.766 -10.986 1.00 19.61 91 ILE D O 1
ATOM 6819 N N . THR E 2 92 ? -22.944 -15.882 -9.766 1.00 14.61 92 THR D N 1
ATOM 6820 C CA . THR E 2 92 ? -22.122 -16.371 -8.652 1.00 10.37 92 THR D CA 1
ATOM 6821 C C . THR E 2 92 ? -22.948 -16.912 -7.495 1.00 11.49 92 THR D C 1
ATOM 6822 O O . THR E 2 92 ? -22.581 -17.919 -6.886 1.00 13.62 92 THR D O 1
ATOM 6826 N N . LEU E 2 93 ? -24.060 -16.231 -7.224 1.00 11.42 93 LEU D N 1
ATOM 6827 C CA . LEU E 2 93 ? -24.874 -16.366 -6.013 1.00 11.51 93 LEU D CA 1
ATOM 6828 C C . LEU E 2 93 ? -25.357 -14.941 -5.733 1.00 10.49 93 LEU D C 1
ATOM 6829 O O . LEU E 2 93 ? -26.555 -14.693 -5.645 1.00 11.20 93 LEU D O 1
ATOM 6834 N N . HIS E 2 94 ? -24.406 -14.012 -5.632 1.00 9.37 94 HIS D N 1
ATOM 6835 C CA . HIS E 2 94 ? -24.693 -12.581 -5.500 1.00 8.13 94 HIS D CA 1
ATOM 6836 C C . HIS E 2 94 ? -25.427 -12.055 -6.728 1.00 8.34 94 HIS D C 1
ATOM 6837 O O . HIS E 2 94 ? -26.436 -11.357 -6.604 1.00 8.41 94 HIS D O 1
ATOM 6844 N N . ARG E 2 95 ? -24.917 -12.383 -7.913 1.00 8.79 95 ARG D N 1
ATOM 6845 C CA . ARG E 2 95 ? -25.556 -11.964 -9.159 1.00 9.30 95 ARG D CA 1
ATOM 6846 C C . ARG E 2 95 ? -26.948 -12.548 -9.283 1.00 10.01 95 ARG D C 1
ATOM 6847 O O . ARG E 2 95 ? -27.886 -11.852 -9.676 1.00 11.42 95 ARG D O 1
ATOM 6855 N N . MET E 2 96 ? -27.062 -13.828 -8.936 1.00 10.55 96 MET D N 1
ATOM 6856 C CA . MET E 2 96 ? -28.312 -14.564 -9.003 1.00 10.89 96 MET D CA 1
ATOM 6857 C C . MET E 2 96 ? -29.339 -14.003 -8.027 1.00 10.20 96 MET D C 1
ATOM 6858 O O . MET E 2 96 ? -30.525 -14.029 -8.312 1.00 10.33 96 MET D O 1
ATOM 6863 N N . SER E 2 97 ? -28.880 -13.522 -6.875 1.00 8.58 97 SER D N 1
ATOM 6864 C CA . SER E 2 97 ? -29.749 -12.852 -5.908 1.00 6.84 97 SER D CA 1
ATOM 6865 C C . SER E 2 97 ? -30.236 -11.496 -6.432 1.00 6.33 97 SER D C 1
ATOM 6866 O O . SER E 2 97 ? -31.431 -11.191 -6.365 1.00 6.24 97 SER D O 1
ATOM 6869 N N . GLY E 2 98 ? -29.308 -10.692 -6.945 1.00 5.82 98 GLY D N 1
ATOM 6870 C CA . GLY E 2 98 ? -29.641 -9.423 -7.597 1.00 5.74 98 GLY D CA 1
ATOM 6871 C C . GLY E 2 98 ? -30.624 -9.605 -8.741 1.00 5.97 98 GLY D C 1
ATOM 6872 O O . GLY E 2 98 ? -31.626 -8.890 -8.823 1.00 5.80 98 GLY D O 1
ATOM 6873 N N . TYR E 2 99 ? -30.327 -10.553 -9.633 1.00 6.50 99 TYR D N 1
ATOM 6874 C CA . TYR E 2 99 ? -31.332 -11.065 -10.553 1.00 7.81 99 TYR D CA 1
ATOM 6875 C C . TYR E 2 99 ? -32.219 -11.868 -9.622 1.00 8.19 99 TYR D C 1
ATOM 6876 O O . TYR E 2 99 ? -31.729 -12.387 -8.642 1.00 9.86 99 TYR D O 1
ATOM 6885 N N . LEU E 2 100 ? -33.500 -12.002 -9.911 1.00 8.32 100 LEU D N 1
ATOM 6886 C CA . LEU E 2 100 ? -34.466 -12.534 -8.933 1.00 8.02 100 LEU D CA 1
ATOM 6887 C C . LEU E 2 100 ? -35.051 -11.354 -8.181 1.00 7.42 100 LEU D C 1
ATOM 6888 O O . LEU E 2 100 ? -36.234 -11.080 -8.303 1.00 7.48 100 LEU D O 1
ATOM 6893 N N . ALA E 2 101 ? -34.227 -10.635 -7.424 1.00 6.84 101 ALA D N 1
ATOM 6894 C CA . ALA E 2 101 ? -34.690 -9.404 -6.796 1.00 6.29 101 ALA D CA 1
ATOM 6895 C C . ALA E 2 101 ? -35.271 -8.494 -7.872 1.00 6.55 101 ALA D C 1
ATOM 6896 O O . ALA E 2 101 ? -36.415 -8.050 -7.776 1.00 6.39 101 ALA D O 1
ATOM 6898 N N . ARG E 2 102 ? -34.469 -8.236 -8.900 1.00 6.68 102 ARG D N 1
ATOM 6899 C CA . ARG E 2 102 ? -34.892 -7.427 -10.045 1.00 7.03 102 ARG D CA 1
ATOM 6900 C C . ARG E 2 102 ? -36.130 -8.014 -10.714 1.00 6.43 102 ARG D C 1
ATOM 6901 O O . ARG E 2 102 ? -37.067 -7.287 -11.046 1.00 7.29 102 ARG D O 1
ATOM 6909 N N . TRP E 2 103 ? -36.130 -9.330 -10.894 1.00 6.36 103 TRP D N 1
ATOM 6910 C CA . TRP E 2 103 ? -37.249 -10.026 -11.513 1.00 6.79 103 TRP D CA 1
ATOM 6911 C C . TRP E 2 103 ? -38.550 -9.894 -10.709 1.00 6.80 103 TRP D C 1
ATOM 6912 O O . TRP E 2 103 ? -39.599 -9.623 -11.282 1.00 7.05 103 TRP D O 1
ATOM 6923 N N . ILE E 2 104 ? -38.478 -10.071 -9.391 1.00 6.01 104 ILE D N 1
ATOM 6924 C CA . ILE E 2 104 ? -39.658 -9.920 -8.533 1.00 5.23 104 ILE D CA 1
ATOM 6925 C C . ILE E 2 104 ? -40.214 -8.499 -8.621 1.00 5.35 104 ILE D C 1
ATOM 6926 O O . ILE E 2 104 ? -41.418 -8.299 -8.780 1.00 5.61 104 ILE D O 1
ATOM 6931 N N . ALA E 2 105 ? -39.328 -7.516 -8.499 1.00 5.54 105 ALA D N 1
ATOM 6932 C CA . ALA E 2 105 ? -39.723 -6.110 -8.515 1.00 5.82 105 ALA D CA 1
ATOM 6933 C C . ALA E 2 105 ? -40.404 -5.732 -9.827 1.00 6.60 105 ALA D C 1
ATOM 6934 O O . ALA E 2 105 ? -41.400 -5.013 -9.818 1.00 7.05 105 ALA D O 1
ATOM 6936 N N . ASP E 2 106 ? -39.876 -6.224 -10.946 1.00 7.65 106 ASP D N 1
ATOM 6937 C CA . ASP E 2 106 ? -40.485 -5.964 -12.253 1.00 9.11 106 ASP D CA 1
ATOM 6938 C C . ASP E 2 106 ? -41.865 -6.609 -12.373 1.00 9.00 106 ASP D C 1
ATOM 6939 O O . ASP E 2 106 ? -42.799 -5.983 -12.874 1.00 9.03 106 ASP D O 1
ATOM 6944 N N . THR E 2 107 ? -41.997 -7.850 -11.906 1.00 9.32 107 THR D N 1
ATOM 6945 C CA . THR E 2 107 ? -43.293 -8.540 -11.933 1.00 9.77 107 THR D CA 1
ATOM 6946 C C . THR E 2 107 ? -44.315 -7.817 -11.057 1.00 9.77 107 THR D C 1
ATOM 6947 O O . THR E 2 107 ? -45.500 -7.782 -11.383 1.00 9.56 107 THR D O 1
ATOM 6951 N N . CYS E 2 108 ? -43.846 -7.244 -9.949 1.00 9.94 108 CYS D N 1
ATOM 6952 C CA . CYS E 2 108 ? -44.706 -6.504 -9.026 1.00 10.02 108 CYS D CA 1
ATOM 6953 C C . CYS E 2 108 ? -45.101 -5.154 -9.604 1.00 9.97 108 CYS D C 1
ATOM 6954 O O . CYS E 2 108 ? -46.230 -4.706 -9.428 1.00 9.31 108 CYS D O 1
ATOM 6957 N N . LYS E 2 109 ? -44.146 -4.500 -10.260 1.00 10.48 109 LYS D N 1
ATOM 6958 C CA . LYS E 2 109 ? -44.375 -3.205 -10.906 1.00 11.51 109 LYS D CA 1
ATOM 6959 C C . LYS E 2 109 ? -45.617 -3.223 -11.802 1.00 10.81 109 LYS D C 1
ATOM 6960 O O . LYS E 2 109 ? -46.413 -2.290 -11.777 1.00 10.82 109 LYS D O 1
ATOM 6966 N N . ALA E 2 110 ? -45.790 -4.298 -12.568 1.00 11.22 110 ALA D N 1
ATOM 6967 C CA . ALA E 2 110 ? -46.812 -4.340 -13.619 1.00 12.52 110 ALA D CA 1
ATOM 6968 C C . ALA E 2 110 ? -48.171 -4.890 -13.173 1.00 13.15 110 ALA D C 1
ATOM 6969 O O . ALA E 2 110 ? -49.092 -4.974 -13.990 1.00 13.01 110 ALA D O 1
ATOM 6971 N N . SER E 2 111 ? -48.304 -5.244 -11.892 1.00 12.24 111 SER D N 1
ATOM 6972 C CA . SER E 2 111 ? -49.499 -5.937 -11.406 1.00 11.51 111 SER D CA 1
ATOM 6973 C C . SER E 2 111 ? -49.645 -5.865 -9.883 1.00 10.78 111 SER D C 1
ATOM 6974 O O . SER E 2 111 ? -48.818 -6.398 -9.149 1.00 10.34 111 SER D O 1
ATOM 6977 N N . VAL E 2 112 ? -50.709 -5.212 -9.426 1.00 10.84 112 VAL D N 1
ATOM 6978 C CA . VAL E 2 112 ? -51.027 -5.121 -7.996 1.00 11.03 112 VAL D CA 1
ATOM 6979 C C . VAL E 2 112 ? -51.296 -6.513 -7.432 1.00 11.05 112 VAL D C 1
ATOM 6980 O O . VAL E 2 112 ? -50.949 -6.811 -6.288 1.00 12.49 112 VAL D O 1
ATOM 6984 N N . LEU E 2 113 ? -51.910 -7.358 -8.252 1.00 10.15 113 LEU D N 1
ATOM 6985 C CA . LEU E 2 113 ? -52.266 -8.714 -7.853 1.00 10.07 113 LEU D CA 1
ATOM 6986 C C . LEU E 2 113 ? -51.024 -9.580 -7.644 1.00 10.15 113 LEU D C 1
ATOM 6987 O O . LEU E 2 113 ? -50.936 -10.315 -6.660 1.00 10.53 113 LEU D O 1
ATOM 6992 N N . LYS E 2 114 ? -50.062 -9.477 -8.559 1.00 8.86 114 LYS D N 1
ATOM 6993 C CA . LYS E 2 114 ? -48.774 -10.157 -8.410 1.00 8.54 114 LYS D CA 1
ATOM 6994 C C . LYS E 2 114 ? -48.001 -9.623 -7.197 1.00 6.70 114 LYS D C 1
ATOM 6995 O O . LYS E 2 114 ? -47.279 -10.373 -6.547 1.00 7.51 114 LYS D O 1
ATOM 7001 N N . LEU E 2 115 ? -48.161 -8.333 -6.902 1.00 6.05 115 LEU D N 1
ATOM 7002 C CA . LEU E 2 115 ? -47.562 -7.730 -5.712 1.00 5.60 115 LEU D CA 1
ATOM 7003 C C . LEU E 2 115 ? -48.067 -8.442 -4.452 1.00 5.77 115 LEU D C 1
ATOM 7004 O O . LEU E 2 115 ? -47.280 -8.812 -3.585 1.00 5.96 115 LEU D O 1
ATOM 7009 N N . ALA E 2 116 ? -49.381 -8.637 -4.373 1.00 5.84 116 ALA D N 1
ATOM 7010 C CA . ALA E 2 116 ? -50.010 -9.313 -3.235 1.00 5.77 116 ALA D CA 1
ATOM 7011 C C . ALA E 2 116 ? -49.516 -10.748 -3.068 1.00 5.81 116 ALA D C 1
ATOM 7012 O O . ALA E 2 116 ? -49.309 -11.215 -1.943 1.00 5.94 116 ALA D O 1
ATOM 7014 N N . GLU E 2 117 ? -49.311 -11.436 -4.189 1.00 5.56 117 GLU D N 1
ATOM 7015 C CA . GLU E 2 117 ? -48.844 -12.822 -4.167 1.00 5.45 117 GLU D CA 1
ATOM 7016 C C . GLU E 2 117 ? -47.395 -12.905 -3.697 1.00 5.08 117 GLU D C 1
ATOM 7017 O O . GLU E 2 117 ? -47.060 -13.745 -2.861 1.00 4.96 117 GLU D O 1
ATOM 7023 N N . ALA E 2 118 ? -46.541 -12.035 -4.236 1.00 4.97 118 ALA D N 1
ATOM 7024 C CA . ALA E 2 118 ? -45.152 -11.933 -3.785 1.00 4.93 118 ALA D CA 1
ATOM 7025 C C . ALA E 2 118 ? -45.103 -11.588 -2.294 1.00 4.94 118 ALA D C 1
ATOM 7026 O O . ALA E 2 118 ? -44.306 -12.149 -1.548 1.00 4.81 118 ALA D O 1
ATOM 7028 N N . SER E 2 119 ? -45.969 -10.671 -1.876 1.00 5.02 119 SER D N 1
ATOM 7029 C CA . SER E 2 119 ? -46.070 -10.267 -0.472 1.00 5.27 119 SER D CA 1
ATOM 7030 C C . SER E 2 119 ? -46.359 -11.426 0.481 1.00 5.67 119 SER D C 1
ATOM 7031 O O . SER E 2 119 ? -45.891 -11.418 1.609 1.00 5.65 119 SER D O 1
ATOM 7034 N N . ALA E 2 120 ? -47.109 -12.422 0.018 1.00 6.25 120 ALA D N 1
ATOM 7035 C CA . ALA E 2 120 ? -47.483 -13.562 0.854 1.00 7.02 120 ALA D CA 1
ATOM 7036 C C . ALA E 2 120 ? -46.460 -14.701 0.885 1.00 8.05 120 ALA D C 1
ATOM 7037 O O . ALA E 2 120 ? -46.440 -15.471 1.842 1.00 8.78 120 ALA D O 1
ATOM 7039 N N . GLN E 2 121 ? -45.628 -14.822 -0.148 1.00 9.06 121 GLN D N 1
ATOM 7040 C CA . GLN E 2 121 ? -44.744 -15.986 -0.291 1.00 10.48 121 GLN D CA 1
ATOM 7041 C C . GLN E 2 121 ? -43.277 -15.696 -0.010 1.00 9.30 121 GLN D C 1
ATOM 7042 O O . GLN E 2 121 ? -42.588 -16.524 0.573 1.00 10.61 121 GLN D O 1
ATOM 7048 N N . ILE E 2 122 ? -42.779 -14.543 -0.439 1.00 7.89 122 ILE D N 1
ATOM 7049 C CA . ILE E 2 122 ? -41.334 -14.302 -0.397 1.00 7.05 122 ILE D CA 1
ATOM 7050 C C . ILE E 2 122 ? -40.910 -13.541 0.859 1.00 6.10 122 ILE D C 1
ATOM 7051 O O . ILE E 2 122 ? -41.493 -12.512 1.205 1.00 6.21 122 ILE D O 1
ATOM 7056 N N . VAL E 2 123 ? -39.880 -14.057 1.522 1.00 5.38 123 VAL D N 1
ATOM 7057 C CA . VAL E 2 123 ? -39.361 -13.451 2.735 1.00 5.12 123 VAL D CA 1
ATOM 7058 C C . VAL E 2 123 ? -37.924 -13.026 2.522 1.00 5.16 123 VAL D C 1
ATOM 7059 O O . VAL E 2 123 ? -37.101 -13.815 2.068 1.00 5.39 123 VAL D O 1
ATOM 7063 N N . MET E 2 124 ? -37.640 -11.778 2.872 1.00 5.66 124 MET D N 1
ATOM 7064 C CA . MET E 2 124 ? -36.299 -11.212 2.832 1.00 6.42 124 MET D CA 1
ATOM 7065 C C . MET E 2 124 ? -35.820 -11.045 4.278 1.00 7.19 124 MET D C 1
ATOM 7066 O O . MET E 2 124 ? -36.125 -10.033 4.918 1.00 7.48 124 MET D O 1
ATOM 7071 N N . PRO E 2 125 ? -35.091 -12.045 4.815 1.00 7.43 125 PRO D N 1
ATOM 7072 C CA . PRO E 2 125 ? -34.737 -11.937 6.232 1.00 7.30 125 PRO D CA 1
ATOM 7073 C C . PRO E 2 125 ? -33.766 -10.807 6.571 1.00 6.95 125 PRO D C 1
ATOM 7074 O O . PRO E 2 125 ? -33.762 -10.351 7.711 1.00 7.46 125 PRO D O 1
ATOM 7078 N N . LEU E 2 126 ? -32.964 -10.356 5.603 1.00 6.36 126 LEU D N 1
ATOM 7079 C CA . LEU E 2 126 ? -32.108 -9.174 5.798 1.00 6.35 126 LEU D CA 1
ATOM 7080 C C . LEU E 2 126 ? -32.925 -7.894 6.015 1.00 6.22 126 LEU D C 1
ATOM 7081 O O . LEU E 2 126 ? -32.495 -6.985 6.724 1.00 7.01 126 LEU D O 1
ATOM 7086 N N . ALA E 2 127 ? -34.105 -7.836 5.404 1.00 6.84 127 ALA D N 1
ATOM 7087 C CA . ALA E 2 127 ? -35.040 -6.736 5.614 1.00 7.19 127 ALA D CA 1
ATOM 7088 C C . ALA E 2 127 ? -35.769 -6.874 6.943 1.00 8.09 127 ALA D C 1
ATOM 7089 O O . ALA E 2 127 ? -35.918 -5.902 7.692 1.00 8.61 127 ALA D O 1
ATOM 7091 N N . GLU E 2 128 ? -36.237 -8.086 7.221 1.00 9.37 128 GLU D N 1
ATOM 7092 C CA . GLU E 2 128 ? -37.095 -8.338 8.373 1.00 11.03 128 GLU D CA 1
ATOM 7093 C C . GLU E 2 128 ? -36.431 -7.941 9.691 1.00 11.01 128 GLU D C 1
ATOM 7094 O O . GLU E 2 128 ? -37.037 -7.253 10.513 1.00 11.80 128 GLU D O 1
ATOM 7100 N N . VAL E 2 129 ? -35.179 -8.350 9.874 1.00 12.24 129 VAL D N 1
ATOM 7101 C CA . VAL E 2 129 ? -34.455 -8.074 11.122 1.00 13.60 129 VAL D CA 1
ATOM 7102 C C . VAL E 2 129 ? -34.260 -6.573 11.382 1.00 14.46 129 VAL D C 1
ATOM 7103 O O . VAL E 2 129 ? -33.979 -6.170 12.513 1.00 16.11 129 VAL D O 1
ATOM 7107 N N . LYS E 2 130 ? -34.401 -5.751 10.339 1.00 13.72 130 LYS D N 1
ATOM 7108 C CA . LYS E 2 130 ? -34.355 -4.295 10.488 1.00 12.69 130 LYS D CA 1
ATOM 7109 C C . LYS E 2 130 ? -35.744 -3.671 10.608 1.00 10.23 130 LYS D C 1
ATOM 7110 O O . LYS E 2 130 ? -35.868 -2.450 10.657 1.00 9.69 130 LYS D O 1
ATOM 7116 N N . GLY E 2 131 ? -36.782 -4.500 10.673 1.00 9.50 131 GLY D N 1
ATOM 7117 C CA . GLY E 2 131 ? -38.152 -4.007 10.792 1.00 10.14 131 GLY D CA 1
ATOM 7118 C C . GLY E 2 131 ? -38.785 -3.575 9.478 1.00 10.51 131 GLY D C 1
ATOM 7119 O O . GLY E 2 131 ? -39.815 -2.900 9.481 1.00 10.08 131 GLY D O 1
ATOM 7120 N N . CYS E 2 132 ? -38.178 -3.965 8.358 1.00 11.11 132 CYS D N 1
ATOM 7121 C CA . CYS E 2 132 ? -38.710 -3.637 7.024 1.00 10.81 132 CYS D CA 1
ATOM 7122 C C . CYS E 2 132 ? -39.664 -4.725 6.545 1.00 10.24 132 CYS D C 1
ATOM 7123 O O . CYS E 2 132 ? -39.310 -5.898 6.514 1.00 10.00 132 CYS D O 1
ATOM 7126 N N . THR E 2 133 ? -40.867 -4.319 6.153 1.00 10.03 133 THR D N 1
ATOM 7127 C CA . THR E 2 133 ? -41.909 -5.238 5.697 1.00 10.45 133 THR D CA 1
ATOM 7128 C C . THR E 2 133 ? -42.283 -4.858 4.240 1.00 8.67 133 THR D C 1
ATOM 7129 O O . THR E 2 133 ? -41.856 -3.814 3.750 1.00 8.05 133 THR D O 1
ATOM 7133 N N . TRP E 2 134 ? -43.010 -5.727 3.537 1.00 7.18 134 TRP D N 1
ATOM 7134 C CA . TRP E 2 134 ? -43.595 -5.382 2.236 1.00 6.28 134 TRP D CA 1
ATOM 7135 C C . TRP E 2 134 ? -44.419 -4.091 2.322 1.00 7.31 134 TRP D C 1
ATOM 7136 O O . TRP E 2 134 ? -44.423 -3.288 1.399 1.00 7.73 134 TRP D O 1
ATOM 7147 N N . ALA E 2 135 ? -45.100 -3.907 3.450 1.00 8.64 135 ALA D N 1
ATOM 7148 C CA . ALA E 2 135 ? -45.838 -2.682 3.786 1.00 9.57 135 ALA D CA 1
ATOM 7149 C C . ALA E 2 135 ? -45.040 -1.384 3.618 1.00 9.58 135 ALA D C 1
ATOM 7150 O O . ALA E 2 135 ? -45.632 -0.332 3.362 1.00 9.69 135 ALA D O 1
ATOM 7152 N N . ASP E 2 136 ? -43.716 -1.450 3.763 1.00 9.62 136 ASP D N 1
ATOM 7153 C CA . ASP E 2 136 ? -42.847 -0.288 3.490 1.00 9.91 136 ASP D CA 1
ATOM 7154 C C . ASP E 2 136 ? -42.562 -0.044 2.002 1.00 9.01 136 ASP D C 1
ATOM 7155 O O . ASP E 2 136 ? -41.860 0.912 1.661 1.00 10.21 136 ASP D O 1
ATOM 7160 N N . GLY E 2 137 ? -43.098 -0.894 1.126 1.00 8.11 137 GLY D N 1
ATOM 7161 C CA . GLY E 2 137 ? -42.925 -0.742 -0.320 1.00 7.43 137 GLY D CA 1
ATOM 7162 C C . GLY E 2 137 ? -41.935 -1.751 -0.871 1.00 7.54 137 GLY D C 1
ATOM 7163 O O . GLY E 2 137 ? -40.902 -2.012 -0.256 1.00 6.86 137 GLY D O 1
ATOM 7164 N N . TYR E 2 138 ? -42.235 -2.311 -2.043 1.00 8.36 138 TYR D N 1
ATOM 7165 C CA . TYR E 2 138 ? -41.408 -3.388 -2.588 1.00 8.86 138 TYR D CA 1
ATOM 7166 C C . TYR E 2 138 ? -39.993 -2.949 -2.964 1.00 7.70 138 TYR D C 1
ATOM 7167 O O . TYR E 2 138 ? -39.099 -3.774 -3.003 1.00 7.59 138 TYR D O 1
ATOM 7176 N N . THR E 2 139 ? -39.775 -1.665 -3.216 1.00 7.46 139 THR D N 1
ATOM 7177 C CA . THR E 2 139 ? -38.446 -1.224 -3.634 1.00 7.53 139 THR D CA 1
ATOM 7178 C C . THR E 2 139 ? -37.510 -1.186 -2.433 1.00 7.04 139 THR D C 1
ATOM 7179 O O . THR E 2 139 ? -36.337 -1.538 -2.547 1.00 6.49 139 THR D O 1
ATOM 7183 N N . MET E 2 140 ? -38.033 -0.775 -1.285 1.00 6.64 140 MET D N 1
ATOM 7184 C CA . MET E 2 140 ? -37.262 -0.829 -0.048 1.00 6.28 140 MET D CA 1
ATOM 7185 C C . MET E 2 140 ? -37.021 -2.275 0.394 1.00 5.67 140 MET D C 1
ATOM 7186 O O . MET E 2 140 ? -35.871 -2.680 0.574 1.00 5.93 140 MET D O 1
ATOM 7191 N N . TYR E 2 141 ? -38.099 -3.043 0.552 1.00 5.20 141 TYR D N 1
ATOM 7192 C CA . TYR E 2 141 ? -38.026 -4.424 1.060 1.00 5.05 141 TYR D CA 1
ATOM 7193 C C . TYR E 2 141 ? -37.105 -5.289 0.205 1.00 5.21 141 TYR D C 1
ATOM 7194 O O . TYR E 2 141 ? -36.262 -6.016 0.728 1.00 5.59 141 TYR D O 1
ATOM 7203 N N . LEU E 2 142 ? -37.256 -5.198 -1.113 1.00 5.11 142 LEU D N 1
ATOM 7204 C CA . LEU E 2 142 ? -36.419 -5.987 -2.015 1.00 4.97 142 LEU D CA 1
ATOM 7205 C C . LEU E 2 142 ? -35.014 -5.402 -2.121 1.00 4.81 142 LEU D C 1
ATOM 7206 O O . LEU E 2 142 ? -34.068 -6.122 -2.420 1.00 4.59 142 LEU D O 1
ATOM 7211 N N . GLY E 2 143 ? -34.886 -4.107 -1.836 1.00 4.82 143 GLY D N 1
ATOM 7212 C CA . GLY E 2 143 ? -33.596 -3.431 -1.805 1.00 4.92 143 GLY D CA 1
ATOM 7213 C C . GLY E 2 143 ? -32.600 -3.991 -0.802 1.00 4.98 143 GLY D C 1
ATOM 7214 O O . GLY E 2 143 ? -31.406 -3.689 -0.885 1.00 5.27 143 GLY D O 1
ATOM 7215 N N . PHE E 2 144 ? -33.089 -4.787 0.152 1.00 4.96 144 PHE D N 1
ATOM 7216 C CA . PHE E 2 144 ? -32.231 -5.495 1.105 1.00 4.96 144 PHE D CA 1
ATOM 7217 C C . PHE E 2 144 ? -31.549 -6.725 0.514 1.00 4.97 144 PHE D C 1
ATOM 7218 O O . PHE E 2 144 ? -30.591 -7.230 1.091 1.00 5.61 144 PHE D O 1
ATOM 7226 N N . ALA E 2 145 ? -32.031 -7.212 -0.625 1.00 4.95 145 ALA D N 1
ATOM 7227 C CA . ALA E 2 145 ? -31.459 -8.412 -1.233 1.00 4.94 145 ALA D CA 1
ATOM 7228 C C . ALA E 2 145 ? -30.007 -8.176 -1.646 1.00 4.97 145 ALA D C 1
ATOM 7229 O O . ALA E 2 145 ? -29.689 -7.119 -2.210 1.00 5.13 145 ALA D O 1
ATOM 7231 N N . PRO E 2 146 ? -29.114 -9.143 -1.353 1.00 4.94 146 PRO D N 1
ATOM 7232 C CA . PRO E 2 146 ? -27.747 -8.992 -1.845 1.00 5.03 146 PRO D CA 1
ATOM 7233 C C . PRO E 2 146 ? -27.753 -8.961 -3.362 1.00 5.34 146 PRO D C 1
ATOM 7234 O O . PRO E 2 146 ? -28.450 -9.755 -3.991 1.00 5.39 146 PRO D O 1
ATOM 7238 N N . GLY E 2 147 ? -27.027 -8.022 -3.947 1.00 6.07 147 GLY D N 1
ATOM 7239 C CA . GLY E 2 147 ? -27.006 -7.884 -5.396 1.00 6.61 147 GLY D CA 1
ATOM 7240 C C . GLY E 2 147 ? -27.929 -6.811 -5.931 1.00 6.80 147 GLY D C 1
ATOM 7241 O O . GLY E 2 147 ? -27.775 -6.389 -7.078 1.00 7.69 147 GLY D O 1
ATOM 7242 N N . ALA E 2 148 ? -28.883 -6.361 -5.117 1.00 6.26 148 ALA D N 1
ATOM 7243 C CA . ALA E 2 148 ? -29.819 -5.306 -5.531 1.00 5.24 148 ALA D CA 1
ATOM 7244 C C . ALA E 2 148 ? -29.096 -4.008 -5.907 1.00 5.15 148 ALA D C 1
ATOM 7245 O O . ALA E 2 148 ? -29.596 -3.214 -6.714 1.00 4.80 148 ALA D O 1
ATOM 7247 N N . GLU E 2 149 ? -27.921 -3.800 -5.315 1.00 5.34 149 GLU D N 1
ATOM 7248 C CA . GLU E 2 149 ? -27.099 -2.631 -5.612 1.00 5.64 149 GLU D CA 1
ATOM 7249 C C . GLU E 2 149 ? -26.663 -2.558 -7.083 1.00 5.69 149 GLU D C 1
ATOM 7250 O O . GLU E 2 149 ? -26.274 -1.493 -7.551 1.00 5.97 149 GLU D O 1
ATOM 7256 N N . MET E 2 150 ? -26.744 -3.681 -7.799 1.00 5.94 150 MET D N 1
ATOM 7257 C CA . MET E 2 150 ? -26.572 -3.707 -9.261 1.00 6.50 150 MET D CA 1
ATOM 7258 C C . MET E 2 150 ? -27.650 -2.923 -10.026 1.00 6.48 150 MET D C 1
ATOM 7259 O O . MET E 2 150 ? -27.435 -2.549 -11.185 1.00 6.74 150 MET D O 1
ATOM 7264 N N . PHE E 2 151 ? -28.799 -2.691 -9.383 1.00 6.00 151 PHE D N 1
ATOM 7265 C CA . PHE E 2 151 ? -29.948 -2.035 -10.003 1.00 5.23 151 PHE D CA 1
ATOM 7266 C C . PHE E 2 151 ? -30.465 -0.874 -9.140 1.00 5.14 151 PHE D C 1
ATOM 7267 O O . PHE E 2 151 ? -31.592 -0.891 -8.647 1.00 4.78 151 PHE D O 1
ATOM 7275 N N . LEU E 2 152 ? -29.619 0.141 -8.980 1.00 5.36 152 LEU D N 1
ATOM 7276 C CA . LEU E 2 152 ? -29.936 1.326 -8.173 1.00 5.90 152 LEU D CA 1
ATOM 7277 C C . LEU E 2 152 ? -31.200 2.052 -8.645 1.00 6.66 152 LEU D C 1
ATOM 7278 O O . LEU E 2 152 ? -31.995 2.555 -7.835 1.00 6.62 152 LEU D O 1
ATOM 7283 N N . ASP E 2 153 ? -31.357 2.101 -9.966 1.00 7.91 153 ASP D N 1
ATOM 7284 C CA . ASP E 2 153 ? -32.530 2.669 -10.630 1.00 9.64 153 ASP D CA 1
ATOM 7285 C C . ASP E 2 153 ? -33.818 1.957 -10.245 1.00 8.37 153 ASP D C 1
ATOM 7286 O O . ASP E 2 153 ? -34.809 2.599 -9.906 1.00 8.49 153 ASP D O 1
ATOM 7291 N N . ALA E 2 154 ? -33.798 0.630 -10.315 1.00 8.00 154 ALA D N 1
ATOM 7292 C CA . ALA E 2 154 ? -34.986 -0.175 -10.063 1.00 8.44 154 A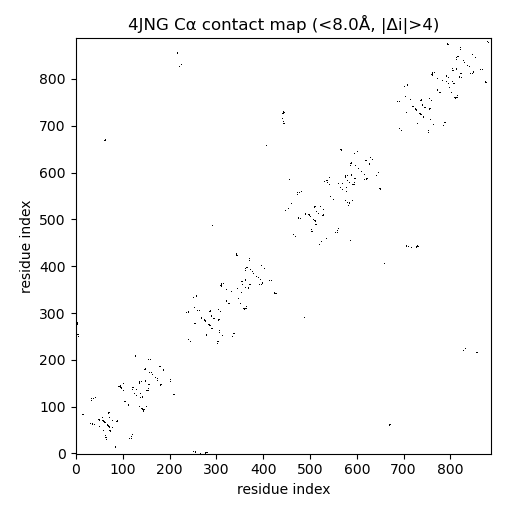LA D CA 1
ATOM 7293 C C . ALA E 2 154 ? -35.395 -0.175 -8.582 1.00 7.99 154 ALA D C 1
ATOM 7294 O O . ALA E 2 154 ? -36.580 -0.247 -8.269 1.00 8.64 154 ALA D O 1
ATOM 7296 N N . PHE E 2 155 ? -34.425 -0.090 -7.678 1.00 6.61 155 PHE D N 1
ATOM 7297 C CA . PHE E 2 155 ? -34.723 -0.064 -6.237 1.00 5.46 155 PHE D CA 1
ATOM 7298 C C . PHE E 2 155 ? -34.566 1.313 -5.609 1.00 5.48 155 PHE D C 1
ATOM 7299 O O . PHE E 2 155 ? -34.310 1.429 -4.413 1.00 5.71 155 PHE D O 1
ATOM 7307 N N . ASP E 2 156 ? -34.724 2.353 -6.424 1.00 5.42 156 ASP D N 1
ATOM 7308 C CA . ASP E 2 156 ? -34.838 3.731 -5.945 1.00 5.39 156 ASP D CA 1
ATOM 7309 C C . ASP E 2 156 ? -33.754 4.101 -4.936 1.00 5.05 156 ASP D C 1
ATOM 7310 O O . ASP E 2 156 ? -34.038 4.764 -3.944 1.00 5.05 156 ASP D O 1
ATOM 7315 N N . PHE E 2 157 ? -32.522 3.654 -5.199 1.00 4.92 157 PHE D N 1
ATOM 7316 C CA . PHE E 2 157 ? -31.351 3.929 -4.357 1.00 4.93 157 PHE D CA 1
ATOM 7317 C C . PHE E 2 157 ? -31.349 3.266 -2.959 1.00 4.86 157 PHE D C 1
ATOM 7318 O O . PHE E 2 157 ? -30.429 3.502 -2.189 1.00 4.61 157 PHE D O 1
ATOM 7326 N N . TYR E 2 158 ? -32.341 2.441 -2.634 1.00 4.83 158 TYR D N 1
ATOM 7327 C CA . TYR E 2 158 ? -32.416 1.849 -1.285 1.00 4.92 158 TYR D CA 1
ATOM 7328 C C . TYR E 2 158 ? -31.217 0.974 -0.908 1.00 4.98 158 TYR D C 1
ATOM 7329 O O . TYR E 2 158 ? -30.757 1.044 0.222 1.00 5.15 158 TYR D O 1
ATOM 7338 N N . PRO E 2 159 ? -30.700 0.155 -1.849 1.00 4.98 159 PRO D N 1
ATOM 7339 C CA . PRO E 2 159 ? -29.522 -0.647 -1.506 1.00 5.06 159 PRO D CA 1
ATOM 7340 C C . PRO E 2 159 ? -28.364 0.205 -1.002 1.00 5.30 159 PRO D C 1
ATOM 7341 O O . PRO E 2 159 ? -27.715 -0.156 -0.013 1.00 6.77 159 PRO D O 1
ATOM 7345 N N . LEU E 2 160 ? -28.132 1.330 -1.668 1.00 4.96 160 LEU D N 1
ATOM 7346 C CA . LEU E 2 160 ? -27.112 2.284 -1.262 1.00 4.96 160 LEU D CA 1
ATOM 7347 C C . LEU E 2 160 ? -27.305 2.814 0.165 1.00 5.03 160 LEU D C 1
ATOM 7348 O O . LEU E 2 160 ? -26.382 2.752 0.965 1.00 5.12 160 LEU D O 1
ATOM 7353 N N . VAL E 2 161 ? -28.489 3.350 0.461 1.00 5.11 161 VAL D N 1
ATOM 7354 C CA . VAL E 2 161 ? -28.752 3.963 1.779 1.00 5.29 161 VAL D CA 1
ATOM 7355 C C . VAL E 2 161 ? -28.811 2.945 2.905 1.00 5.22 161 VAL D C 1
ATOM 7356 O O . VAL E 2 161 ? -28.426 3.246 4.041 1.00 5.80 161 VAL D O 1
ATOM 7360 N N . ILE E 2 162 ? -29.300 1.753 2.601 1.00 4.99 162 ILE D N 1
ATOM 7361 C CA . ILE E 2 162 ? -29.287 0.665 3.570 1.00 5.04 162 ILE D CA 1
ATOM 7362 C C . ILE E 2 162 ? -27.850 0.438 4.051 1.00 5.47 162 ILE D C 1
ATOM 7363 O O . ILE E 2 162 ? -27.603 0.312 5.249 1.00 5.80 162 ILE D O 1
ATOM 7368 N N . GLU E 2 163 ? -26.902 0.439 3.118 1.00 6.12 163 GLU D N 1
ATOM 7369 C CA . GLU E 2 163 ? -25.497 0.217 3.453 1.00 7.42 163 GLU D CA 1
ATOM 7370 C C . GLU E 2 163 ? -24.905 1.365 4.280 1.00 7.12 163 GLU D C 1
ATOM 7371 O O . GLU E 2 163 ? -24.094 1.125 5.182 1.00 8.68 163 GLU D O 1
ATOM 7377 N N . MET E 2 164 ? -25.329 2.595 3.988 1.00 8.24 164 MET D N 1
ATOM 7378 C CA . MET E 2 164 ? -24.902 3.775 4.749 1.00 9.54 164 MET D CA 1
ATOM 7379 C C . MET E 2 164 ? -25.353 3.633 6.211 1.00 10.14 164 MET D C 1
ATOM 7380 O O . MET E 2 164 ? -24.587 3.903 7.139 1.00 10.57 164 MET D O 1
ATOM 7385 N N . HIS E 2 165 ? -26.593 3.188 6.396 1.00 9.81 165 HIS D N 1
ATOM 7386 C CA . HIS E 2 165 ? -27.140 2.938 7.721 1.00 9.00 165 HIS D CA 1
ATOM 7387 C C . HIS E 2 165 ? -26.441 1.775 8.428 1.00 10.93 165 HIS D C 1
ATOM 7388 O O . HIS E 2 165 ? -26.280 1.801 9.647 1.00 12.51 165 HIS D O 1
ATOM 7395 N N . ARG E 2 166 ? -26.012 0.771 7.671 1.00 12.61 166 ARG D N 1
ATOM 7396 C CA . ARG E 2 166 ? -25.218 -0.316 8.241 1.00 14.18 166 ARG D CA 1
ATOM 7397 C C . ARG E 2 166 ? -23.821 0.143 8.685 1.00 16.95 166 ARG D C 1
ATOM 7398 O O . ARG E 2 166 ? -23.308 -0.329 9.701 1.00 19.98 166 ARG D O 1
ATOM 7406 N N . VAL E 2 167 ? -23.220 1.074 7.948 1.00 17.45 167 VAL D N 1
ATOM 7407 C CA . VAL E 2 167 ? -21.960 1.679 8.379 1.00 17.87 167 VAL D CA 1
ATOM 7408 C C . VAL E 2 167 ? -22.167 2.480 9.666 1.00 17.93 167 VAL D C 1
ATOM 7409 O O . VAL E 2 167 ? -21.332 2.437 10.570 1.00 18.50 167 VAL D O 1
ATOM 7413 N N . LEU E 2 168 ? -23.294 3.188 9.741 1.00 14.84 168 LEU D N 1
ATOM 7414 C CA . LEU E 2 168 ? -23.525 4.181 10.787 1.00 13.09 168 LEU D CA 1
ATOM 7415 C C . LEU E 2 168 ? -24.037 3.638 12.125 1.00 14.98 168 LEU D C 1
ATOM 7416 O O . LEU E 2 168 ? -23.594 4.113 13.168 1.00 14.90 168 LEU D O 1
ATOM 7421 N N . LYS E 2 169 ? -24.948 2.661 12.107 1.00 16.48 169 LYS D N 1
ATOM 7422 C CA . LYS E 2 169 ? -25.550 2.149 13.362 1.00 17.61 169 LYS D CA 1
ATOM 7423 C C . LYS E 2 169 ? -25.157 0.720 13.746 1.00 19.21 169 LYS D C 1
ATOM 7424 O O . LYS E 2 169 ? -25.154 0.383 14.934 1.00 21.15 169 LYS D O 1
ATOM 7430 N N . ASP E 2 170 ? -24.847 -0.121 12.763 1.00 18.34 170 ASP D N 1
ATOM 7431 C CA . ASP E 2 170 ? -24.013 -1.297 13.018 1.00 19.42 170 ASP D CA 1
ATOM 7432 C C . ASP E 2 170 ? -22.609 -0.767 12.774 1.00 21.64 170 ASP D C 1
ATOM 7433 O O . ASP E 2 170 ? -22.451 0.392 12.388 1.00 24.02 170 ASP D O 1
ATOM 7438 N N . ASN E 2 171 ? -21.581 -1.570 12.999 1.00 25.39 171 ASN D N 1
ATOM 7439 C CA . ASN E 2 171 ? -20.239 -1.120 12.642 1.00 30.05 171 ASN D CA 1
ATOM 7440 C C . ASN E 2 171 ? -19.732 -1.916 11.453 1.00 30.15 171 ASN D C 1
ATOM 7441 O O . ASN E 2 171 ? -18.745 -2.651 11.543 1.00 31.24 171 ASN D O 1
ATOM 7446 N N . MET E 2 172 ? -20.436 -1.766 10.334 1.00 27.37 172 MET D N 1
ATOM 7447 C CA . MET E 2 172 ? -20.043 -2.419 9.097 1.00 27.34 172 MET D CA 1
ATOM 7448 C C . MET E 2 172 ? -18.806 -1.700 8.580 1.00 24.25 172 MET D C 1
ATOM 7449 O O . MET E 2 172 ? -18.764 -0.469 8.557 1.00 23.22 172 MET D O 1
ATOM 7454 N N . ASP E 2 173 ? -17.796 -2.468 8.183 1.00 26.04 173 ASP D N 1
ATOM 7455 C CA . ASP E 2 173 ? -16.590 -1.890 7.603 1.00 28.66 173 ASP D CA 1
ATOM 7456 C C . ASP E 2 173 ? -16.962 -1.099 6.343 1.00 23.99 173 ASP D C 1
ATOM 7457 O O . ASP E 2 173 ? -17.411 -1.662 5.347 1.00 20.63 173 ASP D O 1
ATOM 7462 N N . VAL E 2 174 ? -16.784 0.215 6.414 1.00 21.45 174 VAL D N 1
ATOM 7463 C CA . VAL E 2 174 ? -17.065 1.124 5.301 1.00 18.36 174 VAL D CA 1
ATOM 7464 C C . VAL E 2 174 ? -16.599 0.592 3.931 1.00 16.46 174 VAL D C 1
ATOM 7465 O O . VAL E 2 174 ? -17.168 0.948 2.897 1.00 15.79 174 VAL D O 1
ATOM 7469 N N . ASN E 2 175 ? -15.580 -0.268 3.929 1.00 16.18 175 ASN D N 1
ATOM 7470 C CA . ASN E 2 175 ? -15.088 -0.893 2.695 1.00 15.11 175 ASN D CA 1
ATOM 7471 C C . ASN E 2 175 ? -16.064 -1.891 2.060 1.00 13.09 175 ASN D C 1
ATOM 7472 O O . ASN E 2 175 ? -15.799 -2.411 0.979 1.00 14.49 175 ASN D O 1
ATOM 7477 N N . PHE E 2 176 ? -17.172 -2.175 2.739 1.00 13.34 176 PHE D N 1
ATOM 7478 C CA . PHE E 2 176 ? -18.249 -2.977 2.164 1.00 13.86 176 PHE D CA 1
ATOM 7479 C C . PHE E 2 176 ? -19.063 -2.150 1.173 1.00 8.62 176 PHE D C 1
ATOM 7480 O O . PHE E 2 176 ? -19.777 -2.704 0.337 1.00 12.34 176 PHE D O 1
ATOM 7488 N N . MET E 2 177 ? -18.942 -0.828 1.249 1.00 11.85 177 MET D N 1
ATOM 7489 C CA . MET E 2 177 ? -19.631 0.060 0.311 1.00 12.12 177 MET D CA 1
ATOM 7490 C C . MET E 2 177 ? -18.903 0.232 -1.022 1.00 11.43 177 MET D C 1
ATOM 7491 O O . MET E 2 177 ? -19.406 0.921 -1.913 1.00 12.95 177 MET D O 1
ATOM 7496 N N . LYS E 2 178 ? -17.741 -0.399 -1.177 1.00 10.22 178 LYS D N 1
ATOM 7497 C CA . LYS E 2 178 ? -16.948 -0.241 -2.399 1.00 8.95 178 LYS D CA 1
ATOM 7498 C C . LYS E 2 178 ? -17.776 -0.481 -3.654 1.00 6.84 178 LYS D C 1
ATOM 7499 O O . LYS E 2 178 ? -17.755 0.331 -4.581 1.00 6.76 178 LYS D O 1
ATOM 7505 N N . LYS E 2 179 ? -18.510 -1.591 -3.687 1.00 6.17 179 LYS D N 1
ATOM 7506 C CA . LYS E 2 179 ? -19.222 -1.982 -4.910 1.00 5.68 179 LYS D CA 1
ATOM 7507 C C . LYS E 2 179 ? -20.330 -0.998 -5.262 1.00 5.85 179 LYS D C 1
ATOM 7508 O O . LYS E 2 179 ? -20.435 -0.556 -6.409 1.00 7.06 179 LYS D O 1
ATOM 7514 N N . VAL E 2 180 ? -21.161 -0.669 -4.283 1.00 5.13 180 VAL D N 1
ATOM 7515 C CA . VAL E 2 180 ? -22.316 0.192 -4.523 1.00 5.02 180 VAL D CA 1
ATOM 7516 C C . VAL E 2 180 ? -21.920 1.613 -4.949 1.00 5.05 180 VAL D C 1
ATOM 7517 O O . VAL E 2 180 ? -22.620 2.243 -5.738 1.00 5.09 180 VAL D O 1
ATOM 7521 N N . LEU E 2 181 ? -20.791 2.105 -4.447 1.00 5.13 181 LEU D N 1
ATOM 7522 C CA . LEU E 2 181 ? -20.346 3.456 -4.759 1.00 5.38 181 LEU D CA 1
ATOM 7523 C C . LEU E 2 181 ? -19.730 3.570 -6.158 1.00 5.66 181 LEU D C 1
ATOM 7524 O O . LEU E 2 181 ? -19.411 4.670 -6.595 1.00 6.18 181 LEU D O 1
ATOM 7529 N N . ARG E 2 182 ? -19.566 2.453 -6.862 1.00 5.93 182 ARG D N 1
ATOM 7530 C CA . ARG E 2 182 ? -19.165 2.514 -8.268 1.00 6.58 182 ARG D CA 1
ATOM 7531 C C . ARG E 2 182 ? -20.212 1.925 -9.213 1.00 6.28 182 ARG D C 1
ATOM 7532 O O . ARG E 2 182 ? -19.954 1.787 -10.400 1.00 6.94 182 ARG D O 1
ATOM 7540 N N . GLN E 2 183 ? -21.400 1.602 -8.707 1.00 5.49 183 GLN D N 1
ATOM 7541 C CA . GLN E 2 183 ? -22.480 1.164 -9.579 1.00 5.32 183 GLN D CA 1
ATOM 7542 C C . GLN E 2 183 ? -23.052 2.346 -10.356 1.00 5.83 183 GLN D C 1
ATOM 7543 O O . GLN E 2 183 ? -22.740 3.506 -10.069 1.00 6.23 183 GLN D O 1
ATOM 7549 N N . ARG E 2 184 ? -23.880 2.043 -11.352 1.00 6.63 184 ARG D N 1
ATOM 7550 C CA . ARG E 2 184 ? -24.562 3.080 -12.112 1.00 8.21 184 ARG D CA 1
ATOM 7551 C C . ARG E 2 184 ? -25.989 3.292 -11.637 1.00 7.64 184 ARG D C 1
ATOM 7552 O O . ARG E 2 184 ? -26.575 2.441 -10.969 1.00 7.67 184 ARG D O 1
ATOM 7560 N N . TYR E 2 185 ? -26.531 4.452 -11.988 1.00 8.21 185 TYR D N 1
ATOM 7561 C CA . TYR E 2 185 ? -27.948 4.731 -11.832 1.00 8.93 185 TYR D CA 1
ATOM 7562 C C . TYR E 2 185 ? -28.490 4.977 -13.223 1.00 10.40 185 TYR D C 1
ATOM 7563 O O . TYR E 2 185 ? -28.473 6.108 -13.715 1.00 12.26 185 TYR D O 1
ATOM 7572 N N . GLY E 2 186 ? -28.954 3.906 -13.863 1.00 11.71 186 GLY D N 1
ATOM 7573 C CA . GLY E 2 186 ? -29.268 3.941 -15.288 1.00 13.26 186 GLY D CA 1
ATOM 7574 C C . GLY E 2 186 ? -27.966 3.985 -16.068 1.00 15.27 186 GLY D C 1
ATOM 7575 O O . GLY E 2 186 ? -27.144 3.071 -15.968 1.00 16.06 186 GLY D O 1
ATOM 7576 N N . THR E 2 187 ? -27.764 5.053 -16.832 1.00 18.78 187 THR D N 1
ATOM 7577 C CA . THR E 2 187 ? -26.532 5.237 -17.604 1.00 22.87 187 THR D CA 1
ATOM 7578 C C . THR E 2 187 ? -25.505 6.087 -16.853 1.00 22.17 187 THR D C 1
ATOM 7579 O O . THR E 2 187 ? -24.305 6.019 -17.127 1.00 24.07 187 THR D O 1
ATOM 7583 N N . MET E 2 188 ? -25.991 6.871 -15.897 1.00 20.25 188 MET D N 1
ATOM 7584 C CA . MET E 2 188 ? -25.170 7.772 -15.100 1.00 16.99 188 MET D CA 1
ATOM 7585 C C . MET E 2 188 ? -24.117 7.001 -14.296 1.00 12.71 188 MET D C 1
ATOM 7586 O O . MET E 2 188 ? -24.446 6.032 -13.604 1.00 12.07 188 MET D O 1
ATOM 7591 N N . THR E 2 189 ? -22.857 7.423 -14.395 1.00 10.82 189 THR D N 1
ATOM 7592 C CA . THR E 2 189 ? -21.797 6.875 -13.542 1.00 10.31 189 THR D CA 1
ATOM 7593 C C . THR E 2 189 ? -21.972 7.416 -12.120 1.00 9.77 189 THR D C 1
ATOM 7594 O O . THR E 2 189 ? -22.698 8.387 -11.906 1.00 7.92 189 THR D O 1
ATOM 7598 N N . ALA E 2 190 ? -21.299 6.784 -11.159 1.00 9.47 190 ALA D N 1
ATOM 7599 C CA . ALA E 2 190 ? -21.421 7.156 -9.746 1.00 8.61 190 ALA D CA 1
ATOM 7600 C C . ALA E 2 190 ? -21.097 8.626 -9.524 1.00 8.98 190 ALA D C 1
ATOM 7601 O O . ALA E 2 190 ? -21.912 9.382 -8.988 1.00 8.98 190 ALA D O 1
ATOM 7603 N N . GLU E 2 191 ? -19.899 9.008 -9.956 1.00 10.06 191 GLU D N 1
ATOM 7604 C CA . GLU E 2 191 ? -19.438 10.398 -9.985 1.00 11.87 191 GLU D CA 1
ATOM 7605 C C . GLU E 2 191 ? -20.546 11.403 -10.311 1.00 11.51 191 GLU D C 1
ATOM 7606 O O . GLU E 2 191 ? -20.551 12.518 -9.792 1.00 12.63 191 GLU D O 1
ATOM 7612 N N . GLU E 2 192 ? -21.469 11.014 -11.185 1.00 10.86 192 GLU D N 1
ATOM 7613 C CA . GLU E 2 192 ? -22.531 11.910 -11.611 1.00 10.13 192 GLU D CA 1
ATOM 7614 C C . GLU E 2 192 ? -23.747 11.890 -10.684 1.00 6.41 192 GLU D C 1
ATOM 7615 O O . GLU E 2 192 ? -24.201 12.953 -10.278 1.00 5.84 192 GLU D O 1
ATOM 7621 N N . TRP E 2 193 ? -24.274 10.711 -10.345 1.00 5.59 193 TRP D N 1
ATOM 7622 C CA . TRP E 2 193 ? -25.440 10.641 -9.436 1.00 5.38 193 TRP D CA 1
ATOM 7623 C C . TRP E 2 193 ? -25.124 11.030 -7.988 1.00 6.28 193 TRP D C 1
ATOM 7624 O O . TRP E 2 193 ? -26.027 11.408 -7.222 1.00 6.58 193 TRP D O 1
ATOM 7635 N N . MET E 2 194 ? -23.857 10.940 -7.604 1.00 7.35 194 MET D N 1
ATOM 7636 C CA . MET E 2 194 ? -23.460 11.364 -6.267 1.00 9.38 194 MET D CA 1
ATOM 7637 C C . MET E 2 194 ? -23.717 12.861 -6.099 1.00 10.79 194 MET D C 1
ATOM 7638 O O . MET E 2 194 ? -23.993 13.315 -4.993 1.00 11.85 194 MET D O 1
ATOM 7643 N N . THR E 2 195 ? -23.661 13.614 -7.202 1.00 12.31 195 THR D N 1
ATOM 7644 C CA . THR E 2 195 ? -24.010 15.034 -7.182 1.00 14.57 195 THR D CA 1
ATOM 7645 C C . THR E 2 195 ? -25.457 15.260 -7.609 1.00 15.08 195 THR D C 1
ATOM 7646 O O . THR E 2 195 ? -26.238 15.879 -6.881 1.00 15.26 195 THR D O 1
ATOM 7650 N N . GLN E 2 196 ? -25.801 14.744 -8.787 1.00 14.53 196 GLN D N 1
ATOM 7651 C CA . GLN E 2 196 ? -27.055 15.081 -9.462 1.00 13.31 196 GLN D CA 1
ATOM 7652 C C . GLN E 2 196 ? -28.306 14.528 -8.794 1.00 13.20 196 GLN D C 1
ATOM 7653 O O . GLN E 2 196 ? -29.392 15.070 -8.984 1.00 13.61 196 GLN D O 1
ATOM 7659 N N . LYS E 2 197 ? -28.161 13.455 -8.025 1.00 13.28 197 LYS D N 1
ATOM 7660 C CA . LYS E 2 197 ? -29.314 12.756 -7.457 1.00 12.90 197 LYS D CA 1
ATOM 7661 C C . LYS E 2 197 ? -29.305 12.741 -5.916 1.00 10.45 197 LYS D C 1
ATOM 7662 O O . LYS E 2 197 ? -29.964 11.906 -5.291 1.00 9.64 197 LYS D O 1
ATOM 7668 N N . ILE E 2 198 ? -28.584 13.688 -5.316 1.00 10.04 198 ILE D N 1
ATOM 7669 C CA . ILE E 2 198 ? -28.451 13.780 -3.849 1.00 9.41 198 ILE D CA 1
ATOM 7670 C C . ILE E 2 198 ? -29.801 13.956 -3.129 1.00 9.16 198 ILE D C 1
ATOM 7671 O O . ILE E 2 198 ? -29.970 13.476 -2.009 1.00 9.74 198 ILE D O 1
ATOM 7676 N N . THR E 2 199 ? -30.751 14.635 -3.773 1.00 8.34 199 THR D N 1
ATOM 7677 C CA . THR E 2 199 ? -32.077 14.866 -3.188 1.00 7.97 199 THR D CA 1
ATOM 7678 C C . THR E 2 199 ? -32.889 13.587 -3.018 1.00 8.23 199 THR D C 1
ATOM 7679 O O . THR E 2 199 ? -33.517 13.386 -1.983 1.00 8.97 199 THR D O 1
ATOM 7683 N N . GLU E 2 200 ? -32.924 12.753 -4.055 1.00 8.82 200 GLU D N 1
ATOM 7684 C CA . GLU E 2 200 ? -33.613 11.467 -3.970 1.00 9.88 200 GLU D CA 1
ATOM 7685 C C . GLU E 2 200 ? -32.911 10.571 -2.960 1.00 6.57 200 GLU D C 1
ATOM 7686 O O . GLU E 2 200 ? -33.560 9.869 -2.188 1.00 9.31 200 GLU D O 1
ATOM 7692 N N . ILE E 2 201 ? -31.582 10.616 -2.972 1.00 7.99 201 ILE D N 1
ATOM 7693 C CA . ILE E 2 201 ? -30.760 9.791 -2.090 1.00 7.43 201 ILE D CA 1
ATOM 7694 C C . ILE E 2 201 ? -30.985 10.194 -0.625 1.00 8.31 201 ILE D C 1
ATOM 7695 O O . ILE E 2 201 ? -31.131 9.329 0.244 1.00 8.43 201 ILE D O 1
ATOM 7700 N N . LYS E 2 202 ? -31.027 11.498 -0.359 1.00 8.80 202 LYS D N 1
ATOM 7701 C CA . LYS E 2 202 ? -31.385 11.992 0.978 1.00 9.14 202 LYS D CA 1
ATOM 7702 C C . LYS E 2 202 ? -32.794 11.543 1.376 1.00 9.90 202 LYS D C 1
ATOM 7703 O O . LYS E 2 202 ? -33.023 11.172 2.518 1.00 10.13 202 LYS D O 1
ATOM 7709 N N . ALA E 2 203 ? -33.730 11.569 0.426 1.00 11.46 203 ALA D N 1
ATOM 7710 C CA . ALA E 2 203 ? -35.099 11.099 0.680 1.00 11.69 203 ALA D CA 1
ATOM 7711 C C . ALA E 2 203 ? -35.125 9.622 1.060 1.00 9.33 203 ALA D C 1
ATOM 7712 O O . ALA E 2 203 ? -35.750 9.252 2.054 1.00 10.19 203 ALA D O 1
ATOM 7714 N N . ALA E 2 204 ? -34.446 8.788 0.273 1.00 6.39 204 ALA D N 1
ATOM 7715 C CA . ALA E 2 204 ? -34.299 7.360 0.587 1.00 6.08 204 ALA D CA 1
ATOM 7716 C C . ALA E 2 204 ? -33.617 7.124 1.943 1.00 7.00 204 ALA D C 1
ATOM 7717 O O . ALA E 2 204 ? -33.933 6.161 2.645 1.00 7.19 204 ALA D O 1
ATOM 7719 N N . PHE E 2 205 ? -32.692 8.010 2.303 1.00 8.14 205 PHE D N 1
ATOM 7720 C CA . PHE E 2 205 ? -31.954 7.909 3.562 1.00 9.22 205 PHE D CA 1
ATOM 7721 C C . PHE E 2 205 ? -32.805 8.142 4.809 1.00 10.67 205 PHE D C 1
ATOM 7722 O O . PHE E 2 205 ? -32.534 7.561 5.856 1.00 10.91 205 PHE D O 1
ATOM 7730 N N . ASN E 2 206 ? -33.845 8.959 4.682 1.00 13.47 206 ASN D N 1
ATOM 7731 C CA . ASN E 2 206 ? -34.492 9.571 5.854 1.00 16.62 206 ASN D CA 1
ATOM 7732 C C . ASN E 2 206 ? -35.327 8.840 6.935 1.00 19.45 206 ASN D C 1
ATOM 7733 O O . ASN E 2 206 ? -35.190 9.269 8.089 1.00 22.04 206 ASN D O 1
ATOM 7738 N N . SER E 2 207 ? -36.178 7.813 6.738 1.00 19.40 207 SER D N 1
ATOM 7739 C CA . SER E 2 207 ? -36.753 7.140 5.536 1.00 15.25 207 SER D CA 1
ATOM 7740 C C . SER E 2 207 ? -36.478 5.629 5.678 1.00 13.51 207 SER D C 1
ATOM 7741 O O . SER E 2 207 ? -37.337 4.899 6.176 1.00 15.03 207 SER D O 1
ATOM 7744 N N . VAL E 2 208 ? -35.291 5.162 5.295 1.00 11.59 208 VAL D N 1
ATOM 7745 C CA . VAL E 2 208 ? -34.770 3.914 5.855 1.00 11.70 208 VAL D CA 1
ATOM 7746 C C . VAL E 2 208 ? -34.425 4.226 7.315 1.00 13.81 208 VAL D C 1
ATOM 7747 O O . VAL E 2 208 ? -34.497 3.357 8.189 1.00 14.07 208 VAL D O 1
ATOM 7751 N N . GLY E 2 209 ? -34.066 5.486 7.564 1.00 16.24 209 GLY D N 1
ATOM 7752 C CA . GLY E 2 209 ? -33.722 5.965 8.897 1.00 17.86 209 GLY D CA 1
ATOM 7753 C C . GLY E 2 209 ? -34.851 6.043 9.914 1.00 19.21 209 GLY D C 1
ATOM 7754 O O . GLY E 2 209 ? -34.591 6.321 11.086 1.00 20.32 209 GLY D O 1
ATOM 7755 N N . GLN E 2 210 ? -36.098 5.817 9.491 1.00 18.46 210 GLN D N 1
ATOM 7756 C CA . GLN E 2 210 ? -37.223 5.762 10.437 1.00 18.01 210 GLN D CA 1
ATOM 7757 C C . GLN E 2 210 ? -37.853 4.368 10.490 1.00 17.24 210 GLN D C 1
ATOM 7758 O O . GLN E 2 210 ? -39.069 4.200 10.604 1.00 18.55 210 GLN D O 1
ATOM 7764 N N . LEU E 2 211 ? -36.972 3.377 10.445 1.00 16.44 211 LEU D N 1
ATOM 7765 C CA . LEU E 2 211 ? -37.306 1.970 10.540 1.00 15.66 211 LEU D CA 1
ATOM 7766 C C . LEU E 2 211 ? -36.768 1.509 11.905 1.00 16.15 211 LEU D C 1
ATOM 7767 O O . LEU E 2 211 ? -35.995 2.234 12.523 1.00 14.73 211 LEU D O 1
ATOM 7772 N N . ALA E 2 212 ? -37.157 0.321 12.367 1.00 17.11 212 ALA D N 1
ATOM 7773 C CA . ALA E 2 212 ? -36.795 -0.151 13.725 1.00 19.07 212 ALA D CA 1
ATOM 7774 C C . ALA E 2 212 ? -35.491 -0.955 13.748 1.00 22.37 212 ALA D C 1
ATOM 7775 O O . ALA E 2 212 ? -35.269 -1.793 12.883 1.00 23.17 212 ALA D O 1
ATOM 7777 N N . TRP E 2 213 ? -34.630 -0.704 14.735 1.00 26.04 213 TRP D N 1
ATOM 7778 C CA . TRP E 2 213 ? -33.329 -1.389 14.821 1.00 31.11 213 TRP D CA 1
ATOM 7779 C C . TRP E 2 213 ? -33.054 -1.903 16.247 1.00 39.16 213 TRP D C 1
ATOM 7780 O O . TRP E 2 213 ? -33.983 -2.343 16.931 1.00 42.44 213 TRP D O 1
ATOM 7791 N N . ALA E 2 214 ? -31.790 -1.857 16.683 1.00 47.33 214 ALA D N 1
ATOM 7792 C CA . ALA E 2 214 ? -31.350 -2.421 17.965 1.00 51.21 214 ALA D CA 1
ATOM 7793 C C . ALA E 2 214 ? -31.406 -3.955 17.936 1.00 52.14 214 ALA D C 1
ATOM 7794 O O . ALA E 2 214 ? -31.321 -4.557 16.864 1.00 51.66 214 ALA D O 1
ATOM 7796 N N . LYS E 2 215 ? -31.536 -4.582 19.105 1.00 53.42 215 LYS D N 1
ATOM 7797 C CA . LYS E 2 215 ? -31.622 -6.042 19.200 1.00 55.20 215 LYS D CA 1
ATOM 7798 C C . LYS E 2 215 ? -33.066 -6.534 19.047 1.00 51.61 215 LYS D C 1
ATOM 7799 O O . LYS E 2 215 ? -33.919 -5.810 18.533 1.00 49.68 215 LYS D O 1
ATOM 7805 N N . SER E 2 216 ? -33.325 -7.777 19.453 1.00 50.13 216 SER D N 1
ATOM 7806 C CA . SER E 2 216 ? -34.673 -8.338 19.453 1.00 48.07 216 SER D CA 1
ATOM 7807 C C . SER E 2 216 ? -34.869 -9.263 20.654 1.00 50.28 216 SER D C 1
ATOM 7808 O O . SER E 2 216 ? -35.977 -9.395 21.178 1.00 48.21 216 SER D O 1
ATOM 7811 N N . ALA E 2 221 ? -36.461 -6.813 21.699 1.00 40.10 221 ALA D N 1
ATOM 7812 C CA . ALA E 2 221 ? -36.510 -5.360 21.818 1.00 40.69 221 ALA D CA 1
ATOM 7813 C C . ALA E 2 221 ? -37.941 -4.841 21.676 1.00 40.65 221 ALA D C 1
ATOM 7814 O O . ALA E 2 221 ? -38.184 -3.845 20.993 1.00 37.60 221 ALA D O 1
ATOM 7816 N N . ALA E 2 222 ? -38.881 -5.515 22.334 1.00 41.52 222 ALA D N 1
ATOM 7817 C CA . ALA E 2 222 ? -40.292 -5.127 22.272 1.00 40.20 222 ALA D CA 1
ATOM 7818 C C . ALA E 2 222 ? -40.526 -3.758 22.930 1.00 42.08 222 ALA D C 1
ATOM 7819 O O . ALA E 2 222 ? -41.209 -2.902 22.364 1.00 44.01 222 ALA D O 1
ATOM 7821 N N . ARG E 2 223 ? -39.920 -3.561 24.102 1.00 43.86 223 ARG D N 1
ATOM 7822 C CA . ARG E 2 223 ? -40.060 -2.340 24.924 1.00 47.66 223 ARG D CA 1
ATOM 7823 C C . ARG E 2 223 ? -39.263 -2.479 26.239 1.00 45.69 223 ARG D C 1
ATOM 7824 O O . ARG E 2 223 ? -39.656 -1.944 27.277 1.00 48.16 223 ARG D O 1
ATOM 7832 N N . THR E 2 224 ? -38.119 -3.155 26.170 1.00 39.98 224 THR D N 1
ATOM 7833 C CA . THR E 2 224 ? -37.448 -3.684 27.354 1.00 39.59 224 THR D CA 1
ATOM 7834 C C . THR E 2 224 ? -36.971 -2.576 28.294 1.00 45.72 224 THR D C 1
ATOM 7835 O O . THR E 2 224 ? -36.509 -1.529 27.835 1.00 44.81 224 THR D O 1
ATOM 7839 N N . PHE E 2 225 ? -37.094 -2.814 29.603 1.00 47.52 225 PHE D N 1
ATOM 7840 C CA . PHE E 2 225 ? -36.698 -1.836 30.624 1.00 44.41 225 PHE D CA 1
ATOM 7841 C C . PHE E 2 225 ? -35.998 -2.506 31.822 1.00 45.17 225 PHE D C 1
ATOM 7842 O O . PHE E 2 225 ? -35.160 -3.387 31.621 1.00 43.18 225 PHE D O 1
ATOM 7850 N N . LEU E 2 226 ? -36.336 -2.090 33.048 1.00 46.10 226 LEU D N 1
ATOM 7851 C CA . LEU E 2 226 ? -35.587 -2.417 34.274 1.00 48.94 226 LEU D CA 1
ATOM 7852 C C . LEU E 2 226 ? -34.161 -1.851 34.234 1.00 48.74 226 LEU D C 1
ATOM 7853 O O . LEU E 2 226 ? -33.751 -1.150 35.160 1.00 51.28 226 LEU D O 1
ATOM 7858 N N . GLN E 2 227 ? -33.418 -2.153 33.170 1.00 46.54 227 GLN D N 1
ATOM 7859 C CA . GLN E 2 227 ? -32.129 -1.510 32.906 1.00 44.09 227 GLN D CA 1
ATOM 7860 C C . GLN E 2 227 ? -31.950 -1.198 31.422 1.00 41.57 227 GLN D C 1
ATOM 7861 O O . GLN E 2 227 ? -31.899 -0.029 31.031 1.00 29.56 227 GLN D O 1
ATOM 7867 N N . GLN E 2 228 ? -31.869 -2.238 30.596 1.00 38.47 228 GLN D N 1
ATOM 7868 C CA . GLN E 2 228 ? -31.532 -2.062 29.179 1.00 32.44 228 GLN D CA 1
ATOM 7869 C C . GLN E 2 228 ? -32.711 -2.375 28.260 1.00 27.67 228 GLN D C 1
ATOM 7870 O O . GLN E 2 228 ? -33.665 -1.600 28.182 1.00 19.49 228 GLN D O 1
#

CATH classification: 1.20.142.20 (+1 more: 1.10.472.180)

Radius of gyration: 33.47 Å; Cα contacts (8 Å, |Δi|>4): 1174; chains: 4; bounding box: 81×65×82 Å

Solvent-accessible surface area: 45755 Å² total; per-residue (Å²): 109,69,104,7,92,56,40,106,130,174,116,89,91,116,39,71,18,70,89,2,16,98,37,6,53,68,134,11,16,188,89,18,77,15,19,4,0,26,4,0,9,73,26,15,162,48,0,94,56,0,0,100,102,11,63,69,75,57,9,66,0,18,0,16,64,12,120,0,62,0,22,0,30,50,44,80,61,24,99,70,51,106,38,84,54,104,18,9,19,2,71,34,0,0,0,2,0,0,34,36,0,4,58,30,6,158,89,39,134,128,87,61,60,61,0,47,88,66,3,35,0,56,74,0,67,110,37,30,1,64,37,96,66,30,49,15,7,2,0,3,19,4,35,0,0,15,8,2,0,71,28,0,74,4,29,7,0,0,13,23,9,12,66,17,63,126,55,149,36,80,96,93,131,10,107,70,0,17,151,23,153,29,52,99,100,49,8,118,75,4,14,89,143,68,72,105,92,3,92,57,10,23,78,56,11,22,134,31,39,207,15,130,88,50,103,88,26,36,62,5,13,124,103,17,153,121,216,99,100,115,38,68,19,75,82,4,14,94,39,10,58,62,122,10,20,160,84,19,80,15,24,4,0,25,2,0,6,64,15,22,159,61,0,108,102,26,0,94,152,23,62,77,79,48,2,66,0,23,0,24,58,10,125,0,58,0,30,0,33,42,19,47,36,28,101,101,49,126,40,85,51,108,14,11,21,2,67,31,0,0,0,2,0,0,47,42,0,0,51,29,4,98,87,40,115,125,91,40,62,79,0,48,82,76,2,50,2,55,99,0,67,94,34,38,0,51,28,96,61,31,50,18,6,1,0,3,19,3,36,0,0,16,11,5,1,82,18,0,71,3,32,7,0,0,10,30,2,29,85,18,123,80,68,144,33,94,47,95,136,7,123,69,1,37,157,22,136,36,43,121,47,49,12,115,80,0,15,80,137,52,48,92,79,0,93,56,8,58,94,43,7,21,144,18,48,174,24,153,58,129,69,49,84,49,39,26,108,77,72,113,167,108,4,72,93,64,70,105,145,117,85,97,30,40,60,15,84,75,1,16,89,27,5,44,55,146,26,30,151,67,21,76,20,32,4,1,91,49,0,7,78,51,18,144,90,11,97,55,50,1,92,102,65,66,98,68,65,28,86,28,80,9,42,71,16,122,0,86,0,25,0,28,44,32,82,128,30,98,96,52,88,53,75,89,71,28,12,23,2,74,30,0,0,0,0,1,0,49,38,0,4,49,26,0,150,78,49,116,131,87,63,59,82,0,45,78,66,2,55,1,58,95,0,73,88,16,29,0,56,31,98,64,28,58,18,8,2,0,3,19,4,34,0,0,18,22,12,1,75,35,0,67,1,29,4,0,0,16,25,22,8,83,35,112,92,43,155,24,93,73,55,122,11,49,86,0,46,138,30,97,26,50,127,56,60,14,104,82,1,17,106,113,61,56,99,71,0,104,56,5,50,95,48,3,31,157,25,48,55,40,170,104,137,80,28,38,51,5,15,123,107,45,49,124,169,52,75,50,84,5,109,62,103,90,94,176,122,105,100,109,40,68,20,72,94,2,19,97,42,8,52,65,132,13,20,187,86,17,81,18,26,5,0,23,5,2,7,50,14,32,134,85,0,110,110,38,0,83,161,50,59,89,73,62,19,63,2,38,0,25,78,11,134,2,65,0,25,1,30,49,33,49,18,42,93,71,61,118,37,81,46,95,34,6,19,4,65,34,0,0,0,1,1,0,25,35,0,4,63,37,5,158,93,33,129,133,102,52,56,73,0,44,86,67,3,15,2,60,69,0,68,99,26,40,0,62,29,97,68,32,41,24,8,2,0,3,7,3,34,0,0,18,9,0,0,45,29,0,68,2,38,8,0,0,6,37,5,11,41,26,73,103,54,150,42,76,43,79,129,2,93,73,0,38,165,24,139,48,46,129,40,60,10,96,78,0,6,86,127,46,40,101,90,0,87,56,7,37,101,35,0,29,154,28,69,38,99,138,72,59,68,61,41,150,52,112,166

B-factor: mean 19.92, std 13.32, range [2.7, 94.93]

Organism: Bovine Schmallenberg virus (isolate Bovine/BH80/Germany/2011) (NCBI:txid1318464)

Foldseek 3Di:
DPDDDDDDDDPDDPAQLVVLLVLVCVVCVVPDDLQQQQQLQVCLVVVLVVLLPDPDQWDWDGGPRDTFIAGRLNPPVNVPPDDDNNHHHSLSVQQSSLLVLLVQVVPDPVSLVVSLVRHDHPQCVQQQHGCVLPSLQSSLRTRNVLLACQSSQNNVLLVVVVCVVLPVPDNPVNVVSQAHCYPPDTNVCCVPVVVVSNVVSNVSSVPTPPDNDDDPVVVVVVVVVD/DDDPAQLVVLLVLVCVVCVVPDDLQQQQQLQVCLVVVLVVLLPDPDQWDWDDGPNGTDIAGRCNPPVNVPDDADNNGHHSLSVQQSSLLVQLVLCVVDVVSLVVNQVRHDRVQLPLWQHGCVLPSLLRSLSTRNVLLACQSNLNNVLLVVVLCVVVPVPPCVVSVVSCQHAHVPHTNVGCVPVVVPSNVVSNVSSVPINSGHPPPDVPDPPVPD/DDDDDDADDDDDLLQLVQLLVLVCVPCVVVDDLQQQLQCLVCLVVVLVVLQPDPDQWDWDDGPNDTAIAGRLSNPVNVPHDDDSNHHHSLSVQLSVLLVLLVQPVVDPVSLVVNLVRHDNVQQQQQVHHCVLPSLLSSLSTRNVLQACQSSLNNVQLVVVCCVVPPVDDCVVNVSSCQHAHPPHGSVCCVPVVPVSNVVSNVSSVPTHRHDDDVVVVVCVVPPD/DDLVDDDDDDDDDDDPAQLVVQLVVVCVVCVVVDDLQQLQQLQVCPVVCLVVLLPDDDQWDWDAGSNRIDGAGECNPPSVVDPDDDSHHHHSLSVQLNSLLVLLVQCVVDVVSLVVSLVRHDNVQQVQQQHHCVLPSLQRSLSTRNVLLACQSSLNNVVLVVVVCVPPPVPPPVVCVVSCQHANVPHGSVGCVPVVVPSNVCVNVPSVPTHHDHPCPPDDPPD

Secondary structure (DSSP, 8-state):
--EE------SS----HHHHHHHHHHHHGGG--HHHHHHHHHSHHHHHHHHHH--SSEEEEEETTEEEEEE---SGGGTT----TT-B-HHHHHHHHHHHHHHHHHH-HHHHHHHHHH---TTTGGGT--GGG-HHHHHTTSTTGGGGTTTTTTHHHHHHHHHHHTS---STTHHHHHT--BTTB-HHHHHHHSHHHHHHHHHHHHTS-------S--HHHHTTT-/------HHHHHHHHHHHHGGG--HHHHHHHHHHHHHHHHHHHH---SEEEEEETTEEEEEE---SGGGTTPPPPTT---HHHHHHHHHHHHHHHHHH-HHHHHHHHHH---TTTTTTT--GGG-HHHHHTTSTTGGGGTTTTTTHHHHHHHHHHHSS---SSGGGTGGG--BTTB-HHHHHHHTHHHHHHHHHHHTTS-S----S-SSS-TT--/-----------S---HHHHHHHHHHHTTTT--HHHHHHHTTSHHHHHHHTTTS--SEEEEEETTEEEEEE---SGGGGGPPPPTT---HHHHHHHHHHHHHTTTTT-TTHHHHHHHH---HHHHTTT--GGG-HHHHHTTSTTGGGGTTTTTTHHHHHHHHHHHTS---SGGGTTGGG--BTTB-HHHHHHHTTTHHHHHHHHHHTS-S----S-SHHHHTTT-/--TTEE-------S----HHHHHHHHHHHHGGG--HHHHHHHHHHTTHHHHHHHH---SS-EEEETTEEEE-----STTTSS-PPPSS---SHHHHHHHHHHHHHHHHT-HHHHHHHHHH---HHHHTTT--GGG-HHHHHTTSTTGGGGTTTTTTHHHHHHHHHHHHS---GGGGTTGGG--BTTB-HHHHHHHTHHHHHHHHHHHTTS--S----S--TT-